Protein AF-A0A820VPX7-F1 (afdb_monomer)

Foldseek 3Di:
DDDDDPDPPPDDDDDDDDDDPPPPPVVVPVVPVVVVVVVVVVPDDDDDDDDPPPDDDDQLVVVPADLPLAQEQLSVQDDSVLSNVQQPFADPNGDGVCLFQLLRSQDSDDNPDHHHNGWFFALCSCVSSVSRLVVSLCVQFVADPPAFFDADLPLVPADQPQPVDPVDDCLVWFQKKKKKFFFAWHPATWLLNGDLVSLQVLLVLLVVLLVVLCVPDLQSPWDKFQPVPDDPVNQVVCVVLVQDDDQDDDSSCVSSNLNPPPPRSWIKIAHPVRQWMWTASRRGRIMTMGMDGNPDRHDVSCSSVVRSVSVVSSQVSCVVVVMHTSQDRRFGGDTGGSQQTRRSMKMKTKTQQQPLLPDPCNCVLCVLLQKDWDDDPCCPPPPSPNIIIIMHSDNGPDYPSVSVNSSSVSVVVSVVLSVCVVVVHDSVVVVVVPDCVSDPPPPVPPPPPPPPPPDDPVVVVVVVVPPPPPVVPPPPDDDDPPVPDDDDPVVVVLVVVLVVQLVVLLVVLVVVQVDWDKDKDKDFDDDDVPDPQWKKKKWKKKQDQAFPQQKAKWWWFPVGDTDARDDPQWDWDADPVRRMIIITHIDIHGQAWTKMKMGRVSHPDHDPFDFRFMWTQFIWIFDDCVPVPDDPPPCQRTVRHRPGRNVDDGQKAKEKEKEKAWEWEQEPVRDITITIGMDIDIDIDHPVPDPDPDDHHMYMHTYGYDSMYMYIYIDRDDPVVSVVSSVCSVVVSVVVSVVVVVVVVVVVVVVVCVVVVNPD

Structure (mmCIF, N/CA/C/O backbone):
data_AF-A0A820VPX7-F1
#
_entry.id   AF-A0A820VPX7-F1
#
loop_
_atom_site.group_PDB
_atom_site.id
_atom_site.type_symbol
_atom_site.label_atom_id
_atom_site.label_alt_id
_atom_site.label_comp_id
_atom_site.label_asym_id
_atom_site.label_entity_id
_atom_site.label_seq_id
_atom_site.pdbx_PDB_ins_code
_atom_site.Cartn_x
_atom_site.Cartn_y
_atom_site.Cartn_z
_atom_site.occupancy
_atom_site.B_iso_or_equiv
_atom_site.auth_seq_id
_atom_site.auth_comp_id
_atom_site.auth_asym_id
_atom_site.auth_atom_id
_atom_site.pdbx_PDB_model_num
ATOM 1 N N . MET A 1 1 ? -41.145 47.125 6.200 1.00 33.38 1 MET A N 1
ATOM 2 C CA . MET A 1 1 ? -41.802 47.188 7.523 1.00 33.38 1 MET A CA 1
ATOM 3 C C . MET A 1 1 ? -43.273 46.852 7.333 1.00 33.38 1 MET A C 1
ATOM 5 O O . MET A 1 1 ? -43.826 47.252 6.323 1.00 33.38 1 MET A O 1
ATOM 9 N N . SER A 1 2 ? -43.827 46.099 8.288 1.00 31.02 2 SER A N 1
ATOM 10 C CA . SER A 1 2 ? -45.215 45.628 8.436 1.00 31.02 2 SER A CA 1
ATOM 11 C C . SER A 1 2 ? -45.791 44.676 7.376 1.00 31.02 2 SER A C 1
ATOM 13 O O . SER A 1 2 ? -46.326 45.095 6.356 1.00 31.02 2 SER A O 1
ATOM 15 N N . ASN A 1 3 ? -45.802 43.384 7.708 1.00 29.95 3 ASN A N 1
ATOM 16 C CA . ASN A 1 3 ? -47.053 42.641 7.876 1.00 29.95 3 ASN A CA 1
ATOM 17 C C . ASN A 1 3 ? -46.800 41.423 8.781 1.00 29.95 3 ASN A C 1
ATOM 19 O O . ASN A 1 3 ? -45.714 40.857 8.739 1.00 29.95 3 ASN A O 1
ATOM 23 N N . TYR A 1 4 ? -47.816 41.051 9.569 1.00 29.55 4 TYR A N 1
ATOM 24 C CA . TYR A 1 4 ? -47.907 39.897 10.487 1.00 29.55 4 TYR A CA 1
ATOM 25 C C . TYR A 1 4 ? -47.430 40.090 11.938 1.00 29.55 4 TYR A C 1
ATOM 27 O O . TYR A 1 4 ? -46.372 39.635 12.352 1.00 29.55 4 TYR A O 1
ATOM 35 N N . SER A 1 5 ? -48.297 40.705 12.748 1.00 31.17 5 SER A N 1
ATOM 36 C CA . SER A 1 5 ? -48.276 40.636 14.217 1.00 31.17 5 SER A CA 1
ATOM 37 C C . SER A 1 5 ? -49.669 40.992 14.758 1.00 31.17 5 SER A C 1
ATOM 39 O O . SER A 1 5 ? -49.849 42.083 15.283 1.00 31.17 5 SER A O 1
ATOM 41 N N . ASN A 1 6 ? -50.676 40.126 14.582 1.00 31.84 6 ASN A N 1
ATOM 42 C CA . ASN A 1 6 ? -51.997 40.286 15.223 1.00 31.84 6 ASN A CA 1
ATOM 43 C C . ASN A 1 6 ? -52.796 38.967 15.260 1.00 31.84 6 ASN A C 1
ATOM 45 O O . ASN A 1 6 ? -53.872 38.862 14.684 1.00 31.84 6 ASN A O 1
ATOM 49 N N . PHE A 1 7 ? -52.275 37.942 15.944 1.00 29.92 7 PHE A N 1
ATOM 50 C CA . PHE A 1 7 ? -53.072 36.736 16.240 1.00 29.92 7 PHE A CA 1
ATOM 51 C C . PHE A 1 7 ? -52.904 36.179 17.667 1.00 29.92 7 PHE A C 1
ATOM 53 O O . PHE A 1 7 ? -53.533 35.193 18.018 1.00 29.92 7 PHE A O 1
ATOM 60 N N . PHE A 1 8 ? -52.118 36.821 18.541 1.00 27.98 8 PHE A N 1
ATOM 61 C CA . PHE A 1 8 ? -51.804 36.266 19.872 1.00 27.98 8 PHE A CA 1
ATOM 62 C C . PHE A 1 8 ? -52.158 37.163 21.069 1.00 27.98 8 PHE A C 1
ATOM 64 O O . PHE A 1 8 ? -51.565 37.041 22.136 1.00 27.98 8 PHE A O 1
ATOM 71 N N . ARG A 1 9 ? -53.138 38.067 20.937 1.00 29.62 9 ARG A N 1
ATOM 72 C CA . ARG A 1 9 ? -53.438 39.057 21.993 1.00 29.62 9 ARG A CA 1
ATOM 73 C C . ARG A 1 9 ? -54.911 39.200 22.387 1.00 29.62 9 ARG A C 1
ATOM 75 O O . ARG A 1 9 ? -55.363 40.308 22.635 1.00 29.62 9 ARG A O 1
ATOM 82 N N . SER A 1 10 ? -55.663 38.099 22.485 1.00 27.52 10 SER A N 1
ATOM 83 C CA . SER A 1 10 ? -57.088 38.199 22.850 1.00 27.52 10 SER A CA 1
ATOM 84 C C . SER A 1 10 ? -57.672 37.082 23.727 1.00 27.52 10 SER A C 1
ATOM 86 O O . SER A 1 10 ? -58.853 36.799 23.580 1.00 27.52 10 SER A O 1
ATOM 88 N N . LEU A 1 11 ? -56.943 36.453 24.658 1.00 28.50 11 LEU A N 1
ATOM 89 C CA . LEU A 1 11 ? -57.617 35.553 25.623 1.00 28.50 11 LEU A CA 1
ATOM 90 C C . LEU A 1 11 ? -56.894 35.390 26.971 1.00 28.50 11 LEU A C 1
ATOM 92 O O . LEU A 1 11 ? -56.698 34.288 27.470 1.00 28.50 11 LEU A O 1
ATOM 96 N N . LEU A 1 12 ? -56.529 36.511 27.596 1.00 29.67 12 LEU A N 1
ATOM 97 C CA . LEU A 1 12 ? -56.222 36.558 29.029 1.00 29.67 12 LEU A CA 1
ATOM 98 C C . LEU A 1 12 ? -56.980 37.723 29.667 1.00 29.67 12 LEU A C 1
ATOM 100 O O . LEU A 1 12 ? -56.473 38.839 29.729 1.00 29.67 12 LEU A O 1
ATOM 104 N N . HIS A 1 13 ? -58.196 37.455 30.145 1.00 28.25 13 HIS A N 1
ATOM 105 C CA . HIS A 1 13 ? -58.829 38.272 31.174 1.00 28.25 13 HIS A CA 1
ATOM 106 C C . HIS A 1 13 ? -59.832 37.450 32.000 1.00 28.25 13 HIS A C 1
ATOM 108 O O . HIS A 1 13 ? -60.649 36.721 31.450 1.00 28.25 13 HIS A O 1
ATOM 114 N N . PHE A 1 14 ? -59.741 37.652 33.320 1.00 26.30 14 PHE A N 1
ATOM 115 C CA . PHE A 1 14 ? -60.624 37.238 34.423 1.00 26.30 14 PHE A CA 1
ATOM 116 C C . PHE A 1 14 ? -60.470 35.818 35.005 1.00 26.30 14 PHE A C 1
ATOM 118 O O . PHE A 1 14 ? -61.046 34.848 34.541 1.00 26.30 14 PHE A O 1
ATOM 125 N N . GLY A 1 15 ? -59.699 35.722 36.098 1.00 26.61 15 GLY A N 1
ATOM 126 C CA . GLY A 1 15 ? -60.229 36.092 37.420 1.00 26.61 15 GLY A CA 1
ATOM 127 C C . GLY A 1 15 ? -60.857 34.971 38.264 1.00 26.61 15 GLY A C 1
ATOM 128 O O . GLY A 1 15 ? -62.039 34.697 38.142 1.00 26.61 15 GLY A O 1
ATOM 129 N N . THR A 1 16 ? -60.054 34.452 39.204 1.00 30.41 16 THR A N 1
ATOM 130 C CA . THR A 1 16 ? -60.390 34.163 40.622 1.00 30.41 16 THR A CA 1
ATOM 131 C C . THR A 1 16 ? -61.625 33.305 40.962 1.00 30.41 16 THR A C 1
ATOM 133 O O . THR A 1 16 ? -62.740 33.806 40.891 1.00 30.41 16 THR A O 1
ATOM 136 N N . ASN A 1 17 ? -61.422 32.094 41.521 1.00 29.08 17 ASN A N 1
ATOM 137 C CA . ASN A 1 17 ? -61.737 31.750 42.932 1.00 29.08 17 ASN A CA 1
ATOM 138 C C . ASN A 1 17 ? -61.820 30.225 43.241 1.00 29.08 17 ASN A C 1
ATOM 140 O O . ASN A 1 17 ? -62.573 29.493 42.614 1.00 29.08 17 ASN A O 1
ATOM 144 N N . GLN A 1 18 ? -61.134 29.830 44.329 1.00 32.69 18 GLN A N 1
ATOM 145 C CA . GLN A 1 18 ? -61.315 28.647 45.209 1.00 32.69 18 GLN A CA 1
ATOM 146 C C . GLN A 1 18 ? -60.695 27.261 44.842 1.00 32.69 18 GLN A C 1
ATOM 148 O O . GLN A 1 18 ? -60.544 26.921 43.671 1.00 32.69 18 GLN A O 1
ATOM 153 N N . PRO A 1 19 ? -60.269 26.451 45.852 1.00 39.47 19 PRO A N 1
ATOM 154 C CA . PRO A 1 19 ? -59.108 25.561 45.762 1.00 39.47 19 PRO A CA 1
ATOM 155 C C . PRO A 1 19 ? -59.411 24.104 46.172 1.00 39.47 19 PRO A C 1
ATOM 157 O O . PRO A 1 19 ? -59.591 23.837 47.354 1.00 39.47 19 PRO A O 1
ATOM 160 N N . LYS A 1 20 ? -59.388 23.125 45.251 1.00 32.38 20 LYS A N 1
ATOM 161 C CA . LYS A 1 20 ? -59.397 21.685 45.630 1.00 32.38 20 LYS A CA 1
ATOM 162 C C . LYS A 1 20 ? -58.586 20.723 44.739 1.00 32.38 20 LYS A C 1
ATOM 164 O O . LYS A 1 20 ? -58.775 19.520 44.835 1.00 32.38 20 LYS A O 1
ATOM 169 N N . TRP A 1 21 ? -57.622 21.201 43.945 1.00 31.39 21 TRP A N 1
ATOM 170 C CA . TRP A 1 21 ? -56.809 20.325 43.072 1.00 31.39 21 TRP A CA 1
ATOM 171 C C . TRP A 1 21 ? -55.310 20.673 43.042 1.00 31.39 21 TRP A C 1
ATOM 173 O O . TRP A 1 21 ? -54.716 20.824 41.980 1.00 31.39 21 TRP A O 1
ATOM 183 N N . LYS A 1 22 ? -54.666 20.813 44.210 1.00 30.02 22 LYS A N 1
ATOM 184 C CA . LYS A 1 22 ? -53.221 21.124 44.302 1.00 30.02 22 LYS A CA 1
ATOM 185 C C . LYS A 1 22 ? -52.334 20.030 44.916 1.00 30.02 22 LYS A C 1
ATOM 187 O O . LYS A 1 22 ? -51.241 20.347 45.368 1.00 30.02 22 LYS A O 1
ATOM 192 N N . LEU A 1 23 ? -52.733 18.754 44.868 1.00 32.31 23 LEU A N 1
ATOM 193 C CA . LEU A 1 23 ? -51.856 17.652 45.309 1.00 32.31 23 LEU A CA 1
ATOM 194 C C . LEU A 1 23 ? -51.398 16.671 44.215 1.00 32.31 23 LEU A C 1
ATOM 196 O O . LEU A 1 23 ? -50.612 15.783 44.516 1.00 32.31 23 LEU A O 1
ATOM 200 N N . THR A 1 24 ? -51.787 16.851 42.948 1.00 34.66 24 THR A N 1
ATOM 201 C CA . THR A 1 24 ? -51.429 15.889 41.877 1.00 34.66 24 THR A CA 1
ATOM 202 C C . THR A 1 24 ? -50.504 16.450 40.792 1.00 34.66 24 THR A C 1
ATOM 204 O O . THR A 1 24 ? -50.134 15.733 39.872 1.00 34.66 24 THR A O 1
ATOM 207 N N . VAL A 1 25 ? -50.061 17.709 40.900 1.00 35.31 25 VAL A N 1
ATOM 208 C CA . VAL A 1 25 ? -49.140 18.336 39.917 1.00 35.31 25 VAL A CA 1
ATOM 209 C C . VAL A 1 25 ? -47.801 18.764 40.550 1.00 35.31 25 VAL A C 1
ATOM 211 O O . VAL A 1 25 ? -46.947 19.361 39.906 1.00 35.31 25 VAL A O 1
ATOM 214 N N . LEU A 1 26 ? -47.562 18.401 41.814 1.00 31.95 26 LEU A N 1
ATOM 215 C CA . LEU A 1 26 ? -46.330 18.735 42.548 1.00 31.95 26 LEU A CA 1
ATOM 216 C C . LEU A 1 26 ? -45.357 17.557 42.731 1.00 31.95 26 LEU A C 1
ATOM 218 O O . LEU A 1 26 ? -44.335 17.715 43.388 1.00 31.95 26 LEU A O 1
ATOM 222 N N . VAL A 1 27 ? -45.625 16.402 42.108 1.00 34.28 27 VAL A N 1
ATOM 223 C CA . VAL A 1 27 ? -44.698 15.248 42.095 1.00 34.28 27 VAL A CA 1
ATOM 224 C C . VAL A 1 27 ? -43.959 15.104 40.753 1.00 34.28 27 VAL A C 1
ATOM 226 O O . VAL A 1 27 ? -42.924 14.453 40.685 1.00 34.28 27 VAL A O 1
ATOM 229 N N . SER A 1 28 ? -44.394 15.786 39.689 1.00 34.50 28 SER A N 1
ATOM 230 C CA . SER A 1 28 ? -43.733 15.737 38.373 1.00 34.50 28 SER A CA 1
ATOM 231 C C . SER A 1 28 ? -42.716 16.860 38.122 1.00 34.50 28 SER A C 1
ATOM 233 O O . SER A 1 28 ? -41.966 16.789 37.153 1.00 34.50 28 SER A O 1
ATOM 235 N N . SER A 1 29 ? -42.633 17.873 38.991 1.00 33.81 29 SER A N 1
ATOM 236 C CA . SER A 1 29 ? -41.772 19.055 38.795 1.00 33.81 29 SER A CA 1
ATOM 237 C C . SER A 1 29 ? -40.517 19.103 39.681 1.00 33.81 29 SER A C 1
ATOM 239 O O . SER A 1 29 ? -39.660 19.955 39.466 1.00 33.81 29 SER A O 1
ATOM 241 N N . VAL A 1 30 ? -40.341 18.159 40.614 1.00 36.19 30 VAL A N 1
ATOM 242 C CA . VAL A 1 30 ? -39.116 18.043 41.441 1.00 36.19 30 VAL A CA 1
ATOM 243 C C . VAL A 1 30 ? -38.127 17.002 40.879 1.00 36.19 30 VAL A C 1
ATOM 245 O O . VAL A 1 30 ? -36.944 17.037 41.202 1.00 36.19 30 VAL A O 1
ATOM 248 N N . GLY A 1 31 ? -38.565 16.136 39.956 1.00 34.53 31 GLY A N 1
ATOM 249 C CA . GLY A 1 31 ? -37.706 15.135 39.302 1.00 34.53 31 GLY A CA 1
ATOM 250 C C . GLY A 1 31 ? -36.851 15.654 38.138 1.00 34.53 31 GLY A C 1
ATOM 251 O O . GLY A 1 31 ? -35.899 14.989 37.744 1.00 34.53 31 GLY A O 1
ATOM 252 N N . PHE A 1 32 ? -37.148 16.837 37.592 1.00 35.00 32 PHE A N 1
ATOM 253 C CA . PHE A 1 32 ? -36.412 17.378 36.437 1.00 35.00 32 PHE A CA 1
ATOM 254 C C . PHE A 1 32 ? -35.281 18.347 36.815 1.00 35.00 32 PHE A C 1
ATOM 256 O O . PHE A 1 32 ? -34.309 18.481 36.074 1.00 35.00 32 PHE A O 1
ATOM 263 N N . SER A 1 33 ? -35.346 18.972 37.991 1.00 35.88 33 SER A N 1
ATOM 264 C CA . SER A 1 33 ? -34.365 19.988 38.404 1.00 35.88 33 SER A CA 1
ATOM 265 C C . SER A 1 33 ? -33.143 19.397 39.120 1.00 35.88 33 SER A C 1
ATOM 267 O O . SER A 1 33 ? -32.059 19.973 39.066 1.00 35.88 33 SER A O 1
ATOM 269 N N . THR A 1 34 ? -33.272 18.221 39.742 1.00 36.47 34 THR A N 1
ATOM 270 C CA . THR A 1 34 ? -32.149 17.511 40.385 1.00 36.47 34 THR A CA 1
ATOM 271 C C . THR A 1 34 ? -31.327 16.691 39.386 1.00 36.47 34 THR A C 1
ATOM 273 O O . THR A 1 34 ? -30.113 16.580 39.549 1.00 36.47 34 THR A O 1
ATOM 276 N N . ALA A 1 35 ? -31.939 16.221 38.293 1.00 35.09 35 ALA A N 1
ATOM 277 C CA . ALA A 1 35 ? -31.226 15.606 37.171 1.00 35.09 35 ALA A CA 1
ATOM 278 C C . ALA A 1 35 ? -30.418 16.639 36.361 1.00 35.09 35 ALA A C 1
ATOM 280 O O . ALA A 1 35 ? -29.289 16.360 35.966 1.00 35.09 35 ALA A O 1
ATOM 281 N N . GLY A 1 36 ? -30.938 17.862 36.189 1.00 35.31 36 GLY A N 1
ATOM 282 C CA . GLY A 1 36 ? -30.210 18.953 35.526 1.00 35.31 36 GLY A CA 1
ATOM 283 C C . GLY A 1 36 ? -28.989 19.448 36.312 1.00 35.31 36 GLY A C 1
ATOM 284 O O . GLY A 1 36 ? -27.962 19.773 35.718 1.00 35.31 36 GLY A O 1
ATOM 285 N N . PHE A 1 37 ? -29.052 19.447 37.648 1.00 33.78 37 PHE A N 1
ATOM 286 C CA . PHE A 1 37 ? -27.952 19.930 38.492 1.00 33.78 37 PHE A CA 1
ATOM 287 C C . PHE A 1 37 ? -26.844 18.880 38.715 1.00 33.78 37 PHE A C 1
ATOM 289 O O . PHE A 1 37 ? -25.679 19.241 38.882 1.00 33.78 37 PHE A O 1
ATOM 296 N N . LEU A 1 38 ? -27.168 17.582 38.643 1.00 35.19 38 LEU A N 1
ATOM 297 C CA . LEU A 1 38 ? -26.172 16.499 38.671 1.00 35.19 38 LEU A CA 1
ATOM 298 C C . LEU A 1 38 ? -25.519 16.246 37.303 1.00 35.19 38 LEU A C 1
ATOM 300 O O . LEU A 1 38 ? -24.391 15.759 37.254 1.00 35.19 38 LEU A O 1
ATOM 304 N N . TRP A 1 39 ? -26.163 16.645 36.202 1.00 31.66 39 TRP A N 1
ATOM 305 C CA . TRP A 1 39 ? -25.579 16.530 34.863 1.00 31.66 39 TRP A CA 1
ATOM 306 C C . TRP A 1 39 ? -24.576 17.652 34.541 1.00 31.66 39 TRP A C 1
ATOM 308 O O . TRP A 1 39 ? -23.646 17.446 33.765 1.00 31.66 39 TRP A O 1
ATOM 318 N N . HIS A 1 40 ? -24.679 18.810 35.203 1.00 33.19 40 HIS A N 1
ATOM 319 C CA . HIS A 1 40 ? -23.806 19.959 34.935 1.00 33.19 40 HIS A CA 1
ATOM 320 C C . HIS A 1 40 ? -22.460 19.938 35.692 1.00 33.19 40 HIS A C 1
ATOM 322 O O . HIS A 1 40 ? -21.560 20.715 35.369 1.00 33.19 40 HIS A O 1
ATOM 328 N N . ARG A 1 41 ? -22.282 19.052 36.687 1.00 28.31 41 ARG A N 1
ATOM 329 C CA . ARG A 1 41 ? -21.067 19.016 37.530 1.00 28.31 41 ARG A CA 1
ATOM 330 C C . ARG A 1 41 ? -19.993 18.023 37.062 1.00 28.31 41 ARG A C 1
ATOM 332 O O . ARG A 1 41 ? -18.890 18.045 37.593 1.00 28.31 41 ARG A O 1
ATOM 339 N N . HIS A 1 42 ? -20.266 17.213 36.037 1.00 30.20 42 HIS A N 1
ATOM 340 C CA . HIS A 1 42 ? -19.299 16.250 35.485 1.00 30.20 42 HIS A CA 1
ATOM 341 C C . HIS A 1 42 ? -18.659 16.709 34.158 1.00 30.20 42 HIS A C 1
ATOM 343 O O . HIS A 1 42 ? -18.192 15.887 33.372 1.00 30.20 42 HIS A O 1
ATOM 349 N N . GLN A 1 43 ? -18.644 18.026 33.906 1.00 32.22 43 GLN A N 1
ATOM 350 C CA . GLN A 1 43 ? -18.121 18.646 32.678 1.00 32.22 43 GLN A CA 1
ATOM 351 C C . GLN A 1 43 ? -16.771 19.367 32.834 1.00 32.22 43 GLN A C 1
ATOM 353 O O . GLN A 1 43 ? -16.383 20.160 31.982 1.00 32.22 43 GLN A O 1
ATOM 358 N N . TYR A 1 44 ? -16.006 19.053 33.876 1.00 30.94 44 TYR A N 1
ATOM 359 C CA . TYR A 1 44 ? -14.612 19.473 33.974 1.00 30.94 44 TYR A CA 1
ATOM 360 C C . TYR A 1 44 ? -13.761 18.253 34.280 1.00 30.94 44 TYR A C 1
ATOM 362 O O . TYR A 1 44 ? -13.625 17.892 35.437 1.00 30.94 44 TYR A O 1
ATOM 370 N N . HIS A 1 45 ? -13.290 17.569 33.236 1.00 29.97 45 HIS A N 1
ATOM 371 C CA . HIS A 1 45 ? -11.920 17.066 33.099 1.00 29.97 45 HIS A CA 1
ATOM 372 C C . HIS A 1 45 ? -11.793 16.242 31.802 1.00 29.97 45 HIS A C 1
ATOM 374 O O . HIS A 1 45 ? -12.605 15.367 31.523 1.00 29.97 45 HIS A O 1
ATOM 380 N N . HIS A 1 46 ? -10.721 16.539 31.061 1.00 30.78 46 HIS A N 1
ATOM 381 C CA . HIS A 1 46 ? -10.176 15.859 29.877 1.00 30.78 46 HIS A CA 1
ATOM 382 C C . HIS A 1 46 ? -10.692 16.280 28.488 1.00 30.78 46 HIS A C 1
ATOM 384 O O . HIS A 1 46 ? -11.628 15.738 27.912 1.00 30.78 46 HIS A O 1
ATOM 390 N N . TYR A 1 47 ? -9.958 17.251 27.936 1.00 32.62 47 TYR A N 1
ATOM 391 C CA . TYR A 1 47 ? -9.802 17.538 26.511 1.00 32.62 47 TYR A CA 1
ATOM 392 C C . TYR A 1 47 ? -9.198 16.331 25.762 1.00 32.62 47 TYR A C 1
ATOM 394 O O . TYR A 1 47 ? -8.100 15.917 26.125 1.00 32.62 47 TYR A O 1
ATOM 402 N N . ALA A 1 48 ? -9.855 15.842 24.697 1.00 31.59 48 ALA A N 1
ATOM 403 C CA . ALA A 1 48 ? -9.228 15.170 23.540 1.00 31.59 48 ALA A CA 1
ATOM 404 C C . ALA A 1 48 ? -10.207 15.022 22.335 1.00 31.59 48 ALA A C 1
ATOM 406 O O . ALA A 1 48 ? -11.184 14.284 22.388 1.00 31.59 48 ALA A O 1
ATOM 407 N N . SER A 1 49 ? -9.936 15.783 21.266 1.00 33.56 49 SER A N 1
ATOM 408 C CA . SER A 1 49 ? -10.190 15.585 19.814 1.00 33.56 49 SER A CA 1
ATOM 409 C C . SER A 1 49 ? -11.346 14.686 19.274 1.00 33.56 49 SER A C 1
ATOM 411 O O . SER A 1 49 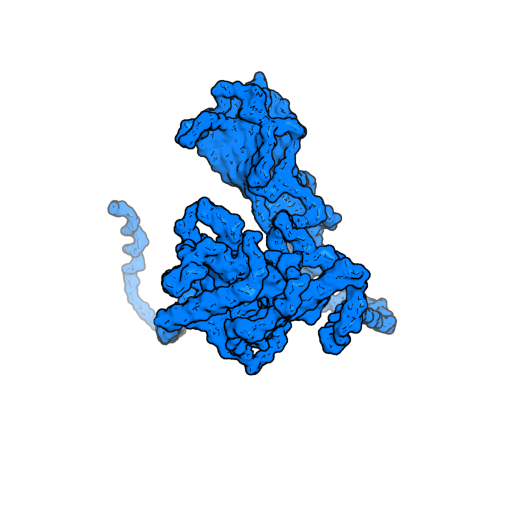? -11.139 13.590 18.768 1.00 33.56 49 SER A O 1
ATOM 413 N N . SER A 1 50 ? -12.573 15.216 19.278 1.00 36.38 50 SER A N 1
ATOM 414 C CA . SER A 1 50 ? -13.511 15.458 18.144 1.00 36.38 50 SER A CA 1
ATOM 415 C C . SER A 1 50 ? -13.594 14.607 16.837 1.00 36.38 50 SER A C 1
ATOM 417 O O . SER A 1 50 ? -13.701 15.206 15.767 1.00 36.38 50 SER A O 1
ATOM 419 N N . TYR A 1 51 ? -13.701 13.271 16.859 1.00 38.69 51 TYR A N 1
ATOM 420 C CA . TYR A 1 51 ? -14.383 12.532 15.752 1.00 38.69 51 TYR A CA 1
ATOM 421 C C . TYR A 1 51 ? -15.333 11.408 16.212 1.00 38.69 51 TYR A C 1
ATOM 423 O O . TYR A 1 51 ? -16.289 11.076 15.517 1.00 38.69 51 TYR A O 1
ATOM 431 N N . SER A 1 52 ? -15.155 10.879 17.420 1.00 40.75 52 SER A N 1
ATOM 432 C CA . SER A 1 52 ? -15.873 9.707 17.949 1.00 40.75 52 SER A CA 1
ATOM 433 C C . SER A 1 52 ? -17.126 10.028 18.792 1.00 40.75 52 SER A C 1
ATOM 435 O O . SER A 1 52 ? -17.723 9.139 19.393 1.00 40.75 52 SER A O 1
ATOM 437 N N . LEU A 1 53 ? -17.576 11.288 18.836 1.00 40.59 53 LEU A N 1
ATOM 438 C CA . LEU A 1 53 ? -18.593 11.767 19.793 1.00 40.59 53 LEU A CA 1
ATOM 439 C C . LEU A 1 53 ? -20.070 11.591 19.379 1.00 40.59 53 LEU A C 1
ATOM 441 O O . LEU A 1 53 ? -20.954 11.898 20.177 1.00 40.59 53 LEU A O 1
ATOM 445 N N . HIS A 1 54 ? -20.369 11.073 18.182 1.00 41.78 54 HIS A N 1
ATOM 446 C CA . HIS A 1 54 ? -21.758 10.881 17.719 1.00 41.78 54 HIS A CA 1
ATOM 447 C C . HIS A 1 54 ? -22.131 9.441 17.351 1.00 41.78 54 HIS A C 1
ATOM 449 O O . HIS A 1 54 ? -23.273 9.187 16.967 1.00 41.78 54 HIS A O 1
ATOM 455 N N . LEU A 1 55 ? -21.215 8.484 17.510 1.00 49.16 55 LEU A N 1
ATOM 456 C CA . LEU A 1 55 ? -21.555 7.074 17.351 1.00 49.16 55 LEU A CA 1
ATOM 457 C C . LEU A 1 55 ? -22.223 6.568 18.631 1.00 49.16 55 LEU A C 1
ATOM 459 O O . LEU A 1 55 ? -21.694 6.692 19.738 1.00 49.16 55 LEU A O 1
ATOM 463 N N . LYS A 1 56 ? -23.422 6.002 18.480 1.00 59.50 56 LYS A N 1
ATOM 464 C CA . LYS A 1 56 ? -24.101 5.287 19.561 1.00 59.50 56 LYS A CA 1
ATOM 465 C C . LYS A 1 56 ? -23.180 4.148 20.004 1.00 59.50 56 LYS A C 1
ATOM 467 O O . LYS A 1 56 ? -22.814 3.315 19.185 1.00 59.50 56 LYS A O 1
ATOM 472 N N . ARG A 1 57 ? -22.793 4.110 21.283 1.00 67.44 57 ARG A N 1
ATOM 473 C CA . ARG A 1 57 ? -21.932 3.038 21.802 1.00 67.44 57 ARG A CA 1
ATOM 474 C C . ARG A 1 57 ? -22.708 1.722 21.819 1.00 67.44 57 ARG A C 1
ATOM 476 O O . ARG A 1 57 ? -23.504 1.482 22.725 1.00 67.44 57 ARG A O 1
ATOM 483 N N . TYR A 1 58 ? -22.494 0.884 20.810 1.00 85.56 58 TYR A N 1
ATOM 484 C CA . TYR A 1 58 ? -22.987 -0.491 20.802 1.00 85.56 58 TYR A CA 1
ATOM 485 C C . TYR A 1 58 ? -22.122 -1.386 21.705 1.00 85.56 58 TYR A C 1
ATOM 487 O O . TYR A 1 58 ? -20.996 -1.004 22.035 1.00 85.56 58 TYR A O 1
ATOM 495 N N . PRO A 1 59 ? -22.608 -2.559 22.145 1.00 89.12 59 PRO A N 1
ATOM 496 C CA . PRO A 1 59 ? -21.779 -3.548 22.837 1.00 89.12 59 PRO A CA 1
ATOM 497 C C . PRO A 1 59 ? -20.575 -3.976 21.987 1.00 89.12 59 PRO A C 1
ATOM 499 O O . PRO A 1 59 ? -20.686 -4.037 20.767 1.00 89.12 59 PRO A O 1
ATOM 502 N N . ALA A 1 60 ? -19.447 -4.337 22.611 1.00 90.12 60 ALA A N 1
ATOM 503 C CA . ALA A 1 60 ? -18.226 -4.715 21.882 1.00 90.12 60 ALA A CA 1
ATOM 504 C C . ALA A 1 60 ? -18.439 -5.882 20.901 1.00 90.12 60 ALA A C 1
ATOM 506 O O . ALA A 1 60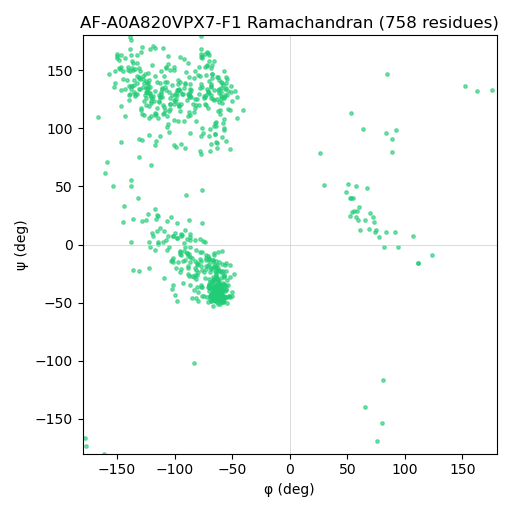 ? -17.862 -5.891 19.823 1.00 90.12 60 ALA A O 1
ATOM 507 N N . ALA A 1 61 ? -19.322 -6.827 21.235 1.00 91.75 61 ALA A N 1
ATOM 508 C CA . ALA A 1 61 ? -19.674 -7.939 20.352 1.00 91.75 61 ALA A CA 1
ATOM 509 C C . ALA A 1 61 ? -20.366 -7.499 19.048 1.00 91.75 61 ALA A C 1
ATOM 511 O O . ALA A 1 61 ? -20.295 -8.220 18.061 1.00 91.75 61 ALA A O 1
ATOM 512 N N . ALA A 1 62 ? -21.036 -6.342 19.041 1.00 91.75 62 ALA A N 1
ATOM 513 C CA . ALA A 1 62 ? -21.706 -5.815 17.854 1.00 91.75 62 ALA A CA 1
ATOM 514 C C . ALA A 1 62 ? -20.738 -5.110 16.889 1.00 91.75 62 ALA A C 1
ATOM 516 O O . ALA A 1 62 ? -21.019 -5.072 15.698 1.00 91.75 62 ALA A O 1
ATOM 517 N N . GLU A 1 63 ? -19.615 -4.585 17.394 1.00 91.12 63 GLU A N 1
ATOM 518 C CA . GLU A 1 63 ? -18.559 -3.966 16.570 1.00 91.12 63 GLU A CA 1
ATOM 519 C C . GLU A 1 63 ? -17.421 -4.937 16.223 1.00 91.12 63 GLU A C 1
ATOM 521 O O . GLU A 1 63 ? -16.535 -4.597 15.446 1.00 91.12 63 GLU A O 1
ATOM 526 N N . TYR A 1 64 ? -17.406 -6.142 16.805 1.00 95.62 64 TYR A N 1
ATOM 527 C CA . TYR A 1 64 ? -16.342 -7.107 16.537 1.00 95.62 64 TYR A CA 1
ATOM 528 C C . TYR A 1 64 ? -16.294 -7.446 15.033 1.00 95.62 64 TYR A C 1
ATOM 530 O O . TYR A 1 64 ? -17.324 -7.828 14.462 1.00 95.62 64 TYR A O 1
ATOM 538 N N . PRO A 1 65 ? -15.124 -7.336 14.375 1.00 95.31 65 PRO A N 1
ATOM 539 C CA . PRO A 1 65 ? -15.032 -7.481 12.928 1.00 95.31 65 PRO A CA 1
ATOM 540 C C . PRO A 1 65 ? -15.330 -8.913 12.466 1.00 95.31 65 PRO A C 1
ATOM 542 O O . PRO A 1 65 ? -14.983 -9.899 13.118 1.00 95.31 65 PRO A O 1
ATOM 545 N N . GLN A 1 66 ? -15.932 -9.044 11.281 1.00 94.25 66 GLN A N 1
ATOM 546 C CA . GLN A 1 66 ? -16.136 -10.346 10.644 1.00 94.25 66 GLN A CA 1
ATOM 547 C C . GLN A 1 66 ? -14.858 -10.797 9.929 1.00 94.25 66 GLN A C 1
ATOM 549 O O . GLN A 1 66 ? -14.522 -10.292 8.862 1.00 94.25 66 GLN A O 1
ATOM 554 N N . LEU A 1 67 ? -14.164 -11.775 10.516 1.00 93.19 67 LEU A N 1
ATOM 555 C CA . LEU A 1 67 ? -12.827 -12.210 10.087 1.00 93.19 67 LEU A CA 1
ATOM 556 C C . LEU A 1 67 ? -12.790 -13.635 9.499 1.00 93.19 67 LEU A C 1
ATOM 558 O O . LEU A 1 67 ? -11.725 -14.223 9.340 1.00 93.19 67 LEU A O 1
ATOM 562 N N . THR A 1 68 ? -13.945 -14.220 9.164 1.00 89.69 68 THR A N 1
ATOM 563 C CA . THR A 1 68 ? -14.063 -15.638 8.758 1.00 89.69 68 THR A CA 1
ATOM 564 C C . THR A 1 68 ? -13.332 -15.994 7.462 1.00 89.69 68 THR A C 1
ATOM 566 O O . THR A 1 68 ? -13.008 -17.159 7.252 1.00 89.69 68 THR A O 1
ATOM 569 N N . LYS A 1 69 ? -13.066 -15.013 6.593 1.00 89.62 69 LYS A N 1
ATOM 570 C CA . LYS A 1 69 ? -12.352 -15.192 5.316 1.00 89.62 69 LYS A CA 1
ATOM 571 C C . LYS A 1 69 ? -10.948 -14.576 5.332 1.00 89.62 69 LYS A C 1
ATOM 573 O O . LYS A 1 69 ? -10.328 -14.442 4.279 1.00 89.62 69 LYS A O 1
ATOM 578 N N . HIS A 1 70 ? -10.448 -14.179 6.502 1.00 91.12 70 HIS A N 1
ATOM 579 C CA . HIS A 1 70 ? -9.189 -13.451 6.629 1.00 91.12 70 HIS A CA 1
ATOM 580 C C . HIS A 1 70 ? -8.030 -14.398 6.941 1.00 91.12 70 HIS A C 1
ATOM 582 O O . HIS A 1 70 ? -8.095 -15.246 7.824 1.00 91.12 70 HIS A O 1
ATOM 588 N N . ALA A 1 71 ? -6.931 -14.215 6.218 1.00 89.06 71 ALA A N 1
ATOM 589 C CA . ALA A 1 71 ? -5.703 -14.994 6.297 1.00 89.06 71 ALA A CA 1
ATOM 590 C C . ALA A 1 71 ? -4.492 -14.161 6.767 1.00 89.06 71 ALA A C 1
ATOM 592 O O . ALA A 1 71 ? -3.350 -14.546 6.519 1.00 89.06 71 ALA A O 1
ATOM 593 N N . ASN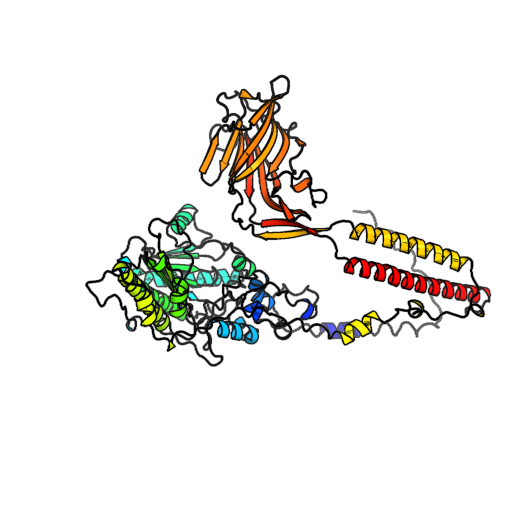 A 1 72 ? -4.715 -13.033 7.450 1.00 90.88 72 ASN A N 1
ATOM 594 C CA . ASN A 1 72 ? -3.658 -12.213 8.054 1.00 90.88 72 ASN A CA 1
ATOM 595 C C . ASN A 1 72 ? -3.426 -12.558 9.543 1.00 90.88 72 ASN A C 1
ATOM 597 O O . ASN A 1 72 ? -4.256 -13.208 10.177 1.00 90.88 72 ASN A O 1
ATOM 601 N N . LEU A 1 73 ? -2.269 -12.176 10.101 1.00 90.69 73 LEU A N 1
ATOM 602 C CA . LEU A 1 73 ? -1.881 -12.549 11.468 1.00 90.69 73 LEU A CA 1
ATOM 603 C C . LEU A 1 73 ? -2.824 -11.948 12.521 1.00 90.69 73 LEU A C 1
ATOM 605 O O . LEU A 1 73 ? -3.188 -12.653 13.458 1.00 90.69 73 LEU A O 1
ATOM 609 N N . MET A 1 74 ? -3.257 -10.695 12.344 1.00 94.69 74 MET A N 1
ATOM 610 C CA . MET A 1 74 ? -4.240 -10.033 13.210 1.00 94.69 74 MET A CA 1
ATOM 611 C C . MET A 1 74 ? -5.516 -10.860 13.323 1.00 94.69 74 MET A C 1
ATOM 613 O O . MET A 1 74 ? -5.927 -11.193 14.430 1.00 94.69 74 MET A O 1
ATOM 617 N N . ALA A 1 75 ? -6.080 -11.285 12.191 1.00 93.50 75 ALA A N 1
ATOM 618 C CA . ALA A 1 75 ? -7.306 -12.068 12.164 1.00 93.50 75 ALA A CA 1
ATOM 619 C C . ALA A 1 75 ? -7.175 -13.426 12.869 1.00 93.50 75 ALA A C 1
ATOM 621 O O . ALA A 1 75 ? -8.139 -13.920 13.444 1.00 93.50 75 ALA A O 1
ATOM 622 N N . ARG A 1 76 ? -5.972 -14.018 12.863 1.00 90.56 76 ARG A N 1
ATOM 623 C CA . ARG A 1 76 ? -5.684 -15.277 13.568 1.00 90.56 76 ARG A CA 1
ATOM 624 C C . ARG A 1 76 ? -5.535 -15.107 15.082 1.00 90.56 76 ARG A C 1
ATOM 626 O O . ARG A 1 76 ? -5.619 -16.105 15.789 1.00 90.56 76 ARG A O 1
ATOM 633 N N . GLN A 1 77 ? -5.228 -13.904 15.571 1.00 93.50 77 GLN A N 1
ATOM 634 C CA . GLN A 1 77 ? -4.938 -13.649 16.990 1.00 93.50 77 GLN A CA 1
ATOM 635 C C . GLN A 1 77 ? -6.036 -12.861 17.710 1.00 93.50 77 GLN A C 1
ATOM 637 O O . GLN A 1 77 ? -6.210 -13.026 18.917 1.00 93.50 77 GLN A O 1
ATOM 642 N N . LEU A 1 78 ? -6.784 -12.013 17.002 1.00 96.38 78 LEU A N 1
ATOM 643 C CA . LEU A 1 78 ? -7.805 -11.166 17.603 1.00 96.38 78 LEU A CA 1
ATOM 644 C C . LEU A 1 78 ? -9.005 -12.004 18.063 1.00 96.38 78 LEU A C 1
ATOM 646 O O . LEU A 1 78 ? -9.722 -12.580 17.249 1.00 96.38 78 LEU A O 1
ATOM 650 N N . THR A 1 79 ? -9.285 -12.013 19.365 1.00 96.50 79 THR A N 1
ATOM 651 C CA . THR A 1 79 ? -10.459 -12.694 19.938 1.00 96.50 79 THR A CA 1
ATOM 652 C C . THR A 1 79 ? -11.542 -11.696 20.356 1.00 96.50 79 THR A C 1
ATOM 654 O O . THR A 1 79 ? -11.219 -10.547 20.671 1.00 96.50 79 THR A O 1
ATOM 657 N N . PRO A 1 80 ? -12.826 -12.099 20.429 1.00 96.50 80 PRO A N 1
ATOM 658 C CA . PRO A 1 80 ? -13.890 -11.232 20.942 1.00 96.50 80 PRO A CA 1
ATOM 659 C C . PRO A 1 80 ? -13.615 -10.699 22.355 1.00 96.50 80 PRO A C 1
ATOM 661 O O . PRO A 1 80 ? -13.935 -9.551 22.658 1.00 96.50 80 PRO A O 1
ATOM 664 N N . GLN A 1 81 ? -12.984 -11.505 23.215 1.00 96.50 81 GLN A N 1
ATOM 665 C CA . GLN A 1 81 ? -12.609 -11.112 24.575 1.00 96.50 81 GLN A CA 1
ATOM 666 C C . GLN A 1 81 ? -11.486 -10.069 24.572 1.00 96.50 81 GLN A C 1
ATOM 668 O O . GLN A 1 81 ? -11.568 -9.081 25.301 1.00 96.50 81 GLN A O 1
ATOM 673 N N . MET A 1 82 ? -10.460 -10.265 23.736 1.00 96.81 82 MET A N 1
ATOM 674 C CA . MET A 1 82 ? -9.372 -9.300 23.562 1.00 96.81 82 MET A CA 1
ATOM 675 C C . MET A 1 82 ? -9.907 -7.978 23.006 1.00 96.81 82 MET A C 1
ATOM 677 O O . MET A 1 82 ? -9.624 -6.921 23.562 1.00 96.81 82 MET A O 1
ATOM 681 N N . TYR A 1 83 ? -10.745 -8.034 21.970 1.00 96.94 83 TYR A N 1
ATOM 682 C CA . TYR A 1 83 ? -11.373 -6.849 21.392 1.00 96.94 83 TYR A CA 1
ATOM 683 C C . TYR A 1 83 ? -12.209 -6.094 22.430 1.00 96.94 83 TYR A C 1
ATOM 685 O O . TYR A 1 83 ? -12.019 -4.898 22.613 1.00 96.94 83 TYR A O 1
ATOM 693 N N . ALA A 1 84 ? -13.057 -6.786 23.198 1.00 94.75 84 ALA A N 1
ATOM 694 C CA . ALA A 1 84 ? -13.840 -6.158 24.262 1.00 94.75 84 ALA A CA 1
ATOM 695 C C . ALA A 1 84 ? -12.970 -5.500 25.351 1.00 94.75 84 ALA A C 1
ATOM 697 O O . ALA A 1 84 ? -13.348 -4.455 25.874 1.00 94.75 84 ALA A O 1
ATOM 698 N N . LYS A 1 85 ? -11.802 -6.075 25.674 1.00 95.75 85 LYS A N 1
ATOM 699 C CA . LYS A 1 85 ? -10.840 -5.503 26.635 1.00 95.75 85 LYS A CA 1
ATOM 700 C C . LYS A 1 85 ? -10.147 -4.243 26.098 1.00 95.75 85 LYS A C 1
ATOM 702 O O . LYS A 1 85 ? -9.867 -3.327 26.876 1.00 95.75 85 LYS A O 1
ATOM 707 N N . LEU A 1 86 ? -9.837 -4.214 24.801 1.00 95.00 86 LEU A N 1
ATOM 708 C CA . LEU A 1 86 ? -9.047 -3.156 24.162 1.00 95.00 86 LEU A CA 1
ATOM 709 C C . LEU A 1 86 ? -9.895 -2.041 23.533 1.00 95.00 86 LEU A C 1
ATOM 711 O O . LEU A 1 86 ? -9.388 -0.939 23.360 1.00 95.00 86 LEU A O 1
ATOM 715 N N . ARG A 1 87 ? -11.172 -2.288 23.223 1.00 91.25 87 ARG A N 1
ATOM 716 C CA . ARG A 1 87 ? -12.049 -1.360 22.487 1.00 91.25 87 ARG A CA 1
ATOM 717 C C . ARG A 1 87 ? -12.185 0.020 23.113 1.00 91.25 87 ARG A C 1
ATOM 719 O O . ARG A 1 87 ? -12.195 1.014 22.400 1.00 91.25 87 ARG A O 1
ATOM 726 N N . ASP A 1 88 ? -12.273 0.085 24.436 1.00 89.25 88 ASP A N 1
ATOM 727 C CA . ASP A 1 88 ? -12.418 1.355 25.155 1.00 89.25 88 ASP A CA 1
ATOM 728 C C . ASP A 1 88 ? -11.059 1.993 25.516 1.00 89.25 88 ASP A C 1
ATOM 730 O O . ASP A 1 88 ? -11.013 3.006 26.219 1.00 89.25 88 ASP A O 1
ATOM 734 N N . ARG A 1 89 ? -9.935 1.406 25.070 1.00 92.06 89 ARG A N 1
ATOM 735 C CA . ARG A 1 89 ? -8.585 1.957 25.255 1.00 92.06 89 ARG A CA 1
ATOM 736 C C . ARG A 1 89 ? -8.252 2.920 24.122 1.00 92.06 89 ARG A C 1
ATOM 738 O O . ARG A 1 89 ? -8.532 2.654 22.957 1.00 92.06 89 ARG A O 1
ATOM 745 N N . ILE A 1 90 ? -7.623 4.031 24.487 1.00 93.25 90 ILE A N 1
ATOM 746 C CA . ILE A 1 90 ? -7.248 5.106 23.572 1.00 93.25 90 ILE A CA 1
ATOM 747 C C . ILE A 1 90 ? -5.856 5.592 23.976 1.00 93.25 90 ILE A C 1
ATOM 749 O O . ILE A 1 90 ? -5.573 5.737 25.169 1.00 93.25 90 ILE A O 1
ATOM 753 N N . THR A 1 91 ? -4.981 5.822 23.001 1.00 94.88 91 THR A N 1
ATOM 754 C CA . THR A 1 91 ? -3.661 6.422 23.242 1.00 94.88 91 THR A CA 1
ATOM 755 C C . THR A 1 91 ? -3.791 7.917 23.580 1.00 94.88 91 THR A C 1
ATOM 757 O O . THR A 1 91 ? -4.843 8.516 23.339 1.00 94.88 91 THR A O 1
ATOM 760 N N . PRO A 1 92 ? -2.744 8.581 24.109 1.00 94.31 92 PRO A N 1
ATOM 761 C CA . PRO A 1 92 ? -2.796 10.020 24.390 1.00 94.31 92 PRO A CA 1
ATOM 762 C C . PRO A 1 92 ? -3.136 10.887 23.169 1.00 94.31 92 PRO A C 1
ATOM 764 O O . PRO A 1 92 ? -3.716 11.961 23.326 1.00 94.31 92 PRO A O 1
ATOM 767 N N . SER A 1 93 ? -2.798 10.425 21.960 1.00 92.12 93 SER A N 1
ATOM 768 C CA . SER A 1 93 ? -3.104 11.130 20.712 1.00 92.12 93 SER A CA 1
ATOM 769 C C . SER A 1 93 ? -4.546 10.921 20.231 1.00 92.12 93 SER A C 1
ATOM 771 O O . SER A 1 93 ? -5.041 11.714 19.430 1.00 92.12 93 SER A O 1
ATOM 773 N N . GLY A 1 94 ? -5.236 9.889 20.730 1.00 92.56 94 GLY A N 1
ATOM 774 C CA . GLY A 1 94 ? -6.582 9.517 20.295 1.00 92.56 94 GLY A CA 1
ATOM 775 C C . GLY A 1 94 ? -6.665 8.250 19.437 1.00 92.56 94 GLY A C 1
ATOM 776 O O . GLY A 1 94 ? -7.744 7.981 18.917 1.00 92.56 94 GLY A O 1
ATOM 777 N N . TYR A 1 95 ? -5.577 7.490 19.270 1.00 94.69 95 TYR A N 1
ATOM 778 C CA . TYR A 1 95 ? -5.553 6.275 18.447 1.00 94.69 95 TYR A CA 1
ATOM 779 C C . TYR A 1 95 ? -6.224 5.099 19.169 1.00 94.69 95 TYR A C 1
ATOM 781 O O . TYR A 1 95 ? -6.000 4.885 20.365 1.00 94.69 95 TYR A O 1
ATOM 789 N N . THR A 1 96 ? -7.055 4.339 18.458 1.00 95.31 96 THR A N 1
ATOM 790 C CA . THR A 1 96 ? -7.898 3.268 19.020 1.00 95.31 96 THR A CA 1
ATOM 791 C C . THR A 1 96 ? -7.541 1.890 18.463 1.00 95.31 96 THR A C 1
ATOM 793 O O . THR A 1 96 ? -6.807 1.770 17.482 1.00 95.31 96 THR A O 1
ATOM 796 N N . ILE A 1 97 ? -8.090 0.823 19.059 1.00 95.94 97 ILE A N 1
ATOM 797 C CA . ILE A 1 97 ? -7.901 -0.536 18.530 1.00 95.94 97 ILE A CA 1
ATOM 798 C C . ILE A 1 97 ? -8.491 -0.699 17.124 1.00 95.94 97 ILE A C 1
ATOM 800 O O . ILE A 1 97 ? -7.930 -1.440 16.322 1.00 95.94 97 ILE A O 1
ATOM 804 N N . ASP A 1 98 ? -9.582 0.004 16.807 1.00 95.25 98 ASP A N 1
ATOM 805 C CA . ASP A 1 98 ? -10.195 -0.057 15.479 1.00 95.25 98 ASP A CA 1
ATOM 806 C C . ASP A 1 98 ? -9.255 0.568 14.443 1.00 95.25 98 ASP A C 1
ATOM 808 O O . ASP A 1 98 ? -9.008 -0.037 13.401 1.00 95.25 98 ASP A O 1
ATOM 812 N N . ASP A 1 99 ? -8.604 1.689 14.775 1.00 95.31 99 ASP A N 1
ATOM 813 C CA . ASP A 1 99 ? -7.577 2.283 13.912 1.00 95.31 99 ASP A CA 1
ATOM 814 C C . ASP A 1 99 ? -6.370 1.348 13.712 1.00 95.31 99 ASP A C 1
ATOM 816 O O . ASP A 1 99 ? -5.794 1.297 12.620 1.00 95.31 99 ASP A O 1
ATOM 820 N N . VAL A 1 100 ? -5.991 0.588 14.750 1.00 96.69 100 VAL A N 1
ATOM 821 C CA . VAL A 1 100 ? -4.899 -0.397 14.687 1.00 96.69 100 VAL A CA 1
ATOM 822 C C . VAL A 1 100 ? -5.224 -1.515 13.701 1.00 96.69 100 VAL A C 1
ATOM 824 O O . VAL A 1 100 ? -4.365 -1.881 12.894 1.00 96.69 100 VAL A O 1
ATOM 827 N N . ILE A 1 101 ? -6.435 -2.077 13.764 1.00 96.56 101 ILE A N 1
ATOM 828 C CA . ILE A 1 101 ? -6.811 -3.283 13.009 1.00 96.56 101 ILE A CA 1
ATOM 829 C C . ILE A 1 101 ? -7.451 -2.989 11.652 1.00 96.56 101 ILE A C 1
ATOM 831 O O . ILE A 1 101 ? -7.531 -3.907 10.834 1.00 96.56 101 ILE A O 1
ATOM 835 N N . GLN A 1 102 ? -7.872 -1.747 11.377 1.00 95.44 102 GLN A N 1
ATOM 836 C CA . GLN A 1 102 ? -8.588 -1.370 10.149 1.00 95.44 102 GLN A CA 1
ATOM 837 C C . GLN A 1 102 ? -7.872 -1.870 8.892 1.00 95.44 102 GLN A C 1
ATOM 839 O O . GLN A 1 102 ? -8.481 -2.429 7.979 1.00 95.44 102 GLN A O 1
ATOM 844 N N . VAL A 1 103 ? -6.541 -1.764 8.879 1.00 93.25 103 VAL A N 1
ATOM 845 C CA . VAL A 1 103 ? -5.735 -2.234 7.755 1.00 93.25 103 VAL A CA 1
ATOM 846 C C . VAL A 1 103 ? -5.876 -3.744 7.519 1.00 93.25 103 VAL A C 1
ATOM 848 O O . VAL A 1 103 ? -5.914 -4.175 6.372 1.00 93.25 103 VAL A O 1
ATOM 851 N N . GLY A 1 104 ? -5.986 -4.561 8.566 1.00 94.12 104 GLY A N 1
ATOM 852 C CA . GLY A 1 104 ? -6.206 -6.002 8.454 1.00 94.12 104 GLY A CA 1
ATOM 853 C C . GLY A 1 104 ? -7.662 -6.377 8.209 1.00 94.12 104 GLY A C 1
ATOM 854 O O . GLY A 1 104 ? -7.906 -7.382 7.552 1.00 94.12 104 GLY A O 1
ATOM 855 N N . VAL A 1 105 ? -8.619 -5.585 8.691 1.00 95.19 105 VAL A N 1
ATOM 856 C CA . VAL A 1 105 ? -10.049 -5.792 8.412 1.00 95.19 105 VAL A CA 1
ATOM 857 C C . VAL A 1 105 ? -10.337 -5.572 6.926 1.00 95.19 105 VAL A C 1
ATOM 859 O O . VAL A 1 105 ? -10.957 -6.427 6.295 1.00 95.19 105 VAL A O 1
ATOM 862 N N . ASP A 1 106 ? -9.797 -4.504 6.337 1.00 92.88 106 ASP A N 1
ATOM 863 C CA . ASP A 1 106 ? -10.009 -4.177 4.920 1.00 92.88 106 ASP A CA 1
ATOM 864 C C . ASP A 1 106 ? -9.174 -5.043 3.966 1.00 92.88 106 ASP A C 1
ATOM 866 O O . ASP A 1 106 ? -9.466 -5.132 2.774 1.00 92.88 106 ASP A O 1
ATOM 870 N N . ASN A 1 107 ? -8.116 -5.688 4.471 1.00 90.94 107 ASN A N 1
ATOM 871 C CA . ASN A 1 107 ? -7.209 -6.505 3.670 1.00 90.94 107 ASN A CA 1
ATOM 872 C C . ASN A 1 107 ? -7.156 -7.943 4.221 1.00 90.94 107 ASN A C 1
ATOM 874 O O . ASN A 1 107 ? -6.326 -8.237 5.093 1.00 90.94 107 ASN A O 1
ATOM 878 N N . PRO A 1 108 ? -7.970 -8.878 3.684 1.00 87.12 108 PRO A N 1
ATOM 879 C CA . PRO A 1 108 ? -8.037 -10.251 4.187 1.00 87.12 108 PRO A CA 1
ATOM 880 C C . PRO A 1 108 ? -6.711 -11.008 4.050 1.00 87.12 108 PRO A C 1
ATOM 882 O O . PRO A 1 108 ? -6.469 -11.948 4.798 1.00 87.12 108 PRO A O 1
ATOM 885 N N . GLY A 1 109 ? -5.803 -10.570 3.175 1.00 81.56 109 GLY A N 1
ATOM 886 C CA . GLY A 1 109 ? -4.508 -11.218 2.967 1.00 81.56 109 GLY A CA 1
ATOM 887 C C . GLY A 1 109 ? -4.621 -12.505 2.147 1.00 81.56 109 GLY A C 1
ATOM 888 O O . GLY A 1 109 ? -5.653 -12.781 1.543 1.00 81.56 109 GLY A O 1
ATOM 889 N N . ALA A 1 110 ? -3.537 -13.281 2.104 1.00 72.56 110 ALA A N 1
ATOM 890 C CA . ALA A 1 110 ? -3.468 -14.548 1.377 1.00 72.56 110 ALA A CA 1
ATOM 891 C C . ALA A 1 110 ? -2.845 -15.635 2.271 1.00 72.56 110 ALA A C 1
ATOM 893 O O . ALA A 1 110 ? -1.914 -15.315 3.014 1.00 72.56 110 ALA A O 1
ATOM 894 N N . PRO A 1 111 ? -3.275 -16.911 2.181 1.00 63.03 111 PRO A N 1
ATOM 895 C CA . PRO A 1 111 ? -2.810 -17.988 3.068 1.00 63.03 111 PRO A CA 1
ATOM 896 C C . PRO A 1 111 ? -1.285 -18.145 3.131 1.00 63.03 111 PRO A C 1
ATOM 898 O O . PRO A 1 111 ? -0.734 -18.415 4.198 1.00 63.03 111 PRO A O 1
ATOM 901 N N . ASN A 1 112 ? -0.609 -17.898 2.005 1.00 61.56 112 ASN A N 1
ATOM 902 C CA . ASN A 1 112 ? 0.829 -18.112 1.837 1.00 61.56 112 ASN A CA 1
ATOM 903 C C . ASN A 1 112 ? 1.686 -16.873 2.162 1.00 61.56 112 ASN A C 1
ATOM 905 O O . ASN A 1 112 ? 2.906 -16.924 2.024 1.00 61.56 112 ASN A O 1
ATOM 909 N N . ARG A 1 113 ? 1.085 -15.749 2.586 1.00 64.44 113 ARG A N 1
ATOM 910 C CA . ARG A 1 113 ? 1.809 -14.512 2.931 1.00 64.44 113 ARG A CA 1
ATOM 911 C C . ARG A 1 113 ? 1.550 -14.128 4.387 1.00 64.44 113 ARG A C 1
ATOM 913 O O . ARG A 1 113 ? 0.416 -13.889 4.787 1.00 64.44 113 ARG A O 1
ATOM 920 N N . GLN A 1 114 ? 2.617 -13.994 5.177 1.00 68.69 114 GLN A N 1
ATOM 921 C CA . GLN A 1 114 ? 2.530 -13.521 6.565 1.00 68.69 114 GLN A CA 1
ATOM 922 C C . GLN A 1 114 ? 2.350 -11.998 6.614 1.00 68.69 114 GLN A C 1
ATOM 924 O O . GLN A 1 114 ? 3.289 -11.240 6.861 1.00 68.69 114 GLN A O 1
ATOM 929 N N . TYR A 1 115 ? 1.129 -11.545 6.349 1.00 82.25 115 TYR A N 1
ATOM 930 C CA . TYR A 1 115 ? 0.729 -10.151 6.498 1.00 82.25 115 TYR A CA 1
ATOM 931 C C . TYR A 1 115 ? 0.249 -9.884 7.931 1.00 82.25 115 TYR A C 1
ATOM 933 O O . TYR A 1 115 ? -0.593 -10.620 8.438 1.00 82.25 115 TYR A O 1
ATOM 941 N N . PHE A 1 116 ? 0.765 -8.839 8.590 1.00 89.00 116 PHE A N 1
ATOM 942 C CA . PHE A 1 116 ? 0.412 -8.533 9.984 1.00 89.00 116 PHE A CA 1
ATOM 943 C C . PHE A 1 116 ? -1.057 -8.144 10.161 1.00 89.00 116 PHE A C 1
ATOM 945 O O . PHE A 1 116 ? -1.692 -8.636 11.082 1.00 89.00 116 PHE A O 1
ATOM 952 N N . GLY A 1 117 ? -1.598 -7.283 9.292 1.00 92.25 117 GLY A N 1
ATOM 953 C CA . GLY A 1 117 ? -2.966 -6.768 9.435 1.00 92.25 117 GLY A CA 1
ATOM 954 C C . GLY A 1 117 ? -3.154 -5.742 10.561 1.00 92.25 117 GLY A C 1
ATOM 955 O O . GLY A 1 117 ? -4.280 -5.531 10.991 1.00 92.25 117 GLY A O 1
ATOM 956 N N . VAL A 1 118 ? -2.074 -5.111 11.034 1.00 95.38 118 VAL A N 1
ATOM 957 C CA . VAL A 1 118 ? -2.121 -4.027 12.029 1.00 95.38 118 VAL A CA 1
ATOM 958 C C . VAL A 1 118 ? -1.192 -2.868 11.667 1.00 95.38 118 VAL A C 1
ATOM 960 O O . VAL A 1 118 ? -0.184 -3.061 10.972 1.00 95.38 118 VAL A O 1
ATOM 963 N N . SER A 1 119 ? -1.497 -1.682 12.191 1.00 95.81 119 SER A N 1
ATOM 964 C CA . SER A 1 119 ? -0.612 -0.515 12.186 1.00 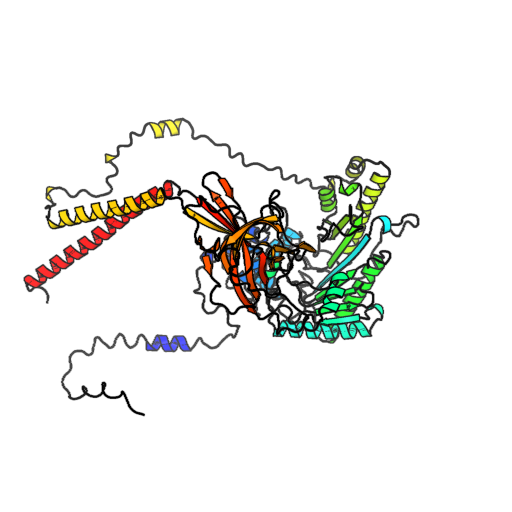95.81 119 SER A CA 1
ATOM 965 C C . SER A 1 119 ? -0.585 0.210 13.531 1.00 95.81 119 SER A C 1
ATOM 967 O O . SER A 1 119 ? -1.572 0.215 14.254 1.00 95.81 119 SER A O 1
ATOM 969 N N . ALA A 1 120 ? 0.543 0.842 13.849 1.00 97.38 120 ALA A N 1
ATOM 970 C CA . ALA A 1 120 ? 0.683 1.744 14.989 1.00 97.38 120 ALA A CA 1
ATOM 971 C C . ALA A 1 120 ? 0.469 3.201 14.546 1.00 97.38 120 ALA A C 1
ATOM 973 O O . ALA A 1 120 ? 0.926 3.596 13.466 1.00 97.38 120 ALA A O 1
ATOM 974 N N . GLY A 1 121 ? -0.223 3.984 15.374 1.00 96.12 121 GLY A N 1
ATOM 975 C CA . GLY A 1 121 ? -0.509 5.406 15.149 1.00 96.12 121 GLY A CA 1
ATOM 976 C C . GLY A 1 121 ? 0.436 6.343 15.891 1.00 96.12 121 GLY A C 1
ATOM 977 O O . GLY A 1 121 ? 0.592 7.494 15.498 1.00 96.12 121 GLY A O 1
ATOM 978 N N . ASP A 1 122 ? 1.089 5.841 16.932 1.00 97.19 122 ASP A N 1
ATOM 979 C CA . ASP A 1 122 ? 2.028 6.539 17.808 1.00 97.19 122 ASP A CA 1
ATOM 980 C C . ASP A 1 122 ? 2.889 5.515 18.574 1.00 97.19 122 ASP A C 1
ATOM 982 O O . ASP A 1 122 ? 2.758 4.302 18.374 1.00 97.19 122 ASP A O 1
ATOM 986 N N . GLU A 1 123 ? 3.801 5.992 19.421 1.00 96.50 123 GLU A N 1
ATOM 987 C CA . GLU A 1 123 ? 4.678 5.133 20.227 1.00 96.50 123 GLU A CA 1
ATOM 988 C C . GLU A 1 123 ? 3.881 4.326 21.253 1.00 96.50 123 GLU A C 1
ATOM 990 O O . GLU A 1 123 ? 4.096 3.126 21.438 1.00 96.50 123 GLU A O 1
ATOM 995 N N . GLU A 1 124 ? 2.911 4.984 21.885 1.00 97.06 124 GLU A N 1
ATOM 996 C CA . GLU A 1 124 ? 2.084 4.426 22.941 1.00 97.06 124 GLU A CA 1
ATOM 997 C C . GLU A 1 124 ? 1.205 3.278 22.448 1.00 97.06 124 GLU A C 1
ATOM 999 O O . GLU A 1 124 ? 0.837 2.423 23.253 1.00 97.06 124 GLU A O 1
ATOM 1004 N N . SER A 1 125 ? 0.915 3.207 21.145 1.00 97.44 125 SER A N 1
ATOM 1005 C CA . SER A 1 125 ? 0.172 2.116 20.508 1.00 97.44 125 SER A CA 1
ATOM 1006 C C . SER A 1 125 ? 0.728 0.735 20.880 1.00 97.44 125 SER A C 1
ATOM 1008 O O . SER A 1 125 ? -0.047 -0.158 21.226 1.00 97.44 125 SER A O 1
ATOM 1010 N N . TYR A 1 126 ? 2.056 0.558 20.868 1.00 96.75 126 TYR A N 1
ATOM 1011 C CA . TYR A 1 126 ? 2.690 -0.734 21.169 1.00 96.75 126 TYR A CA 1
ATOM 1012 C C . TYR A 1 126 ? 2.455 -1.176 22.615 1.00 96.75 126 TYR A C 1
ATOM 1014 O O . TYR A 1 126 ? 2.246 -2.357 22.875 1.00 96.75 126 TYR A O 1
ATOM 1022 N N . LYS A 1 127 ? 2.415 -0.225 23.552 1.00 95.31 127 LYS A N 1
ATOM 1023 C CA . LYS A 1 127 ? 2.150 -0.493 24.970 1.00 95.31 127 LYS A CA 1
ATOM 1024 C C . LYS A 1 127 ? 0.657 -0.605 25.278 1.00 95.31 127 LYS A C 1
ATOM 1026 O O . LYS A 1 127 ? 0.255 -1.424 26.096 1.00 95.31 127 LYS A O 1
ATOM 1031 N N . MET A 1 128 ? -0.172 0.230 24.653 1.00 95.56 128 MET A N 1
ATOM 1032 C CA . MET A 1 128 ? -1.617 0.293 24.900 1.00 95.56 128 MET A CA 1
ATOM 1033 C C . MET A 1 128 ? -2.348 -0.944 24.377 1.00 95.56 128 MET A C 1
ATOM 1035 O O . MET A 1 128 ? -3.311 -1.401 24.992 1.00 95.56 128 MET A O 1
ATOM 1039 N N . PHE A 1 129 ? -1.870 -1.492 23.259 1.00 97.06 129 PHE A N 1
ATOM 1040 C CA . PHE A 1 129 ? -2.456 -2.645 22.580 1.00 97.06 129 PHE A CA 1
ATOM 1041 C C . PHE A 1 129 ? -1.494 -3.847 22.553 1.00 97.06 129 PHE A C 1
ATOM 1043 O O . PHE A 1 129 ? -1.537 -4.653 21.623 1.00 97.06 129 PHE A O 1
ATOM 1050 N N . SER A 1 130 ? -0.629 -3.980 23.568 1.00 95.19 130 SER A N 1
ATOM 1051 C CA . SER A 1 130 ? 0.386 -5.045 23.665 1.00 95.19 130 SER A CA 1
ATOM 1052 C C . SER A 1 130 ? -0.220 -6.454 23.634 1.00 95.19 130 SER A C 1
ATOM 1054 O O . SER A 1 130 ? 0.315 -7.343 22.980 1.00 95.19 130 SER A O 1
ATOM 1056 N N . ASP A 1 131 ? -1.413 -6.632 24.219 1.00 95.06 131 ASP A N 1
ATOM 1057 C CA . ASP A 1 131 ? -2.189 -7.881 24.147 1.00 95.06 131 ASP A CA 1
ATOM 1058 C C . ASP A 1 131 ? -2.390 -8.384 22.702 1.00 95.06 131 ASP A C 1
ATOM 1060 O O . ASP A 1 131 ? -2.548 -9.586 22.494 1.00 95.06 131 ASP A O 1
ATOM 1064 N N . LEU A 1 132 ? -2.399 -7.475 21.716 1.00 96.25 132 LEU A N 1
ATOM 1065 C CA . LEU A 1 132 ? -2.466 -7.800 20.294 1.00 96.25 132 LEU A CA 1
ATOM 1066 C C . LEU A 1 132 ? -1.089 -7.734 19.616 1.00 96.25 132 LEU A C 1
ATOM 1068 O O . LEU A 1 132 ? -0.776 -8.618 18.823 1.00 96.25 132 LEU A O 1
ATOM 1072 N N . PHE A 1 133 ? -0.262 -6.720 19.887 1.00 95.81 133 PHE A N 1
ATOM 1073 C CA . PHE A 1 133 ? 1.040 -6.580 19.220 1.00 95.81 133 PHE A CA 1
ATOM 1074 C C . PHE A 1 133 ? 2.029 -7.693 19.598 1.00 95.81 133 PHE A C 1
ATOM 1076 O O . PHE A 1 133 ? 2.650 -8.268 18.698 1.00 95.81 133 PHE A O 1
ATOM 1083 N N . ASP A 1 134 ? 2.141 -8.055 20.878 1.00 93.19 134 ASP A N 1
ATOM 1084 C CA . ASP A 1 134 ? 3.151 -9.009 21.351 1.00 93.19 134 ASP A CA 1
ATOM 1085 C C . ASP A 1 134 ? 2.952 -10.405 20.737 1.00 93.19 134 ASP A C 1
ATOM 1087 O O . ASP A 1 134 ? 3.920 -10.959 20.201 1.00 93.19 134 ASP A O 1
ATOM 1091 N N . PRO A 1 135 ? 1.729 -10.989 20.706 1.00 92.50 135 PRO A N 1
ATOM 1092 C CA . PRO A 1 135 ? 1.514 -12.276 20.049 1.00 92.50 135 PRO A CA 1
ATOM 1093 C C . PRO A 1 135 ? 1.878 -12.256 18.562 1.00 92.50 135 PRO A C 1
ATOM 1095 O O . PRO A 1 135 ? 2.458 -13.222 18.063 1.00 92.50 135 PRO A O 1
ATOM 1098 N N . LEU A 1 136 ? 1.584 -11.161 17.852 1.00 92.81 136 LEU A N 1
ATOM 1099 C CA . LEU A 1 136 ? 1.886 -11.028 16.424 1.00 92.81 136 LEU A CA 1
ATOM 1100 C C . LEU A 1 136 ? 3.395 -10.982 16.170 1.00 92.81 136 LEU A C 1
ATOM 1102 O O . LEU A 1 136 ? 3.897 -11.666 15.274 1.00 92.81 136 LEU A O 1
ATOM 1106 N N . ILE A 1 137 ? 4.117 -10.197 16.969 1.00 91.81 137 ILE A N 1
ATOM 1107 C CA . ILE A 1 137 ? 5.575 -10.054 16.885 1.00 91.81 137 ILE A CA 1
ATOM 1108 C C . ILE A 1 137 ? 6.246 -11.384 17.239 1.00 91.81 137 ILE A C 1
ATOM 1110 O O . ILE A 1 137 ? 7.113 -11.853 16.496 1.00 91.81 137 ILE A O 1
ATOM 1114 N N . ARG A 1 138 ? 5.778 -12.054 18.297 1.00 89.69 138 ARG A N 1
ATOM 1115 C CA . ARG A 1 138 ? 6.263 -13.375 18.707 1.00 89.69 138 ARG A CA 1
ATOM 1116 C C . ARG A 1 138 ? 6.068 -14.422 17.614 1.00 89.69 138 ARG A C 1
ATOM 1118 O O . ARG A 1 138 ? 7.010 -15.135 17.292 1.00 89.69 138 ARG A O 1
ATOM 1125 N N . ILE A 1 139 ? 4.885 -14.498 17.002 1.00 87.25 139 ILE A N 1
ATOM 1126 C CA . ILE A 1 139 ? 4.610 -15.460 15.920 1.00 87.25 139 ILE A CA 1
ATOM 1127 C C . ILE A 1 139 ? 5.491 -15.184 14.698 1.00 87.25 139 ILE A C 1
ATOM 1129 O O . ILE A 1 139 ? 5.965 -16.117 14.049 1.00 87.25 139 ILE A O 1
ATOM 1133 N N . ARG A 1 140 ? 5.723 -13.910 14.365 1.00 87.38 140 ARG A N 1
ATOM 1134 C CA . ARG A 1 140 ? 6.490 -13.553 13.169 1.00 87.38 140 ARG A CA 1
ATOM 1135 C C . ARG A 1 140 ? 8.001 -13.738 13.332 1.00 87.38 140 ARG A C 1
ATOM 1137 O O . ARG A 1 140 ? 8.656 -14.081 12.340 1.00 87.38 140 ARG A O 1
ATOM 1144 N N . TYR A 1 141 ? 8.542 -13.458 14.516 1.00 87.81 141 TYR A N 1
ATOM 1145 C CA . TYR A 1 141 ? 9.988 -13.350 14.755 1.00 87.81 141 TYR A CA 1
ATOM 1146 C C . TYR A 1 141 ? 10.535 -14.314 15.812 1.00 87.81 141 TYR A C 1
ATOM 1148 O O . TYR A 1 141 ? 11.736 -14.306 16.052 1.00 87.81 141 TYR A O 1
ATOM 1156 N N . ASN A 1 142 ? 9.688 -15.130 16.446 1.00 87.81 142 ASN A N 1
ATOM 1157 C CA . ASN A 1 142 ? 10.059 -15.952 17.602 1.00 87.81 142 ASN A CA 1
ATOM 1158 C C . ASN A 1 142 ? 10.738 -15.129 18.719 1.00 87.81 142 ASN A C 1
ATOM 1160 O O . ASN A 1 142 ? 11.727 -15.544 19.317 1.00 87.81 142 ASN A O 1
ATOM 1164 N N . TYR A 1 143 ? 10.220 -13.922 18.958 1.00 88.62 143 TYR A N 1
ATOM 1165 C CA . TYR A 1 143 ? 10.765 -12.960 19.911 1.00 88.62 143 TYR A CA 1
ATOM 1166 C C . TYR A 1 143 ? 10.064 -13.104 21.271 1.00 88.62 143 TYR A C 1
ATOM 1168 O O . TYR A 1 143 ? 8.836 -13.022 21.347 1.00 88.62 143 TYR A O 1
ATOM 1176 N N . GLY A 1 144 ? 10.829 -13.401 22.325 1.00 85.94 144 GLY A N 1
ATOM 1177 C CA . GLY A 1 144 ? 10.300 -13.638 23.675 1.00 85.94 144 GLY A CA 1
ATOM 1178 C C . GLY A 1 144 ? 9.844 -12.349 24.359 1.00 85.94 144 GLY A C 1
ATOM 1179 O O . GLY A 1 144 ? 10.400 -11.301 24.077 1.00 85.94 144 GLY A O 1
ATOM 1180 N N . LEU A 1 145 ? 8.876 -12.429 25.279 1.00 86.06 145 LEU A N 1
ATOM 1181 C CA . LEU A 1 145 ? 8.274 -11.259 25.950 1.00 86.06 145 LEU A CA 1
ATOM 1182 C C . LEU A 1 145 ? 9.265 -10.449 26.801 1.00 86.06 145 LEU A C 1
ATOM 1184 O O . LEU A 1 145 ? 9.124 -9.239 26.914 1.00 86.06 145 LEU A O 1
ATOM 1188 N N . ASP A 1 146 ? 10.286 -11.102 27.355 1.00 88.19 146 ASP A N 1
ATOM 1189 C CA . ASP A 1 146 ? 11.327 -10.450 28.164 1.00 88.19 146 ASP A CA 1
ATOM 1190 C C . ASP A 1 146 ? 12.601 -10.141 27.357 1.00 88.19 146 ASP A C 1
ATOM 1192 O O . ASP A 1 146 ? 13.620 -9.729 27.917 1.00 88.19 146 ASP A O 1
ATOM 1196 N N . ALA A 1 147 ? 12.580 -10.379 26.040 1.00 90.50 147 ALA A N 1
ATOM 1197 C CA . ALA A 1 147 ? 13.725 -10.108 25.183 1.00 90.50 147 ALA A CA 1
ATOM 1198 C C . ALA A 1 147 ? 14.011 -8.600 25.111 1.00 90.50 147 ALA A C 1
ATOM 1200 O O . ALA A 1 147 ? 13.152 -7.767 25.385 1.00 90.50 147 ALA A O 1
ATOM 1201 N N . ARG A 1 148 ? 15.238 -8.230 24.755 1.00 94.00 148 ARG A N 1
ATOM 1202 C CA . ARG A 1 148 ? 15.616 -6.831 24.535 1.00 94.00 148 ARG A CA 1
ATOM 1203 C C . ARG A 1 148 ? 16.264 -6.688 23.179 1.00 94.00 148 ARG A C 1
ATOM 1205 O O . ARG A 1 148 ? 17.019 -7.568 22.757 1.00 94.00 148 ARG A O 1
ATOM 1212 N N . GLN A 1 149 ? 15.972 -5.576 22.516 1.00 95.00 149 GLN A N 1
ATOM 1213 C CA . GLN A 1 149 ? 16.579 -5.282 21.234 1.00 95.00 149 GLN A CA 1
ATOM 1214 C C . GLN A 1 149 ? 17.907 -4.567 21.469 1.00 95.00 149 GLN A C 1
ATOM 1216 O O . GLN A 1 149 ? 17.972 -3.552 22.158 1.00 95.00 149 GLN A O 1
ATOM 1221 N N . TYR A 1 150 ? 18.963 -5.085 20.848 1.00 94.19 150 TYR A N 1
ATOM 1222 C CA . TYR A 1 150 ? 20.283 -4.464 20.847 1.00 94.19 150 TYR A CA 1
ATOM 1223 C C . TYR A 1 150 ? 20.597 -3.877 19.472 1.00 94.19 150 TYR A C 1
ATOM 1225 O O . TYR A 1 150 ? 20.123 -4.373 18.447 1.00 94.19 150 TYR A O 1
ATOM 1233 N N . HIS A 1 151 ? 21.418 -2.831 19.456 1.00 93.75 151 HIS A N 1
ATOM 1234 C CA . HIS A 1 151 ? 21.829 -2.133 18.243 1.00 93.75 151 HIS A CA 1
ATOM 1235 C C . HIS A 1 151 ? 23.350 -2.123 18.137 1.00 93.75 151 HIS A C 1
ATOM 1237 O O . HIS A 1 151 ? 24.046 -1.824 19.107 1.00 93.75 151 HIS A O 1
ATOM 1243 N N . ASP A 1 152 ? 23.856 -2.449 16.954 1.00 93.75 152 ASP A N 1
ATOM 1244 C CA . ASP A 1 152 ? 25.280 -2.407 16.632 1.00 93.75 152 ASP A CA 1
ATOM 1245 C C . ASP A 1 152 ? 25.409 -2.010 15.170 1.00 93.75 152 ASP A C 1
ATOM 1247 O O . ASP A 1 152 ? 24.901 -2.702 14.292 1.00 93.75 152 ASP A O 1
ATOM 1251 N N . THR A 1 153 ? 26.064 -0.883 14.914 1.00 92.06 153 THR A N 1
ATOM 1252 C CA . THR A 1 153 ? 26.248 -0.321 13.570 1.00 92.06 153 THR A CA 1
ATOM 1253 C C . THR A 1 153 ? 27.719 -0.292 13.157 1.00 92.06 153 THR A C 1
ATOM 1255 O O . THR A 1 153 ? 28.074 0.356 12.171 1.00 92.06 153 THR A O 1
ATOM 1258 N N . ASP A 1 154 ? 28.597 -0.966 13.906 1.00 93.69 154 ASP A N 1
ATOM 1259 C CA . ASP A 1 154 ? 30.026 -1.010 13.616 1.00 93.69 154 ASP A CA 1
ATOM 1260 C C . ASP A 1 154 ? 30.331 -1.936 12.430 1.00 93.69 154 ASP A C 1
ATOM 1262 O O . ASP A 1 154 ? 30.501 -3.151 12.556 1.00 93.69 154 ASP A O 1
ATOM 1266 N N . THR A 1 155 ? 30.434 -1.333 11.246 1.00 92.75 155 THR A N 1
ATOM 1267 C CA . THR A 1 155 ? 30.688 -2.062 9.996 1.00 92.75 155 THR A CA 1
ATOM 1268 C C . THR A 1 155 ? 32.040 -2.775 9.942 1.00 92.75 155 THR A C 1
ATOM 1270 O O . THR A 1 155 ? 32.214 -3.640 9.086 1.00 92.75 155 THR A O 1
ATOM 1273 N N . THR A 1 156 ? 32.983 -2.478 10.845 1.00 92.94 156 THR A N 1
ATOM 1274 C CA . THR A 1 156 ? 34.289 -3.164 10.883 1.00 92.94 156 THR A CA 1
ATOM 1275 C C . THR A 1 156 ? 34.171 -4.631 11.302 1.00 92.94 156 THR A C 1
ATOM 1277 O O . THR A 1 156 ? 35.030 -5.443 10.964 1.00 92.94 156 THR A O 1
ATOM 1280 N N . LYS A 1 157 ? 33.068 -4.994 11.969 1.00 93.69 157 LYS A N 1
ATOM 1281 C CA . LYS A 1 157 ? 32.747 -6.366 12.382 1.00 93.69 157 LYS A CA 1
ATOM 1282 C C . LYS A 1 157 ? 32.210 -7.233 11.238 1.00 93.69 157 LYS A C 1
ATOM 1284 O O . LYS A 1 157 ? 32.113 -8.450 11.393 1.00 93.69 157 LYS A O 1
ATOM 1289 N N . LEU A 1 158 ? 31.852 -6.632 10.099 1.00 93.00 158 LEU A N 1
ATOM 1290 C CA . LEU A 1 158 ? 31.328 -7.362 8.947 1.00 93.00 158 LEU A CA 1
ATOM 1291 C C . LEU A 1 158 ? 32.438 -8.112 8.219 1.00 93.00 158 LEU A C 1
ATOM 1293 O O . LEU A 1 158 ? 33.436 -7.542 7.774 1.00 93.00 158 LEU A O 1
ATOM 1297 N N . ARG A 1 159 ? 32.203 -9.402 8.007 1.00 91.19 159 ARG A N 1
ATOM 1298 C CA . ARG A 1 159 ? 33.016 -10.256 7.149 1.00 91.19 159 ARG A CA 1
ATOM 1299 C C . ARG A 1 159 ? 32.326 -10.361 5.802 1.00 91.19 159 ARG A C 1
ATOM 1301 O O . ARG A 1 159 ? 31.142 -10.672 5.735 1.00 91.19 159 ARG A O 1
ATOM 1308 N N . PHE A 1 160 ? 33.080 -10.136 4.735 1.00 87.44 160 PHE A N 1
ATOM 1309 C CA . PHE A 1 160 ? 32.594 -10.237 3.364 1.00 87.44 160 PHE A CA 1
ATOM 1310 C C . PHE A 1 160 ? 33.146 -11.539 2.776 1.00 87.44 160 PHE A C 1
ATOM 1312 O O . PHE A 1 160 ? 34.300 -11.548 2.343 1.00 87.44 160 PHE A O 1
ATOM 1319 N N . PRO A 1 161 ? 32.373 -12.648 2.775 1.00 81.69 161 PRO A N 1
ATOM 1320 C CA . PRO A 1 161 ? 32.896 -13.978 2.436 1.00 81.69 161 PRO A CA 1
ATOM 1321 C C . PRO A 1 161 ? 33.538 -14.044 1.042 1.00 81.69 161 PRO A C 1
ATOM 1323 O O . PRO A 1 161 ? 34.437 -14.839 0.794 1.00 81.69 161 PRO A O 1
ATOM 1326 N N . PHE A 1 162 ? 33.101 -13.161 0.149 1.00 74.75 162 PHE A N 1
ATOM 1327 C CA . PHE A 1 162 ? 33.463 -13.127 -1.263 1.00 74.75 162 PHE A CA 1
ATOM 1328 C C . PHE A 1 162 ? 34.740 -12.351 -1.589 1.00 74.75 162 PHE A C 1
ATOM 1330 O O . PHE A 1 162 ? 35.245 -12.480 -2.695 1.00 74.75 162 PHE A O 1
ATOM 1337 N N . GLU A 1 163 ? 35.250 -11.523 -0.677 1.00 69.75 163 GLU A N 1
ATOM 1338 C CA . GLU A 1 163 ? 36.416 -10.668 -0.957 1.00 69.75 163 GLU A CA 1
ATOM 1339 C C . GLU A 1 163 ? 37.757 -11.351 -0.662 1.00 69.75 163 GLU A C 1
ATOM 1341 O O . GLU A 1 163 ? 38.812 -10.821 -0.993 1.00 69.75 163 GLU A O 1
ATOM 1346 N N . SER A 1 164 ? 37.731 -12.522 -0.022 1.00 59.69 164 SER A N 1
ATOM 1347 C CA . SER A 1 164 ? 38.944 -13.267 0.335 1.00 59.69 164 SER A CA 1
ATOM 1348 C C . SER A 1 164 ? 39.582 -14.013 -0.847 1.00 59.69 164 SER A C 1
ATOM 1350 O O . SER A 1 164 ? 40.742 -14.413 -0.762 1.00 59.69 164 SER A O 1
ATOM 1352 N N . ASP A 1 165 ? 38.855 -14.166 -1.957 1.00 60.44 165 ASP A N 1
ATOM 1353 C CA . ASP A 1 165 ? 39.282 -14.904 -3.144 1.00 60.44 165 ASP A CA 1
ATOM 1354 C C . ASP A 1 165 ? 39.489 -13.947 -4.332 1.00 60.44 165 ASP A C 1
ATOM 1356 O O . ASP A 1 165 ? 38.566 -13.648 -5.087 1.00 60.44 165 ASP A O 1
ATOM 1360 N N . ASN A 1 166 ? 40.728 -13.476 -4.522 1.00 60.56 166 ASN A N 1
ATOM 1361 C CA . ASN A 1 166 ? 41.106 -12.586 -5.633 1.00 60.56 166 ASN A CA 1
ATOM 1362 C C . ASN A 1 166 ? 40.917 -13.213 -7.032 1.00 60.56 166 ASN A C 1
ATOM 1364 O O . ASN A 1 166 ? 41.107 -12.524 -8.035 1.00 60.56 166 ASN A O 1
ATOM 1368 N N . THR A 1 167 ? 40.571 -14.502 -7.127 1.00 61.34 167 THR A N 1
ATOM 1369 C CA . THR A 1 167 ? 40.284 -15.180 -8.402 1.00 61.34 167 THR A CA 1
ATOM 1370 C C . THR A 1 167 ? 38.801 -15.149 -8.778 1.00 61.34 167 THR A C 1
ATOM 1372 O O . THR A 1 167 ? 38.432 -15.562 -9.880 1.00 61.34 167 THR A O 1
ATOM 1375 N N . PHE A 1 168 ? 37.943 -14.641 -7.889 1.00 71.38 168 PHE A N 1
ATOM 1376 C CA . PHE A 1 168 ? 36.497 -14.745 -7.993 1.00 71.38 168 PHE A CA 1
ATOM 1377 C C . PHE A 1 168 ? 35.815 -13.369 -8.049 1.00 71.38 168 PHE A C 1
ATOM 1379 O O . PHE A 1 168 ? 35.743 -12.647 -7.058 1.00 71.38 168 PHE A O 1
ATOM 1386 N N . ASP A 1 169 ? 35.247 -13.017 -9.209 1.00 76.06 169 ASP A N 1
ATOM 1387 C CA . ASP A 1 169 ? 34.443 -11.797 -9.341 1.00 76.06 169 ASP A CA 1
ATOM 1388 C C . ASP A 1 169 ? 32.978 -12.050 -8.954 1.00 76.06 169 ASP A C 1
ATOM 1390 O O . ASP A 1 169 ? 32.151 -12.490 -9.759 1.00 76.06 169 ASP A O 1
ATOM 1394 N N . ILE A 1 170 ? 32.646 -11.740 -7.701 1.00 80.38 170 ILE A N 1
ATOM 1395 C CA . ILE A 1 170 ? 31.280 -11.827 -7.172 1.00 80.38 170 ILE A CA 1
ATOM 1396 C C . ILE A 1 170 ? 30.287 -10.911 -7.911 1.00 80.38 170 ILE A C 1
ATOM 1398 O O . ILE A 1 170 ? 29.090 -11.209 -7.940 1.00 80.38 170 ILE A O 1
ATOM 1402 N N . ASN A 1 171 ? 30.757 -9.844 -8.573 1.00 81.31 171 ASN A N 1
ATOM 1403 C CA . ASN A 1 171 ? 29.896 -8.939 -9.346 1.00 81.31 171 ASN A CA 1
ATOM 1404 C C . ASN A 1 171 ? 29.285 -9.618 -10.579 1.00 81.31 171 ASN A C 1
ATOM 1406 O O . ASN A 1 171 ? 28.322 -9.103 -11.139 1.00 81.31 171 ASN A O 1
ATOM 1410 N N . LYS A 1 172 ? 29.783 -10.802 -10.977 1.00 85.94 172 LYS A N 1
ATOM 1411 C CA . LYS A 1 172 ? 29.108 -11.662 -11.962 1.00 85.94 172 LYS A CA 1
ATOM 1412 C C . LYS A 1 172 ? 27.697 -12.053 -11.498 1.00 85.94 172 LYS A C 1
ATOM 1414 O O . LYS A 1 172 ? 26.797 -12.177 -12.326 1.00 85.94 172 LYS A O 1
ATOM 1419 N N . TYR A 1 173 ? 27.519 -12.264 -10.193 1.00 88.44 173 TYR A N 1
ATOM 1420 C CA . TYR A 1 173 ? 26.261 -12.723 -9.604 1.00 88.44 173 TYR A CA 1
ATOM 1421 C C . TYR A 1 173 ? 25.493 -11.588 -8.938 1.00 88.44 173 TYR A C 1
ATOM 1423 O O . TYR A 1 173 ? 24.272 -11.562 -9.027 1.00 88.44 173 TYR A O 1
ATOM 1431 N N . ILE A 1 174 ? 26.175 -10.655 -8.271 1.00 88.31 174 ILE A N 1
ATOM 1432 C CA . ILE A 1 174 ? 25.511 -9.556 -7.567 1.00 88.31 174 ILE A CA 1
ATOM 1433 C C . ILE A 1 174 ? 25.377 -8.343 -8.490 1.00 88.31 174 ILE A C 1
ATOM 1435 O O . ILE A 1 174 ? 26.342 -7.617 -8.714 1.00 88.31 174 ILE A O 1
ATOM 1439 N N . LEU A 1 175 ? 24.157 -8.079 -8.959 1.00 85.31 175 LEU A N 1
ATOM 1440 C CA . LEU A 1 175 ? 23.879 -6.974 -9.879 1.00 85.31 175 LEU A CA 1
ATOM 1441 C C . LEU A 1 175 ? 23.745 -5.636 -9.157 1.00 85.31 175 LEU A C 1
ATOM 1443 O O . LEU A 1 175 ? 24.322 -4.636 -9.570 1.00 85.31 175 LEU A O 1
ATOM 1447 N N . SER A 1 176 ? 22.989 -5.616 -8.062 1.00 86.88 176 SER A N 1
ATOM 1448 C CA . SER A 1 176 ? 22.757 -4.405 -7.281 1.00 86.88 176 SER A CA 1
ATOM 1449 C C . SER A 1 176 ? 22.499 -4.745 -5.818 1.00 86.88 176 SER A C 1
ATOM 1451 O O . SER A 1 176 ? 21.974 -5.809 -5.486 1.00 86.88 176 SER A O 1
ATOM 1453 N N . SER A 1 177 ? 22.895 -3.838 -4.938 1.00 89.56 177 SER A N 1
ATOM 1454 C CA . SER A 1 177 ? 22.708 -3.921 -3.498 1.00 89.56 177 SER A CA 1
ATOM 1455 C C . SER A 1 177 ? 21.983 -2.674 -3.030 1.00 89.56 177 SER A C 1
ATOM 1457 O O . SER A 1 177 ? 22.359 -1.559 -3.386 1.00 89.56 177 SER A O 1
ATOM 1459 N N . ARG A 1 178 ? 20.973 -2.847 -2.186 1.00 91.69 178 ARG A N 1
ATOM 1460 C CA . ARG A 1 178 ? 20.213 -1.754 -1.588 1.00 91.69 178 ARG A CA 1
ATOM 1461 C C . ARG A 1 178 ? 20.025 -2.022 -0.110 1.00 91.69 178 ARG A C 1
ATOM 1463 O O . ARG A 1 178 ? 19.569 -3.086 0.280 1.00 91.69 178 ARG A O 1
ATOM 1470 N N . ILE A 1 179 ? 20.302 -1.032 0.717 1.00 95.38 179 ILE A N 1
ATOM 1471 C CA . ILE A 1 179 ? 20.056 -1.080 2.151 1.00 95.38 179 ILE A CA 1
ATOM 1472 C C . ILE A 1 179 ? 19.174 0.096 2.548 1.00 95.38 179 ILE A C 1
ATOM 1474 O O . ILE A 1 179 ? 19.301 1.203 2.027 1.00 95.38 179 ILE A O 1
ATOM 1478 N N . ARG A 1 180 ? 18.220 -0.158 3.438 1.00 95.62 180 ARG A N 1
ATOM 1479 C CA . ARG A 1 180 ? 17.288 0.844 3.941 1.00 95.62 180 ARG A CA 1
ATOM 1480 C C . ARG A 1 180 ? 17.029 0.660 5.421 1.00 95.62 180 ARG A C 1
ATOM 1482 O O . ARG A 1 180 ? 17.049 -0.461 5.922 1.00 95.62 180 ARG A O 1
ATOM 1489 N N . ILE A 1 181 ? 16.694 1.751 6.091 1.00 96.69 181 ILE A N 1
ATOM 1490 C CA . ILE A 1 181 ? 16.240 1.738 7.479 1.00 96.69 181 ILE A CA 1
ATOM 1491 C C . ILE A 1 181 ? 15.025 2.629 7.634 1.00 96.69 181 ILE A C 1
ATOM 1493 O O . ILE A 1 181 ? 14.836 3.582 6.877 1.00 96.69 181 ILE A O 1
ATOM 1497 N N . THR A 1 182 ? 14.178 2.277 8.589 1.00 97.44 182 THR A N 1
ATOM 1498 C CA . THR A 1 182 ? 12.922 2.974 8.858 1.00 97.44 182 THR A CA 1
ATOM 1499 C C . THR A 1 182 ? 12.973 3.577 10.253 1.00 97.44 182 THR A C 1
ATOM 1501 O O . THR A 1 182 ? 13.365 2.899 11.206 1.00 97.44 182 THR A O 1
ATOM 1504 N N . ARG A 1 183 ? 12.604 4.855 10.368 1.00 97.25 183 ARG A N 1
ATOM 1505 C CA . ARG A 1 183 ? 12.616 5.602 11.628 1.00 97.25 183 ARG A CA 1
ATOM 1506 C C . ARG A 1 183 ? 11.407 6.524 11.727 1.00 97.25 183 ARG A C 1
ATOM 1508 O O . ARG A 1 183 ? 11.033 7.176 10.750 1.00 97.25 183 ARG A O 1
ATOM 1515 N N . ASN A 1 184 ? 10.854 6.620 12.930 1.00 98.00 184 ASN A N 1
ATOM 1516 C CA . ASN A 1 184 ? 9.862 7.622 13.297 1.00 98.00 184 ASN A CA 1
ATOM 1517 C C . ASN A 1 184 ? 10.438 8.558 14.363 1.00 98.00 184 ASN A C 1
ATOM 1519 O O . ASN A 1 184 ? 11.163 8.114 15.244 1.00 98.00 184 ASN A O 1
ATOM 1523 N N . LEU A 1 185 ? 10.162 9.860 14.258 1.00 97.06 185 LEU A N 1
ATOM 1524 C CA . LEU A 1 185 ? 10.523 10.847 15.282 1.00 97.06 185 LEU A CA 1
ATOM 1525 C C . LEU A 1 185 ? 9.681 10.674 16.545 1.00 97.06 185 LEU A C 1
ATOM 1527 O O . LEU A 1 185 ? 8.473 10.460 16.441 1.00 97.06 185 LEU A O 1
ATOM 1531 N N . SER A 1 186 ? 10.321 10.847 17.699 1.00 96.44 186 SER A N 1
ATOM 1532 C CA . SER A 1 186 ? 9.662 10.720 18.989 1.00 96.44 186 SER A CA 1
ATOM 1533 C C . SER A 1 186 ? 8.818 11.929 19.365 1.00 96.44 186 SER A C 1
ATOM 1535 O O . SER A 1 186 ? 9.146 13.067 19.014 1.00 96.44 186 SER A O 1
ATOM 1537 N N . GLY A 1 187 ? 7.700 11.674 20.047 1.00 94.19 187 GLY A N 1
ATOM 1538 C CA . GLY A 1 187 ? 6.714 12.692 20.421 1.00 94.19 187 GLY A CA 1
ATOM 1539 C C . GLY A 1 187 ? 5.835 13.188 19.265 1.00 94.19 187 GLY A C 1
ATOM 1540 O O . GLY A 1 187 ? 5.154 14.203 19.411 1.00 94.19 187 GLY A O 1
ATOM 1541 N N . TYR A 1 188 ? 5.848 12.497 18.120 1.00 96.50 188 TYR A N 1
ATOM 1542 C CA . TYR A 1 188 ? 4.966 12.759 16.981 1.00 96.50 188 TYR A CA 1
ATOM 1543 C C . TYR A 1 188 ? 4.178 11.503 16.627 1.00 96.50 188 TYR A C 1
ATOM 1545 O O . TYR A 1 188 ? 4.734 10.406 16.562 1.00 96.50 188 TYR A O 1
ATOM 1553 N N . THR A 1 189 ? 2.896 11.678 16.316 1.00 97.62 189 THR A N 1
ATOM 1554 C CA . THR A 1 189 ? 2.074 10.604 15.748 1.00 97.62 189 THR A CA 1
ATOM 1555 C C . THR A 1 189 ? 2.632 10.137 14.405 1.00 97.62 189 THR A C 1
ATOM 1557 O O . THR A 1 189 ? 3.096 10.936 13.591 1.00 97.62 189 THR A O 1
ATOM 1560 N N . PHE A 1 190 ? 2.575 8.832 14.157 1.00 97.62 190 PHE A N 1
ATOM 1561 C CA . PHE A 1 190 ? 3.043 8.192 12.934 1.00 97.62 190 PHE A CA 1
ATOM 1562 C C . PHE A 1 190 ? 2.143 8.528 11.728 1.00 97.62 190 PHE A C 1
ATOM 1564 O O . PHE A 1 190 ? 0.992 8.942 11.901 1.00 97.62 190 PHE A O 1
ATOM 1571 N N . PRO A 1 191 ? 2.599 8.320 10.473 1.00 95.62 191 PRO A N 1
ATOM 1572 C CA . PRO A 1 191 ? 1.868 8.771 9.281 1.00 95.62 191 PRO A CA 1
ATOM 1573 C C . PRO A 1 191 ? 0.434 8.249 9.117 1.00 95.62 191 PRO A C 1
ATOM 1575 O O . PRO A 1 191 ? -0.370 8.895 8.443 1.00 95.62 191 PRO A O 1
ATOM 1578 N N . THR A 1 192 ? 0.095 7.117 9.735 1.00 94.50 192 THR A N 1
ATOM 1579 C CA . THR A 1 192 ? -1.266 6.549 9.782 1.00 94.50 192 THR A CA 1
ATOM 1580 C C . THR A 1 192 ? -2.244 7.486 10.480 1.00 94.50 192 THR A C 1
ATOM 1582 O O . THR A 1 192 ? -3.341 7.710 9.969 1.00 94.50 192 THR A O 1
ATOM 1585 N N . PHE A 1 193 ? -1.817 8.149 11.558 1.00 95.75 193 PHE A N 1
ATOM 1586 C CA . PHE A 1 193 ? -2.668 8.997 12.397 1.00 95.75 193 PHE A CA 1
ATOM 1587 C C . PHE A 1 193 ? -2.269 10.479 12.431 1.00 95.75 193 PHE A C 1
ATOM 1589 O O . PHE A 1 193 ? -3.014 11.318 12.924 1.00 95.75 193 PHE A O 1
ATOM 1596 N N . THR A 1 194 ? -1.152 10.841 11.797 1.00 95.00 194 THR A N 1
ATOM 1597 C CA . THR A 1 194 ? -0.627 12.210 11.846 1.00 95.00 194 THR A CA 1
ATOM 1598 C C . THR A 1 194 ? -1.573 13.273 11.295 1.00 95.00 194 THR A C 1
ATOM 1600 O O . THR A 1 194 ? -2.221 13.090 10.251 1.00 95.00 194 THR A O 1
ATOM 1603 N N . THR A 1 195 ? -1.628 14.421 11.967 1.00 96.62 195 THR A N 1
ATOM 1604 C CA . THR A 1 195 ? -2.312 15.618 11.468 1.00 96.62 195 THR A CA 1
ATOM 1605 C C . THR A 1 195 ? -1.475 16.332 10.399 1.00 96.62 195 THR A C 1
ATOM 1607 O O . THR A 1 195 ? -0.258 16.170 10.319 1.00 96.62 195 THR A O 1
ATOM 1610 N N . ARG A 1 196 ? -2.095 17.199 9.581 1.00 96.88 196 ARG A N 1
ATOM 1611 C CA . ARG A 1 196 ? -1.346 18.052 8.629 1.00 96.88 196 ARG A CA 1
ATOM 1612 C C . ARG A 1 196 ? -0.270 18.893 9.328 1.00 96.88 196 ARG A C 1
ATOM 1614 O O . ARG A 1 196 ? 0.815 19.082 8.790 1.00 96.88 196 ARG A O 1
ATOM 1621 N N . ALA A 1 197 ? -0.566 19.398 10.528 1.00 97.19 197 ALA A N 1
ATOM 1622 C CA . ALA A 1 197 ? 0.357 20.239 11.285 1.00 97.19 197 ALA A CA 1
ATOM 1623 C C . ALA A 1 197 ? 1.572 19.450 11.792 1.00 97.19 197 ALA A C 1
ATOM 1625 O O . ALA A 1 197 ? 2.703 19.898 11.606 1.00 97.19 197 ALA A O 1
ATOM 1626 N N . GLU A 1 198 ? 1.360 18.275 12.389 1.00 97.06 198 GLU A N 1
ATOM 1627 C CA . GLU A 1 198 ? 2.455 17.398 12.817 1.00 97.06 198 GLU A CA 1
ATOM 1628 C C . GLU A 1 198 ? 3.296 16.932 11.635 1.00 97.06 19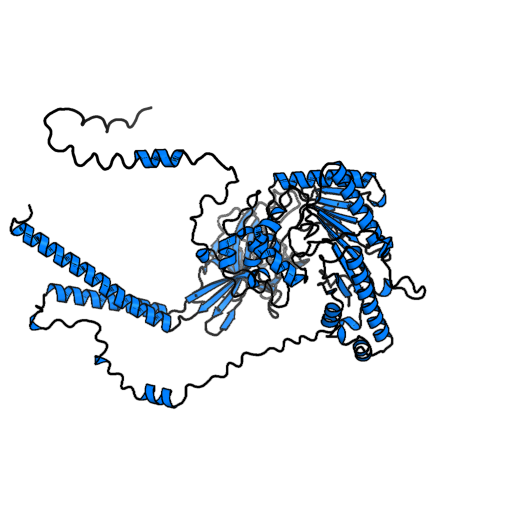8 GLU A C 1
ATOM 1630 O O . GLU A 1 198 ? 4.516 17.068 11.678 1.00 97.06 198 GLU A O 1
ATOM 1635 N N . ARG A 1 199 ? 2.661 16.502 10.537 1.00 98.00 199 ARG A N 1
ATOM 1636 C CA . ARG A 1 199 ? 3.366 16.077 9.321 1.00 98.00 199 ARG A CA 1
ATOM 1637 C C . ARG A 1 199 ? 4.322 17.151 8.798 1.00 98.00 199 ARG A C 1
ATOM 1639 O O . ARG A 1 199 ? 5.477 16.858 8.499 1.00 98.00 199 ARG A O 1
ATOM 1646 N N . ARG A 1 200 ? 3.872 18.410 8.738 1.00 98.12 200 ARG A N 1
ATOM 1647 C CA . ARG A 1 200 ? 4.705 19.560 8.337 1.00 98.12 200 ARG A CA 1
ATOM 1648 C C . ARG A 1 200 ? 5.821 19.856 9.342 1.00 98.12 200 ARG A C 1
ATOM 1650 O O . ARG A 1 200 ? 6.919 20.219 8.936 1.00 98.12 200 ARG A O 1
ATOM 1657 N N . ARG A 1 201 ? 5.577 19.689 10.648 1.00 96.94 201 ARG A N 1
ATOM 1658 C CA . ARG A 1 201 ? 6.620 19.847 11.682 1.00 96.94 201 ARG A CA 1
ATOM 1659 C C . ARG A 1 201 ? 7.704 18.777 11.563 1.00 96.94 201 ARG A C 1
ATOM 1661 O O . ARG A 1 201 ? 8.882 19.117 11.650 1.00 96.94 201 ARG A O 1
ATOM 1668 N N . VAL A 1 202 ? 7.315 17.524 11.329 1.00 97.38 202 VAL A N 1
ATOM 1669 C CA . VAL A 1 202 ? 8.238 16.408 11.074 1.00 97.38 202 VAL A CA 1
ATOM 1670 C C . VAL A 1 202 ? 9.058 16.666 9.809 1.00 97.38 202 VAL A C 1
ATOM 1672 O O . VAL A 1 202 ? 10.281 16.561 9.856 1.00 97.38 202 VAL A O 1
ATOM 1675 N N . GLU A 1 203 ? 8.415 17.075 8.708 1.00 97.69 203 GLU A N 1
ATOM 1676 C CA . GLU A 1 203 ? 9.109 17.442 7.462 1.00 97.69 203 GLU A CA 1
ATOM 1677 C C . GLU A 1 203 ? 10.132 18.555 7.698 1.00 97.69 203 GLU A C 1
ATOM 1679 O O . GLU A 1 203 ? 11.290 18.409 7.320 1.00 97.69 203 GLU A O 1
ATOM 1684 N N . GLY A 1 204 ? 9.741 19.632 8.386 1.00 96.31 204 GLY A N 1
ATOM 1685 C CA . GLY A 1 204 ? 10.632 20.754 8.666 1.00 96.31 204 GLY A CA 1
ATOM 1686 C C . GLY A 1 204 ? 11.83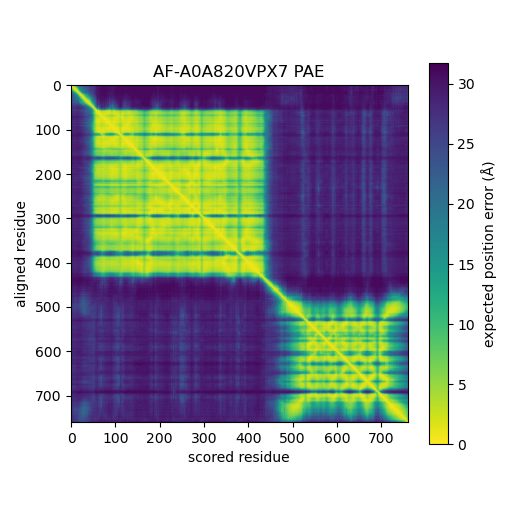2 20.375 9.538 1.00 96.31 204 GLY A C 1
ATOM 1687 O O . GLY A 1 204 ? 12.937 20.854 9.290 1.00 96.31 204 GLY A O 1
ATOM 1688 N N . LYS A 1 205 ? 11.638 19.500 10.534 1.00 95.44 205 LYS A N 1
ATOM 1689 C CA . LYS A 1 205 ? 12.721 18.967 11.379 1.00 95.44 205 LYS A CA 1
ATOM 1690 C C . LYS A 1 205 ? 13.687 18.093 10.581 1.00 95.44 205 LYS A C 1
ATOM 1692 O O . LYS A 1 205 ? 14.893 18.301 10.647 1.00 95.44 205 LYS A O 1
ATOM 1697 N N . LEU A 1 206 ? 13.161 17.170 9.777 1.00 96.50 206 LEU A N 1
ATOM 1698 C CA . LEU A 1 206 ? 13.988 16.324 8.917 1.00 96.50 206 LEU A CA 1
ATOM 1699 C C . LEU A 1 206 ? 14.738 17.149 7.871 1.00 96.50 206 LEU A C 1
ATOM 1701 O O . LEU A 1 206 ? 15.918 16.906 7.655 1.00 96.50 206 LEU A O 1
ATOM 1705 N N . ASN A 1 207 ? 14.101 18.154 7.266 1.00 95.88 207 ASN A N 1
ATOM 1706 C CA . ASN A 1 207 ? 14.771 19.044 6.323 1.00 95.88 207 ASN A CA 1
ATOM 1707 C C . ASN A 1 207 ? 15.978 19.728 6.980 1.00 95.88 207 ASN A C 1
ATOM 1709 O O . ASN A 1 207 ? 17.075 19.632 6.445 1.00 95.88 207 ASN A O 1
ATOM 1713 N N . LYS A 1 208 ? 15.824 20.322 8.172 1.00 93.75 208 LYS A N 1
ATOM 1714 C CA . LYS A 1 208 ? 16.955 20.916 8.911 1.00 93.75 208 LYS A CA 1
ATOM 1715 C C . LYS A 1 208 ? 18.091 19.920 9.151 1.00 93.75 208 LYS A C 1
ATOM 1717 O O . LYS A 1 208 ? 19.242 20.254 8.881 1.00 93.75 208 LYS A O 1
ATOM 1722 N N . ALA A 1 209 ? 17.763 18.698 9.571 1.00 94.00 209 ALA A N 1
ATOM 1723 C CA . ALA A 1 209 ? 18.756 17.651 9.781 1.00 94.00 209 ALA A CA 1
ATOM 1724 C C . ALA A 1 209 ? 19.504 17.293 8.480 1.00 94.00 209 ALA A C 1
ATOM 1726 O O . ALA A 1 209 ? 20.728 17.199 8.480 1.00 94.00 209 ALA A O 1
ATOM 1727 N N . PHE A 1 210 ? 18.800 17.193 7.347 1.00 95.00 210 PHE A N 1
ATOM 1728 C CA . PHE A 1 210 ? 19.431 16.976 6.041 1.00 95.00 210 PHE A CA 1
ATOM 1729 C C . PHE A 1 210 ? 20.261 18.176 5.566 1.00 95.00 210 PHE A C 1
ATOM 1731 O O . PHE A 1 210 ? 21.320 17.973 4.985 1.00 95.00 210 PHE A O 1
ATOM 1738 N N . GLN A 1 211 ? 19.844 19.418 5.834 1.00 93.25 211 GLN A N 1
ATOM 1739 C CA . GLN A 1 211 ? 20.652 20.604 5.507 1.00 93.25 211 GLN A CA 1
ATOM 1740 C C . GLN A 1 211 ? 21.986 20.628 6.259 1.00 93.25 211 GLN A C 1
ATOM 1742 O O . GLN A 1 211 ? 22.966 21.158 5.739 1.00 93.25 211 GLN A O 1
ATOM 1747 N N . GLN A 1 212 ? 22.027 20.084 7.475 1.00 89.62 212 GLN A N 1
ATOM 1748 C CA . GLN A 1 212 ? 23.270 19.928 8.222 1.00 89.62 212 GLN A CA 1
ATOM 1749 C C . GLN A 1 212 ? 24.100 18.760 7.676 1.00 89.62 212 GLN A C 1
ATOM 1751 O O . GLN A 1 212 ? 25.285 18.946 7.422 1.00 89.62 212 GLN A O 1
ATOM 1756 N N . LEU A 1 213 ? 23.468 17.615 7.392 1.00 89.94 213 LEU A N 1
ATOM 1757 C CA . LEU A 1 213 ? 24.118 16.455 6.770 1.00 89.94 213 LEU A CA 1
ATOM 1758 C C . LEU A 1 213 ? 24.846 16.833 5.467 1.00 89.94 213 LEU A C 1
ATOM 1760 O O . LEU A 1 213 ? 25.993 16.450 5.261 1.00 89.94 213 LEU A O 1
ATOM 1764 N N . ILE A 1 214 ? 24.191 17.635 4.619 1.00 91.94 214 ILE A N 1
ATOM 1765 C CA . ILE A 1 214 ? 24.741 18.144 3.352 1.00 91.94 214 ILE A CA 1
ATOM 1766 C C . ILE A 1 214 ? 26.016 18.974 3.574 1.00 91.94 214 ILE A C 1
ATOM 1768 O O . ILE A 1 214 ? 26.862 19.031 2.696 1.00 91.94 214 ILE A O 1
ATOM 1772 N N . LYS A 1 215 ? 26.179 19.639 4.723 1.00 89.00 215 LYS A N 1
ATOM 1773 C CA . LYS A 1 215 ? 27.348 20.497 4.992 1.00 89.00 215 LYS A CA 1
ATOM 1774 C C . LYS A 1 215 ? 28.528 19.750 5.602 1.00 89.00 215 LYS A C 1
ATOM 1776 O O . LYS A 1 215 ? 29.634 20.281 5.591 1.00 89.00 215 LYS A O 1
ATOM 1781 N N . GLU A 1 216 ? 28.289 18.586 6.194 1.00 85.94 216 GLU A N 1
ATOM 1782 C CA . GLU A 1 216 ? 29.285 17.893 7.010 1.00 85.94 216 GLU A CA 1
ATOM 1783 C C . GLU A 1 216 ? 30.218 17.000 6.190 1.00 85.94 216 GLU A C 1
ATOM 1785 O O . GLU A 1 216 ? 31.404 16.919 6.505 1.00 85.94 216 GLU A O 1
ATOM 1790 N N . ASP A 1 217 ? 29.721 16.365 5.126 1.00 85.56 217 ASP A N 1
ATOM 1791 C CA . ASP A 1 217 ? 30.529 15.499 4.267 1.00 85.56 217 ASP A CA 1
ATOM 1792 C C . ASP A 1 217 ? 30.059 15.571 2.808 1.00 85.56 217 ASP A C 1
ATOM 1794 O O . ASP A 1 217 ? 28.873 15.441 2.493 1.00 85.56 217 ASP A O 1
ATOM 1798 N N . ASN A 1 218 ? 31.026 15.732 1.901 1.00 87.69 218 ASN A N 1
ATOM 1799 C CA . ASN A 1 218 ? 30.800 15.861 0.468 1.00 87.69 218 ASN A CA 1
ATOM 1800 C C . ASN A 1 218 ? 30.042 14.674 -0.141 1.00 87.69 218 ASN A C 1
ATOM 1802 O O . ASN A 1 218 ? 29.347 14.860 -1.139 1.00 87.69 218 ASN A O 1
ATOM 1806 N N . GLN A 1 219 ? 30.135 13.470 0.436 1.00 87.75 219 GLN A N 1
ATOM 1807 C CA . GLN A 1 219 ? 29.399 12.303 -0.072 1.00 87.75 219 GLN A CA 1
ATOM 1808 C C . GLN A 1 219 ? 27.873 12.410 0.115 1.00 87.75 219 GLN A C 1
ATOM 1810 O O . GLN A 1 219 ? 27.108 11.735 -0.582 1.00 87.75 219 GLN A O 1
ATOM 1815 N N . PHE A 1 220 ? 27.425 13.274 1.033 1.00 93.12 220 PHE A N 1
ATOM 1816 C CA . PHE A 1 220 ? 26.015 13.593 1.264 1.00 93.12 220 PHE A CA 1
ATOM 1817 C C . PHE A 1 220 ? 25.606 14.928 0.623 1.00 93.12 220 PHE A C 1
ATOM 1819 O O . PHE A 1 220 ? 24.468 15.371 0.809 1.00 93.12 220 PHE A O 1
ATOM 1826 N N . ASN A 1 221 ? 26.478 15.568 -0.166 1.00 93.94 221 ASN A N 1
ATOM 1827 C CA . ASN A 1 221 ? 26.084 16.736 -0.950 1.00 93.94 221 ASN A CA 1
ATOM 1828 C C . ASN A 1 221 ? 24.913 16.358 -1.854 1.00 93.94 221 ASN A C 1
ATOM 1830 O O . ASN A 1 221 ? 24.975 15.370 -2.586 1.00 93.94 221 ASN A O 1
ATOM 1834 N N . GLY A 1 222 ? 23.833 17.125 -1.778 1.00 93.56 222 GLY A N 1
ATOM 1835 C CA . GLY A 1 222 ? 22.570 16.761 -2.393 1.00 93.56 222 GLY A CA 1
ATOM 1836 C C . GLY A 1 222 ? 21.514 17.832 -2.238 1.00 93.56 222 GLY A C 1
ATOM 1837 O O . GLY A 1 222 ? 21.768 18.917 -1.719 1.00 93.56 222 GLY A O 1
ATOM 1838 N N . ASN A 1 223 ? 20.304 17.491 -2.661 1.00 95.12 223 ASN A N 1
ATOM 1839 C CA . ASN A 1 223 ? 19.162 18.388 -2.640 1.00 95.12 223 ASN A CA 1
ATOM 1840 C C . ASN A 1 223 ? 17.984 17.763 -1.894 1.00 95.12 223 ASN A C 1
ATOM 1842 O O . ASN A 1 223 ? 17.759 16.552 -1.931 1.00 95.12 223 ASN A O 1
ATOM 1846 N N . TYR A 1 224 ? 17.213 18.622 -1.230 1.00 96.56 224 TYR A N 1
ATOM 1847 C CA . TYR A 1 224 ? 15.984 18.260 -0.534 1.00 96.56 224 TYR A CA 1
ATOM 1848 C C . TYR A 1 224 ? 14.784 18.831 -1.289 1.00 96.56 224 TYR A C 1
ATOM 1850 O O . TYR A 1 224 ? 14.586 20.047 -1.333 1.00 96.56 224 TYR A O 1
ATOM 1858 N N . TYR A 1 225 ? 13.961 17.958 -1.858 1.00 96.06 225 TYR A N 1
ATOM 1859 C CA . TYR A 1 225 ? 12.837 18.331 -2.704 1.00 96.06 225 TYR A CA 1
ATOM 1860 C C . TYR A 1 225 ? 11.508 18.048 -2.012 1.00 96.06 225 TYR A C 1
ATOM 1862 O O . TYR A 1 225 ? 11.173 16.904 -1.697 1.00 96.06 225 TYR A O 1
ATOM 1870 N N . ARG A 1 226 ? 10.703 19.094 -1.817 1.00 96.75 226 ARG A N 1
ATOM 1871 C CA . ARG A 1 226 ? 9.306 18.946 -1.391 1.00 96.75 226 ARG A CA 1
ATOM 1872 C C . ARG A 1 226 ? 8.458 18.553 -2.587 1.00 96.75 226 ARG A C 1
ATOM 1874 O O . ARG A 1 226 ? 8.477 19.253 -3.594 1.00 96.75 226 ARG A O 1
ATOM 1881 N N . LEU A 1 227 ? 7.655 17.500 -2.450 1.00 94.44 227 LEU A N 1
ATOM 1882 C CA . LEU A 1 227 ? 6.818 17.017 -3.554 1.00 94.44 227 LEU A CA 1
ATOM 1883 C C . LEU A 1 227 ? 5.813 18.079 -4.022 1.00 94.44 227 LEU A C 1
ATOM 1885 O O . LEU A 1 227 ? 5.528 18.174 -5.205 1.00 94.44 227 LEU A O 1
ATOM 1889 N N . SER A 1 228 ? 5.296 18.908 -3.111 1.00 91.88 228 SER A N 1
ATOM 1890 C CA . SER A 1 228 ? 4.341 19.974 -3.445 1.00 91.88 228 SER A CA 1
ATOM 1891 C C . SER A 1 228 ? 4.940 21.142 -4.238 1.00 91.88 228 SER A C 1
ATOM 1893 O O . SER A 1 228 ? 4.192 22.007 -4.676 1.00 91.88 228 SER A O 1
ATOM 1895 N N . MET A 1 229 ? 6.269 21.221 -4.341 1.00 92.19 229 MET A N 1
ATOM 1896 C CA . MET A 1 229 ? 7.007 22.295 -5.022 1.00 92.19 229 MET A CA 1
ATOM 1897 C C . MET A 1 229 ? 7.854 21.755 -6.182 1.00 92.19 229 MET A C 1
ATOM 1899 O O . MET A 1 229 ? 8.716 22.464 -6.690 1.00 92.19 229 MET A O 1
ATOM 1903 N N . MET A 1 230 ? 7.658 20.488 -6.547 1.00 90.25 230 MET A N 1
ATOM 1904 C CA . MET A 1 230 ? 8.403 19.822 -7.607 1.00 90.25 230 MET A CA 1
ATOM 1905 C C . MET A 1 230 ? 7.716 20.087 -8.946 1.00 90.25 230 MET A C 1
ATOM 1907 O O . MET A 1 230 ? 6.494 19.973 -9.039 1.00 90.25 230 MET A O 1
ATOM 1911 N N . ASP A 1 231 ? 8.490 20.453 -9.964 1.00 90.81 231 ASP A N 1
ATOM 1912 C CA . ASP A 1 231 ? 7.989 20.527 -11.334 1.00 90.81 231 ASP A CA 1
ATOM 1913 C C . ASP A 1 231 ? 7.845 19.117 -11.947 1.00 90.81 231 ASP A C 1
ATOM 1915 O O . ASP A 1 231 ? 8.386 18.127 -11.443 1.00 90.81 231 ASP A O 1
ATOM 1919 N N . GLU A 1 232 ? 7.066 19.009 -13.023 1.00 88.50 232 GLU A N 1
ATOM 1920 C CA . GLU A 1 232 ? 6.770 17.717 -13.657 1.00 88.50 232 GLU A CA 1
ATOM 1921 C C . GLU A 1 232 ? 8.013 17.077 -14.298 1.00 88.50 232 GLU A C 1
ATOM 1923 O O . GLU A 1 232 ? 8.133 15.850 -14.329 1.00 88.50 232 GLU A O 1
ATOM 1928 N N . GLU A 1 233 ? 8.959 17.889 -14.777 1.00 89.81 233 GLU A N 1
ATOM 1929 C CA . GLU A 1 233 ? 10.186 17.416 -15.422 1.00 89.81 233 GLU A CA 1
ATOM 1930 C C . GLU A 1 233 ? 11.142 16.783 -14.407 1.00 89.81 233 GLU A C 1
ATOM 1932 O O . GLU A 1 233 ? 11.580 15.647 -14.583 1.00 89.81 233 GLU A O 1
ATOM 1937 N N . LEU A 1 234 ? 11.415 17.470 -13.300 1.00 89.19 234 LEU A N 1
ATOM 1938 C CA . LEU A 1 234 ? 12.182 16.967 -12.169 1.00 89.19 234 LEU A CA 1
ATOM 1939 C C . LEU A 1 234 ? 11.503 15.745 -11.565 1.00 89.19 234 LEU A C 1
ATOM 1941 O O . LEU A 1 234 ? 12.186 14.774 -11.245 1.00 89.19 234 LEU A O 1
ATOM 1945 N N . GLN A 1 235 ? 10.173 15.751 -11.449 1.00 87.62 235 GLN A N 1
ATOM 1946 C CA . GLN A 1 235 ? 9.437 14.579 -10.990 1.00 87.62 235 GLN A CA 1
ATOM 1947 C C . GLN A 1 235 ? 9.681 13.383 -11.919 1.00 87.62 235 GLN A C 1
ATOM 1949 O O . GLN A 1 235 ? 10.008 12.298 -11.438 1.00 87.62 235 GLN A O 1
ATOM 1954 N N . LYS A 1 236 ? 9.592 13.570 -13.241 1.00 85.81 236 LYS A N 1
ATOM 1955 C CA . LYS A 1 236 ? 9.886 12.521 -14.225 1.00 85.81 236 LYS A CA 1
ATOM 1956 C C . LYS A 1 236 ? 11.344 12.059 -14.151 1.00 85.81 236 LYS A C 1
ATOM 1958 O O . LYS A 1 236 ? 11.596 10.859 -14.181 1.00 85.81 236 LYS A O 1
ATOM 1963 N N . ASN A 1 237 ? 12.292 12.980 -13.988 1.00 87.75 237 ASN A N 1
ATOM 1964 C CA . ASN A 1 237 ? 13.715 12.662 -13.868 1.00 87.75 237 ASN A CA 1
ATOM 1965 C C . ASN A 1 237 ? 13.999 11.817 -12.619 1.00 87.75 237 ASN A C 1
ATOM 1967 O O . ASN A 1 237 ? 14.586 10.744 -12.724 1.00 87.75 237 ASN A O 1
ATOM 1971 N N . LEU A 1 238 ? 13.494 12.231 -11.454 1.00 88.69 238 LEU A N 1
ATOM 1972 C CA . LEU A 1 238 ? 13.639 11.475 -10.207 1.00 88.69 238 LEU A CA 1
ATOM 1973 C C . LEU A 1 238 ? 12.890 10.131 -10.241 1.00 88.69 238 LEU A C 1
ATOM 1975 O O . LEU A 1 238 ? 13.304 9.182 -9.568 1.00 88.69 238 LEU A O 1
ATOM 1979 N N . ALA A 1 239 ? 11.785 10.039 -10.990 1.00 86.06 239 ALA A N 1
ATOM 1980 C CA . ALA A 1 239 ? 11.075 8.781 -11.218 1.00 86.06 239 ALA A CA 1
ATOM 1981 C C . ALA A 1 239 ? 11.912 7.817 -12.069 1.00 86.06 239 ALA A C 1
ATOM 1983 O O . ALA A 1 239 ? 12.083 6.666 -11.674 1.00 86.06 239 ALA A O 1
ATOM 1984 N N . ASN A 1 240 ? 12.491 8.304 -13.172 1.00 82.44 240 ASN A N 1
ATOM 1985 C CA . ASN A 1 240 ? 13.390 7.535 -14.037 1.00 82.44 240 ASN A CA 1
ATOM 1986 C C . ASN A 1 240 ? 14.650 7.070 -13.290 1.00 82.44 240 ASN A C 1
ATOM 1988 O O . ASN A 1 240 ? 15.136 5.968 -13.524 1.00 82.44 240 ASN A O 1
ATOM 1992 N N . ASP A 1 241 ? 15.150 7.882 -12.356 1.00 82.31 241 ASP A N 1
ATOM 1993 C CA . ASP A 1 241 ? 16.267 7.523 -11.477 1.00 82.31 241 ASP A CA 1
ATOM 1994 C C . ASP A 1 241 ? 15.881 6.497 -10.386 1.00 82.31 241 ASP A C 1
ATOM 1996 O O . ASP A 1 241 ? 16.746 6.017 -9.655 1.00 82.31 241 ASP A O 1
ATOM 2000 N N . GLY A 1 242 ? 14.592 6.176 -10.218 1.00 82.88 242 GLY A N 1
ATOM 2001 C CA . GLY A 1 242 ? 14.101 5.228 -9.211 1.00 82.88 242 GLY A CA 1
ATOM 2002 C C . GLY A 1 242 ? 14.100 5.749 -7.766 1.00 82.88 242 GLY A C 1
ATOM 2003 O O . GLY A 1 242 ? 13.879 4.973 -6.832 1.00 82.88 242 GLY A O 1
ATOM 2004 N N . VAL A 1 243 ? 14.326 7.050 -7.556 1.00 88.00 243 VAL A N 1
ATOM 2005 C CA . VAL A 1 243 ? 14.452 7.664 -6.218 1.00 88.00 243 VAL A CA 1
ATOM 2006 C C . VAL A 1 243 ? 13.187 8.397 -5.756 1.00 88.00 243 VAL A C 1
ATOM 2008 O O . VAL A 1 243 ? 13.046 8.690 -4.565 1.00 88.00 243 VAL A O 1
ATOM 2011 N N . LEU A 1 244 ? 12.244 8.677 -6.663 1.00 88.19 244 LEU A N 1
ATOM 2012 C CA . LEU A 1 244 ? 11.011 9.406 -6.354 1.00 88.19 244 LEU A CA 1
ATOM 2013 C C . LEU A 1 244 ? 10.053 8.619 -5.434 1.00 88.19 244 LEU A C 1
ATOM 2015 O O . LEU A 1 244 ? 9.867 7.409 -5.566 1.00 88.19 244 LEU A O 1
ATOM 2019 N N . LEU A 1 245 ? 9.368 9.335 -4.531 1.00 87.50 245 LEU A N 1
ATOM 2020 C CA . LEU A 1 245 ? 8.190 8.808 -3.834 1.00 87.50 245 LEU A CA 1
ATOM 2021 C C . LEU A 1 245 ? 6.980 8.722 -4.767 1.00 87.50 245 LEU A C 1
ATOM 2023 O O . LEU A 1 245 ? 6.507 9.734 -5.283 1.00 87.50 245 LEU A O 1
ATOM 2027 N N . TYR A 1 246 ? 6.355 7.552 -4.806 1.00 81.62 246 TYR A N 1
ATOM 2028 C CA . TYR A 1 246 ? 5.046 7.378 -5.428 1.00 81.62 246 TYR A CA 1
ATOM 2029 C C . TYR A 1 246 ? 3.904 7.597 -4.438 1.00 81.62 246 TYR A C 1
ATOM 2031 O O . TYR A 1 246 ? 4.009 7.276 -3.245 1.00 81.62 246 TYR A O 1
ATOM 2039 N N . LYS A 1 247 ? 2.784 8.107 -4.962 1.00 83.12 247 LYS A N 1
ATOM 2040 C CA . LYS A 1 247 ? 1.525 8.194 -4.222 1.00 83.12 247 LYS A CA 1
ATOM 2041 C C . LYS A 1 247 ? 1.094 6.784 -3.799 1.00 83.12 247 LYS A C 1
ATOM 2043 O O . LYS A 1 247 ? 1.056 5.898 -4.650 1.00 83.12 247 LYS A O 1
ATOM 2048 N N . PRO A 1 248 ? 0.732 6.554 -2.527 1.00 83.88 248 PRO A N 1
ATOM 2049 C CA . PRO A 1 248 ? 0.206 5.264 -2.107 1.00 83.88 248 PRO A CA 1
ATOM 2050 C C . PRO A 1 248 ? -1.117 4.949 -2.813 1.00 83.88 248 PRO A C 1
ATOM 2052 O O . PRO A 1 248 ? -2.053 5.744 -2.744 1.00 83.88 248 PRO A O 1
ATOM 2055 N N . GLN A 1 249 ? -1.187 3.797 -3.485 1.00 80.31 249 GLN A N 1
ATOM 2056 C CA . GLN A 1 249 ? -2.372 3.359 -4.243 1.00 80.31 249 GLN A CA 1
ATOM 2057 C C . GLN A 1 249 ? -2.931 2.006 -3.785 1.00 80.31 249 GLN A C 1
ATOM 2059 O O . GLN A 1 249 ? -4.092 1.704 -4.039 1.00 80.31 249 GLN A O 1
ATOM 2064 N N . THR A 1 250 ? -2.131 1.181 -3.105 1.00 81.62 250 THR A N 1
ATOM 2065 C CA . THR A 1 250 ? -2.581 -0.149 -2.670 1.00 81.62 250 THR A CA 1
ATOM 2066 C C . THR A 1 250 ? -3.567 -0.042 -1.507 1.00 81.62 250 THR A C 1
ATOM 2068 O O . THR A 1 250 ? -3.416 0.819 -0.636 1.00 81.62 250 THR A O 1
ATOM 2071 N N . MET A 1 251 ? -4.542 -0.956 -1.451 1.00 83.62 251 MET A N 1
ATOM 2072 C CA . MET A 1 251 ? -5.578 -0.964 -0.410 1.00 83.62 251 MET A CA 1
ATOM 2073 C C . MET A 1 251 ? -4.975 -0.935 1.001 1.00 83.62 251 MET A C 1
ATOM 2075 O O . MET A 1 251 ? -5.366 -0.105 1.811 1.00 83.62 251 MET A O 1
ATOM 2079 N N . SER A 1 252 ? -3.934 -1.734 1.256 1.00 82.25 252 SER A N 1
ATOM 2080 C CA . SER A 1 252 ? -3.231 -1.758 2.550 1.00 82.25 252 SER A CA 1
ATOM 2081 C C . SER A 1 252 ? -2.600 -0.428 2.978 1.00 82.25 252 SER A C 1
ATOM 2083 O O . SER A 1 252 ? -2.354 -0.228 4.163 1.00 82.25 252 SER A O 1
ATOM 2085 N N . TRP A 1 253 ? -2.306 0.483 2.049 1.00 85.38 253 TRP A N 1
ATOM 2086 C CA . TRP A 1 253 ? -1.813 1.822 2.383 1.00 85.38 253 TRP A CA 1
ATOM 2087 C C . TRP A 1 253 ? -2.954 2.835 2.494 1.00 85.38 253 TRP A C 1
ATOM 2089 O O . TRP A 1 253 ? -2.876 3.778 3.281 1.00 85.38 253 TRP A O 1
ATOM 2099 N N . LEU A 1 254 ? -4.010 2.666 1.698 1.00 88.69 254 LEU A N 1
ATOM 2100 C CA . LEU A 1 254 ? -5.183 3.532 1.753 1.00 88.69 254 LEU A CA 1
ATOM 2101 C C . LEU A 1 254 ? -5.947 3.328 3.066 1.00 88.69 254 LEU A C 1
ATOM 2103 O O . LEU A 1 254 ? -6.203 4.310 3.763 1.00 88.69 254 LEU A O 1
ATOM 2107 N N . SER A 1 255 ? -6.222 2.078 3.449 1.00 89.50 255 SER A N 1
ATOM 2108 C CA . SER A 1 255 ? -6.944 1.752 4.685 1.00 89.50 255 SER A CA 1
ATOM 2109 C C . SER A 1 255 ? -6.150 2.048 5.955 1.00 89.50 255 SER A C 1
ATOM 2111 O O . SER A 1 255 ? -6.741 2.320 6.993 1.00 89.50 255 SER A O 1
ATOM 2113 N N . SER A 1 256 ? -4.815 2.088 5.889 1.00 88.81 256 SER A N 1
ATOM 2114 C CA . SER A 1 256 ? -3.996 2.527 7.025 1.00 88.81 256 SER A CA 1
ATOM 2115 C C . SER A 1 256 ? -3.965 4.056 7.186 1.00 88.81 256 SER A C 1
ATOM 2117 O O . SER A 1 256 ? -3.342 4.569 8.108 1.00 88.81 256 SER A O 1
ATOM 2119 N N . GLY A 1 257 ? -4.544 4.824 6.258 1.00 90.38 257 GLY A N 1
ATOM 2120 C CA . GLY A 1 257 ? -4.625 6.283 6.359 1.00 90.38 257 GLY A CA 1
ATOM 2121 C C . GLY A 1 257 ? -3.338 7.052 6.025 1.00 90.38 257 GLY A C 1
ATOM 2122 O O . GLY A 1 257 ? -3.323 8.278 6.148 1.00 90.38 257 GLY A O 1
ATOM 2123 N N . VAL A 1 258 ? -2.269 6.402 5.543 1.00 92.25 258 VAL A N 1
ATOM 2124 C CA . VAL A 1 258 ? -0.988 7.090 5.235 1.00 92.25 258 VAL A CA 1
ATOM 2125 C C . VAL A 1 258 ? -1.066 7.997 3.998 1.00 92.25 258 VAL A C 1
ATOM 2127 O O . VAL A 1 258 ? -0.249 8.904 3.822 1.00 92.25 258 VAL A O 1
ATOM 2130 N N . ALA A 1 259 ? -2.073 7.793 3.143 1.00 92.19 259 ALA A N 1
ATOM 2131 C CA . ALA A 1 259 ? -2.294 8.569 1.921 1.00 92.19 259 ALA A CA 1
ATOM 2132 C C . ALA A 1 259 ? -3.007 9.920 2.145 1.00 92.19 259 ALA A C 1
ATOM 2134 O O . ALA A 1 259 ? -3.165 10.694 1.197 1.00 92.19 259 ALA A O 1
ATOM 2135 N N . ARG A 1 260 ? -3.443 10.226 3.378 1.00 92.38 260 ARG A N 1
ATOM 2136 C CA . ARG A 1 260 ? -4.186 11.459 3.694 1.00 92.38 260 ARG A CA 1
ATOM 2137 C C . ARG A 1 260 ? -3.397 12.716 3.320 1.00 92.38 260 ARG A C 1
ATOM 2139 O O . ARG A 1 260 ? -2.199 12.819 3.588 1.00 92.38 260 ARG A O 1
ATOM 2146 N N . ASP A 1 261 ? -4.089 13.683 2.723 1.00 94.69 261 ASP A N 1
ATOM 2147 C CA . ASP A 1 261 ? -3.559 14.991 2.307 1.00 94.69 261 ASP A CA 1
ATOM 2148 C C . ASP A 1 261 ? -2.365 14.937 1.328 1.00 94.69 261 ASP A C 1
ATOM 2150 O O . ASP A 1 261 ? -1.565 15.865 1.291 1.00 94.69 261 ASP A O 1
ATOM 2154 N N . TRP A 1 262 ? -2.175 13.859 0.562 1.00 93.94 262 TRP A N 1
ATOM 2155 C CA . TRP A 1 262 ? -1.081 13.789 -0.417 1.00 93.94 262 TRP A CA 1
ATOM 2156 C C . TRP A 1 262 ? -1.136 14.954 -1.434 1.00 93.94 262 TRP A C 1
ATOM 2158 O O . TRP A 1 262 ? -2.216 15.171 -1.989 1.00 93.94 262 TRP A O 1
ATOM 2168 N N . PRO A 1 263 ? -0.023 15.661 -1.750 1.00 94.56 263 PRO A N 1
ATOM 2169 C CA . PRO A 1 263 ? 1.374 15.426 -1.343 1.00 94.56 263 PRO A CA 1
ATOM 2170 C C . PRO A 1 263 ? 1.870 16.277 -0.146 1.00 94.56 263 PRO A C 1
ATOM 2172 O O . PRO A 1 263 ? 3.076 16.418 0.051 1.00 94.56 263 PRO A O 1
ATOM 2175 N N . ASP A 1 264 ? 0.984 16.860 0.667 1.00 96.50 264 ASP A N 1
ATOM 2176 C CA . ASP A 1 264 ? 1.339 17.798 1.748 1.00 96.50 264 ASP A CA 1
ATOM 2177 C C . ASP A 1 264 ? 2.336 17.202 2.754 1.00 96.50 264 ASP A C 1
ATOM 2179 O O . ASP A 1 264 ? 2.114 16.110 3.284 1.00 96.50 264 ASP A O 1
ATOM 2183 N N . GLY A 1 265 ? 3.430 17.919 3.028 1.00 95.94 265 GLY A N 1
ATOM 2184 C CA . GLY A 1 265 ? 4.467 17.501 3.977 1.00 95.94 265 GLY A CA 1
ATOM 2185 C C . GLY A 1 265 ? 5.298 16.291 3.534 1.00 95.94 265 GLY A C 1
ATOM 2186 O O . GLY A 1 265 ? 5.981 15.714 4.375 1.00 95.94 265 GLY A O 1
ATOM 2187 N N . ARG A 1 266 ? 5.231 15.871 2.261 1.00 97.38 266 ARG A N 1
ATOM 2188 C CA . ARG A 1 266 ? 6.073 14.795 1.707 1.00 97.38 266 ARG A CA 1
ATOM 2189 C C . ARG A 1 266 ? 7.268 15.388 0.981 1.00 97.38 266 ARG A C 1
ATOM 2191 O O . ARG A 1 266 ? 7.147 16.391 0.274 1.00 97.38 266 ARG A O 1
ATOM 2198 N N . ALA A 1 267 ? 8.409 14.731 1.125 1.00 97.25 267 ALA A N 1
ATOM 2199 C CA . ALA A 1 267 ? 9.643 15.160 0.492 1.00 97.25 267 ALA A CA 1
ATOM 2200 C C . ALA A 1 267 ? 10.561 13.977 0.178 1.00 97.25 267 ALA A C 1
ATOM 2202 O O . ALA A 1 267 ? 10.395 12.873 0.708 1.00 97.25 267 ALA A O 1
ATOM 2203 N N . VAL A 1 268 ? 11.539 14.242 -0.679 1.00 97.31 268 VAL A N 1
ATOM 2204 C CA . VAL A 1 268 ? 12.641 13.343 -0.997 1.00 97.31 268 VAL A CA 1
ATOM 2205 C C . VAL A 1 268 ? 13.957 14.105 -0.876 1.00 97.31 268 VAL A C 1
ATOM 2207 O O . VAL A 1 268 ? 14.078 15.226 -1.362 1.00 97.31 268 VAL A O 1
ATOM 2210 N N . TYR A 1 269 ? 14.940 13.504 -0.219 1.00 97.12 269 TYR A N 1
ATOM 2211 C CA . TYR A 1 269 ? 16.330 13.955 -0.266 1.00 97.12 269 TYR A CA 1
ATOM 2212 C C . TYR A 1 269 ? 17.109 13.036 -1.203 1.00 97.12 269 TYR A C 1
ATOM 2214 O O . TYR A 1 269 ? 16.919 11.824 -1.124 1.00 97.12 269 TYR A O 1
ATOM 2222 N N . VAL A 1 270 ? 17.967 13.589 -2.061 1.00 95.31 270 VAL A N 1
ATOM 2223 C CA . VAL A 1 270 ? 18.809 12.825 -2.996 1.00 95.31 270 VAL A CA 1
ATOM 2224 C C . VAL A 1 270 ? 20.201 13.446 -3.035 1.00 95.31 270 VAL A C 1
ATOM 2226 O O . VAL A 1 270 ? 20.323 14.659 -3.218 1.00 95.31 270 VAL A O 1
ATOM 2229 N N . ASN A 1 271 ? 21.245 12.631 -2.868 1.00 94.50 271 ASN A N 1
ATOM 2230 C CA . ASN A 1 271 ? 22.623 13.088 -3.037 1.00 94.50 271 ASN A CA 1
ATOM 2231 C C . ASN A 1 271 ? 23.018 13.217 -4.520 1.00 94.50 271 ASN A C 1
ATOM 2233 O O . ASN A 1 271 ? 22.359 12.678 -5.406 1.00 94.50 271 ASN A O 1
ATOM 2237 N N . ASN A 1 272 ? 24.108 13.930 -4.802 1.00 91.94 272 ASN A N 1
ATOM 2238 C CA . ASN A 1 272 ? 24.558 14.230 -6.165 1.00 91.94 272 ASN A CA 1
ATOM 2239 C C . ASN A 1 272 ? 24.874 12.965 -6.978 1.00 91.94 272 ASN A C 1
ATOM 2241 O O . ASN A 1 272 ? 24.573 12.907 -8.168 1.00 91.94 272 ASN A O 1
ATOM 2245 N N . ASP A 1 273 ? 25.416 11.936 -6.322 1.00 88.62 273 ASP A N 1
ATOM 2246 C CA . ASP A 1 273 ? 25.719 10.642 -6.943 1.00 88.62 273 ASP A CA 1
ATOM 2247 C C . ASP A 1 273 ? 24.470 9.769 -7.163 1.00 88.62 273 ASP A C 1
ATOM 2249 O O . ASP A 1 273 ? 24.572 8.673 -7.720 1.00 88.62 273 ASP A O 1
ATOM 2253 N N . LYS A 1 274 ? 23.302 10.206 -6.669 1.00 89.81 274 LYS A N 1
ATOM 2254 C CA . LYS A 1 274 ? 22.030 9.467 -6.660 1.00 89.81 274 LYS A CA 1
ATOM 2255 C C . LYS A 1 274 ? 22.139 8.062 -6.053 1.00 89.81 274 LYS A C 1
ATOM 2257 O O . LYS A 1 274 ? 21.338 7.184 -6.366 1.00 89.81 274 LYS A O 1
ATOM 2262 N N . ASN A 1 275 ? 23.122 7.828 -5.185 1.00 89.62 275 ASN A N 1
ATOM 2263 C CA . ASN A 1 275 ? 23.363 6.547 -4.515 1.00 89.62 275 ASN A CA 1
ATOM 2264 C C . ASN A 1 275 ? 22.855 6.531 -3.061 1.00 89.62 275 ASN A C 1
ATOM 2266 O O . ASN A 1 275 ? 22.756 5.467 -2.451 1.00 89.62 275 ASN A O 1
ATOM 2270 N N . ILE A 1 276 ? 22.487 7.693 -2.519 1.00 94.12 276 ILE A N 1
ATOM 2271 C CA . ILE A 1 276 ? 21.894 7.857 -1.194 1.00 94.12 276 ILE A CA 1
ATOM 2272 C C . ILE A 1 276 ? 20.687 8.775 -1.328 1.00 94.12 276 ILE A C 1
ATOM 2274 O O . ILE A 1 276 ? 20.765 9.869 -1.888 1.00 94.12 276 ILE A O 1
ATOM 2278 N N . PHE A 1 277 ? 19.558 8.332 -0.792 1.00 95.50 277 PHE A N 1
ATOM 2279 C CA . PHE A 1 277 ? 18.334 9.114 -0.788 1.00 95.50 277 PHE A CA 1
ATOM 2280 C C . PHE A 1 277 ? 17.481 8.789 0.430 1.00 95.50 277 PHE A C 1
ATOM 2282 O O . PHE A 1 277 ? 17.636 7.753 1.078 1.00 95.50 277 PHE A O 1
ATOM 2289 N N . ALA A 1 278 ? 16.560 9.687 0.757 1.00 97.50 278 ALA A N 1
ATOM 2290 C CA . ALA A 1 278 ? 15.634 9.483 1.853 1.00 97.50 278 ALA A CA 1
ATOM 2291 C C . ALA A 1 278 ? 14.215 9.862 1.466 1.00 97.50 278 ALA A C 1
ATOM 2293 O O . ALA A 1 278 ? 13.985 10.865 0.792 1.00 97.50 278 ALA A O 1
ATOM 2294 N N . TRP A 1 279 ? 13.259 9.069 1.939 1.00 97.69 279 TRP A N 1
ATOM 2295 C CA . TRP A 1 279 ? 11.838 9.333 1.791 1.00 97.69 279 TRP A CA 1
ATOM 2296 C C . TRP A 1 279 ? 11.255 9.874 3.087 1.00 97.69 279 TRP A C 1
ATOM 2298 O O . TRP A 1 279 ? 11.428 9.268 4.147 1.00 97.69 279 TRP A O 1
ATOM 2308 N N . ILE A 1 280 ? 10.542 10.996 2.983 1.00 98.06 280 ILE A N 1
ATOM 2309 C CA . ILE A 1 280 ? 9.996 11.726 4.122 1.00 98.06 280 ILE A CA 1
ATOM 2310 C C . ILE A 1 280 ? 8.469 11.659 4.101 1.00 98.06 280 ILE A C 1
ATOM 2312 O O . ILE A 1 280 ? 7.836 11.985 3.092 1.00 98.06 280 ILE A O 1
ATOM 2316 N N . ASN A 1 281 ? 7.880 11.266 5.236 1.00 97.38 281 ASN A N 1
ATOM 2317 C CA . ASN A 1 281 ? 6.430 11.185 5.461 1.00 97.38 281 ASN A CA 1
ATOM 2318 C C . ASN A 1 281 ? 5.669 10.319 4.437 1.00 97.38 281 ASN A C 1
ATOM 2320 O O . ASN A 1 281 ? 4.556 10.658 4.015 1.00 97.38 281 ASN A O 1
ATOM 2324 N N . GLN A 1 282 ? 6.264 9.188 4.043 1.00 93.12 282 GLN A N 1
ATOM 2325 C CA . GLN A 1 282 ? 5.601 8.195 3.198 1.00 93.12 282 GLN A CA 1
ATOM 2326 C C . GLN A 1 282 ? 4.729 7.266 4.066 1.00 93.12 282 GLN A C 1
ATOM 2328 O O . GLN A 1 282 ? 3.642 7.649 4.485 1.00 93.12 282 GLN A O 1
ATOM 2333 N N . LYS A 1 283 ? 5.204 6.051 4.365 1.00 92.12 283 LYS A N 1
ATOM 2334 C CA . LYS A 1 283 ? 4.577 5.147 5.345 1.00 92.12 283 LYS A CA 1
ATOM 2335 C C . LYS A 1 283 ? 5.073 5.393 6.772 1.00 92.12 283 LYS A C 1
ATOM 2337 O O . LYS A 1 283 ? 4.342 5.135 7.713 1.00 92.12 283 LYS A O 1
ATOM 2342 N N . ASP A 1 284 ? 6.295 5.896 6.890 1.00 97.25 284 ASP A N 1
ATOM 2343 C CA . ASP A 1 284 ? 7.002 6.223 8.127 1.00 97.25 284 ASP A CA 1
ATOM 2344 C C . ASP A 1 284 ? 7.610 7.634 7.951 1.00 97.25 284 ASP A C 1
ATOM 2346 O O . ASP A 1 284 ? 7.691 8.130 6.817 1.00 97.25 284 ASP A O 1
ATOM 2350 N N . HIS A 1 285 ? 8.008 8.303 9.037 1.00 98.12 285 HIS A N 1
ATOM 2351 C CA . HIS A 1 285 ? 8.552 9.667 8.985 1.00 98.12 285 HIS A CA 1
ATOM 2352 C C . HIS A 1 285 ? 9.826 9.741 8.146 1.00 98.12 285 HIS A C 1
ATOM 2354 O O . HIS A 1 285 ? 9.962 10.651 7.329 1.00 98.12 285 HIS A O 1
ATOM 2360 N N . LEU A 1 286 ? 10.720 8.764 8.311 1.00 97.81 286 LEU A N 1
ATOM 2361 C CA . LEU A 1 286 ? 11.978 8.669 7.587 1.00 97.81 286 LEU A CA 1
ATOM 2362 C C . LEU A 1 286 ? 12.211 7.241 7.086 1.00 97.81 286 LEU A C 1
ATOM 2364 O O . LEU A 1 286 ? 12.194 6.274 7.851 1.00 97.81 286 LEU A O 1
ATOM 2368 N N . ARG A 1 287 ? 12.530 7.125 5.796 1.00 97.44 287 ARG A N 1
ATOM 2369 C CA . ARG A 1 287 ? 13.232 5.964 5.244 1.00 97.44 287 ARG A CA 1
ATOM 2370 C C . ARG A 1 287 ? 14.511 6.418 4.580 1.00 97.44 287 ARG A C 1
ATOM 2372 O O . ARG A 1 287 ? 14.449 7.032 3.523 1.00 97.44 287 ARG A O 1
ATOM 2379 N N . PHE A 1 288 ? 15.641 6.108 5.195 1.00 97.31 288 PHE A N 1
ATOM 2380 C CA . PHE A 1 288 ? 16.962 6.396 4.645 1.00 97.31 288 PHE A CA 1
ATOM 2381 C C . PHE A 1 288 ? 17.440 5.189 3.840 1.00 97.31 288 PHE A C 1
ATOM 2383 O O . PHE A 1 288 ? 17.243 4.052 4.279 1.00 97.31 288 PHE A O 1
ATOM 2390 N N . ILE A 1 289 ? 17.977 5.416 2.642 1.00 96.00 289 ILE A N 1
ATOM 2391 C CA . ILE A 1 289 ? 18.288 4.378 1.657 1.00 96.00 289 ILE A CA 1
ATOM 2392 C C . ILE A 1 289 ? 19.662 4.660 1.042 1.00 96.00 289 ILE A C 1
ATOM 2394 O O . ILE A 1 289 ? 19.964 5.790 0.669 1.00 96.00 289 ILE A O 1
ATOM 2398 N N . SER A 1 290 ? 20.468 3.611 0.907 1.00 94.56 290 SER A N 1
ATOM 2399 C CA . SER A 1 290 ? 21.724 3.594 0.153 1.00 94.56 290 SER A CA 1
ATOM 2400 C C . SER A 1 290 ? 21.678 2.432 -0.834 1.00 94.56 290 SER A C 1
ATOM 2402 O O . SER A 1 290 ? 21.178 1.354 -0.499 1.00 94.56 290 SER A O 1
ATOM 2404 N N . TRP A 1 291 ? 22.156 2.633 -2.056 1.00 90.62 291 TRP A N 1
ATOM 2405 C CA . TRP A 1 291 ? 22.177 1.590 -3.083 1.00 90.62 291 TRP A CA 1
ATOM 2406 C C . TRP A 1 291 ? 23.333 1.751 -4.073 1.00 90.62 291 TRP A C 1
ATOM 2408 O O . TRP A 1 291 ? 23.928 2.822 -4.192 1.00 90.62 291 TRP A O 1
ATOM 2418 N N . SER A 1 292 ? 23.650 0.678 -4.795 1.00 83.56 292 SER A N 1
ATOM 2419 C CA . SER A 1 292 ? 24.567 0.713 -5.937 1.00 83.56 292 SER A CA 1
ATOM 2420 C C . SER A 1 292 ? 23.817 1.141 -7.203 1.00 83.56 292 SER A C 1
ATOM 2422 O O . SER A 1 292 ? 22.860 0.476 -7.602 1.00 83.56 292 SER A O 1
ATOM 2424 N N . THR A 1 293 ? 24.241 2.239 -7.831 1.00 67.44 293 THR A N 1
ATOM 2425 C CA . THR A 1 293 ? 23.656 2.737 -9.086 1.00 67.44 293 THR A CA 1
ATOM 2426 C C . THR A 1 293 ? 24.022 1.838 -10.271 1.00 67.44 293 THR A C 1
ATOM 2428 O O . THR A 1 293 ? 25.067 1.190 -10.264 1.00 67.44 293 THR A O 1
ATOM 2431 N N . ASN A 1 294 ? 23.192 1.837 -11.321 1.00 55.81 294 ASN A N 1
ATOM 2432 C CA . ASN A 1 294 ? 23.322 0.938 -12.484 1.00 55.81 294 ASN A CA 1
ATOM 2433 C C . ASN A 1 294 ? 24.659 1.046 -13.250 1.00 55.81 294 ASN A C 1
ATOM 2435 O O . ASN A 1 294 ? 25.004 0.141 -14.002 1.00 55.81 294 ASN A O 1
ATOM 2439 N N . ASN A 1 295 ? 25.424 2.125 -13.053 1.00 51.06 295 ASN A N 1
ATOM 2440 C CA . ASN A 1 295 ? 26.671 2.396 -13.779 1.00 51.06 295 ASN A CA 1
ATOM 2441 C C . ASN A 1 295 ? 27.943 2.148 -12.947 1.00 51.06 295 ASN A C 1
ATOM 2443 O O . ASN A 1 295 ? 29.049 2.327 -13.456 1.00 51.06 295 ASN A O 1
ATOM 2447 N N . ALA A 1 296 ? 27.816 1.766 -11.673 1.00 56.50 296 ALA A N 1
ATOM 2448 C CA . ALA A 1 296 ? 28.951 1.528 -10.787 1.00 56.50 296 ALA A CA 1
ATOM 2449 C C . ALA A 1 296 ? 29.116 0.030 -10.506 1.00 56.50 296 ALA A C 1
ATOM 2451 O O . ALA A 1 296 ? 28.139 -0.676 -10.268 1.00 56.50 296 ALA A O 1
ATOM 2452 N N . LYS A 1 297 ? 30.366 -0.459 -10.468 1.00 62.81 297 LYS A N 1
ATOM 2453 C CA . LYS A 1 297 ? 30.648 -1.796 -9.923 1.00 62.81 297 LYS A CA 1
ATOM 2454 C C . LYS A 1 297 ? 30.069 -1.875 -8.509 1.00 62.81 297 LYS A C 1
ATOM 2456 O O . LYS A 1 297 ? 30.333 -0.992 -7.689 1.00 62.81 297 LYS A O 1
ATOM 2461 N N . ASN A 1 298 ? 29.280 -2.910 -8.236 1.00 68.06 298 ASN A N 1
ATOM 2462 C CA . ASN A 1 298 ? 28.586 -3.058 -6.967 1.00 68.06 298 ASN A CA 1
ATOM 2463 C C . ASN A 1 298 ? 29.590 -3.269 -5.825 1.00 68.06 298 ASN A C 1
ATOM 2465 O O . ASN A 1 298 ? 30.131 -4.351 -5.624 1.00 68.06 298 ASN A O 1
ATOM 2469 N N . ASN A 1 299 ? 29.842 -2.213 -5.056 1.00 80.00 299 ASN A N 1
ATOM 2470 C CA . ASN A 1 299 ? 30.666 -2.293 -3.860 1.00 80.00 299 ASN A CA 1
ATOM 2471 C C . ASN A 1 299 ? 29.761 -2.354 -2.629 1.00 80.00 299 ASN A C 1
ATOM 2473 O O . ASN A 1 299 ? 29.454 -1.333 -2.009 1.00 80.00 299 ASN A O 1
ATOM 2477 N N . LEU A 1 300 ? 29.336 -3.570 -2.286 1.00 86.12 300 LEU A N 1
ATOM 2478 C CA . LEU A 1 300 ? 28.448 -3.840 -1.157 1.00 86.12 300 LEU A CA 1
ATOM 2479 C C . LEU A 1 300 ? 28.996 -3.279 0.165 1.00 86.12 300 LEU A C 1
ATOM 2481 O O . LEU A 1 300 ? 28.237 -2.692 0.937 1.00 86.12 300 LEU A O 1
ATOM 2485 N N . ARG A 1 301 ? 30.314 -3.378 0.398 1.00 89.00 301 ARG A N 1
ATOM 2486 C CA . ARG A 1 301 ? 30.955 -2.770 1.572 1.00 89.00 301 ARG A CA 1
ATOM 2487 C C . ARG A 1 301 ? 30.752 -1.260 1.584 1.00 89.00 301 ARG A C 1
ATOM 2489 O O . ARG A 1 301 ? 30.299 -0.722 2.586 1.00 89.00 301 ARG A O 1
ATOM 2496 N N . SER A 1 302 ? 31.028 -0.581 0.472 1.00 88.62 302 SER A N 1
ATOM 2497 C CA . SER A 1 302 ? 30.839 0.868 0.367 1.00 88.62 302 SER A CA 1
ATOM 2498 C C . SER A 1 302 ? 29.379 1.273 0.590 1.00 88.62 302 SER A C 1
ATOM 2500 O O . SER A 1 302 ? 29.127 2.206 1.349 1.00 88.62 302 SER A O 1
ATOM 2502 N N . VAL A 1 303 ? 28.421 0.542 0.005 1.00 91.50 303 VAL A N 1
ATOM 2503 C CA . VAL A 1 303 ? 26.977 0.789 0.184 1.00 91.50 303 VAL A CA 1
ATOM 2504 C C . VAL A 1 303 ? 26.590 0.738 1.665 1.00 91.50 303 VAL A C 1
ATOM 2506 O O . VAL A 1 303 ? 25.896 1.639 2.138 1.00 91.50 303 VAL A O 1
ATOM 2509 N N . ILE A 1 304 ? 27.069 -0.271 2.402 1.00 93.94 304 ILE A N 1
ATOM 2510 C CA . ILE A 1 304 ? 26.780 -0.464 3.831 1.00 93.94 304 ILE A CA 1
ATOM 2511 C C . ILE A 1 304 ? 27.508 0.569 4.705 1.00 93.94 304 ILE A C 1
ATOM 2513 O O . ILE A 1 304 ? 26.901 1.154 5.601 1.00 93.94 304 ILE A O 1
ATOM 2517 N N . THR A 1 305 ? 28.792 0.834 4.455 1.00 92.69 305 THR A N 1
ATOM 2518 C CA . THR A 1 305 ? 29.575 1.793 5.251 1.00 92.69 305 THR A CA 1
ATOM 2519 C C . THR A 1 305 ? 29.030 3.213 5.110 1.00 92.69 305 THR A C 1
ATOM 2521 O O . THR A 1 305 ? 28.771 3.862 6.122 1.00 92.69 305 THR A O 1
ATOM 2524 N N . LYS A 1 306 ? 28.763 3.673 3.879 1.00 91.81 306 LYS A N 1
ATOM 2525 C CA . LYS A 1 306 ? 28.164 4.996 3.629 1.00 91.81 306 LYS A CA 1
ATOM 2526 C C . LYS A 1 306 ? 26.788 5.134 4.276 1.00 91.81 306 LYS A C 1
ATOM 2528 O O . LYS A 1 306 ? 26.434 6.191 4.792 1.00 91.81 306 LYS A O 1
ATOM 2533 N N . PHE A 1 307 ? 26.018 4.049 4.269 1.00 95.56 307 PHE A N 1
ATOM 2534 C CA . PHE A 1 307 ? 24.700 4.009 4.879 1.00 95.56 307 PHE A CA 1
ATOM 2535 C C . PHE A 1 307 ? 24.739 4.251 6.390 1.00 95.56 307 PHE A C 1
ATOM 2537 O O . PHE A 1 307 ? 24.016 5.117 6.885 1.00 95.56 307 PHE A O 1
ATOM 2544 N N . PHE A 1 308 ? 25.593 3.521 7.118 1.00 95.81 308 PHE A N 1
ATOM 2545 C CA . PHE A 1 308 ? 25.703 3.697 8.566 1.00 95.81 308 PHE A CA 1
ATOM 2546 C C . PHE A 1 308 ? 26.346 5.027 8.950 1.00 95.81 308 PHE A C 1
ATOM 2548 O O . PHE A 1 308 ? 25.902 5.656 9.902 1.00 95.81 308 PHE A O 1
ATOM 2555 N N . GLN A 1 309 ? 27.317 5.510 8.171 1.00 93.31 309 GLN A N 1
ATOM 2556 C CA . GLN A 1 309 ? 27.860 6.857 8.359 1.00 93.31 309 GLN A CA 1
ATOM 2557 C C . GLN A 1 309 ? 26.757 7.919 8.258 1.00 93.31 309 GLN A C 1
ATOM 2559 O O . GLN A 1 309 ? 26.618 8.739 9.161 1.00 93.31 309 GLN A O 1
ATOM 2564 N N . GLY A 1 310 ? 25.928 7.861 7.210 1.00 93.56 310 GLY A N 1
ATOM 2565 C CA . GLY A 1 310 ? 24.851 8.827 6.996 1.00 93.56 310 GLY A CA 1
ATOM 2566 C C . GLY A 1 310 ? 23.779 8.796 8.085 1.00 93.56 310 GLY A C 1
ATOM 2567 O O . GLY A 1 310 ? 23.384 9.851 8.581 1.00 93.56 310 GLY A O 1
ATOM 2568 N N . ILE A 1 311 ? 23.325 7.606 8.502 1.00 94.50 311 ILE A N 1
ATOM 2569 C CA . ILE A 1 311 ? 22.300 7.506 9.554 1.00 94.50 311 ILE A CA 1
ATOM 2570 C C . ILE A 1 311 ? 22.843 7.918 10.926 1.00 94.50 311 ILE A C 1
ATOM 2572 O O . ILE A 1 311 ? 22.148 8.631 11.642 1.00 94.50 311 ILE A O 1
ATOM 2576 N N . SER A 1 312 ? 24.078 7.543 11.282 1.00 93.25 312 SER A N 1
ATOM 2577 C CA . SER A 1 312 ? 24.696 7.962 12.546 1.00 93.25 312 SER A CA 1
ATOM 2578 C C . SER A 1 312 ? 24.878 9.476 12.602 1.00 93.25 312 SER A C 1
ATOM 2580 O O . SER A 1 312 ? 24.634 10.087 13.642 1.00 93.25 312 SER A O 1
ATOM 2582 N N . LEU A 1 313 ? 25.258 10.090 11.481 1.00 91.75 313 LEU A N 1
ATOM 2583 C CA . LEU A 1 313 ? 25.403 11.535 11.380 1.00 91.75 313 LEU A CA 1
ATOM 2584 C C . LEU A 1 313 ? 24.053 12.238 11.546 1.00 91.75 313 LEU A C 1
ATOM 2586 O O . LEU A 1 313 ? 23.912 13.097 12.414 1.00 91.75 313 LEU A O 1
ATOM 2590 N N . LEU A 1 314 ? 23.030 11.777 10.820 1.00 92.88 314 LEU A N 1
ATOM 2591 C CA . LEU A 1 314 ? 21.668 12.292 10.937 1.00 92.88 314 LEU A CA 1
ATOM 2592 C C . LEU A 1 314 ? 21.129 12.155 12.371 1.00 92.88 314 LEU A C 1
ATOM 2594 O O . LEU A 1 314 ? 20.557 13.105 12.905 1.00 92.88 314 LEU A O 1
ATOM 2598 N N . GLU A 1 315 ? 21.329 10.999 13.012 1.00 92.19 315 GLU A N 1
ATOM 2599 C CA . GLU A 1 315 ? 20.945 10.757 14.408 1.00 92.19 315 GLU A CA 1
ATOM 2600 C C . GLU A 1 315 ? 21.632 11.720 15.377 1.00 92.19 315 GLU A C 1
ATOM 2602 O O . GLU A 1 315 ? 20.971 12.268 16.261 1.00 92.19 315 GLU A O 1
ATOM 2607 N N . ASN A 1 316 ? 22.930 11.969 15.205 1.00 91.31 316 ASN A N 1
ATOM 2608 C CA . ASN A 1 316 ? 23.675 12.918 16.030 1.00 91.31 316 ASN A CA 1
ATOM 2609 C C . ASN A 1 316 ? 23.177 14.354 15.826 1.00 91.31 316 ASN A C 1
ATOM 2611 O O . ASN A 1 316 ? 22.948 15.068 16.803 1.00 91.31 316 ASN A O 1
ATOM 2615 N N . THR A 1 317 ? 22.931 14.764 14.578 1.00 89.50 317 THR A N 1
ATOM 2616 C CA . THR A 1 317 ? 22.345 16.072 14.265 1.00 89.50 317 THR A CA 1
ATOM 2617 C C . THR A 1 317 ? 20.985 16.250 14.936 1.00 89.50 317 THR A C 1
ATOM 2619 O O . THR A 1 317 ? 20.735 17.271 15.574 1.00 89.50 317 THR A O 1
ATOM 2622 N N . MET A 1 318 ? 20.101 15.255 14.833 1.00 90.69 318 MET A N 1
ATOM 2623 C CA . MET A 1 318 ? 18.773 15.334 15.445 1.00 90.69 318 MET A CA 1
ATOM 2624 C C . MET A 1 318 ? 18.847 15.368 16.972 1.00 90.69 318 MET A C 1
ATOM 2626 O O . MET A 1 318 ? 18.140 16.169 17.587 1.00 90.69 318 MET A O 1
ATOM 2630 N N . LYS A 1 319 ? 19.743 14.582 17.586 1.00 90.06 319 LYS A N 1
ATOM 2631 C CA . LYS A 1 319 ? 19.985 14.621 19.037 1.00 90.06 319 LYS A CA 1
ATOM 2632 C C . LYS A 1 319 ? 20.425 16.011 19.499 1.00 90.06 319 LYS A C 1
ATOM 2634 O O . LYS A 1 319 ? 19.911 16.493 20.507 1.00 90.06 319 LYS A O 1
ATOM 2639 N N . ASN A 1 320 ? 21.294 16.684 18.743 1.00 86.94 320 ASN A N 1
ATOM 2640 C CA . ASN A 1 320 ? 21.727 18.054 19.042 1.00 86.94 320 ASN A CA 1
ATOM 2641 C C . ASN A 1 320 ? 20.572 19.073 18.969 1.00 86.94 320 ASN A C 1
ATOM 2643 O O . ASN A 1 320 ? 20.587 20.069 19.688 1.00 86.94 320 ASN A O 1
ATOM 2647 N N . GLU A 1 321 ? 19.544 18.813 18.156 1.00 84.19 321 GLU A N 1
ATOM 2648 C CA . GLU A 1 321 ? 18.310 19.612 18.102 1.00 84.19 321 GLU A CA 1
ATOM 2649 C C . GLU A 1 321 ? 17.242 19.185 19.134 1.00 84.19 321 GLU A C 1
ATOM 2651 O O . GLU A 1 321 ? 16.108 19.678 19.101 1.00 84.19 321 GLU A O 1
ATOM 2656 N N . GLY A 1 322 ? 17.568 18.262 20.046 1.00 87.75 322 GLY A N 1
ATOM 2657 C CA . GLY A 1 322 ? 16.632 17.736 21.044 1.00 87.75 322 GLY A CA 1
ATOM 2658 C C . GLY A 1 322 ? 15.540 16.844 20.446 1.00 87.75 322 GLY A C 1
ATOM 2659 O O . GLY A 1 322 ? 14.433 16.780 20.980 1.00 87.75 322 GLY A O 1
ATOM 2660 N N . ILE A 1 323 ? 15.816 16.195 19.313 1.00 89.62 323 ILE A N 1
ATOM 2661 C CA . ILE A 1 323 ? 14.906 15.270 18.634 1.00 89.62 323 ILE A CA 1
ATOM 2662 C C . ILE A 1 323 ? 15.508 13.868 18.700 1.00 89.62 323 ILE A C 1
ATOM 2664 O O . ILE A 1 323 ? 16.613 13.627 18.220 1.00 89.62 323 ILE A O 1
ATOM 2668 N N . SER A 1 324 ? 14.760 12.923 19.252 1.00 94.50 324 SER A N 1
ATOM 2669 C CA . SER A 1 324 ? 15.094 11.501 19.227 1.00 94.50 324 SER A CA 1
ATOM 2670 C C . SER A 1 324 ? 14.203 10.749 18.242 1.00 94.50 324 SER A C 1
ATOM 2672 O O . SER A 1 324 ? 13.142 11.224 17.823 1.00 94.50 324 SER A O 1
ATOM 2674 N N . PHE A 1 325 ? 14.637 9.551 17.866 1.00 96.50 325 PHE A N 1
ATOM 2675 C CA . PHE A 1 325 ? 13.756 8.583 17.233 1.00 96.50 325 PHE A CA 1
ATOM 2676 C C . PHE A 1 325 ? 12.937 7.829 18.280 1.00 96.50 325 PHE A C 1
ATOM 2678 O O . PHE A 1 325 ? 13.401 7.615 19.398 1.00 96.50 325 PHE A O 1
ATOM 2685 N N . ALA A 1 326 ? 11.736 7.424 17.883 1.00 96.88 326 ALA A N 1
ATOM 2686 C CA . ALA A 1 326 ? 10.843 6.573 18.647 1.00 96.88 326 ALA A CA 1
ATOM 2687 C C . ALA A 1 326 ? 11.519 5.225 18.921 1.00 96.88 326 ALA A C 1
ATOM 2689 O O . ALA A 1 326 ? 11.831 4.485 17.981 1.00 96.88 326 ALA A O 1
ATOM 2690 N N . HIS A 1 327 ? 11.763 4.926 20.195 1.00 96.06 327 HIS A N 1
ATOM 2691 C CA . HIS A 1 327 ? 12.519 3.756 20.628 1.00 96.06 327 HIS A CA 1
ATOM 2692 C C . HIS A 1 327 ? 11.951 3.188 21.930 1.00 96.06 327 HIS A C 1
ATOM 2694 O O . HIS A 1 327 ? 11.588 3.936 22.834 1.00 96.06 327 HIS A O 1
ATOM 2700 N N . ASP A 1 328 ? 11.944 1.865 22.029 1.00 95.50 328 ASP A N 1
ATOM 2701 C CA . ASP A 1 328 ? 11.586 1.094 23.214 1.00 95.50 328 ASP A CA 1
ATOM 2702 C C . ASP A 1 328 ? 12.662 0.028 23.487 1.00 95.50 328 ASP A C 1
ATOM 2704 O O . ASP A 1 328 ? 13.217 -0.545 22.555 1.00 95.50 328 ASP A O 1
ATOM 2708 N N . ASP A 1 329 ? 12.980 -0.257 24.751 1.00 94.38 329 ASP A N 1
ATOM 2709 C CA . ASP A 1 329 ? 14.056 -1.205 25.100 1.00 94.38 329 ASP A CA 1
ATOM 2710 C C . ASP A 1 329 ? 13.749 -2.650 24.667 1.00 94.38 329 ASP A C 1
ATOM 2712 O O . ASP A 1 329 ? 14.655 -3.443 24.389 1.00 94.38 329 ASP A O 1
ATOM 2716 N N . HIS A 1 330 ? 12.465 -3.011 24.623 1.00 94.00 330 HIS A N 1
ATOM 2717 C CA . HIS A 1 330 ? 12.010 -4.328 24.209 1.00 94.00 330 HIS A CA 1
ATOM 2718 C C . HIS A 1 330 ? 11.876 -4.405 22.682 1.00 94.00 330 HIS A C 1
ATOM 2720 O O . HIS A 1 330 ? 12.380 -5.351 22.079 1.00 94.00 330 HIS A O 1
ATOM 2726 N N . PHE A 1 331 ? 11.263 -3.409 22.035 1.00 94.94 331 PHE A N 1
ATOM 2727 C CA . PHE A 1 331 ? 11.002 -3.428 20.588 1.00 94.94 331 PHE A CA 1
ATOM 2728 C C . PHE A 1 331 ? 12.043 -2.731 19.706 1.00 94.94 331 PHE A C 1
ATOM 2730 O O . PHE A 1 331 ? 11.936 -2.820 18.483 1.00 94.94 331 PHE A O 1
ATOM 2737 N N . GLY A 1 332 ? 13.038 -2.052 20.272 1.00 96.31 332 GLY A N 1
ATOM 2738 C CA . GLY A 1 332 ? 13.978 -1.206 19.536 1.00 96.31 332 GLY A CA 1
ATOM 2739 C C . GLY A 1 332 ? 13.287 -0.001 18.902 1.00 96.31 332 GLY A C 1
ATOM 2740 O O . GLY A 1 332 ? 12.382 0.600 19.481 1.00 96.31 332 GLY A O 1
ATOM 2741 N N . TYR A 1 333 ? 13.678 0.354 17.677 1.00 97.62 333 TYR A N 1
ATOM 2742 C CA . TYR A 1 333 ? 13.048 1.456 16.956 1.00 97.62 333 TYR A CA 1
ATOM 2743 C C . TYR A 1 333 ? 11.610 1.120 16.550 1.00 97.62 333 TYR A C 1
ATOM 2745 O O . TYR A 1 333 ? 11.336 0.134 15.857 1.00 97.62 333 TYR A O 1
ATOM 2753 N N . LEU A 1 334 ? 10.687 1.998 16.937 1.00 97.75 334 LEU A N 1
ATOM 2754 C CA . LEU A 1 334 ? 9.263 1.841 16.679 1.00 97.75 334 LEU A CA 1
ATOM 2755 C C . LEU A 1 334 ? 8.907 2.388 15.296 1.00 97.75 334 LEU A C 1
ATOM 2757 O O . LEU A 1 334 ? 9.293 3.492 14.905 1.00 97.75 334 LEU A O 1
ATOM 2761 N N . THR A 1 335 ? 8.134 1.608 14.544 1.00 96.94 335 THR A N 1
ATOM 2762 C CA . THR A 1 335 ? 7.686 1.969 13.193 1.00 96.94 335 THR A CA 1
ATOM 2763 C C . THR A 1 335 ? 6.178 1.819 13.059 1.00 96.94 335 THR A C 1
ATOM 2765 O O . THR A 1 335 ? 5.509 1.248 13.920 1.00 96.94 335 THR A O 1
ATOM 2768 N N . THR A 1 336 ? 5.616 2.315 11.959 1.00 96.00 336 THR A N 1
ATOM 2769 C CA . THR A 1 336 ? 4.171 2.259 11.710 1.00 96.00 336 THR A CA 1
ATOM 2770 C C . THR A 1 336 ? 3.659 0.835 11.501 1.00 96.00 336 THR A C 1
ATOM 2772 O O . THR A 1 336 ? 2.499 0.540 11.773 1.00 96.00 336 THR A O 1
ATOM 2775 N N . CYS A 1 337 ? 4.502 -0.067 11.000 1.00 93.25 337 CYS A N 1
ATOM 2776 C CA . CYS A 1 337 ? 4.145 -1.460 10.768 1.00 93.25 337 CYS A CA 1
ATOM 2777 C C . CYS A 1 337 ? 5.062 -2.366 11.594 1.00 93.25 337 CYS A C 1
ATOM 2779 O O . CYS A 1 337 ? 6.272 -2.304 11.370 1.00 93.25 337 CYS A O 1
ATOM 2781 N N . PRO A 1 338 ? 4.524 -3.283 12.423 1.00 93.19 338 PRO A N 1
ATOM 2782 C CA . PRO A 1 338 ? 5.338 -4.196 13.234 1.00 93.19 338 PRO A CA 1
ATOM 2783 C C . PRO A 1 338 ? 6.329 -5.046 12.432 1.00 93.19 338 PRO A C 1
ATOM 2785 O O . PRO A 1 338 ? 7.300 -5.553 12.972 1.00 93.19 338 PRO A O 1
ATOM 2788 N N . ALA A 1 339 ? 6.135 -5.168 11.116 1.00 89.88 339 ALA A N 1
ATOM 2789 C CA . ALA A 1 339 ? 7.079 -5.831 10.226 1.00 89.88 339 ALA A CA 1
ATOM 2790 C C . ALA A 1 339 ? 8.444 -5.118 10.080 1.00 89.88 339 ALA A C 1
ATOM 2792 O O . ALA A 1 339 ? 9.329 -5.664 9.422 1.00 89.88 339 ALA A O 1
ATOM 2793 N N . ASN A 1 340 ? 8.606 -3.894 10.601 1.00 93.38 340 ASN A N 1
ATOM 2794 C CA . ASN A 1 340 ? 9.846 -3.111 10.520 1.00 93.38 340 ASN A CA 1
ATOM 2795 C C . ASN A 1 340 ? 10.318 -2.581 11.890 1.00 93.38 340 ASN A C 1
ATOM 2797 O O . ASN A 1 340 ? 11.056 -1.603 11.921 1.00 93.38 340 ASN A O 1
ATOM 2801 N N . ILE A 1 341 ? 9.884 -3.163 13.010 1.00 94.12 341 ILE A N 1
ATOM 2802 C CA . ILE A 1 341 ? 10.408 -2.801 14.343 1.00 94.12 341 ILE A CA 1
ATOM 2803 C C . ILE A 1 341 ? 11.792 -3.421 14.586 1.00 94.12 341 ILE A C 1
ATOM 2805 O O . ILE A 1 341 ? 12.317 -4.145 13.735 1.00 94.12 341 ILE A O 1
ATOM 2809 N N . GLY A 1 342 ? 12.385 -3.155 15.745 1.00 95.69 342 GLY A N 1
ATOM 2810 C CA . GLY A 1 342 ? 13.723 -3.603 16.101 1.00 95.69 342 GLY A CA 1
ATOM 2811 C C . GLY A 1 342 ? 14.755 -2.685 15.470 1.00 95.69 342 GLY A C 1
ATOM 2812 O O . GLY A 1 342 ? 14.794 -1.486 15.728 1.00 95.69 342 GLY A O 1
ATOM 2813 N N . THR A 1 343 ? 15.568 -3.239 14.582 1.00 96.12 343 THR A N 1
ATOM 2814 C CA . THR A 1 343 ? 16.525 -2.476 13.770 1.00 96.12 343 THR A CA 1
ATOM 2815 C C . THR A 1 343 ? 15.839 -1.605 12.718 1.00 96.12 343 THR A C 1
ATOM 2817 O O . THR A 1 343 ? 16.376 -0.579 12.307 1.00 96.12 343 THR A O 1
ATOM 2820 N N . GLY A 1 344 ? 14.664 -2.017 12.226 1.00 95.06 344 GLY A N 1
ATOM 2821 C CA . GLY A 1 344 ? 14.011 -1.419 11.056 1.00 95.06 344 GLY A CA 1
ATOM 2822 C C . GLY A 1 344 ? 14.816 -1.507 9.756 1.00 95.06 344 GLY A C 1
ATOM 2823 O O . GLY A 1 344 ? 14.463 -0.848 8.771 1.00 95.06 344 GLY A O 1
ATOM 2824 N N . LEU A 1 345 ? 15.882 -2.313 9.747 1.00 96.94 345 LEU A N 1
ATOM 2825 C CA . LEU A 1 345 ? 16.828 -2.455 8.651 1.00 96.94 345 LEU A CA 1
ATOM 2826 C C . LEU A 1 345 ? 16.345 -3.490 7.644 1.00 96.94 345 LEU A C 1
ATOM 2828 O O . LEU A 1 345 ? 16.018 -4.618 8.019 1.00 96.94 345 LEU A O 1
ATOM 2832 N N . LYS A 1 346 ? 16.366 -3.136 6.356 1.00 95.69 346 LYS A N 1
ATOM 2833 C CA . LYS A 1 346 ? 16.219 -4.060 5.229 1.00 95.69 346 LYS A CA 1
ATOM 2834 C C . LYS A 1 346 ? 17.356 -3.912 4.244 1.00 95.69 346 LYS A C 1
ATOM 2836 O O . LYS A 1 346 ? 17.554 -2.833 3.702 1.00 95.69 346 LYS A O 1
ATOM 2841 N N . ILE A 1 347 ? 18.044 -5.015 3.994 1.00 94.62 347 ILE A N 1
ATOM 2842 C CA . ILE A 1 347 ? 19.013 -5.145 2.917 1.00 94.62 347 ILE A CA 1
ATOM 2843 C C . ILE A 1 347 ? 18.407 -6.035 1.831 1.00 94.62 347 ILE A C 1
ATOM 2845 O O . ILE A 1 347 ? 17.798 -7.056 2.138 1.00 94.62 347 ILE A O 1
ATOM 2849 N N . ASN A 1 348 ? 18.520 -5.590 0.590 1.00 92.94 348 ASN A N 1
ATOM 2850 C CA . ASN A 1 348 ? 18.061 -6.221 -0.636 1.00 92.94 348 ASN A CA 1
ATOM 2851 C C . ASN A 1 348 ? 19.286 -6.412 -1.533 1.00 92.94 348 ASN A C 1
ATOM 2853 O O . ASN A 1 348 ? 20.058 -5.470 -1.732 1.00 92.94 348 ASN A O 1
ATOM 2857 N N . ILE A 1 349 ? 19.474 -7.617 -2.054 1.00 91.88 349 ILE A N 1
ATOM 2858 C CA . ILE A 1 349 ? 20.582 -7.960 -2.940 1.00 91.88 349 ILE A CA 1
ATOM 2859 C C . ILE A 1 349 ? 19.997 -8.649 -4.168 1.00 91.88 349 ILE A C 1
ATOM 2861 O O . ILE A 1 349 ? 19.392 -9.716 -4.059 1.00 91.88 349 ILE A O 1
ATOM 2865 N N . TYR A 1 350 ? 20.192 -8.030 -5.330 1.00 89.81 350 TYR A N 1
ATOM 2866 C CA . TYR A 1 350 ? 19.775 -8.572 -6.616 1.00 89.81 350 TYR A CA 1
ATOM 2867 C C . TYR A 1 350 ? 20.830 -9.556 -7.110 1.00 89.81 350 TYR A C 1
ATOM 2869 O O . TYR A 1 350 ? 21.964 -9.166 -7.405 1.00 89.81 350 TYR A O 1
ATOM 2877 N N . LEU A 1 351 ? 20.450 -10.830 -7.185 1.00 90.25 351 LEU A N 1
ATOM 2878 C CA . LEU A 1 351 ? 21.318 -11.929 -7.593 1.00 90.25 351 LEU A CA 1
ATOM 2879 C C . LEU A 1 351 ? 20.894 -12.492 -8.940 1.00 90.25 351 LEU A C 1
ATOM 2881 O O . LEU A 1 351 ? 19.724 -12.802 -9.133 1.00 90.25 351 LEU A O 1
ATOM 2885 N N . LYS A 1 352 ? 21.859 -12.711 -9.827 1.00 90.12 352 LYS A N 1
ATOM 2886 C CA . LYS A 1 352 ? 21.691 -13.411 -11.098 1.00 90.12 352 LYS A CA 1
ATOM 2887 C C . LYS A 1 352 ? 22.114 -14.869 -10.944 1.00 90.12 352 LYS A C 1
ATOM 2889 O O . LYS A 1 352 ? 23.307 -15.146 -10.852 1.00 90.12 352 LYS A O 1
ATOM 2894 N N . LEU A 1 353 ? 21.144 -15.786 -10.911 1.00 91.00 353 LEU A N 1
ATOM 2895 C CA . LEU A 1 353 ? 21.363 -17.224 -10.679 1.00 91.00 353 LEU A CA 1
ATOM 2896 C C . LEU A 1 353 ? 20.626 -18.056 -11.756 1.00 91.00 353 LEU A C 1
ATOM 2898 O O . LEU A 1 353 ? 19.547 -18.593 -11.490 1.00 91.00 353 LEU A O 1
ATOM 2902 N N . PRO A 1 354 ? 21.139 -18.121 -13.000 1.00 90.44 354 PRO A N 1
ATOM 2903 C CA . PRO A 1 354 ? 20.427 -18.667 -14.165 1.00 90.44 354 PRO A CA 1
ATOM 2904 C C . PRO A 1 354 ? 20.081 -20.160 -14.120 1.00 90.44 354 PRO A C 1
ATOM 2906 O O . PRO A 1 354 ? 19.227 -20.610 -14.898 1.00 90.44 354 PRO A O 1
ATOM 2909 N N . LEU A 1 355 ? 20.746 -20.947 -13.273 1.00 91.50 355 LEU A N 1
ATOM 2910 C CA . LEU A 1 355 ? 20.470 -22.371 -13.099 1.00 91.50 355 LEU A CA 1
ATOM 2911 C C . LEU A 1 355 ? 19.584 -22.612 -11.880 1.00 91.50 355 LEU A C 1
ATOM 2913 O O . LEU A 1 355 ? 18.559 -23.285 -11.996 1.00 91.50 355 LEU A O 1
ATOM 2917 N N . LEU A 1 356 ? 19.927 -22.029 -10.730 1.00 89.31 356 LEU A N 1
ATOM 2918 C CA . LEU A 1 356 ? 19.198 -22.245 -9.484 1.00 89.31 356 LEU A CA 1
ATOM 2919 C C . LEU A 1 356 ? 17.768 -21.680 -9.523 1.00 89.31 356 LEU A C 1
ATOM 2921 O O . LEU A 1 356 ? 16.870 -22.265 -8.924 1.00 89.31 356 LEU A O 1
ATOM 2925 N N . THR A 1 357 ? 17.525 -20.595 -10.266 1.00 89.06 357 THR A N 1
ATOM 2926 C CA . THR A 1 357 ? 16.171 -20.032 -10.467 1.00 89.06 357 THR A CA 1
ATOM 2927 C C . THR A 1 357 ? 15.203 -20.969 -11.181 1.00 89.06 357 THR A C 1
ATOM 2929 O O . THR A 1 357 ? 13.992 -20.825 -11.026 1.00 89.06 357 THR A O 1
ATOM 2932 N N . LYS A 1 358 ? 15.713 -21.952 -11.929 1.00 89.06 358 LYS A N 1
ATOM 2933 C CA . LYS A 1 358 ? 14.897 -22.952 -12.631 1.00 89.06 358 LYS A CA 1
ATOM 2934 C C . LYS A 1 358 ? 14.542 -24.150 -11.749 1.00 89.06 358 LYS A C 1
ATOM 2936 O O . LYS A 1 358 ? 13.711 -24.964 -12.147 1.00 89.06 358 LYS A O 1
ATOM 2941 N N . ASP A 1 359 ? 15.157 -24.279 -10.574 1.00 87.19 359 ASP A N 1
ATOM 2942 C CA . ASP A 1 359 ? 14.897 -25.384 -9.655 1.00 87.19 359 ASP A CA 1
ATOM 2943 C C . ASP A 1 359 ? 13.714 -25.065 -8.724 1.00 87.19 359 ASP A C 1
ATOM 2945 O O . ASP A 1 359 ? 13.698 -24.057 -8.013 1.00 87.19 359 ASP A O 1
ATOM 2949 N N . LEU A 1 360 ? 12.730 -25.969 -8.676 1.00 87.56 360 LEU A N 1
ATOM 2950 C CA . LEU A 1 360 ? 11.513 -25.831 -7.863 1.00 87.56 360 LEU A CA 1
ATOM 2951 C C . LEU A 1 360 ? 11.786 -25.750 -6.348 1.00 87.56 360 LEU A C 1
ATOM 2953 O O . LEU A 1 360 ? 10.903 -25.364 -5.584 1.00 87.56 360 LEU A O 1
ATOM 2957 N N . ARG A 1 361 ? 12.991 -26.112 -5.891 1.00 87.19 361 ARG A N 1
ATOM 2958 C CA . ARG A 1 361 ? 13.374 -26.120 -4.470 1.00 87.19 361 ARG A CA 1
ATOM 2959 C C . ARG A 1 361 ? 13.958 -24.800 -3.982 1.00 87.19 361 ARG A C 1
ATOM 2961 O O . ARG A 1 361 ? 14.159 -24.656 -2.775 1.00 87.19 361 ARG A O 1
ATOM 2968 N N . LEU A 1 362 ? 14.213 -23.833 -4.865 1.00 88.81 362 LEU A N 1
ATOM 2969 C CA . LEU A 1 362 ? 14.781 -22.534 -4.495 1.00 88.81 362 LEU A CA 1
ATOM 2970 C C . LEU A 1 362 ? 14.016 -21.824 -3.352 1.00 88.81 362 LEU A C 1
ATOM 2972 O O . LEU A 1 362 ? 14.673 -21.390 -2.400 1.00 88.81 362 LEU A O 1
ATOM 2976 N N . PRO A 1 363 ? 12.666 -21.753 -3.345 1.00 88.06 363 PRO A N 1
ATOM 2977 C CA . PRO A 1 363 ? 11.933 -21.141 -2.232 1.00 88.06 363 PRO A CA 1
ATOM 2978 C C . PRO A 1 363 ? 12.221 -21.811 -0.881 1.00 88.06 363 PRO A C 1
ATOM 2980 O O . PRO A 1 363 ? 12.361 -21.131 0.137 1.00 88.06 363 PRO A O 1
ATOM 2983 N N . THR A 1 364 ? 12.367 -23.138 -0.869 1.00 87.06 364 THR A N 1
ATOM 2984 C CA . THR A 1 364 ? 12.699 -23.915 0.334 1.00 87.06 364 THR A CA 1
ATOM 2985 C C . THR A 1 364 ? 14.127 -23.636 0.799 1.00 87.06 364 THR A C 1
ATOM 2987 O O . THR A 1 364 ? 14.345 -23.427 1.989 1.00 87.06 364 THR A O 1
ATOM 2990 N N . ILE A 1 365 ? 15.092 -23.559 -0.124 1.00 88.44 365 ILE A N 1
ATOM 2991 C CA . ILE A 1 365 ? 16.491 -23.224 0.194 1.00 88.44 365 ILE A CA 1
ATOM 2992 C C . ILE A 1 365 ? 16.571 -21.839 0.849 1.00 88.44 365 ILE A C 1
ATOM 2994 O O . ILE A 1 365 ? 17.174 -21.690 1.907 1.00 88.44 365 ILE A O 1
ATOM 2998 N N . ILE A 1 366 ? 15.909 -20.836 0.268 1.00 89.94 366 ILE A N 1
ATOM 2999 C CA . ILE A 1 366 ? 15.883 -19.464 0.800 1.00 89.94 366 ILE A CA 1
ATOM 3000 C C . ILE A 1 366 ? 15.222 -19.414 2.178 1.00 89.94 366 ILE A C 1
ATOM 3002 O O . ILE A 1 366 ? 15.729 -18.745 3.080 1.00 89.94 366 ILE A O 1
ATOM 3006 N N . LYS A 1 367 ? 14.121 -20.151 2.368 1.00 87.56 367 LYS A N 1
ATOM 3007 C CA . LYS A 1 367 ? 13.452 -20.265 3.669 1.00 87.56 367 LYS A CA 1
ATOM 3008 C C . LYS A 1 367 ? 14.378 -20.875 4.727 1.00 87.56 367 LYS A C 1
ATOM 3010 O O . LYS A 1 367 ? 14.403 -20.364 5.845 1.00 87.56 367 LYS A O 1
ATOM 3015 N N . ASN A 1 368 ? 15.148 -21.907 4.376 1.00 86.31 368 ASN A N 1
ATOM 3016 C CA . ASN A 1 368 ? 16.096 -22.570 5.281 1.00 86.31 368 ASN A CA 1
ATOM 3017 C C . ASN A 1 368 ? 17.300 -21.683 5.620 1.00 86.31 368 ASN A C 1
ATOM 3019 O O . ASN A 1 368 ? 17.785 -21.713 6.744 1.00 86.31 368 ASN A O 1
ATOM 3023 N N . LEU A 1 369 ? 17.727 -20.828 4.689 1.00 89.19 369 LEU A N 1
ATOM 3024 C CA . LEU A 1 369 ? 18.708 -19.770 4.954 1.00 89.19 369 LEU A CA 1
ATOM 3025 C C . LEU A 1 369 ? 18.118 -18.603 5.767 1.00 89.19 369 LEU A C 1
ATOM 3027 O O . LEU A 1 369 ? 18.804 -17.614 5.995 1.00 89.19 369 LEU A O 1
ATOM 3031 N N . ASN A 1 370 ? 16.846 -18.679 6.178 1.00 89.44 370 ASN A N 1
ATOM 3032 C CA . ASN A 1 370 ? 16.127 -17.626 6.893 1.00 89.44 370 ASN A CA 1
ATOM 3033 C C . ASN A 1 370 ? 16.186 -16.260 6.163 1.00 89.44 370 ASN A C 1
ATOM 3035 O O . ASN A 1 370 ? 16.320 -15.182 6.752 1.00 89.44 370 ASN A O 1
ATOM 3039 N N . LEU A 1 371 ? 16.059 -16.326 4.836 1.00 92.44 371 LEU A N 1
ATOM 3040 C CA . LEU A 1 371 ? 15.980 -15.193 3.919 1.00 92.44 371 LEU A CA 1
ATOM 3041 C C . LEU A 1 371 ? 14.566 -15.074 3.336 1.00 92.44 371 LEU A C 1
ATOM 3043 O O . LEU A 1 371 ? 13.709 -15.938 3.519 1.00 92.44 371 LEU A O 1
ATOM 3047 N N . THR A 1 372 ? 14.295 -13.961 2.661 1.00 90.62 372 THR A N 1
ATOM 3048 C CA . THR A 1 372 ? 13.037 -13.709 1.947 1.00 90.62 372 THR A CA 1
ATOM 3049 C C . THR A 1 372 ? 13.339 -13.422 0.483 1.00 90.62 372 THR A C 1
ATOM 3051 O O . THR A 1 372 ? 14.193 -12.583 0.198 1.00 90.62 372 THR A O 1
ATOM 3054 N N . MET A 1 373 ? 12.632 -14.106 -0.418 1.00 87.81 373 MET A N 1
ATOM 3055 C CA . MET A 1 373 ? 12.597 -13.776 -1.843 1.00 87.81 373 MET A CA 1
ATOM 3056 C C . MET A 1 373 ? 11.487 -12.751 -2.080 1.00 87.81 373 MET A C 1
ATOM 3058 O O . MET A 1 373 ? 10.356 -12.966 -1.642 1.00 87.81 373 MET A O 1
ATOM 3062 N N . GLU A 1 374 ? 11.811 -11.652 -2.749 1.00 81.62 374 GLU A N 1
ATOM 3063 C CA . GLU A 1 374 ? 10.859 -10.601 -3.112 1.00 81.62 374 GLU A CA 1
ATOM 3064 C C . GLU A 1 374 ? 10.576 -10.630 -4.621 1.00 81.62 374 GLU A C 1
ATOM 3066 O O . GLU A 1 374 ? 11.405 -11.069 -5.420 1.00 81.62 374 GLU A O 1
ATOM 3071 N N . GLU A 1 375 ? 9.389 -10.164 -5.009 1.00 68.25 375 GLU A N 1
ATOM 3072 C CA . GLU A 1 375 ? 9.041 -9.976 -6.419 1.00 68.25 375 GLU A CA 1
ATOM 3073 C C . GLU A 1 375 ? 9.824 -8.785 -6.984 1.00 68.25 375 GLU A C 1
ATOM 3075 O O . GLU A 1 375 ? 9.843 -7.699 -6.397 1.00 68.25 375 GLU A O 1
ATOM 3080 N N . ILE A 1 376 ? 10.461 -8.980 -8.140 1.00 69.31 376 ILE A N 1
ATOM 3081 C CA . ILE A 1 376 ? 11.115 -7.892 -8.866 1.00 69.31 376 ILE A CA 1
ATOM 3082 C C . ILE A 1 376 ? 10.011 -7.031 -9.482 1.00 69.31 376 ILE A C 1
ATOM 3084 O O . ILE A 1 376 ? 9.193 -7.519 -10.255 1.00 69.31 376 ILE A O 1
ATOM 3088 N N . MET A 1 377 ? 9.976 -5.755 -9.094 1.00 49.34 377 MET A N 1
ATOM 3089 C CA . MET A 1 377 ? 8.885 -4.821 -9.406 1.00 49.34 377 MET A CA 1
ATOM 3090 C C . MET A 1 377 ? 8.737 -4.526 -10.910 1.00 49.34 377 MET A C 1
ATOM 3092 O O . MET A 1 377 ? 7.674 -4.076 -11.325 1.00 49.34 377 MET A O 1
ATOM 3096 N N . ASP A 1 378 ? 9.777 -4.793 -11.703 1.00 50.56 378 ASP A N 1
ATOM 3097 C CA . ASP A 1 378 ? 9.775 -4.688 -13.162 1.00 50.56 378 ASP A CA 1
ATOM 3098 C C . ASP A 1 378 ? 10.706 -5.771 -13.759 1.00 50.56 378 ASP A C 1
ATOM 3100 O O . ASP A 1 378 ? 11.919 -5.565 -13.876 1.00 50.56 378 ASP A O 1
ATOM 3104 N N . PRO A 1 379 ? 10.183 -6.983 -14.025 1.00 48.62 379 PRO A N 1
ATOM 3105 C CA . PRO A 1 379 ? 10.978 -8.102 -14.531 1.00 48.62 379 PRO A CA 1
ATOM 3106 C C . PRO A 1 379 ? 11.446 -7.901 -15.983 1.00 48.62 379 PRO A C 1
ATOM 3108 O O . PRO A 1 379 ? 12.333 -8.633 -16.428 1.00 48.62 379 PRO A O 1
ATOM 3111 N N . ASP A 1 380 ? 10.883 -6.919 -16.695 1.00 43.16 380 ASP A N 1
ATOM 3112 C CA . ASP A 1 380 ? 11.152 -6.647 -18.109 1.00 43.16 380 ASP A CA 1
ATOM 3113 C C . ASP A 1 380 ? 12.306 -5.645 -18.318 1.00 43.16 380 ASP A C 1
ATOM 3115 O O . ASP A 1 380 ? 12.709 -5.397 -19.458 1.00 43.16 380 ASP A O 1
ATOM 3119 N N . ILE A 1 381 ? 12.904 -5.112 -17.239 1.00 56.84 381 ILE A N 1
ATOM 3120 C CA . ILE A 1 381 ? 14.133 -4.310 -17.330 1.00 56.84 381 ILE A CA 1
ATOM 3121 C C . ILE A 1 381 ? 15.265 -5.174 -17.904 1.00 56.84 381 ILE A C 1
ATOM 3123 O O . ILE A 1 381 ? 15.660 -6.203 -17.341 1.00 56.84 381 ILE A O 1
ATOM 3127 N N . GLU A 1 382 ? 15.835 -4.713 -19.018 1.00 48.44 382 GLU A N 1
ATOM 3128 C CA . GLU A 1 382 ? 16.961 -5.345 -19.699 1.00 48.44 382 GLU A CA 1
ATOM 3129 C C . GLU A 1 382 ? 18.127 -5.575 -18.713 1.00 48.44 382 GLU A C 1
ATOM 3131 O O . GLU A 1 382 ? 18.676 -4.640 -18.133 1.00 48.44 382 GLU A O 1
ATOM 3136 N N . GLY A 1 383 ? 18.474 -6.846 -18.473 1.00 57.03 383 GLY A N 1
ATOM 3137 C CA . GLY A 1 383 ? 19.520 -7.253 -17.522 1.00 57.03 383 GLY A CA 1
ATOM 3138 C C . GLY A 1 383 ? 19.035 -7.991 -16.267 1.00 57.03 383 GLY A C 1
ATOM 3139 O O . GLY A 1 383 ? 19.851 -8.677 -15.651 1.00 57.03 383 GLY A O 1
ATOM 3140 N N . PHE A 1 384 ? 17.735 -7.951 -15.941 1.00 64.94 384 PHE A N 1
ATOM 3141 C CA . PHE A 1 384 ? 17.149 -8.634 -14.769 1.00 64.94 384 PHE A CA 1
ATOM 3142 C C . PHE A 1 384 ? 16.571 -10.033 -15.058 1.00 64.94 384 PHE A C 1
ATOM 3144 O O . PHE A 1 384 ? 15.997 -10.678 -14.178 1.00 64.94 384 PHE A O 1
ATOM 3151 N N . LYS A 1 385 ? 16.769 -10.564 -16.271 1.00 68.06 385 LYS A N 1
ATOM 3152 C CA . LYS A 1 385 ? 16.412 -11.950 -16.607 1.00 68.06 385 LYS A CA 1
ATOM 3153 C C . LYS A 1 385 ? 17.173 -12.940 -15.713 1.00 68.06 385 LYS A C 1
ATOM 3155 O O . LYS A 1 385 ? 18.382 -12.805 -15.526 1.00 68.06 385 LYS A O 1
ATOM 3160 N N . ASP A 1 386 ? 16.458 -13.936 -15.191 1.00 76.81 386 ASP A N 1
ATOM 3161 C CA . ASP A 1 386 ? 16.960 -14.944 -14.243 1.00 76.81 386 ASP A CA 1
ATOM 3162 C C . ASP A 1 386 ? 17.527 -14.356 -12.930 1.00 76.81 386 ASP A C 1
ATOM 3164 O O . ASP A 1 386 ? 18.435 -14.922 -12.308 1.00 76.81 386 ASP A O 1
ATOM 3168 N N . CYS A 1 387 ? 17.008 -13.195 -12.513 1.00 83.56 387 CYS A N 1
ATOM 3169 C CA . CYS A 1 387 ? 17.400 -12.543 -11.270 1.00 83.56 387 CYS A CA 1
ATOM 3170 C C . CYS A 1 387 ? 16.394 -12.777 -10.145 1.00 83.56 387 CYS A C 1
ATOM 3172 O O . CYS A 1 387 ? 15.200 -12.958 -10.375 1.00 83.56 387 CYS A O 1
ATOM 3174 N N . ILE A 1 388 ? 16.890 -12.734 -8.911 1.00 89.62 388 ILE A N 1
ATOM 3175 C CA . ILE A 1 388 ? 16.090 -12.797 -7.687 1.00 89.62 388 ILE A CA 1
ATOM 3176 C C . ILE A 1 388 ? 16.484 -11.657 -6.747 1.00 89.62 388 ILE A C 1
ATOM 3178 O O . ILE A 1 388 ? 17.664 -11.323 -6.638 1.00 89.62 388 ILE A O 1
ATOM 3182 N N . ASP A 1 389 ? 15.507 -11.071 -6.053 1.00 90.31 389 ASP A N 1
ATOM 3183 C CA . ASP A 1 389 ? 15.747 -10.120 -4.962 1.00 90.31 389 ASP A CA 1
ATOM 3184 C C . ASP A 1 389 ? 15.722 -10.867 -3.624 1.00 90.31 389 ASP A C 1
ATOM 3186 O O . ASP A 1 389 ? 14.696 -11.422 -3.215 1.00 90.31 389 ASP A O 1
ATOM 3190 N N . ILE A 1 390 ? 16.874 -10.901 -2.956 1.00 93.75 390 ILE A N 1
ATOM 3191 C CA . ILE A 1 390 ? 17.059 -11.543 -1.658 1.00 93.75 390 ILE A CA 1
ATOM 3192 C C . ILE A 1 390 ? 17.140 -10.492 -0.559 1.00 93.75 390 ILE A C 1
ATOM 3194 O O . ILE A 1 390 ? 17.938 -9.558 -0.629 1.00 93.75 390 ILE A O 1
ATOM 3198 N N . SER A 1 391 ? 16.374 -10.694 0.515 1.00 94.38 391 SER A N 1
ATOM 3199 C CA . SER A 1 391 ? 16.420 -9.828 1.692 1.00 94.38 391 SER A CA 1
ATOM 3200 C C . SER A 1 391 ? 16.383 -10.573 3.023 1.00 94.38 391 SER A C 1
ATOM 3202 O O . SER A 1 391 ? 16.007 -11.744 3.103 1.00 94.38 391 SER A O 1
ATOM 3204 N N . ASN A 1 392 ? 16.764 -9.884 4.103 1.00 94.38 392 ASN A N 1
ATOM 3205 C CA . ASN A 1 392 ? 16.643 -10.429 5.453 1.00 94.38 392 ASN A CA 1
ATOM 3206 C C . ASN A 1 392 ? 15.178 -10.575 5.885 1.00 94.38 392 ASN A C 1
ATOM 3208 O O . ASN A 1 392 ? 14.370 -9.647 5.733 1.00 94.38 392 ASN A O 1
ATOM 3212 N N . ARG A 1 393 ? 14.872 -11.722 6.505 1.00 90.19 393 ARG A N 1
ATOM 3213 C CA . ARG A 1 393 ? 13.572 -12.013 7.121 1.00 90.19 393 ARG A CA 1
ATOM 3214 C C . ARG A 1 393 ? 13.414 -11.377 8.503 1.00 90.19 393 ARG A C 1
ATOM 3216 O O . ARG A 1 393 ? 12.318 -10.895 8.816 1.00 90.19 393 ARG A O 1
ATOM 3223 N N . ASP A 1 394 ? 14.478 -11.408 9.304 1.00 90.31 394 ASP A N 1
ATOM 3224 C CA . ASP A 1 394 ? 14.512 -10.913 10.684 1.00 90.31 394 ASP A CA 1
ATOM 3225 C C . ASP A 1 394 ? 14.754 -9.406 10.727 1.00 90.31 394 ASP A C 1
ATOM 3227 O O . ASP A 1 394 ? 15.507 -8.865 9.917 1.00 90.31 394 ASP A O 1
ATOM 3231 N N . ARG A 1 395 ? 14.108 -8.729 11.679 1.00 92.31 395 ARG A N 1
ATOM 3232 C CA . ARG A 1 395 ? 14.242 -7.277 11.915 1.00 92.31 395 ARG A CA 1
ATOM 3233 C C . ARG A 1 395 ? 14.507 -6.936 13.380 1.00 92.31 395 ARG A C 1
ATOM 3235 O O . ARG A 1 395 ? 15.045 -5.869 13.657 1.00 92.31 395 ARG A O 1
ATOM 3242 N N . ILE A 1 396 ? 14.133 -7.843 14.277 1.00 94.62 396 ILE A N 1
ATOM 3243 C CA . ILE A 1 396 ? 14.185 -7.740 15.734 1.00 94.62 396 ILE A CA 1
ATOM 3244 C C . ILE A 1 396 ? 14.815 -9.027 16.292 1.00 94.62 396 ILE A C 1
ATOM 3246 O O . ILE A 1 396 ? 14.795 -10.059 15.618 1.00 94.62 396 ILE A O 1
ATOM 3250 N N . GLY A 1 397 ? 15.399 -8.963 17.487 1.00 93.00 397 GLY A N 1
ATOM 3251 C CA . GLY A 1 397 ? 16.121 -10.054 18.148 1.00 93.00 397 GLY A CA 1
ATOM 3252 C C . GLY A 1 397 ? 17.570 -10.234 17.699 1.00 93.00 397 GLY A C 1
ATOM 3253 O O . GLY A 1 397 ? 18.265 -11.088 18.236 1.00 93.00 397 GLY A O 1
ATOM 3254 N N . LYS A 1 398 ? 18.025 -9.433 16.733 1.00 94.25 398 LYS A N 1
ATOM 3255 C CA . LYS A 1 398 ? 19.398 -9.396 16.218 1.00 94.25 398 LYS A CA 1
ATOM 3256 C C . LYS A 1 398 ? 19.798 -7.949 15.963 1.00 94.25 398 LYS A C 1
ATOM 3258 O O . LYS A 1 398 ? 18.938 -7.128 15.632 1.00 94.25 398 LYS A O 1
ATOM 3263 N N . THR A 1 399 ? 21.080 -7.652 16.099 1.00 96.62 399 THR A N 1
ATOM 3264 C CA . THR A 1 399 ? 21.673 -6.355 15.752 1.00 96.62 399 THR A CA 1
ATOM 3265 C C . THR A 1 399 ? 21.718 -6.146 14.237 1.00 96.62 399 THR A C 1
ATOM 3267 O O . THR A 1 399 ? 21.578 -7.085 13.447 1.00 96.62 399 THR A O 1
ATOM 3270 N N . GLU A 1 400 ? 21.934 -4.906 13.799 1.00 96.56 400 GLU A N 1
ATOM 3271 C CA . GLU A 1 400 ? 22.069 -4.578 12.384 1.00 96.56 400 GLU A CA 1
ATOM 3272 C C . GLU A 1 400 ? 23.230 -5.336 11.723 1.00 96.56 400 GLU A C 1
ATOM 3274 O O . GLU A 1 400 ? 23.053 -5.881 10.630 1.00 96.56 400 GLU A O 1
ATOM 3279 N N . ILE A 1 401 ? 24.390 -5.418 12.390 1.00 96.31 401 ILE A N 1
ATOM 3280 C CA . ILE A 1 401 ? 25.551 -6.169 11.892 1.00 96.31 401 ILE A CA 1
ATOM 3281 C C . ILE A 1 401 ? 25.236 -7.660 11.751 1.00 96.31 401 ILE A C 1
ATOM 3283 O O . ILE A 1 401 ? 25.539 -8.238 10.709 1.00 96.31 401 ILE A O 1
ATOM 3287 N N . GLU A 1 402 ? 24.596 -8.288 12.740 1.00 96.44 402 GLU A N 1
ATOM 3288 C CA . GLU A 1 402 ? 24.233 -9.712 12.668 1.00 96.44 402 GLU A CA 1
ATOM 3289 C C . GLU A 1 402 ? 23.253 -9.998 11.527 1.00 96.44 402 GLU A C 1
ATOM 3291 O O . GLU A 1 402 ? 23.407 -10.982 10.801 1.00 96.44 402 GLU A O 1
ATOM 3296 N N . ILE A 1 403 ? 22.261 -9.124 11.335 1.00 96.19 403 ILE A N 1
ATOM 3297 C CA . ILE A 1 403 ? 21.299 -9.229 10.236 1.00 96.19 403 ILE A CA 1
ATOM 3298 C C . ILE A 1 403 ? 22.010 -9.145 8.884 1.00 96.19 403 ILE A C 1
ATOM 3300 O O . ILE A 1 403 ? 21.734 -9.951 7.993 1.00 96.19 403 ILE A O 1
ATOM 3304 N N . ILE A 1 404 ? 22.907 -8.172 8.715 1.00 96.25 404 ILE A N 1
ATOM 3305 C CA . ILE A 1 404 ? 23.651 -7.996 7.466 1.00 96.25 404 ILE A CA 1
ATOM 3306 C C . ILE A 1 404 ? 24.571 -9.191 7.235 1.00 96.25 404 ILE A C 1
ATOM 3308 O O . ILE A 1 404 ? 24.540 -9.755 6.145 1.00 96.25 404 ILE A O 1
ATOM 3312 N N . GLN A 1 405 ? 25.332 -9.620 8.245 1.00 95.44 405 GLN A N 1
ATOM 3313 C CA . GLN A 1 405 ? 26.226 -10.772 8.136 1.00 95.44 405 GLN A CA 1
ATOM 3314 C C . GLN A 1 405 ? 25.468 -12.030 7.710 1.00 95.44 405 GLN A C 1
ATOM 3316 O O . GLN A 1 405 ? 25.897 -12.728 6.798 1.00 95.44 405 GLN A O 1
ATOM 3321 N N . HIS A 1 406 ? 24.300 -12.274 8.303 1.00 95.19 406 HIS A N 1
ATOM 3322 C CA . HIS A 1 406 ? 23.454 -13.408 7.954 1.00 95.19 406 HIS A CA 1
ATOM 3323 C C . HIS A 1 406 ? 23.000 -13.375 6.483 1.00 95.19 406 HIS A C 1
ATOM 3325 O O . HIS A 1 406 ? 22.969 -14.409 5.816 1.00 95.19 406 HIS A O 1
ATOM 3331 N N . VAL A 1 407 ? 22.704 -12.188 5.938 1.00 95.06 407 VAL A N 1
ATOM 3332 C CA . VAL A 1 407 ? 22.423 -12.037 4.501 1.00 95.06 407 VAL A CA 1
ATOM 3333 C C . VAL A 1 407 ? 23.672 -12.288 3.662 1.00 95.06 407 VAL A C 1
ATOM 3335 O O . VAL A 1 407 ? 23.582 -13.015 2.677 1.00 95.06 407 VAL A O 1
ATOM 3338 N N . LEU A 1 408 ? 24.830 -11.741 4.043 1.00 93.06 408 LEU A N 1
ATOM 3339 C CA . LEU A 1 408 ? 26.092 -11.965 3.327 1.00 93.06 408 LEU A CA 1
ATOM 3340 C C . LEU A 1 408 ? 26.438 -13.458 3.243 1.00 93.06 408 LEU A C 1
ATOM 3342 O O . LEU A 1 408 ? 26.764 -13.950 2.163 1.00 93.06 408 LEU A O 1
ATOM 3346 N N . ASP A 1 409 ? 26.307 -14.181 4.354 1.00 92.25 409 ASP A N 1
ATOM 3347 C CA . ASP A 1 409 ? 26.589 -15.616 4.439 1.00 92.25 409 ASP A CA 1
ATOM 3348 C C . ASP A 1 409 ? 25.593 -16.434 3.599 1.00 92.25 409 ASP A C 1
ATOM 3350 O O . ASP A 1 409 ? 25.980 -17.347 2.864 1.00 92.25 409 ASP A O 1
ATOM 3354 N N . GLY A 1 410 ? 24.306 -16.077 3.639 1.00 92.50 410 GLY A N 1
ATOM 3355 C CA . GLY A 1 410 ? 23.280 -16.732 2.832 1.00 92.50 410 GLY A CA 1
ATOM 3356 C C . GLY A 1 410 ? 23.453 -16.492 1.329 1.00 92.50 410 GLY A C 1
ATOM 3357 O O . GLY A 1 410 ? 23.350 -17.433 0.540 1.00 92.50 410 GLY A O 1
ATOM 3358 N N . VAL A 1 411 ? 23.805 -15.268 0.917 1.00 91.94 411 VAL A N 1
ATOM 3359 C CA . VAL A 1 411 ? 24.163 -14.969 -0.480 1.00 91.94 411 VAL A CA 1
ATOM 3360 C C . VAL A 1 411 ? 25.408 -15.752 -0.901 1.00 91.94 411 VAL A C 1
ATOM 3362 O O . VAL A 1 411 ? 25.440 -16.283 -2.011 1.00 91.94 411 VAL A O 1
ATOM 3365 N N . ALA A 1 412 ? 26.397 -15.906 -0.014 1.00 90.38 412 ALA A N 1
ATOM 3366 C CA . ALA A 1 412 ? 27.588 -16.713 -0.282 1.00 90.38 412 ALA A CA 1
ATOM 3367 C C . ALA A 1 412 ? 27.233 -18.159 -0.577 1.00 90.38 412 ALA A C 1
ATOM 3369 O O . ALA A 1 412 ? 27.738 -18.733 -1.543 1.00 90.38 412 ALA A O 1
ATOM 3370 N N . LYS A 1 413 ? 26.287 -18.711 0.181 1.00 90.12 413 LYS A N 1
ATOM 3371 C CA . LYS A 1 413 ? 25.791 -20.063 -0.040 1.00 90.12 413 LYS A CA 1
ATOM 3372 C C . LYS A 1 413 ? 25.055 -20.210 -1.370 1.00 90.12 413 LYS A C 1
ATOM 3374 O O . LYS A 1 413 ? 25.323 -21.156 -2.104 1.00 90.12 413 LYS A O 1
ATOM 3379 N N . LEU A 1 414 ? 24.178 -19.268 -1.718 1.00 91.44 414 LEU A N 1
ATOM 3380 C CA . LEU A 1 414 ? 23.441 -19.299 -2.988 1.00 91.44 414 LEU A CA 1
ATOM 3381 C C . LEU A 1 414 ? 24.376 -19.221 -4.200 1.00 91.44 414 LEU A C 1
ATOM 3383 O O . LEU A 1 414 ? 24.214 -19.971 -5.161 1.00 91.44 414 LEU A O 1
ATOM 3387 N N . VAL A 1 415 ? 25.390 -18.359 -4.134 1.00 90.62 415 VAL A N 1
ATOM 3388 C CA . VAL A 1 415 ? 26.385 -18.224 -5.202 1.00 90.62 415 VAL A CA 1
ATOM 3389 C C . VAL A 1 415 ? 27.300 -19.451 -5.279 1.00 90.62 415 VAL A C 1
ATOM 3391 O O . VAL A 1 415 ? 27.651 -19.886 -6.374 1.00 90.62 415 VAL A O 1
ATOM 3394 N N . GLU A 1 416 ? 27.655 -20.064 -4.145 1.00 88.62 416 GLU A N 1
ATOM 3395 C CA . GLU A 1 416 ? 28.384 -21.340 -4.124 1.00 88.62 416 GLU A CA 1
ATOM 3396 C C . GLU A 1 416 ? 27.593 -22.453 -4.834 1.00 88.62 416 GLU A C 1
ATOM 3398 O O . GLU A 1 416 ? 28.166 -23.206 -5.625 1.00 88.62 416 GLU A O 1
ATOM 3403 N N . ILE A 1 417 ? 26.282 -22.542 -4.580 1.00 89.62 417 ILE A N 1
ATOM 3404 C CA . ILE A 1 417 ? 25.390 -23.505 -5.238 1.00 89.62 417 ILE A CA 1
ATOM 3405 C C . ILE A 1 417 ? 25.374 -23.271 -6.748 1.00 89.62 417 ILE A C 1
ATOM 3407 O O . ILE A 1 417 ? 25.615 -24.209 -7.506 1.00 89.62 417 ILE A O 1
ATOM 3411 N N . GLU A 1 418 ? 25.139 -22.033 -7.185 1.00 91.56 418 GLU A N 1
ATOM 3412 C CA . GLU A 1 418 ? 25.079 -21.689 -8.609 1.00 91.56 418 GLU A CA 1
ATOM 3413 C C . GLU A 1 418 ? 26.377 -22.064 -9.332 1.00 91.56 418 GLU A C 1
ATOM 3415 O O . GLU A 1 418 ? 26.338 -22.735 -10.359 1.00 91.56 418 GLU A O 1
ATOM 3420 N N . ARG A 1 419 ? 27.540 -21.748 -8.750 1.00 89.69 419 ARG A N 1
ATOM 3421 C CA . ARG A 1 419 ? 28.848 -22.126 -9.312 1.00 89.69 419 ARG A CA 1
ATOM 3422 C C . ARG A 1 419 ? 29.011 -23.634 -9.480 1.00 89.69 419 ARG A C 1
ATOM 3424 O O . ARG A 1 419 ? 29.616 -24.085 -10.451 1.00 89.69 419 ARG A O 1
ATOM 3431 N N . LYS A 1 420 ? 28.508 -24.430 -8.533 1.00 88.00 420 LYS A N 1
ATOM 3432 C CA . LYS A 1 420 ? 28.559 -25.896 -8.634 1.00 88.00 420 LYS A CA 1
ATOM 3433 C C . LYS A 1 420 ? 27.641 -26.412 -9.736 1.00 88.00 420 LYS A C 1
ATOM 3435 O O . LYS A 1 420 ? 28.028 -27.343 -10.436 1.00 88.00 420 LYS A O 1
ATOM 3440 N N . LEU A 1 421 ? 26.471 -25.801 -9.916 1.00 90.44 421 LEU A N 1
ATOM 3441 C CA . LEU A 1 421 ? 25.575 -26.115 -11.030 1.00 90.44 421 LEU A CA 1
ATOM 3442 C C . LEU A 1 421 ? 26.212 -25.738 -12.377 1.00 90.44 421 LEU A C 1
ATOM 3444 O O . LEU A 1 421 ? 26.160 -26.533 -13.312 1.00 90.44 421 LEU A O 1
ATOM 3448 N N . GLU A 1 422 ? 26.888 -24.586 -12.461 1.00 90.50 422 GLU A N 1
ATOM 3449 C CA . GLU A 1 422 ? 27.642 -24.172 -13.656 1.00 90.50 422 GLU A CA 1
ATOM 3450 C C . GLU A 1 422 ? 28.776 -25.156 -13.994 1.00 90.50 422 GLU A C 1
ATOM 3452 O O . GLU A 1 422 ? 29.047 -25.407 -15.166 1.00 90.50 422 GLU A O 1
ATOM 3457 N N . ALA A 1 423 ? 29.404 -25.762 -12.981 1.00 89.88 423 ALA A N 1
ATOM 3458 C CA . ALA A 1 423 ? 30.422 -26.802 -13.142 1.00 89.88 423 ALA A CA 1
ATOM 3459 C C . ALA A 1 423 ? 29.850 -28.201 -13.477 1.00 89.88 423 ALA A C 1
ATOM 3461 O O . ALA A 1 423 ? 30.606 -29.170 -13.540 1.00 89.88 423 ALA A O 1
ATOM 3462 N N . GLY A 1 424 ? 28.532 -28.331 -13.678 1.00 87.00 424 GLY A N 1
ATOM 3463 C CA . GLY A 1 424 ? 27.859 -29.595 -14.000 1.00 87.00 424 GLY A CA 1
ATOM 3464 C C . GLY A 1 424 ? 27.514 -30.475 -12.790 1.00 87.00 424 GLY A C 1
ATOM 3465 O O . GLY A 1 424 ? 27.130 -31.632 -12.965 1.00 87.00 424 GLY A O 1
ATOM 3466 N N . GLY A 1 425 ? 27.646 -29.955 -11.566 1.00 83.62 425 GLY A N 1
ATOM 3467 C CA . GLY A 1 425 ? 27.265 -30.653 -10.338 1.00 83.62 425 GLY A CA 1
ATOM 3468 C C . GLY A 1 425 ? 25.748 -30.801 -10.175 1.00 83.62 425 GLY A C 1
ATOM 3469 O O . GLY A 1 425 ? 24.963 -30.042 -10.743 1.00 83.62 425 GLY A O 1
ATOM 3470 N N . LYS A 1 426 ? 25.314 -31.775 -9.365 1.00 83.00 426 LYS A N 1
ATOM 3471 C CA . LYS A 1 426 ? 23.892 -31.996 -9.047 1.00 83.00 426 LYS A CA 1
ATOM 3472 C C . LYS A 1 426 ? 23.519 -31.347 -7.715 1.00 83.00 426 LYS A C 1
ATOM 3474 O O . LYS A 1 426 ? 24.185 -31.575 -6.708 1.00 83.00 426 LYS A O 1
ATOM 3479 N N . LEU A 1 427 ? 22.400 -30.616 -7.679 1.00 81.69 427 LEU A N 1
ATOM 3480 C CA . LEU A 1 427 ? 21.917 -29.949 -6.459 1.00 81.69 427 LEU A CA 1
ATOM 3481 C C . LEU A 1 427 ? 21.676 -30.931 -5.295 1.00 81.69 427 LEU A C 1
ATOM 3483 O O . LEU A 1 427 ? 21.921 -30.594 -4.139 1.00 81.69 427 LEU A O 1
ATOM 3487 N N . ASP A 1 428 ? 21.259 -32.165 -5.595 1.00 77.12 428 ASP A N 1
ATOM 3488 C CA . ASP A 1 428 ? 20.989 -33.210 -4.595 1.00 77.12 428 ASP A CA 1
ATOM 3489 C C . ASP A 1 428 ? 22.208 -33.565 -3.742 1.00 77.12 428 ASP A C 1
ATOM 3491 O O . ASP A 1 428 ? 22.069 -33.871 -2.560 1.00 77.12 428 ASP A O 1
ATOM 3495 N N . GLU A 1 429 ? 23.403 -33.547 -4.332 1.00 72.19 429 GLU A N 1
ATOM 3496 C CA . GLU A 1 429 ? 24.642 -33.877 -3.621 1.00 72.19 429 GLU A CA 1
ATOM 3497 C C . GLU A 1 429 ? 24.993 -32.788 -2.610 1.00 72.19 429 GLU A C 1
ATOM 3499 O O . GLU A 1 429 ? 25.470 -33.082 -1.516 1.00 72.19 429 GLU A O 1
ATOM 3504 N N . TYR A 1 430 ? 24.678 -31.537 -2.941 1.00 69.62 430 TYR A N 1
ATOM 3505 C CA . TYR A 1 430 ? 24.896 -30.403 -2.059 1.00 69.62 430 TYR A CA 1
ATOM 3506 C C . TYR A 1 430 ? 23.882 -30.360 -0.915 1.00 69.62 430 TYR A C 1
ATOM 3508 O O . TYR A 1 430 ? 24.263 -30.177 0.238 1.00 69.62 430 TYR A O 1
ATOM 3516 N N . LEU A 1 431 ? 22.598 -30.590 -1.210 1.00 71.62 431 LEU A N 1
ATOM 3517 C CA . LEU A 1 431 ? 21.552 -30.612 -0.184 1.00 71.62 431 LEU A CA 1
ATOM 3518 C C . LEU A 1 431 ? 21.746 -31.751 0.831 1.00 71.62 431 LEU A C 1
ATOM 3520 O O . LEU A 1 431 ? 21.345 -31.598 1.978 1.00 71.62 431 LEU A O 1
ATOM 3524 N N . ARG A 1 432 ? 22.405 -32.859 0.453 1.00 65.38 432 ARG A N 1
ATOM 3525 C CA . ARG A 1 432 ? 22.781 -33.947 1.382 1.00 65.38 432 ARG A CA 1
ATOM 3526 C C . ARG A 1 432 ? 23.952 -33.608 2.308 1.00 65.38 432 ARG A C 1
ATOM 3528 O O . ARG A 1 432 ? 24.082 -34.237 3.352 1.00 65.38 432 ARG A O 1
ATOM 3535 N N . GLN A 1 433 ? 24.814 -32.666 1.924 1.00 56.09 433 GLN A N 1
ATOM 3536 C CA . GLN A 1 433 ? 25.951 -32.220 2.742 1.00 56.09 433 GLN A CA 1
ATOM 3537 C C . GLN A 1 433 ? 25.544 -31.174 3.792 1.00 56.09 433 GLN A C 1
ATOM 3539 O O . GLN A 1 433 ? 26.312 -30.900 4.712 1.00 56.09 433 GLN A O 1
ATOM 3544 N N . VAL A 1 434 ? 24.348 -30.591 3.668 1.00 56.03 434 VAL A N 1
ATOM 3545 C CA . VAL A 1 434 ? 23.771 -29.698 4.677 1.00 56.03 434 VAL A CA 1
ATOM 3546 C C . VAL A 1 434 ? 23.152 -30.564 5.778 1.00 56.03 434 VAL A C 1
ATOM 3548 O O . VAL A 1 434 ? 22.292 -31.400 5.508 1.00 56.03 434 VAL A O 1
ATOM 3551 N N . ASN A 1 435 ? 23.639 -30.402 7.010 1.00 40.59 435 ASN A N 1
ATOM 3552 C CA . ASN A 1 435 ? 23.282 -31.236 8.158 1.00 40.59 435 ASN A CA 1
ATOM 3553 C C . ASN A 1 435 ? 21.749 -31.300 8.376 1.00 40.59 435 ASN A C 1
ATOM 3555 O O . ASN A 1 435 ? 21.106 -30.251 8.439 1.00 40.59 435 ASN A O 1
ATOM 3559 N N . PRO A 1 436 ? 21.151 -32.493 8.577 1.00 40.09 436 PRO A N 1
ATOM 3560 C CA . PRO A 1 436 ? 19.710 -32.639 8.819 1.00 40.09 436 PRO A CA 1
ATOM 3561 C C . PRO A 1 436 ? 19.209 -31.959 10.104 1.00 40.09 436 PRO A C 1
ATOM 3563 O O . PRO A 1 436 ? 18.013 -31.732 10.248 1.00 40.09 436 PRO A O 1
ATOM 3566 N N . SER A 1 437 ? 20.102 -31.636 11.043 1.00 37.22 437 SER A N 1
ATOM 3567 C CA . SER A 1 437 ? 19.764 -30.990 12.317 1.00 37.22 437 SER A CA 1
ATOM 3568 C C . SER A 1 437 ? 19.318 -29.529 12.184 1.00 37.22 437 SER A C 1
ATOM 3570 O O . SER A 1 437 ? 18.676 -29.023 13.099 1.00 37.22 437 SER A O 1
ATOM 3572 N N . ASP A 1 438 ? 19.583 -28.882 11.044 1.00 40.03 438 ASP A N 1
ATOM 3573 C CA . ASP A 1 438 ? 19.116 -27.520 10.736 1.00 40.03 438 ASP A CA 1
ATOM 3574 C C . ASP A 1 438 ? 17.840 -27.518 9.867 1.00 40.03 438 ASP A C 1
ATOM 3576 O O . ASP A 1 438 ? 17.360 -26.471 9.430 1.00 40.03 438 ASP A O 1
ATOM 3580 N N . VAL A 1 439 ? 17.267 -28.701 9.610 1.00 38.84 439 VAL A N 1
ATOM 3581 C CA . VAL A 1 439 ? 16.097 -28.899 8.750 1.00 38.84 439 VAL A CA 1
ATOM 3582 C C . VAL A 1 439 ? 14.946 -29.449 9.588 1.00 38.84 439 VAL A C 1
ATOM 3584 O O . VAL A 1 439 ? 14.713 -30.655 9.650 1.00 38.84 439 VAL A O 1
ATOM 3587 N N . ILE A 1 440 ? 14.180 -28.558 10.223 1.00 28.09 440 ILE A N 1
ATOM 3588 C CA . ILE A 1 440 ? 12.855 -28.928 10.734 1.00 28.09 440 ILE A CA 1
ATOM 3589 C C . ILE A 1 440 ? 11.949 -29.144 9.517 1.00 28.09 440 ILE A C 1
ATOM 3591 O O . ILE A 1 440 ? 11.359 -28.209 8.972 1.00 28.09 440 ILE A O 1
ATOM 3595 N N . TYR A 1 441 ? 11.853 -30.397 9.072 1.00 27.73 441 TYR A N 1
ATOM 3596 C CA . TYR A 1 441 ? 10.721 -30.867 8.287 1.00 27.73 441 TYR A CA 1
ATOM 3597 C C . TYR A 1 441 ? 9.486 -30.890 9.196 1.00 27.73 441 TYR A C 1
ATOM 3599 O O . TYR A 1 441 ? 9.139 -31.922 9.755 1.00 27.73 441 TYR A O 1
ATOM 3607 N N . GLU A 1 442 ? 8.781 -29.767 9.308 1.00 25.38 442 GLU A N 1
ATOM 3608 C CA . GLU A 1 442 ? 7.326 -29.832 9.442 1.00 25.38 442 GLU A CA 1
ATOM 3609 C C . GLU A 1 442 ? 6.755 -29.760 8.030 1.00 25.38 442 GLU A C 1
ATOM 3611 O O . GLU A 1 442 ? 6.379 -28.708 7.510 1.00 25.38 442 GLU A O 1
ATOM 3616 N N . ILE A 1 443 ? 6.727 -30.927 7.382 1.00 27.61 443 ILE A N 1
ATOM 3617 C CA . ILE A 1 443 ? 5.665 -31.198 6.425 1.00 27.61 443 ILE A CA 1
ATOM 3618 C C . ILE A 1 443 ? 4.410 -31.225 7.289 1.00 27.61 443 ILE A C 1
ATOM 3620 O O . ILE A 1 443 ? 4.098 -32.236 7.916 1.00 27.61 443 ILE A O 1
ATOM 3624 N N . GLN A 1 444 ? 3.727 -30.086 7.361 1.00 27.25 444 GLN A N 1
ATOM 3625 C CA . GLN A 1 444 ? 2.318 -30.064 7.698 1.00 27.25 444 GLN A CA 1
ATOM 3626 C C . GLN A 1 444 ? 1.651 -30.823 6.552 1.00 27.25 444 GLN A C 1
ATOM 3628 O O . GLN A 1 444 ? 1.366 -30.281 5.488 1.00 27.25 444 GLN A O 1
ATOM 3633 N N . THR A 1 445 ? 1.589 -32.141 6.718 1.00 25.53 445 THR A N 1
ATOM 3634 C CA . THR A 1 445 ? 0.722 -32.984 5.924 1.00 25.53 445 THR A CA 1
ATOM 3635 C C . THR A 1 445 ? -0.658 -32.410 6.155 1.00 25.53 445 THR A C 1
ATOM 3637 O O . THR A 1 445 ? -1.065 -32.193 7.298 1.00 25.53 445 THR A O 1
ATOM 3640 N N . ASP A 1 446 ? -1.334 -32.085 5.062 1.00 25.89 446 ASP A N 1
ATOM 3641 C CA . ASP A 1 446 ? -2.768 -31.898 5.065 1.00 25.89 446 ASP A CA 1
ATOM 3642 C C . ASP A 1 446 ? -3.380 -33.193 5.621 1.00 25.89 446 ASP A C 1
ATOM 3644 O O . ASP A 1 446 ? -3.702 -34.124 4.881 1.00 25.89 446 ASP A O 1
ATOM 3648 N N . GLU A 1 447 ? -3.540 -33.268 6.944 1.00 25.95 447 GLU A N 1
ATOM 3649 C CA . GLU A 1 447 ? -4.640 -34.003 7.543 1.00 25.95 447 GLU A CA 1
ATOM 3650 C C . GLU A 1 447 ? -5.902 -33.283 7.079 1.00 25.95 447 GLU A C 1
ATOM 3652 O O . GLU A 1 447 ? -6.486 -32.419 7.734 1.00 25.95 447 GLU A O 1
ATOM 3657 N N . ILE A 1 448 ? -6.303 -33.652 5.865 1.00 27.66 448 ILE A N 1
ATOM 3658 C CA . ILE A 1 448 ? -7.693 -33.727 5.479 1.00 27.66 448 ILE A CA 1
ATOM 3659 C C . ILE A 1 448 ? -8.409 -34.319 6.689 1.00 27.66 448 ILE A C 1
ATOM 3661 O O . ILE A 1 448 ? -8.156 -35.461 7.070 1.00 27.66 448 ILE A O 1
ATOM 3665 N N . LEU A 1 449 ? -9.292 -33.519 7.283 1.00 28.70 449 LEU A N 1
ATOM 3666 C CA . LEU A 1 449 ? -10.397 -33.985 8.102 1.00 28.70 449 LEU A CA 1
ATOM 3667 C C . LEU A 1 449 ? -11.173 -35.031 7.286 1.00 28.70 449 LEU A C 1
ATOM 3669 O O . LEU A 1 449 ? -12.196 -34.739 6.675 1.00 28.70 449 LEU A O 1
ATOM 3673 N N . GLN A 1 450 ? -10.695 -36.274 7.288 1.00 24.64 450 GLN A N 1
ATOM 3674 C CA . GLN A 1 450 ? -11.563 -37.431 7.290 1.00 24.64 450 GLN A CA 1
ATOM 3675 C C . GLN A 1 450 ? -12.207 -37.431 8.671 1.00 24.64 450 GLN A C 1
ATOM 3677 O O . GLN A 1 450 ? -11.789 -38.120 9.597 1.00 24.64 450 GLN A O 1
ATOM 3682 N N . THR A 1 451 ? -13.240 -36.605 8.825 1.00 25.84 451 THR A N 1
ATOM 3683 C CA . THR A 1 451 ? -14.314 -36.969 9.732 1.00 25.84 451 THR A CA 1
ATOM 3684 C C . THR A 1 451 ? -14.825 -38.315 9.246 1.00 25.84 451 THR A C 1
ATOM 3686 O O . THR A 1 451 ? -15.571 -38.382 8.270 1.00 25.84 451 THR A O 1
ATOM 3689 N N . GLU A 1 452 ? -14.370 -39.387 9.893 1.00 26.77 452 GLU A N 1
ATOM 3690 C CA . GLU A 1 452 ? -15.091 -40.647 9.925 1.00 26.77 452 GLU A CA 1
ATOM 3691 C C . GLU A 1 452 ? -16.552 -40.311 10.236 1.00 26.77 452 GLU A C 1
ATOM 3693 O O . GLU A 1 452 ? -16.895 -39.898 11.350 1.00 26.77 452 GLU A O 1
ATOM 3698 N N . GLU A 1 453 ? -17.425 -40.462 9.241 1.00 30.91 453 GLU A N 1
ATOM 3699 C CA . GLU A 1 453 ? -18.842 -40.656 9.490 1.00 30.91 453 GLU A CA 1
ATOM 3700 C C . GLU A 1 453 ? -18.959 -41.912 10.353 1.00 30.91 453 GLU A C 1
ATOM 3702 O O . GLU A 1 453 ? -19.043 -43.041 9.866 1.00 30.91 453 GLU A O 1
ATOM 3707 N N . LYS A 1 454 ? -18.979 -41.726 11.675 1.00 33.50 454 LYS A N 1
ATOM 3708 C CA . LYS A 1 454 ? -19.607 -42.689 12.568 1.00 33.50 454 LYS A CA 1
ATOM 3709 C C . LYS A 1 454 ? -21.083 -42.692 12.213 1.00 33.50 454 LYS A C 1
ATOM 3711 O O . LYS A 1 454 ? -21.878 -41.931 12.763 1.00 33.50 454 LYS A O 1
ATOM 3716 N N . GLY A 1 455 ? -21.416 -43.548 11.251 1.00 33.41 455 GLY A N 1
ATOM 3717 C CA . GLY A 1 455 ? -22.776 -43.928 10.941 1.00 33.41 455 GLY A CA 1
ATOM 3718 C C . GLY A 1 455 ? -23.505 -44.227 12.243 1.00 33.41 455 GLY A C 1
ATOM 3719 O O . GLY A 1 455 ? -23.039 -44.995 13.089 1.00 33.41 455 GLY A O 1
ATOM 3720 N N . ILE A 1 456 ? -24.644 -43.566 12.412 1.00 40.53 456 ILE A N 1
ATOM 3721 C CA . ILE A 1 456 ? -25.591 -43.842 13.482 1.00 40.53 456 ILE A CA 1
ATOM 3722 C C . ILE A 1 456 ? -25.847 -45.361 13.467 1.00 40.53 456 ILE A C 1
ATOM 3724 O O . ILE A 1 456 ? -26.231 -45.890 12.421 1.00 40.53 456 ILE A O 1
ATOM 3728 N N . PRO A 1 457 ? -25.627 -46.096 14.575 1.00 40.72 457 PRO A N 1
ATOM 3729 C CA . PRO A 1 457 ? -25.786 -47.544 14.582 1.00 40.72 457 PRO A CA 1
ATOM 3730 C C . PRO A 1 457 ? -27.196 -47.913 14.111 1.00 40.72 457 PRO A C 1
ATOM 3732 O O . PRO A 1 457 ? -28.176 -47.329 14.576 1.00 40.72 457 PRO A O 1
ATOM 3735 N N . ALA A 1 458 ? -27.308 -48.901 13.217 1.00 43.66 458 ALA A N 1
ATOM 3736 C CA . ALA A 1 458 ? -28.551 -49.309 12.543 1.00 43.66 458 ALA A CA 1
ATOM 3737 C C . ALA A 1 458 ? -29.747 -49.586 13.489 1.00 43.66 458 ALA A C 1
ATOM 3739 O O . ALA A 1 458 ? -30.902 -49.558 13.069 1.00 43.66 458 ALA A O 1
ATOM 3740 N N . LYS A 1 459 ? -29.495 -49.783 14.792 1.00 44.94 459 LYS A N 1
ATOM 3741 C CA . LYS A 1 459 ? -30.524 -49.854 15.843 1.00 44.94 459 LYS A CA 1
ATOM 3742 C C . LYS A 1 459 ? -31.262 -48.532 16.101 1.00 44.94 459 LYS A C 1
ATOM 3744 O O . LYS A 1 459 ? -32.438 -48.573 16.443 1.00 44.94 459 LYS A O 1
ATOM 3749 N N . ILE A 1 460 ? -30.615 -47.377 15.940 1.00 45.41 460 ILE A N 1
ATOM 3750 C CA . ILE A 1 460 ? -31.236 -46.056 16.141 1.00 45.41 460 ILE A CA 1
ATOM 3751 C C . ILE A 1 460 ? -32.042 -45.655 14.896 1.00 45.41 460 ILE A C 1
ATOM 3753 O O . ILE A 1 460 ? -33.146 -45.134 15.032 1.00 45.41 460 ILE A O 1
ATOM 3757 N N . LEU A 1 461 ? -31.560 -45.990 13.693 1.00 42.84 461 LEU A N 1
ATOM 3758 C CA . LEU A 1 461 ? -32.284 -45.733 12.441 1.00 42.84 461 LEU A CA 1
ATOM 3759 C C . LEU A 1 461 ? -33.583 -46.559 12.351 1.00 42.84 461 LEU A C 1
ATOM 3761 O O . LEU A 1 461 ? -34.626 -46.016 12.000 1.00 42.84 461 LEU A O 1
ATOM 3765 N N . ASN A 1 462 ? -33.563 -47.827 12.785 1.00 41.53 462 ASN A N 1
ATOM 3766 C CA . ASN A 1 462 ? -34.772 -48.662 12.872 1.00 41.53 462 ASN A CA 1
ATOM 3767 C C . ASN A 1 462 ? -35.722 -48.272 14.021 1.00 41.53 462 ASN A C 1
ATOM 3769 O O . ASN A 1 462 ? -36.906 -48.595 13.965 1.00 41.53 462 ASN A O 1
ATOM 3773 N N . SER A 1 463 ? -35.232 -47.568 15.047 1.00 39.47 463 SER A N 1
ATOM 3774 C CA . SER A 1 463 ? -36.074 -46.996 16.110 1.00 39.47 463 SER A CA 1
ATOM 3775 C C . SER A 1 463 ? -36.800 -45.729 15.634 1.00 39.47 463 SER A C 1
ATOM 3777 O O . SER A 1 463 ? -37.972 -45.527 15.942 1.00 39.47 463 SER A O 1
ATOM 3779 N N . LEU A 1 464 ? -36.136 -44.909 14.809 1.00 39.62 464 LEU A N 1
ATOM 3780 C CA . LEU A 1 464 ? -36.710 -43.693 14.223 1.00 39.62 464 LEU A CA 1
ATOM 3781 C C . LEU A 1 464 ? -37.666 -43.980 13.051 1.00 39.62 464 LEU A C 1
ATOM 3783 O O . LEU A 1 464 ? -38.676 -43.296 12.920 1.00 39.62 464 LEU A O 1
ATOM 3787 N N . LEU A 1 465 ? -37.398 -45.010 12.239 1.00 44.03 465 LEU A N 1
ATOM 3788 C CA . LEU A 1 465 ? -38.261 -45.411 11.114 1.00 44.03 465 LEU A CA 1
ATOM 3789 C C . LEU A 1 465 ? -39.571 -46.101 11.544 1.00 44.03 465 LEU A C 1
ATOM 3791 O O . LEU A 1 465 ? -40.517 -46.129 10.762 1.00 44.03 465 LEU A O 1
ATOM 3795 N N . ASN A 1 466 ? -39.654 -46.608 12.781 1.00 38.47 466 ASN A N 1
ATOM 3796 C CA . ASN A 1 466 ? -40.853 -47.261 13.329 1.00 38.47 466 ASN A CA 1
ATOM 3797 C C . ASN A 1 466 ? -41.688 -46.370 14.265 1.00 38.47 466 ASN A C 1
ATOM 3799 O O . ASN A 1 466 ? -42.669 -46.841 14.846 1.00 38.47 466 ASN A O 1
ATOM 3803 N N . MET A 1 467 ? -41.368 -45.078 14.396 1.00 39.66 467 MET A N 1
ATOM 3804 C CA . MET A 1 467 ? -42.323 -44.128 14.965 1.00 39.66 467 MET A CA 1
ATOM 3805 C C . MET A 1 467 ? -43.388 -43.811 13.917 1.00 39.66 467 MET A C 1
ATOM 3807 O O . MET A 1 467 ? -43.191 -42.978 13.036 1.00 39.66 467 MET A O 1
ATOM 3811 N N . GLN A 1 468 ? -44.553 -44.450 14.037 1.00 41.97 468 GLN A N 1
ATOM 3812 C CA . GLN A 1 468 ? -45.777 -43.896 13.467 1.00 41.97 468 GLN A CA 1
ATOM 3813 C C . GLN A 1 468 ? -45.985 -42.501 14.073 1.00 41.97 468 GLN A C 1
ATOM 3815 O O . GLN A 1 468 ? -46.415 -42.358 15.217 1.00 41.97 468 GLN A O 1
ATOM 3820 N N . PHE A 1 469 ? -45.628 -41.468 13.311 1.00 42.03 469 PHE A N 1
ATOM 3821 C CA . PHE A 1 469 ? -45.913 -40.080 13.646 1.00 42.03 469 PHE A CA 1
ATOM 3822 C C . PHE A 1 469 ? -47.431 -39.869 13.633 1.00 42.03 469 PHE A C 1
ATOM 3824 O O . PHE A 1 469 ? -48.039 -39.629 12.592 1.00 42.03 469 PHE A O 1
ATOM 3831 N N . ASP A 1 470 ? -48.055 -39.968 14.806 1.00 45.03 470 ASP A N 1
ATOM 3832 C CA . ASP A 1 470 ? -49.453 -39.596 14.991 1.00 45.03 470 ASP A CA 1
ATOM 3833 C C . ASP A 1 470 ? -49.568 -38.064 15.070 1.00 45.03 470 ASP A C 1
ATOM 3835 O O . ASP A 1 470 ? -49.427 -37.446 16.130 1.00 45.03 470 ASP A O 1
ATOM 3839 N N . ILE A 1 471 ? -49.820 -37.444 13.913 1.00 50.38 471 ILE A N 1
ATOM 3840 C CA . ILE A 1 471 ? -50.008 -35.992 13.728 1.00 50.38 471 ILE A CA 1
ATOM 3841 C C . ILE A 1 471 ? -51.126 -35.431 14.635 1.00 50.38 471 ILE A C 1
ATOM 3843 O O . ILE A 1 471 ? -51.167 -34.230 14.900 1.00 50.38 471 ILE A O 1
ATOM 3847 N N . ARG A 1 472 ? -51.998 -36.279 15.204 1.00 47.44 472 ARG A N 1
ATOM 3848 C CA . ARG A 1 472 ? -53.071 -35.859 16.123 1.00 47.44 472 ARG A CA 1
ATOM 3849 C C . ARG A 1 472 ? -52.573 -35.384 17.493 1.00 47.44 472 ARG A C 1
ATOM 3851 O O . ARG A 1 472 ? -53.357 -34.786 18.226 1.00 47.44 472 ARG A O 1
ATOM 3858 N N . ARG A 1 473 ? -51.302 -35.617 17.850 1.00 44.06 473 ARG A N 1
ATOM 3859 C CA . ARG A 1 473 ? -50.706 -35.156 19.122 1.00 44.06 473 ARG A CA 1
ATOM 3860 C C . ARG A 1 473 ? -50.071 -33.761 19.066 1.00 44.06 473 ARG A C 1
ATOM 3862 O O . ARG A 1 473 ? -49.715 -33.237 20.116 1.00 44.06 473 ARG A O 1
ATOM 3869 N N . PHE A 1 474 ? -49.970 -33.137 17.891 1.00 42.38 474 PHE A N 1
ATOM 3870 C CA . PHE A 1 474 ? -49.451 -31.770 17.718 1.00 42.38 474 PHE A CA 1
ATOM 3871 C C . PHE A 1 474 ? -50.560 -30.704 17.810 1.00 42.38 474 PHE A C 1
ATOM 3873 O O . PHE A 1 474 ? -50.619 -29.762 17.026 1.00 42.38 474 PHE A O 1
ATOM 3880 N N . ASP A 1 475 ? -51.465 -30.852 18.776 1.00 43.41 475 ASP A N 1
ATOM 3881 C CA . ASP A 1 475 ? -52.498 -29.855 19.058 1.00 43.41 475 ASP A CA 1
ATOM 3882 C C . ASP A 1 475 ? -52.053 -28.993 20.247 1.00 43.41 475 ASP A C 1
ATOM 3884 O O . ASP A 1 475 ? -52.350 -29.281 21.405 1.00 43.41 475 ASP A O 1
ATOM 3888 N N . ILE A 1 476 ? -51.241 -27.971 19.954 1.00 47.69 476 ILE A N 1
ATOM 3889 C CA . ILE A 1 476 ? -50.627 -27.063 20.946 1.00 47.69 476 ILE A CA 1
ATOM 3890 C C . ILE A 1 476 ? -51.674 -26.116 21.572 1.00 47.69 476 ILE A C 1
ATOM 3892 O O . ILE A 1 476 ? -51.408 -25.456 22.577 1.00 47.69 476 ILE A O 1
ATOM 3896 N N . TYR A 1 477 ? -52.897 -26.078 21.035 1.00 49.84 477 TYR A N 1
ATOM 3897 C CA . TYR A 1 477 ? -53.965 -25.231 21.546 1.00 49.84 477 TYR A CA 1
ATOM 3898 C C . TYR A 1 477 ? -54.934 -26.015 22.433 1.00 49.84 477 TYR A C 1
ATOM 3900 O O . TYR A 1 477 ? -55.490 -27.048 22.063 1.00 49.84 477 TYR A O 1
ATOM 3908 N N . ARG A 1 478 ? -55.184 -25.484 23.633 1.00 45.56 478 ARG A N 1
ATOM 3909 C CA . ARG A 1 478 ? -56.182 -26.015 24.564 1.00 45.56 478 ARG A CA 1
ATOM 3910 C C . ARG A 1 478 ? -57.572 -25.885 23.930 1.00 45.56 478 ARG A C 1
ATOM 3912 O O . ARG A 1 478 ? -58.150 -24.802 23.924 1.00 45.56 478 ARG A O 1
ATOM 3919 N N . LYS A 1 479 ? -58.113 -26.984 23.396 1.00 50.56 479 LYS A N 1
ATOM 3920 C CA . LYS A 1 479 ? -59.490 -27.047 22.885 1.00 50.56 479 LYS A CA 1
ATOM 3921 C C . LYS A 1 479 ? -60.468 -26.741 24.016 1.00 50.56 479 LYS A C 1
ATOM 3923 O O . LYS A 1 479 ? -60.596 -27.514 24.964 1.00 50.56 479 LYS A O 1
ATOM 3928 N N . ILE A 1 480 ? -61.143 -25.602 23.922 1.00 59.31 480 ILE A N 1
ATOM 3929 C CA . ILE A 1 480 ? -62.240 -25.261 24.825 1.00 59.31 480 ILE A CA 1
ATOM 3930 C C . ILE A 1 480 ? -63.410 -26.200 24.473 1.00 59.31 480 ILE A C 1
ATOM 3932 O O . ILE A 1 480 ? -63.717 -26.347 23.286 1.00 59.31 480 ILE A O 1
ATOM 3936 N N . PRO A 1 481 ? -64.032 -26.886 25.452 1.00 61.31 481 PRO A N 1
ATOM 3937 C CA . PRO A 1 481 ? -65.199 -27.730 25.210 1.00 61.31 481 PRO A CA 1
ATOM 3938 C C . PRO A 1 481 ? -66.269 -26.961 24.434 1.00 61.31 481 PRO A C 1
ATOM 3940 O O . PRO A 1 481 ? -66.547 -25.808 24.762 1.00 61.31 481 PRO A O 1
ATOM 3943 N N . LYS A 1 482 ? -66.878 -27.594 23.421 1.00 57.69 482 LYS A N 1
ATOM 3944 C CA . LYS A 1 482 ? -67.883 -26.947 22.555 1.00 57.69 482 LYS A CA 1
ATOM 3945 C C . LYS A 1 482 ? -69.035 -26.335 23.362 1.00 57.69 482 LYS A C 1
ATOM 3947 O O . LYS A 1 482 ? -69.536 -25.280 22.990 1.00 57.69 482 LYS A O 1
ATOM 3952 N N . ASP A 1 483 ? -69.351 -26.934 24.508 1.00 57.91 483 ASP A N 1
ATOM 3953 C CA . ASP A 1 483 ? -70.407 -26.515 25.438 1.00 57.91 483 ASP A CA 1
ATOM 3954 C C . ASP A 1 483 ? -70.131 -25.164 26.130 1.00 57.91 483 ASP A C 1
ATOM 3956 O O . ASP A 1 483 ? -71.039 -24.555 26.689 1.00 57.91 483 ASP A O 1
ATOM 3960 N N . LEU A 1 484 ? -68.887 -24.670 26.071 1.00 53.28 484 LEU A N 1
ATOM 3961 C CA . LEU A 1 484 ? -68.443 -23.386 26.632 1.00 53.28 484 LEU A CA 1
ATOM 3962 C C . LEU A 1 484 ? -68.171 -22.321 25.555 1.00 53.28 484 LEU A C 1
ATOM 3964 O O . LEU A 1 484 ? -67.718 -21.222 25.873 1.00 53.28 484 LEU A O 1
ATOM 3968 N N . THR A 1 485 ? -68.437 -22.624 24.282 1.00 58.34 485 THR A N 1
ATOM 3969 C CA . THR A 1 485 ? -68.185 -21.716 23.154 1.00 58.34 485 THR A CA 1
ATOM 3970 C C . THR A 1 485 ? -69.482 -21.416 22.416 1.00 58.34 485 THR A C 1
ATOM 3972 O O . THR A 1 485 ? -70.137 -22.324 21.916 1.00 58.34 485 THR A O 1
ATOM 3975 N N . GLN A 1 486 ? -69.860 -20.139 22.320 1.00 63.59 486 GLN A N 1
ATOM 3976 C CA . GLN A 1 486 ? -70.966 -19.711 21.463 1.00 63.59 486 GLN A CA 1
ATOM 3977 C C . GLN A 1 486 ? -70.412 -19.136 20.152 1.00 63.59 486 GLN A C 1
ATOM 3979 O O . GLN A 1 486 ? -69.615 -18.195 20.197 1.00 63.59 486 GLN A O 1
ATOM 3984 N N . PRO A 1 487 ? -70.811 -19.664 18.981 1.00 63.25 487 PRO A N 1
ATOM 3985 C CA . PRO A 1 487 ? -70.398 -19.101 17.705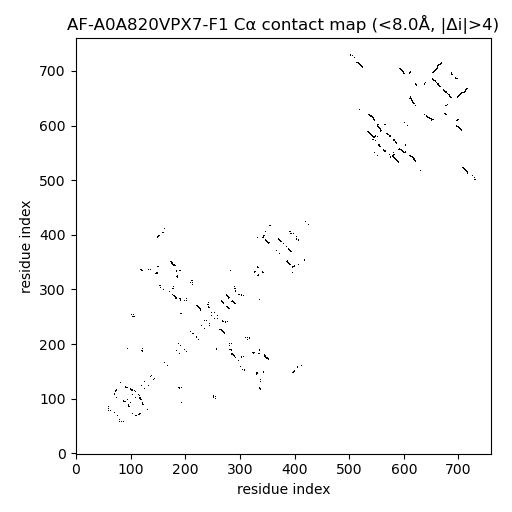 1.00 63.25 487 PRO A CA 1
ATOM 3986 C C . PRO A 1 487 ? -71.012 -17.708 17.538 1.00 63.25 487 PRO A C 1
ATOM 3988 O O . PRO A 1 487 ? -72.225 -17.529 17.633 1.00 63.25 487 PRO A O 1
ATOM 3991 N N . THR A 1 488 ? -70.168 -16.712 17.280 1.00 75.19 488 THR A N 1
ATOM 3992 C CA . THR A 1 488 ? -70.605 -15.343 16.987 1.00 75.19 488 THR A CA 1
ATOM 3993 C C . THR A 1 488 ? -70.415 -15.045 15.503 1.00 75.19 488 THR A C 1
ATOM 3995 O O . THR A 1 488 ? -69.412 -15.429 14.900 1.00 75.19 488 THR A O 1
ATOM 3998 N N . THR A 1 489 ? -71.374 -14.343 14.896 1.00 74.81 489 THR A N 1
ATOM 3999 C CA . THR A 1 489 ? -71.306 -13.938 13.480 1.00 74.81 489 THR A CA 1
ATOM 4000 C C . THR A 1 489 ? -70.116 -13.015 13.206 1.00 74.81 489 THR A C 1
ATOM 4002 O O . THR A 1 489 ? -69.470 -13.125 12.167 1.00 74.81 489 THR A O 1
ATOM 4005 N N . THR A 1 490 ? -69.760 -12.164 14.171 1.00 73.06 490 THR A N 1
ATOM 4006 C CA . THR A 1 490 ? -68.559 -11.320 14.134 1.00 73.06 490 THR A CA 1
ATOM 4007 C C . THR A 1 490 ? -67.264 -12.133 14.184 1.00 73.06 490 THR A C 1
ATOM 4009 O O . THR A 1 490 ? -66.361 -11.858 13.397 1.00 73.06 490 THR A O 1
ATOM 4012 N N . GLY A 1 491 ? -67.174 -13.167 15.030 1.00 71.81 491 GLY A N 1
ATOM 4013 C CA . GLY A 1 491 ? -66.001 -14.050 15.084 1.00 71.81 491 GLY A CA 1
ATOM 4014 C C . GLY A 1 491 ? -65.777 -14.839 13.788 1.00 71.81 491 GLY A C 1
ATOM 4015 O O . GLY A 1 491 ? -64.637 -15.014 13.351 1.00 71.81 491 GLY A O 1
ATOM 4016 N N . ALA A 1 492 ? -66.859 -15.251 13.118 1.00 75.31 492 ALA A N 1
ATOM 4017 C CA . ALA A 1 492 ? -66.787 -15.903 11.809 1.00 75.31 492 ALA A CA 1
ATOM 4018 C C . ALA A 1 492 ? -66.247 -14.960 10.716 1.00 75.31 492 ALA A C 1
ATOM 4020 O O . ALA A 1 492 ? -65.369 -15.352 9.948 1.00 75.31 492 ALA A O 1
ATOM 4021 N N . ALA A 1 493 ? -66.710 -13.705 10.678 1.00 79.25 493 ALA A N 1
ATOM 4022 C CA . ALA A 1 493 ? -66.228 -12.708 9.720 1.00 79.25 493 ALA A CA 1
ATOM 4023 C C . ALA A 1 493 ? -64.732 -12.391 9.910 1.00 79.25 493 ALA A C 1
ATOM 4025 O O . ALA A 1 493 ? -63.979 -12.371 8.937 1.00 79.25 493 ALA A O 1
ATOM 4026 N N . ILE A 1 494 ? -64.285 -12.217 11.159 1.00 77.00 494 ILE A N 1
ATOM 4027 C CA . ILE A 1 494 ? -62.870 -11.980 11.490 1.00 77.00 494 ILE A CA 1
ATOM 4028 C C . ILE A 1 494 ? -62.006 -13.170 11.053 1.00 77.00 494 ILE A C 1
ATOM 4030 O O . ILE A 1 494 ? -60.967 -12.978 10.427 1.00 77.00 494 ILE A O 1
ATOM 4034 N N . SER A 1 495 ? -62.466 -14.401 11.297 1.00 79.31 495 SER A N 1
ATOM 4035 C CA . SER A 1 495 ? -61.735 -15.613 10.905 1.00 79.31 495 SER A CA 1
ATOM 4036 C C . SER A 1 495 ? -61.544 -15.713 9.386 1.00 79.31 495 SER A C 1
ATOM 4038 O O . SER A 1 495 ? -60.445 -16.018 8.930 1.00 79.31 495 SER A O 1
ATOM 4040 N N . ILE A 1 496 ? -62.575 -15.399 8.590 1.00 85.25 496 ILE A N 1
ATOM 4041 C CA . ILE A 1 496 ? -62.492 -15.396 7.117 1.00 85.25 496 ILE A CA 1
ATOM 4042 C C . ILE A 1 496 ? -61.486 -14.346 6.626 1.00 85.25 496 ILE A C 1
ATOM 4044 O O . ILE A 1 496 ? -60.663 -14.641 5.758 1.00 85.25 496 ILE A O 1
ATOM 4048 N N . ILE A 1 497 ? -61.511 -13.144 7.209 1.00 84.38 497 ILE A N 1
ATOM 4049 C CA . ILE A 1 497 ? -60.568 -12.066 6.880 1.00 84.38 497 ILE A CA 1
ATOM 4050 C C . ILE A 1 497 ? -59.130 -12.484 7.221 1.00 84.38 497 ILE A C 1
ATOM 4052 O O . ILE A 1 497 ? -58.230 -12.291 6.404 1.00 84.38 497 ILE A O 1
ATOM 4056 N N . CYS A 1 498 ? -58.909 -13.111 8.379 1.00 82.69 498 CYS A N 1
ATOM 4057 C CA . CYS A 1 498 ? -57.596 -13.618 8.776 1.00 82.69 498 CYS A CA 1
ATOM 4058 C C . CYS A 1 498 ? -57.080 -14.710 7.829 1.00 82.69 498 CYS A C 1
ATOM 4060 O O . CYS A 1 498 ? -55.920 -14.657 7.428 1.00 82.69 498 CYS A O 1
ATOM 4062 N N . VAL A 1 499 ? -57.921 -15.670 7.425 1.00 86.38 499 VAL A N 1
ATOM 4063 C CA . VAL A 1 499 ? -57.517 -16.719 6.469 1.00 86.38 499 VAL A CA 1
ATOM 4064 C C . VAL A 1 499 ? -57.166 -16.125 5.104 1.00 86.38 499 VAL A C 1
ATOM 4066 O O . VAL A 1 499 ? -56.161 -16.516 4.506 1.00 86.38 499 VAL A O 1
ATOM 4069 N N . LEU A 1 500 ? -57.947 -15.155 4.619 1.00 90.06 500 LEU A N 1
ATOM 4070 C CA . LEU A 1 500 ? -57.676 -14.476 3.351 1.00 90.06 500 LEU A CA 1
ATOM 4071 C C . LEU A 1 500 ? -56.361 -13.684 3.410 1.00 90.06 500 LEU A C 1
ATOM 4073 O O . LEU A 1 500 ? -55.546 -13.777 2.495 1.00 90.06 500 LEU A O 1
ATOM 4077 N N . PHE A 1 501 ? -56.110 -12.976 4.512 1.00 87.75 501 PHE A N 1
ATOM 4078 C CA . PHE A 1 501 ? -54.866 -12.240 4.737 1.00 87.75 501 PHE A CA 1
ATOM 4079 C C . PHE A 1 501 ? -53.638 -13.163 4.797 1.00 87.75 501 PHE A C 1
ATOM 4081 O O . PHE A 1 501 ? -52.656 -12.923 4.096 1.00 87.75 501 PHE A O 1
ATOM 4088 N N . ILE A 1 502 ? -53.715 -14.261 5.560 1.00 89.88 502 ILE A N 1
ATOM 4089 C CA . ILE A 1 502 ? -52.646 -15.270 5.638 1.00 89.88 502 ILE A CA 1
ATOM 4090 C C . ILE A 1 502 ? -52.375 -15.874 4.253 1.00 89.88 502 ILE A C 1
ATOM 4092 O O . ILE A 1 502 ? -51.219 -16.029 3.868 1.00 89.88 502 ILE A O 1
ATOM 4096 N N . SER A 1 503 ? -53.423 -16.161 3.476 1.00 90.12 503 SER A N 1
ATOM 4097 C CA . SER A 1 503 ? -53.286 -16.721 2.125 1.00 90.12 503 SER A CA 1
ATOM 4098 C C . SER A 1 503 ? -52.563 -15.765 1.171 1.00 90.12 503 SER A C 1
ATOM 4100 O O . SER A 1 503 ? -51.711 -16.203 0.399 1.00 90.12 503 SER A O 1
ATOM 4102 N N . ILE A 1 504 ? -52.849 -14.459 1.249 1.00 94.25 504 ILE A N 1
ATOM 4103 C CA . ILE A 1 504 ? -52.153 -13.433 0.456 1.00 94.25 504 ILE A CA 1
ATOM 4104 C C . ILE A 1 504 ? -50.674 -13.360 0.843 1.00 94.25 504 ILE A C 1
ATOM 4106 O O . ILE A 1 504 ? -49.818 -13.358 -0.039 1.00 94.25 504 ILE A O 1
ATOM 4110 N N . LEU A 1 505 ? -50.359 -13.333 2.141 1.00 93.00 505 LEU A N 1
ATOM 4111 C CA . LEU A 1 505 ? -48.970 -13.278 2.601 1.00 93.00 505 LEU A CA 1
ATOM 4112 C C . LEU A 1 505 ? -48.181 -14.526 2.193 1.00 93.00 505 LEU A C 1
ATOM 4114 O O . LEU A 1 505 ? -47.069 -14.401 1.691 1.00 93.00 505 LEU A O 1
ATOM 4118 N N . ILE A 1 506 ? -48.768 -15.719 2.317 1.00 92.69 506 ILE A N 1
ATOM 4119 C CA . ILE A 1 506 ? -48.136 -16.962 1.852 1.00 92.69 506 ILE A CA 1
ATOM 4120 C C . ILE A 1 506 ? -47.910 -16.928 0.337 1.00 92.69 506 ILE A C 1
ATOM 4122 O O . ILE A 1 506 ? -46.865 -17.375 -0.129 1.00 92.69 506 ILE A O 1
ATOM 4126 N N . PHE A 1 507 ? -48.850 -16.387 -0.443 1.00 94.00 507 PHE A N 1
ATOM 4127 C CA . PHE A 1 507 ? -48.672 -16.247 -1.889 1.00 94.00 507 PHE A CA 1
ATOM 4128 C C . PHE A 1 507 ? -47.523 -15.291 -2.237 1.00 94.00 507 PHE A C 1
ATOM 4130 O O . PHE A 1 507 ? -46.745 -15.575 -3.145 1.00 94.00 507 PHE A O 1
ATOM 4137 N N . ILE A 1 508 ? -47.384 -14.191 -1.494 1.00 92.69 508 ILE A N 1
ATOM 4138 C CA . ILE A 1 508 ? -46.270 -13.247 -1.639 1.00 92.69 508 ILE A CA 1
ATOM 4139 C C . ILE A 1 508 ? -44.937 -13.928 -1.293 1.00 92.69 508 ILE A C 1
ATOM 4141 O O . ILE A 1 508 ? -43.997 -13.842 -2.078 1.00 92.69 508 ILE A O 1
ATOM 4145 N N . GLU A 1 509 ? -44.861 -14.661 -0.182 1.00 93.06 509 GLU A N 1
ATOM 4146 C CA . GLU A 1 509 ? -43.661 -15.417 0.209 1.00 93.06 509 GLU A CA 1
ATOM 4147 C C . GLU A 1 509 ? -43.309 -16.513 -0.805 1.00 93.06 509 GLU A C 1
ATOM 4149 O O . GLU A 1 509 ? -42.143 -16.706 -1.143 1.00 93.06 509 GLU A O 1
ATOM 4154 N N . LEU A 1 510 ? -44.313 -17.207 -1.348 1.00 91.44 510 LEU A N 1
ATOM 4155 C CA . LEU A 1 510 ? -44.121 -18.209 -2.396 1.00 91.44 510 LEU A CA 1
ATOM 4156 C C . LEU A 1 510 ? -43.600 -17.565 -3.681 1.00 91.44 510 LEU A C 1
ATOM 4158 O O . LEU A 1 510 ? -42.701 -18.103 -4.327 1.00 91.44 510 LEU A O 1
ATOM 4162 N N . TYR A 1 511 ? -44.143 -16.404 -4.045 1.00 90.88 511 TYR A N 1
ATOM 4163 C CA . TYR A 1 511 ? -43.649 -15.630 -5.172 1.00 90.88 511 TYR A CA 1
ATOM 4164 C C . TYR A 1 511 ? -42.184 -15.231 -4.954 1.00 90.88 511 TYR A C 1
ATOM 4166 O O . TYR A 1 511 ? -41.363 -15.502 -5.830 1.00 90.88 511 TYR A O 1
ATOM 4174 N N . TYR A 1 512 ? -41.834 -14.698 -3.776 1.00 86.06 512 TYR A N 1
ATOM 4175 C CA . TYR A 1 512 ? -40.454 -14.349 -3.425 1.00 86.06 512 TYR A CA 1
ATOM 4176 C C . TYR A 1 512 ? -39.508 -15.552 -3.460 1.00 86.06 512 TYR A C 1
ATOM 4178 O O . TYR A 1 512 ? -38.418 -15.448 -4.018 1.00 86.06 512 TYR A O 1
ATOM 4186 N N . PHE A 1 513 ? -39.939 -16.706 -2.953 1.00 88.75 513 PHE A N 1
ATOM 4187 C CA . PHE A 1 513 ? -39.153 -17.939 -2.964 1.00 88.75 513 PHE A CA 1
ATOM 4188 C C . PHE A 1 513 ? -38.870 -18.454 -4.385 1.00 88.75 513 PHE A C 1
ATOM 4190 O O . PHE A 1 513 ? -37.763 -18.908 -4.682 1.00 88.75 513 PHE A O 1
ATOM 4197 N N . ILE A 1 514 ? -39.859 -18.380 -5.282 1.00 87.31 514 ILE A N 1
ATOM 4198 C CA . ILE A 1 514 ? -39.713 -18.820 -6.679 1.00 87.31 514 ILE A CA 1
ATOM 4199 C C . ILE A 1 514 ? -38.866 -17.823 -7.482 1.00 87.31 514 ILE A C 1
ATOM 4201 O O . ILE A 1 514 ? -38.190 -18.203 -8.445 1.00 87.31 514 ILE A O 1
ATOM 4205 N N . THR A 1 515 ? -38.884 -16.540 -7.116 1.00 84.06 515 THR A N 1
ATOM 4206 C CA . THR A 1 515 ? -38.084 -15.520 -7.789 1.00 84.06 515 THR A CA 1
ATOM 4207 C C . THR A 1 515 ? -36.619 -15.553 -7.333 1.00 84.06 515 THR A C 1
ATOM 4209 O O . THR A 1 515 ? -36.355 -15.304 -6.164 1.00 84.06 515 THR A O 1
ATOM 4212 N N . PRO A 1 516 ? -35.637 -15.773 -8.233 1.00 84.75 516 PRO A N 1
ATOM 4213 C CA . PRO A 1 516 ? -34.227 -15.602 -7.881 1.00 84.75 516 PRO A CA 1
ATOM 4214 C C . PRO A 1 516 ? -33.903 -14.160 -7.480 1.00 84.75 516 PRO A C 1
ATOM 4216 O O . PRO A 1 516 ? -34.435 -13.206 -8.067 1.00 84.75 516 PRO A O 1
ATOM 4219 N N . GLU A 1 517 ? -33.004 -14.048 -6.508 1.00 84.38 517 GLU A N 1
ATOM 4220 C CA . GLU A 1 517 ? -32.449 -12.812 -5.968 1.00 84.38 517 GLU A CA 1
ATOM 4221 C C . GLU A 1 517 ? -31.100 -12.520 -6.636 1.00 84.38 517 GLU A C 1
ATOM 4223 O O . GLU A 1 517 ? -30.299 -13.429 -6.850 1.00 84.38 517 GLU A O 1
ATOM 4228 N N . VAL A 1 518 ? -30.850 -11.256 -6.983 1.00 85.69 518 VAL A N 1
ATOM 4229 C CA . VAL A 1 518 ? -29.581 -10.820 -7.579 1.00 85.69 518 VAL A CA 1
ATOM 4230 C C . VAL A 1 518 ? -28.781 -10.087 -6.514 1.00 85.69 518 VAL A C 1
ATOM 4232 O O . VAL A 1 518 ? -29.184 -9.013 -6.071 1.00 85.69 518 VAL A O 1
ATOM 4235 N N . VAL A 1 519 ? -27.641 -10.651 -6.127 1.00 86.31 519 VAL A N 1
ATOM 4236 C CA . VAL A 1 519 ? -26.733 -10.054 -5.141 1.00 86.31 519 VAL A CA 1
ATOM 4237 C C . VAL A 1 519 ? -25.606 -9.338 -5.878 1.00 86.31 519 VAL A C 1
ATOM 4239 O O . VAL A 1 519 ? -25.040 -9.889 -6.821 1.00 86.31 519 VAL A O 1
ATOM 4242 N N . SER A 1 520 ? -25.296 -8.106 -5.469 1.00 87.50 520 SER A N 1
ATOM 4243 C CA . SER A 1 520 ? -24.184 -7.324 -6.018 1.00 87.50 520 SER A CA 1
ATOM 4244 C C . SER A 1 520 ? -22.998 -7.299 -5.059 1.00 87.50 520 SER A C 1
ATOM 4246 O O . SER A 1 520 ? -23.145 -6.856 -3.920 1.00 87.50 520 SER A O 1
ATOM 4248 N N . GLU A 1 521 ? -21.825 -7.689 -5.536 1.00 87.50 521 GLU A N 1
ATOM 4249 C CA . GLU A 1 521 ? -20.557 -7.624 -4.811 1.00 87.50 521 GLU A CA 1
ATOM 4250 C C . GLU A 1 521 ? -19.589 -6.677 -5.534 1.00 87.50 521 GLU A C 1
ATOM 4252 O O . GLU A 1 521 ? -19.588 -6.588 -6.764 1.00 87.50 521 GLU A O 1
ATOM 4257 N N . LEU A 1 522 ? -18.765 -5.955 -4.774 1.00 85.88 522 LEU A N 1
ATOM 4258 C CA . LEU A 1 522 ? -17.719 -5.076 -5.299 1.00 85.88 522 LEU A CA 1
ATOM 4259 C C . LEU A 1 522 ? -16.361 -5.670 -4.947 1.00 85.88 522 LEU A C 1
ATOM 4261 O O . LEU A 1 522 ? -16.107 -5.985 -3.786 1.00 85.88 522 LEU A O 1
ATOM 4265 N N . PHE A 1 523 ? -15.482 -5.796 -5.931 1.00 83.19 523 PHE A N 1
ATOM 4266 C CA . PHE A 1 523 ? -14.122 -6.282 -5.723 1.00 83.19 523 PHE A CA 1
ATOM 4267 C C . PHE A 1 523 ? -13.155 -5.536 -6.639 1.00 83.19 523 PHE A C 1
ATOM 4269 O O . PHE A 1 523 ? -13.560 -4.889 -7.606 1.00 83.19 523 PHE A O 1
ATOM 4276 N N . VAL A 1 524 ? -11.871 -5.572 -6.294 1.00 81.94 524 VAL A N 1
ATOM 4277 C CA . VAL A 1 524 ? -10.829 -4.981 -7.136 1.00 81.94 524 VAL A CA 1
ATOM 4278 C C . VAL A 1 524 ? -10.715 -5.811 -8.401 1.00 81.94 524 VAL A C 1
ATOM 4280 O O . VAL A 1 524 ? -10.721 -7.039 -8.348 1.00 81.94 524 VAL A O 1
ATOM 4283 N N . ASP A 1 525 ? -10.633 -5.125 -9.527 1.00 68.25 525 ASP A N 1
ATOM 4284 C CA . ASP A 1 525 ? -10.526 -5.743 -10.832 1.00 68.25 525 ASP A CA 1
ATOM 4285 C C . ASP A 1 525 ? -9.203 -6.521 -10.954 1.00 68.25 525 ASP A C 1
ATOM 4287 O O . ASP A 1 525 ? -8.128 -5.930 -11.048 1.00 68.25 525 ASP A O 1
ATOM 4291 N N . ILE A 1 526 ? -9.271 -7.854 -10.885 1.00 65.62 526 ILE A N 1
ATOM 4292 C CA . ILE A 1 526 ? -8.123 -8.748 -11.070 1.00 65.62 526 ILE A CA 1
ATOM 4293 C C . ILE A 1 526 ? -8.266 -9.356 -12.468 1.00 65.62 526 ILE A C 1
ATOM 4295 O O . ILE A 1 526 ? -9.284 -10.005 -12.722 1.00 65.62 526 ILE A O 1
ATOM 4299 N N . PRO A 1 527 ? -7.295 -9.177 -13.380 1.00 59.12 527 PRO A N 1
ATOM 4300 C CA . PRO A 1 527 ? -7.342 -9.828 -14.682 1.00 59.12 527 PRO A CA 1
ATOM 4301 C C . PRO A 1 527 ? -7.268 -11.352 -14.490 1.00 59.12 527 PRO A C 1
ATOM 4303 O O . PRO A 1 527 ? -6.224 -11.901 -14.142 1.00 59.12 527 PRO A O 1
ATOM 4306 N N . GLU A 1 528 ? -8.399 -12.042 -14.666 1.00 56.28 528 GLU A N 1
ATOM 4307 C CA . GLU A 1 528 ? -8.441 -13.507 -14.693 1.00 56.28 528 GLU A CA 1
ATOM 4308 C C . GLU A 1 528 ? -7.719 -14.008 -15.959 1.00 56.28 528 GLU A C 1
ATOM 4310 O O . GLU A 1 528 ? -7.886 -13.454 -17.049 1.00 56.28 528 GLU A O 1
ATOM 4315 N N . SER A 1 529 ? -6.920 -15.072 -15.825 1.00 39.69 529 SER A N 1
ATOM 4316 C CA . SER A 1 529 ? -6.223 -15.724 -16.943 1.00 39.69 529 SER A CA 1
ATOM 4317 C C . SER A 1 529 ? -7.241 -16.188 -17.995 1.00 39.69 529 SER A C 1
ATOM 4319 O O . SER A 1 529 ? -7.979 -17.146 -17.771 1.00 39.69 529 SER A O 1
ATOM 4321 N N . GLY A 1 530 ? -7.322 -15.464 -19.117 1.00 47.44 530 GLY A N 1
ATOM 4322 C CA . GLY A 1 530 ? -8.275 -15.714 -20.207 1.00 47.44 530 GLY A CA 1
ATOM 4323 C C . GLY A 1 530 ? -9.174 -14.528 -20.579 1.00 47.44 530 GLY A C 1
ATOM 4324 O O . GLY A 1 530 ? -9.850 -14.591 -21.607 1.00 47.44 530 GLY A O 1
ATOM 4325 N N . GLN A 1 531 ? -9.183 -13.437 -19.805 1.00 57.53 531 GLN A N 1
ATOM 4326 C CA . GLN A 1 531 ? -9.863 -12.204 -20.208 1.00 57.53 531 GLN A CA 1
ATOM 4327 C C . GLN A 1 531 ? -9.042 -11.506 -21.305 1.00 57.53 531 GLN A C 1
ATOM 4329 O O . GLN A 1 531 ? -7.844 -11.297 -21.143 1.00 57.53 531 GLN A O 1
ATOM 4334 N N . ALA A 1 532 ? -9.662 -11.173 -22.440 1.00 56.91 532 ALA A N 1
ATOM 4335 C CA . ALA A 1 532 ? -8.961 -10.475 -23.515 1.00 56.91 532 ALA A CA 1
ATOM 4336 C C . ALA A 1 532 ? -8.485 -9.095 -23.025 1.00 56.91 532 ALA A C 1
ATOM 4338 O O . ALA A 1 532 ? -9.286 -8.330 -22.491 1.00 56.91 532 ALA A O 1
ATOM 4339 N N . ASP A 1 533 ? -7.226 -8.735 -23.297 1.00 71.88 533 ASP A N 1
ATOM 4340 C CA . ASP A 1 533 ? -6.623 -7.424 -22.967 1.00 71.88 533 ASP A CA 1
ATOM 4341 C C . ASP A 1 533 ? -7.351 -6.220 -23.600 1.00 71.88 533 ASP A C 1
ATOM 4343 O O . ASP A 1 533 ? -7.024 -5.054 -23.354 1.00 71.88 533 ASP A O 1
ATOM 4347 N N . ARG A 1 534 ? -8.349 -6.499 -24.447 1.00 85.88 534 ARG A N 1
ATOM 4348 C CA . ARG A 1 534 ? -9.130 -5.517 -25.185 1.00 85.88 534 ARG A CA 1
ATOM 4349 C C . ARG A 1 534 ? -10.625 -5.664 -24.924 1.00 85.88 534 ARG A C 1
ATOM 4351 O O . ARG A 1 534 ? -11.185 -6.754 -25.025 1.00 85.88 534 ARG A O 1
ATOM 4358 N N . ILE A 1 535 ? -11.276 -4.532 -24.697 1.00 90.00 535 ILE A N 1
ATOM 4359 C CA . ILE A 1 535 ? -12.713 -4.398 -24.468 1.00 90.00 535 ILE A CA 1
ATOM 4360 C C . ILE A 1 535 ? -13.410 -4.209 -25.823 1.00 90.00 535 ILE A C 1
ATOM 4362 O O . ILE A 1 535 ? -13.047 -3.287 -26.560 1.00 90.00 535 ILE A O 1
ATOM 4366 N N . PRO A 1 536 ? -14.403 -5.038 -26.188 1.00 92.12 536 PRO A N 1
ATOM 4367 C CA . PRO A 1 536 ? -15.206 -4.797 -27.379 1.00 92.12 536 PRO A CA 1
ATOM 4368 C C . PRO A 1 536 ? -16.140 -3.600 -27.153 1.00 92.12 536 PRO A C 1
ATOM 4370 O O . PRO A 1 536 ? -16.798 -3.496 -26.119 1.00 92.12 536 PRO A O 1
ATOM 4373 N N . VAL A 1 537 ? -16.196 -2.702 -28.129 1.00 93.69 537 VAL A N 1
ATOM 4374 C CA . VAL A 1 537 ? -17.020 -1.491 -28.150 1.00 93.69 537 VAL A CA 1
ATOM 4375 C C . VAL A 1 537 ? -17.928 -1.553 -29.362 1.00 93.69 537 VAL A C 1
ATOM 4377 O O . VAL A 1 537 ? -17.485 -1.886 -30.460 1.00 93.69 537 VAL A O 1
ATOM 4380 N N . HIS A 1 538 ? -19.192 -1.206 -29.164 1.00 94.62 538 HIS A N 1
ATOM 4381 C CA . HIS A 1 538 ? -20.160 -1.044 -30.237 1.00 94.62 538 HIS A CA 1
ATOM 4382 C C . HIS A 1 538 ? -20.796 0.339 -30.135 1.00 94.62 538 HIS A C 1
ATOM 4384 O O . HIS A 1 538 ? -21.268 0.718 -29.060 1.00 94.62 538 HIS A O 1
ATOM 4390 N N . ILE A 1 539 ? -20.791 1.079 -31.242 1.00 94.69 539 ILE A N 1
ATOM 4391 C CA . ILE A 1 539 ? -21.347 2.429 -31.344 1.00 94.69 539 ILE A CA 1
ATOM 4392 C C . ILE A 1 539 ? -22.251 2.547 -32.572 1.00 94.69 539 ILE A C 1
ATOM 4394 O O . ILE A 1 539 ? -21.884 2.140 -33.673 1.00 94.69 539 ILE A O 1
ATOM 4398 N N . ASP A 1 540 ? -23.419 3.149 -32.370 1.00 94.88 540 ASP A N 1
ATOM 4399 C CA . ASP A 1 540 ? -24.371 3.547 -33.403 1.00 94.88 540 ASP A CA 1
ATOM 4400 C C . ASP A 1 540 ? -24.697 5.034 -33.218 1.00 94.88 540 ASP A C 1
ATOM 4402 O O . ASP A 1 540 ? -25.301 5.437 -32.216 1.00 94.88 540 ASP A O 1
ATOM 4406 N N . ILE A 1 541 ? -24.254 5.861 -34.162 1.00 94.94 541 ILE A N 1
ATOM 4407 C CA . ILE A 1 541 ? -24.328 7.321 -34.084 1.00 94.94 541 ILE A CA 1
ATOM 4408 C C . ILE A 1 541 ? -24.630 7.931 -35.455 1.00 94.94 541 ILE A C 1
ATOM 4410 O O . ILE A 1 541 ? -24.003 7.586 -36.453 1.00 94.94 541 ILE A O 1
ATOM 4414 N N . SER A 1 542 ? -25.572 8.872 -35.500 1.00 93.94 542 SER A N 1
ATOM 4415 C CA . SER A 1 542 ? -25.880 9.679 -36.687 1.00 93.94 542 SER A CA 1
ATOM 4416 C C . SER A 1 542 ? -25.248 11.060 -36.573 1.00 93.94 542 SER A C 1
ATOM 4418 O O . SER A 1 542 ? -25.591 11.796 -35.653 1.00 93.94 542 SER A O 1
ATOM 4420 N N . VAL A 1 543 ? -24.385 11.438 -37.515 1.00 92.38 543 VAL A N 1
ATOM 4421 C CA . VAL A 1 543 ? -23.899 12.811 -37.726 1.00 92.38 543 VAL A CA 1
ATOM 4422 C C . VAL A 1 543 ? -24.756 13.445 -38.820 1.00 92.38 543 VAL A C 1
ATOM 4424 O O . VAL A 1 543 ? -24.834 12.930 -39.930 1.00 92.38 543 VAL A O 1
ATOM 4427 N N . LEU A 1 544 ? -25.458 14.533 -38.516 1.00 88.75 544 LEU A N 1
ATOM 4428 C CA . LEU A 1 544 ? -26.620 14.944 -39.319 1.00 88.75 544 LEU A CA 1
ATOM 4429 C C . LEU A 1 544 ? -26.284 15.794 -40.545 1.00 88.75 544 LEU A C 1
ATOM 4431 O O . LEU A 1 544 ? -27.044 15.771 -41.513 1.00 88.75 544 LEU A O 1
ATOM 4435 N N . ASN A 1 545 ? -25.172 16.526 -40.482 1.00 87.06 545 ASN A N 1
ATOM 4436 C CA . ASN A 1 545 ? -24.810 17.573 -41.439 1.00 87.06 545 ASN A CA 1
ATOM 4437 C C . ASN A 1 545 ? -23.422 17.344 -42.065 1.00 87.06 545 ASN A C 1
ATOM 4439 O O . ASN A 1 545 ? -22.795 18.288 -42.544 1.00 87.06 545 ASN A O 1
ATOM 4443 N N . ILE A 1 546 ? -22.925 16.102 -42.036 1.00 88.00 546 ILE A N 1
ATOM 4444 C CA . ILE A 1 546 ? -21.700 15.703 -42.734 1.00 88.00 546 ILE A CA 1
ATOM 4445 C C . ILE A 1 546 ? -21.936 14.378 -43.473 1.00 88.00 546 ILE A C 1
ATOM 4447 O O . ILE A 1 546 ? -22.363 13.387 -42.876 1.00 88.00 546 ILE A O 1
ATOM 4451 N N . ALA A 1 547 ? -21.616 14.344 -44.771 1.00 89.06 547 ALA A N 1
ATOM 4452 C CA . ALA A 1 547 ? -21.741 13.141 -45.592 1.00 89.06 547 ALA A CA 1
ATOM 4453 C C . ALA A 1 547 ? -20.732 12.049 -45.185 1.00 89.06 547 ALA A C 1
ATOM 4455 O O . ALA A 1 547 ? -19.620 12.334 -44.736 1.00 89.06 547 ALA A O 1
ATOM 4456 N N . CYS A 1 548 ? -21.080 10.779 -45.416 1.00 87.81 548 CYS A N 1
ATOM 4457 C CA . CYS A 1 548 ? -20.289 9.624 -44.961 1.00 87.81 548 CYS A CA 1
ATOM 4458 C C . CYS A 1 548 ? -18.849 9.558 -45.480 1.00 87.81 548 CYS A C 1
ATOM 4460 O O . CYS A 1 548 ? -17.995 8.943 -44.840 1.00 87.81 548 CYS A O 1
ATOM 4462 N N . GLN A 1 549 ? -18.575 10.187 -46.623 1.00 84.75 549 GLN A N 1
ATOM 4463 C CA . GLN A 1 549 ? -17.234 10.254 -47.199 1.00 84.75 549 GLN A CA 1
ATOM 4464 C C . GLN A 1 549 ? -16.292 11.184 -46.433 1.00 84.75 549 GLN A C 1
ATOM 4466 O O . GLN A 1 549 ? -15.097 11.140 -46.674 1.00 84.75 549 GLN A O 1
ATOM 4471 N N . TYR A 1 550 ? -16.801 12.020 -45.528 1.00 86.25 550 TYR A N 1
ATOM 4472 C CA . TYR A 1 550 ? -16.016 13.017 -44.799 1.00 86.25 550 TYR A CA 1
ATOM 4473 C C . TYR A 1 550 ? -15.844 12.687 -43.320 1.00 86.25 550 TYR A C 1
ATOM 4475 O O . TYR A 1 550 ? -15.284 13.503 -42.609 1.00 86.25 550 TYR A O 1
ATOM 4483 N N . VAL A 1 551 ? -16.345 11.553 -42.825 1.00 87.69 551 VAL A N 1
ATOM 4484 C CA . VAL A 1 551 ? -16.322 11.223 -41.391 1.00 87.69 551 VAL A CA 1
ATOM 4485 C C . VAL A 1 551 ? -15.703 9.853 -41.189 1.00 87.69 551 VAL A C 1
ATOM 4487 O O . VAL A 1 551 ? -16.066 8.917 -41.901 1.00 87.69 551 VAL A O 1
ATOM 4490 N N . GLY A 1 552 ? -14.819 9.697 -40.210 1.00 87.94 552 GLY A N 1
ATOM 4491 C CA . GLY A 1 552 ? -14.314 8.395 -39.771 1.00 87.94 552 GLY A CA 1
ATOM 4492 C C . GLY A 1 552 ? -14.213 8.296 -38.253 1.00 87.94 552 GLY A C 1
ATOM 4493 O O . GLY A 1 552 ? -14.592 9.223 -37.541 1.00 87.94 552 GLY A O 1
ATOM 4494 N N . ILE A 1 553 ? -13.783 7.126 -37.782 1.00 91.12 553 ILE A N 1
ATOM 4495 C CA . ILE A 1 553 ? -13.556 6.840 -36.364 1.00 91.12 553 ILE A CA 1
ATOM 4496 C C . ILE A 1 553 ? -12.055 6.689 -36.169 1.00 91.12 553 ILE A C 1
ATOM 4498 O O . ILE A 1 553 ? -11.441 5.864 -36.838 1.00 91.12 553 ILE A O 1
ATOM 4502 N N . ASP A 1 554 ? -11.497 7.425 -35.223 1.00 89.56 554 ASP A N 1
ATOM 4503 C CA . ASP A 1 554 ? -10.112 7.291 -34.793 1.00 89.56 554 ASP A CA 1
ATOM 4504 C C . ASP A 1 554 ? -10.071 6.673 -33.396 1.00 89.56 554 ASP A C 1
ATOM 4506 O O . ASP A 1 554 ? -10.947 6.930 -32.565 1.00 89.56 554 ASP A O 1
ATOM 4510 N N . ILE A 1 555 ? -9.058 5.853 -33.126 1.00 91.44 555 ILE A N 1
ATOM 4511 C CA . ILE A 1 555 ? -8.843 5.197 -31.832 1.00 91.44 555 ILE A CA 1
ATOM 4512 C C . ILE A 1 555 ? -7.437 5.546 -31.355 1.00 91.44 555 ILE A C 1
ATOM 4514 O O . ILE A 1 555 ? -6.462 5.307 -32.064 1.00 91.44 555 ILE A O 1
ATOM 4518 N N . GLN A 1 556 ? -7.322 6.081 -30.143 1.00 88.62 556 GLN A N 1
ATOM 4519 C CA . GLN A 1 556 ? -6.053 6.458 -29.535 1.00 88.62 556 GLN A CA 1
ATOM 4520 C C . GLN A 1 556 ? -6.016 6.055 -28.060 1.00 88.62 556 GLN A C 1
ATOM 4522 O O . GLN A 1 556 ? -6.969 6.300 -27.329 1.00 88.62 556 GLN A O 1
ATOM 4527 N N . ASP A 1 557 ? -4.912 5.489 -27.587 1.00 87.56 557 ASP A N 1
ATOM 4528 C CA . ASP A 1 557 ? -4.727 5.204 -26.161 1.00 87.56 557 ASP A CA 1
ATOM 4529 C C . ASP A 1 557 ? -3.399 5.725 -25.603 1.00 87.56 557 ASP A C 1
ATOM 4531 O O . ASP A 1 557 ? -2.490 6.107 -26.345 1.00 87.56 557 ASP A O 1
ATOM 4535 N N . ASP A 1 558 ? -3.305 5.757 -24.271 1.00 81.38 558 ASP A N 1
ATOM 4536 C CA . ASP A 1 558 ? -2.139 6.276 -23.546 1.00 81.38 558 ASP A CA 1
ATOM 4537 C C . ASP A 1 558 ? -0.915 5.339 -23.628 1.00 81.38 558 ASP A C 1
ATOM 4539 O O . ASP A 1 558 ? 0.196 5.740 -23.282 1.00 81.38 558 ASP A O 1
ATOM 4543 N N . LEU A 1 559 ? -1.093 4.104 -24.119 1.00 77.62 559 LEU A N 1
ATOM 4544 C CA . LEU A 1 559 ? -0.007 3.159 -24.409 1.00 77.62 559 LEU A CA 1
ATOM 4545 C C . LEU A 1 559 ? 0.584 3.342 -25.818 1.00 77.62 559 LEU A C 1
ATOM 4547 O O . LEU A 1 559 ? 1.472 2.589 -26.216 1.00 77.62 559 LEU A O 1
ATOM 4551 N N . GLY A 1 560 ? 0.123 4.344 -26.571 1.00 72.81 560 GLY A N 1
ATOM 4552 C CA . GLY A 1 560 ? 0.681 4.712 -27.870 1.00 72.81 560 GLY A CA 1
ATOM 4553 C C . GLY A 1 560 ? 0.029 4.031 -29.074 1.00 72.81 560 GLY A C 1
ATOM 4554 O O . GLY A 1 560 ? 0.544 4.165 -30.185 1.00 72.81 560 GLY A O 1
ATOM 4555 N N . ARG A 1 561 ? -1.107 3.333 -28.916 1.00 81.19 561 ARG A N 1
ATOM 4556 C CA . ARG A 1 561 ? -1.908 2.892 -30.068 1.00 81.19 561 ARG A CA 1
ATOM 4557 C C . ARG A 1 561 ? -2.578 4.107 -30.694 1.00 81.19 561 ARG A C 1
ATOM 4559 O O . ARG A 1 561 ? -3.220 4.894 -30.002 1.00 81.19 561 ARG A O 1
ATOM 4566 N N . HIS A 1 562 ? -2.471 4.224 -32.011 1.00 84.75 562 HIS A N 1
ATOM 4567 C CA . HIS A 1 562 ? -3.149 5.256 -32.783 1.00 84.75 562 HIS A CA 1
ATOM 4568 C C . HIS A 1 562 ? -3.602 4.664 -34.121 1.00 84.75 562 HIS A C 1
ATOM 4570 O O . HIS A 1 562 ? -2.778 4.321 -34.966 1.00 84.75 562 HIS A O 1
ATOM 4576 N N . GLU A 1 563 ? -4.909 4.502 -34.292 1.00 79.06 563 GLU A N 1
ATOM 4577 C CA . GLU A 1 563 ? -5.538 4.016 -35.521 1.00 79.06 563 GLU A CA 1
ATOM 4578 C C . GLU A 1 563 ? -6.412 5.131 -36.088 1.00 79.06 563 GLU A C 1
ATOM 4580 O O . GLU A 1 563 ? -7.418 5.498 -35.483 1.00 79.06 563 GLU A O 1
ATOM 4585 N N . VAL A 1 564 ? -6.012 5.668 -37.241 1.00 77.50 564 VAL A N 1
ATOM 4586 C CA . VAL A 1 564 ? -6.743 6.728 -37.945 1.00 77.50 564 VAL A CA 1
ATOM 4587 C C . VAL A 1 564 ? -7.681 6.098 -38.968 1.00 77.50 564 VAL A C 1
ATOM 4589 O O . VAL A 1 564 ? -7.252 5.276 -39.777 1.00 77.50 564 VAL A O 1
ATOM 4592 N N . GLY A 1 565 ? -8.953 6.491 -38.952 1.00 71.44 565 GLY A N 1
ATOM 4593 C CA . GLY A 1 565 ? -9.944 6.090 -39.943 1.00 71.44 565 GLY A CA 1
ATOM 4594 C C . GLY A 1 565 ? -10.288 4.605 -39.902 1.00 71.44 565 GLY A C 1
ATOM 4595 O O . GLY A 1 565 ? -10.314 3.967 -40.945 1.00 71.44 565 GLY A O 1
ATOM 4596 N N . PHE A 1 566 ? -10.578 4.049 -38.726 1.00 79.94 566 PHE A N 1
ATOM 4597 C CA . PHE A 1 566 ? -10.932 2.643 -38.523 1.00 79.94 566 PHE A CA 1
ATOM 4598 C C . PHE A 1 566 ? -12.084 2.179 -39.446 1.00 79.94 566 PHE A C 1
ATOM 4600 O O . PHE A 1 566 ? -13.222 2.657 -39.354 1.00 79.94 566 PHE A O 1
ATOM 4607 N N . ILE A 1 567 ? -11.784 1.235 -40.348 1.00 75.75 567 ILE A N 1
ATOM 4608 C CA . ILE A 1 567 ? -12.697 0.775 -41.417 1.00 75.75 567 ILE A CA 1
ATOM 4609 C C . ILE A 1 567 ? -13.359 -0.569 -41.076 1.00 75.75 567 ILE A C 1
ATOM 4611 O O . ILE A 1 567 ? -14.520 -0.792 -41.426 1.00 75.75 567 ILE A O 1
ATOM 4615 N N . ASP A 1 568 ? -12.649 -1.459 -40.383 1.00 75.69 568 ASP A N 1
ATOM 4616 C CA . ASP A 1 568 ? -13.104 -2.829 -40.135 1.00 75.69 568 ASP A CA 1
ATOM 4617 C C . ASP A 1 568 ? -14.409 -2.856 -39.327 1.00 75.69 568 ASP A C 1
ATOM 4619 O O . ASP A 1 568 ? -14.524 -2.219 -38.292 1.00 75.69 568 ASP A O 1
ATOM 4623 N N . ASN A 1 569 ? -15.423 -3.606 -39.768 1.00 81.50 569 ASN A N 1
ATOM 4624 C CA . ASN A 1 569 ? -16.738 -3.661 -39.103 1.00 81.50 569 ASN A CA 1
ATOM 4625 C C . ASN A 1 569 ? -17.419 -2.289 -38.891 1.00 81.50 569 ASN A C 1
ATOM 4627 O O . ASN A 1 569 ? -18.222 -2.143 -37.965 1.00 81.50 569 ASN A O 1
ATOM 4631 N N . THR A 1 570 ? -17.131 -1.306 -39.749 1.00 87.31 570 THR A N 1
ATOM 4632 C CA . THR A 1 570 ? -17.791 0.005 -39.765 1.00 87.31 570 THR A CA 1
ATOM 4633 C C . THR A 1 570 ? -18.731 0.107 -40.966 1.00 87.31 570 THR A C 1
ATOM 4635 O O . THR A 1 570 ? -18.298 0.204 -42.113 1.00 87.31 570 THR A O 1
ATOM 4638 N N . LEU A 1 571 ? -20.040 0.128 -40.716 1.00 91.56 571 LEU A N 1
ATOM 4639 C CA . LEU A 1 571 ? -21.068 0.383 -41.723 1.00 91.56 571 LEU A CA 1
ATOM 4640 C C . LEU A 1 571 ? -21.474 1.861 -41.680 1.00 91.56 571 LEU A C 1
ATOM 4642 O O . LEU A 1 571 ? -21.953 2.348 -40.656 1.00 91.56 571 LEU A O 1
ATOM 4646 N N . LYS A 1 572 ? -21.313 2.562 -42.806 1.00 90.94 572 LYS A N 1
ATOM 4647 C CA . LYS A 1 572 ? -21.736 3.957 -42.975 1.00 90.94 572 LYS A CA 1
ATOM 4648 C C . LYS A 1 572 ? -22.938 4.026 -43.912 1.00 90.94 572 LYS A C 1
ATOM 4650 O O . LYS A 1 572 ? -22.829 3.645 -45.075 1.00 90.94 572 LYS A O 1
ATOM 4655 N N . THR A 1 573 ? -24.073 4.514 -43.426 1.00 91.62 573 THR A N 1
ATOM 4656 C CA . THR A 1 573 ? -25.296 4.689 -44.222 1.00 91.62 573 THR A CA 1
ATOM 4657 C C . THR A 1 573 ? -25.615 6.175 -44.385 1.00 91.62 573 THR A C 1
ATOM 4659 O O . THR A 1 573 ? -25.701 6.873 -43.370 1.00 91.62 573 THR A O 1
ATOM 4662 N N . PRO A 1 574 ? -25.812 6.679 -45.618 1.00 90.81 574 PRO A N 1
ATOM 4663 C CA . PRO A 1 574 ? -26.212 8.064 -45.839 1.00 90.81 574 PRO A CA 1
ATOM 4664 C C . PRO A 1 574 ? -27.567 8.365 -45.187 1.00 90.81 574 PRO A C 1
ATOM 4666 O O . PRO A 1 574 ? -28.525 7.614 -45.361 1.00 90.81 574 PRO A O 1
ATOM 4669 N N . GLU A 1 575 ? -27.657 9.483 -44.474 1.00 86.38 575 GLU A N 1
ATOM 4670 C CA . GLU A 1 575 ? -28.902 10.022 -43.913 1.00 86.38 575 GLU A CA 1
ATOM 4671 C C . GLU A 1 575 ? -29.155 11.438 -44.463 1.00 86.38 575 GLU A C 1
ATOM 4673 O O . GLU A 1 575 ? -28.290 12.021 -45.119 1.00 86.38 575 GLU A O 1
ATOM 4678 N N . ASN A 1 576 ? -30.355 11.995 -44.256 1.00 83.44 576 ASN A N 1
ATOM 4679 C CA . ASN A 1 576 ? -30.728 13.346 -44.713 1.00 83.44 576 ASN A CA 1
ATOM 4680 C C . ASN A 1 576 ? -30.433 13.608 -46.206 1.00 83.44 576 ASN A C 1
ATOM 4682 O O . ASN A 1 576 ? -29.761 14.576 -46.554 1.00 83.44 576 ASN A O 1
ATOM 4686 N N . ASN A 1 577 ? -30.901 12.731 -47.103 1.00 81.56 577 ASN A N 1
ATOM 4687 C CA . ASN A 1 577 ? -30.660 12.823 -48.554 1.00 81.56 577 ASN A CA 1
ATOM 4688 C C . ASN A 1 577 ? -29.166 12.892 -48.948 1.00 81.56 577 ASN A C 1
ATOM 4690 O O . ASN A 1 577 ? -28.821 13.483 -49.967 1.00 81.56 577 ASN A O 1
ATOM 4694 N N . GLY A 1 578 ? -28.277 12.296 -48.146 1.00 80.25 578 GLY A N 1
ATOM 4695 C CA . GLY A 1 578 ? -26.831 12.270 -48.395 1.00 80.25 578 GLY A CA 1
ATOM 4696 C C . GLY A 1 578 ? -26.042 13.389 -47.712 1.00 80.25 578 GLY A C 1
ATOM 4697 O O . GLY A 1 578 ? -24.817 13.397 -47.809 1.00 80.25 578 GLY A O 1
ATOM 4698 N N . LEU A 1 579 ? -26.712 14.297 -46.994 1.00 85.00 579 LEU A N 1
ATOM 4699 C CA . LEU A 1 579 ? -26.069 15.363 -46.217 1.00 85.00 579 LEU A CA 1
ATOM 4700 C C . LEU A 1 579 ? -25.579 14.895 -44.841 1.00 85.00 579 LEU A C 1
ATOM 4702 O O . LEU A 1 579 ? -24.720 15.548 -44.259 1.00 85.00 579 LEU A O 1
ATOM 4706 N N . GLY A 1 580 ? -26.105 13.783 -44.326 1.00 89.12 580 GLY A N 1
ATOM 4707 C CA . GLY A 1 580 ? -25.712 13.184 -43.054 1.00 89.12 580 GLY A CA 1
ATOM 4708 C C . GLY A 1 580 ? -25.162 11.771 -43.216 1.00 89.12 580 GLY A C 1
ATOM 4709 O O . GLY A 1 580 ? -25.264 11.146 -44.276 1.00 89.12 580 GLY A O 1
ATOM 4710 N N . CYS A 1 581 ? -24.606 11.241 -42.134 1.00 92.12 581 CYS A N 1
ATOM 4711 C CA . CYS A 1 581 ? -24.080 9.893 -42.072 1.00 92.12 581 CYS A CA 1
ATOM 4712 C C . CYS A 1 581 ? -24.413 9.213 -40.752 1.00 92.12 581 CYS A C 1
ATOM 4714 O O . CYS A 1 581 ? -24.078 9.723 -39.684 1.00 92.12 581 CYS A O 1
ATOM 4716 N N . ARG A 1 582 ? -24.975 8.009 -40.826 1.00 94.81 582 ARG A N 1
ATOM 4717 C CA . ARG A 1 582 ? -25.062 7.104 -39.684 1.00 94.81 582 ARG A CA 1
ATOM 4718 C C . ARG A 1 582 ? -23.948 6.079 -39.728 1.00 94.81 582 ARG A C 1
ATOM 4720 O O . ARG A 1 582 ? -23.736 5.426 -40.746 1.00 94.81 582 ARG A O 1
ATOM 4727 N N . ILE A 1 583 ? -23.246 5.962 -38.612 1.00 93.75 583 ILE A N 1
ATOM 4728 C CA . ILE A 1 583 ? -22.074 5.121 -38.430 1.00 93.75 583 ILE A CA 1
ATOM 4729 C C . ILE A 1 583 ? -22.434 4.055 -37.404 1.00 93.75 583 ILE A C 1
ATOM 4731 O O . ILE A 1 583 ? -22.723 4.371 -36.251 1.00 93.75 583 ILE A O 1
ATOM 4735 N N . ASN A 1 584 ? -22.406 2.800 -37.838 1.00 95.06 584 ASN A N 1
ATOM 4736 C CA . ASN A 1 584 ? -22.550 1.628 -36.989 1.00 95.06 584 ASN A CA 1
ATOM 4737 C C . ASN A 1 584 ? -21.225 0.862 -37.011 1.00 95.06 584 ASN A C 1
ATOM 4739 O O . ASN A 1 584 ? -20.865 0.291 -38.040 1.00 95.06 584 ASN A O 1
ATOM 4743 N N . ALA A 1 585 ? -20.488 0.897 -35.904 1.00 93.06 585 ALA A N 1
ATOM 4744 C CA . ALA A 1 585 ? -19.137 0.357 -35.824 1.00 93.06 585 ALA A CA 1
ATOM 4745 C C . ALA A 1 585 ? -18.950 -0.556 -34.614 1.00 93.06 585 ALA A C 1
ATOM 4747 O O . ALA A 1 585 ? -19.485 -0.302 -33.532 1.00 93.06 585 ALA A O 1
ATOM 4748 N N . SER A 1 586 ? -18.155 -1.612 -34.799 1.00 93.56 586 SER A N 1
ATOM 4749 C CA . SER A 1 586 ? -17.745 -2.518 -33.721 1.00 93.56 586 SER A CA 1
ATOM 4750 C C . SER A 1 586 ? -16.230 -2.704 -33.720 1.00 93.56 586 SER A C 1
ATOM 4752 O O . SER A 1 586 ? -15.667 -3.260 -34.660 1.00 93.56 586 SER A O 1
ATOM 4754 N N . PHE A 1 587 ? -15.567 -2.264 -32.654 1.00 92.25 587 PHE A N 1
ATOM 4755 C CA . PHE A 1 587 ? -14.106 -2.273 -32.532 1.00 92.25 587 PHE A CA 1
ATOM 4756 C C . PHE A 1 587 ? -13.661 -2.716 -31.141 1.00 92.25 587 PHE A C 1
ATOM 4758 O O . PHE A 1 587 ? -14.481 -2.988 -30.270 1.00 92.25 587 PHE A O 1
ATOM 4765 N N . LYS A 1 588 ? -12.351 -2.843 -30.923 1.00 91.00 588 LYS A N 1
ATOM 4766 C CA . LYS A 1 588 ? -11.785 -3.225 -29.623 1.00 91.00 588 LYS A CA 1
ATOM 4767 C C . LYS A 1 588 ? -10.830 -2.149 -29.122 1.00 91.00 588 LYS A C 1
ATOM 4769 O O . LYS A 1 588 ? -9.895 -1.793 -29.840 1.00 91.00 588 LYS A O 1
ATOM 4774 N N . ILE A 1 589 ? -11.022 -1.693 -27.890 1.00 91.25 589 ILE A N 1
ATOM 4775 C CA . ILE A 1 589 ? -10.142 -0.737 -27.200 1.00 91.25 589 ILE A CA 1
ATOM 4776 C C . ILE A 1 589 ? -9.277 -1.464 -26.173 1.00 91.25 589 ILE A C 1
ATOM 4778 O O . ILE A 1 589 ? -9.700 -2.482 -25.634 1.00 91.25 589 ILE A O 1
ATOM 4782 N N . ASN A 1 590 ? -8.071 -0.975 -25.902 1.00 88.44 590 ASN A N 1
ATOM 4783 C CA . ASN A 1 590 ? -7.223 -1.570 -24.870 1.00 88.44 590 ASN A CA 1
ATOM 4784 C C . ASN A 1 590 ? -7.772 -1.249 -23.471 1.00 88.44 590 ASN A C 1
ATOM 4786 O O . ASN A 1 590 ? -8.446 -0.233 -23.279 1.00 88.44 590 ASN A O 1
ATOM 4790 N N . ARG A 1 591 ? -7.475 -2.103 -22.482 1.00 87.19 591 ARG A N 1
ATOM 4791 C CA . ARG A 1 591 ? -7.864 -1.897 -21.076 1.00 87.19 591 ARG A CA 1
ATOM 4792 C C . ARG A 1 591 ? -6.992 -0.841 -20.367 1.00 87.19 591 ARG A C 1
ATOM 4794 O O . ARG A 1 591 ? -6.528 -1.053 -19.253 1.00 87.19 591 ARG A O 1
ATOM 4801 N N . VAL A 1 592 ? -6.788 0.303 -21.011 1.00 87.94 592 VAL A N 1
ATOM 4802 C CA . VAL A 1 592 ? -6.060 1.472 -20.495 1.00 87.94 592 VAL A CA 1
ATOM 4803 C C . VAL A 1 592 ? -6.817 2.753 -20.832 1.00 87.94 592 VAL A C 1
ATOM 4805 O O . VAL A 1 592 ? -7.612 2.733 -21.773 1.00 87.94 592 VAL A O 1
ATOM 4808 N N . PRO A 1 593 ? -6.598 3.858 -20.100 1.00 91.31 593 PRO A N 1
ATOM 4809 C CA . PRO A 1 593 ? -7.184 5.143 -20.454 1.00 91.31 593 PRO A CA 1
ATOM 4810 C C . PRO A 1 593 ? -6.853 5.536 -21.899 1.00 91.31 593 PRO A C 1
ATOM 4812 O O . PRO A 1 593 ? -5.776 5.243 -22.424 1.00 91.31 593 PRO A O 1
ATOM 4815 N N . GLY A 1 594 ? -7.823 6.156 -22.560 1.00 93.00 594 GLY A N 1
ATOM 4816 C CA . GLY A 1 594 ? -7.701 6.501 -23.965 1.00 93.00 594 GLY A CA 1
ATOM 4817 C C . GLY A 1 594 ? -8.913 7.252 -24.483 1.00 93.00 594 GLY A C 1
ATOM 4818 O O . GLY A 1 594 ? -9.752 7.758 -23.733 1.00 93.00 594 GLY A O 1
ATOM 4819 N N . ASN A 1 595 ? -9.004 7.351 -25.799 1.00 93.50 595 ASN A N 1
ATOM 4820 C CA . ASN A 1 595 ? -10.127 7.955 -26.476 1.00 93.50 595 ASN A CA 1
ATOM 4821 C C . ASN A 1 595 ? -10.398 7.281 -27.821 1.00 93.50 595 ASN A C 1
ATOM 4823 O O . ASN A 1 595 ? -9.506 6.779 -28.494 1.00 93.50 595 ASN A O 1
ATOM 4827 N N . PHE A 1 596 ? -11.653 7.307 -28.234 1.00 94.06 596 PHE A N 1
ATOM 4828 C CA . PHE A 1 596 ? -11.992 7.170 -29.640 1.00 94.06 596 PHE A CA 1
ATOM 4829 C C . PHE A 1 596 ? -12.801 8.393 -30.037 1.00 94.06 596 PHE A C 1
ATOM 4831 O O . PHE A 1 596 ? -13.496 8.984 -29.208 1.00 94.06 596 PHE A 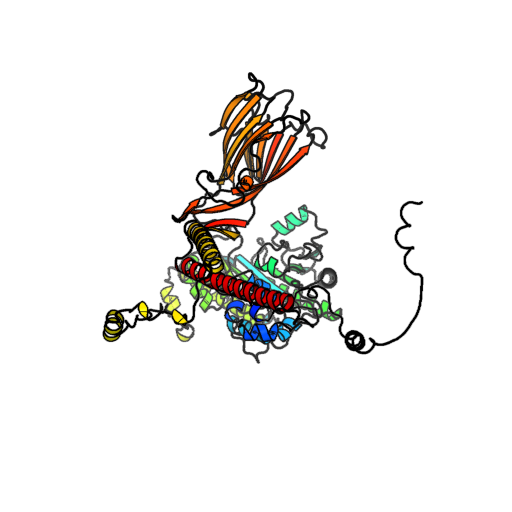O 1
ATOM 4838 N N . HIS A 1 597 ? -12.679 8.829 -31.276 1.00 92.44 597 HIS A N 1
ATOM 4839 C CA . HIS A 1 597 ? -13.309 10.066 -31.695 1.00 92.44 597 HIS A CA 1
ATOM 4840 C C . HIS A 1 597 ? -13.760 10.006 -33.141 1.00 92.44 597 HIS A C 1
ATOM 4842 O O . HIS A 1 597 ? -13.242 9.244 -33.948 1.00 92.44 597 HIS A O 1
ATOM 4848 N N . ILE A 1 598 ? -14.789 10.788 -33.439 1.00 91.88 598 ILE A N 1
ATOM 4849 C CA . ILE A 1 598 ? -15.375 10.890 -34.766 1.00 91.88 598 ILE A CA 1
ATOM 4850 C C . ILE A 1 598 ? -14.994 12.246 -35.318 1.00 91.88 598 ILE A C 1
ATOM 4852 O O . ILE A 1 598 ? -15.379 13.283 -34.764 1.00 91.88 598 ILE A O 1
ATOM 4856 N N . SER A 1 599 ? -14.217 12.228 -36.391 1.00 87.56 599 SER A N 1
ATOM 4857 C CA . SER A 1 599 ? -13.634 13.428 -36.967 1.00 87.56 599 SER A CA 1
ATOM 4858 C C . SER A 1 599 ? -13.699 13.396 -38.490 1.00 87.56 599 SER A C 1
ATOM 4860 O O . SER A 1 599 ? -13.996 12.366 -39.106 1.00 87.56 599 SER A O 1
ATOM 4862 N N . THR A 1 600 ? -13.425 14.547 -39.105 1.00 83.81 600 THR A N 1
ATOM 4863 C CA . THR A 1 600 ? -13.278 14.630 -40.560 1.00 83.81 600 THR A CA 1
ATOM 4864 C C . THR A 1 600 ? -11.853 14.422 -41.048 1.00 83.81 600 THR A C 1
ATOM 4866 O O . THR A 1 600 ? -11.652 14.219 -42.242 1.00 83.81 600 THR A O 1
ATOM 4869 N N . HIS A 1 601 ? -10.860 14.466 -40.155 1.00 77.88 601 HIS A N 1
ATOM 4870 C CA . HIS A 1 601 ? -9.471 14.184 -40.519 1.00 77.88 601 HIS A CA 1
ATOM 4871 C C . HIS A 1 601 ? -9.205 12.677 -40.622 1.00 77.88 601 HIS A C 1
ATOM 4873 O O . HIS A 1 601 ? -8.257 12.275 -41.286 1.00 77.88 601 HIS A O 1
ATOM 4879 N N . SER A 1 602 ? -10.090 11.851 -40.057 1.00 65.75 602 SER A N 1
ATOM 4880 C CA . SER A 1 602 ? -10.127 10.401 -40.268 1.00 65.75 602 SER A CA 1
ATOM 4881 C C . SER A 1 602 ? -10.482 9.991 -41.705 1.00 65.75 602 SER A C 1
ATOM 4883 O O . SER A 1 602 ? -10.517 8.798 -42.006 1.00 65.75 602 SER A O 1
ATOM 4885 N N . SER A 1 603 ? -10.858 10.941 -42.571 1.00 71.31 603 SER A N 1
ATOM 4886 C CA . SER A 1 603 ? -11.177 10.685 -43.974 1.00 71.31 603 SER A CA 1
ATOM 4887 C C . SER A 1 603 ? -10.149 11.308 -44.916 1.00 71.31 603 SER A C 1
ATOM 4889 O O . SER A 1 603 ? -9.603 12.378 -44.656 1.00 71.31 603 SER A O 1
ATOM 4891 N N . ASN A 1 604 ? -9.949 10.664 -46.067 1.00 68.56 604 ASN A N 1
ATOM 4892 C CA . ASN A 1 604 ? -9.048 11.114 -47.132 1.00 68.56 604 ASN A CA 1
ATOM 4893 C C . ASN A 1 604 ? -9.504 12.421 -47.805 1.00 68.56 604 ASN A C 1
ATOM 4895 O O . ASN A 1 604 ? -8.741 13.025 -48.555 1.00 68.56 604 ASN A O 1
ATOM 4899 N N . ILE A 1 605 ? -10.751 12.842 -47.574 1.00 73.81 605 ILE A N 1
ATOM 4900 C CA . ILE A 1 605 ? -11.333 14.067 -48.120 1.00 73.81 605 ILE A CA 1
ATOM 4901 C C . ILE A 1 605 ? -11.848 14.891 -46.943 1.00 73.81 605 ILE A C 1
ATOM 4903 O O . ILE A 1 605 ? -12.565 14.363 -46.094 1.00 73.81 605 ILE A O 1
ATOM 4907 N N . GLN A 1 606 ? -11.504 16.177 -46.898 1.00 73.75 606 GLN A N 1
ATOM 4908 C CA . GLN A 1 606 ? -11.903 17.079 -45.819 1.00 73.75 606 GLN A CA 1
ATOM 4909 C C . GLN A 1 606 ? -12.967 18.073 -46.309 1.00 73.75 606 GLN A C 1
ATOM 4911 O O . GLN A 1 606 ? -12.832 18.610 -47.411 1.00 73.75 606 GLN A O 1
ATOM 4916 N N . PRO A 1 607 ? -14.034 18.320 -45.529 1.00 76.38 607 PRO A N 1
ATOM 4917 C CA . PRO A 1 607 ? -15.003 19.360 -45.839 1.00 76.38 607 PRO A CA 1
ATOM 4918 C C . PRO A 1 607 ? -14.463 20.742 -45.441 1.00 76.38 607 PRO A C 1
ATOM 4920 O O . PRO A 1 607 ? -13.678 20.865 -44.504 1.00 76.38 607 PRO A O 1
ATOM 4923 N N . GLU A 1 608 ? -14.928 21.791 -46.120 1.00 68.81 608 GLU A N 1
ATOM 4924 C CA . GLU A 1 608 ? -14.564 23.188 -45.823 1.00 68.81 608 GLU A CA 1
ATOM 4925 C C . GLU A 1 608 ? -15.073 23.643 -44.441 1.00 68.81 608 GLU A C 1
ATOM 4927 O O . GLU A 1 608 ? -14.421 24.421 -43.748 1.00 68.81 608 GLU A O 1
ATOM 4932 N N . TYR A 1 609 ? -16.207 23.085 -43.998 1.00 69.31 609 TYR A N 1
ATOM 4933 C CA . TYR A 1 609 ? -16.793 23.310 -42.679 1.00 69.31 609 TYR A CA 1
ATOM 4934 C C . TYR A 1 609 ? -17.301 21.990 -42.082 1.00 69.31 609 TYR A C 1
ATOM 4936 O O . TYR A 1 609 ? -17.991 21.225 -42.754 1.00 69.31 609 TYR A O 1
ATOM 4944 N N . GLY A 1 610 ? -16.994 21.730 -40.806 1.00 74.44 610 GLY A N 1
ATOM 4945 C CA . GLY A 1 610 ? -17.491 20.561 -40.069 1.00 74.44 610 GLY A CA 1
ATOM 4946 C C . GLY A 1 610 ? -18.610 20.928 -39.092 1.00 74.44 610 GLY A C 1
ATOM 4947 O O . GLY A 1 610 ? -18.371 21.677 -38.142 1.00 74.44 610 GLY A O 1
ATOM 4948 N N . ASP A 1 611 ? -19.820 20.398 -39.297 1.00 85.19 611 ASP A N 1
ATOM 4949 C CA . ASP A 1 611 ? -20.920 20.476 -38.326 1.00 85.19 611 ASP A CA 1
ATOM 4950 C C . ASP A 1 611 ? -21.135 19.122 -37.634 1.00 85.19 611 ASP A C 1
ATOM 4952 O O . ASP A 1 611 ? -21.719 18.195 -38.193 1.00 85.19 611 ASP A O 1
ATOM 4956 N N . MET A 1 612 ? -20.668 19.020 -36.389 1.00 87.75 612 MET A N 1
ATOM 4957 C CA . MET A 1 612 ? -20.653 17.779 -35.610 1.00 87.75 612 MET A CA 1
ATOM 4958 C C . MET A 1 612 ? -21.941 17.514 -34.817 1.00 87.75 612 MET A C 1
ATOM 4960 O O . MET A 1 612 ? -21.934 16.727 -33.868 1.00 87.75 612 MET A O 1
ATOM 4964 N N . LYS A 1 613 ? -23.073 18.121 -35.200 1.00 90.06 613 LYS A N 1
ATOM 4965 C CA . LYS A 1 613 ? -24.388 17.777 -34.633 1.00 90.06 613 LYS A CA 1
ATOM 4966 C C . LYS A 1 613 ? -24.709 16.310 -34.861 1.00 90.06 613 LYS A C 1
ATOM 4968 O O . LYS A 1 613 ? -24.715 15.826 -35.994 1.00 90.06 613 LYS A O 1
ATOM 4973 N N . HIS A 1 614 ? -25.037 15.622 -33.776 1.00 92.25 614 HIS A N 1
ATOM 4974 C CA . HIS A 1 614 ? -25.213 14.182 -33.818 1.00 92.25 614 HIS A CA 1
ATOM 4975 C C . HIS A 1 614 ? -26.285 13.666 -32.856 1.00 92.25 614 HIS A C 1
ATOM 4977 O O . HIS A 1 614 ? -26.705 14.340 -31.909 1.00 92.25 614 HIS A O 1
ATOM 4983 N N . VAL A 1 615 ? -26.711 12.434 -33.116 1.00 94.00 615 VAL A N 1
ATOM 4984 C CA . VAL A 1 615 ? -27.597 11.638 -32.268 1.00 94.00 615 VAL A CA 1
ATOM 4985 C C . VAL A 1 615 ? -26.905 10.314 -31.982 1.00 94.00 615 VAL A C 1
ATOM 4987 O O . VAL A 1 615 ? -26.609 9.560 -32.905 1.00 94.00 615 VAL A O 1
ATOM 4990 N N . ILE A 1 616 ? -26.653 10.025 -30.706 1.00 94.94 616 ILE A N 1
ATOM 4991 C CA . ILE A 1 616 ? -26.110 8.736 -30.269 1.00 94.94 616 ILE A CA 1
ATOM 4992 C C . ILE A 1 616 ? -27.289 7.789 -30.067 1.00 94.94 616 ILE A C 1
ATOM 4994 O O . ILE A 1 616 ? -28.104 7.976 -29.159 1.00 94.94 616 ILE A O 1
ATOM 4998 N N . HIS A 1 617 ? -27.402 6.770 -30.914 1.00 93.81 617 HIS A N 1
ATOM 4999 C CA . HIS A 1 617 ? -28.456 5.763 -30.806 1.00 93.81 617 HIS A CA 1
ATOM 5000 C C . HIS A 1 617 ? -28.105 4.735 -29.739 1.00 93.81 617 HIS A C 1
ATOM 5002 O O . HIS A 1 617 ? -28.923 4.477 -28.852 1.00 93.81 617 HIS A O 1
ATOM 5008 N N . GLU A 1 618 ? -26.885 4.200 -29.784 1.00 93.25 618 GLU A N 1
ATOM 5009 C CA . GLU A 1 618 ? -26.396 3.180 -28.858 1.00 93.25 618 GLU A CA 1
ATOM 5010 C C . GLU A 1 618 ? -24.870 3.271 -28.695 1.00 93.25 618 GLU A C 1
ATOM 5012 O O . GLU A 1 618 ? -24.144 3.489 -29.657 1.00 93.25 618 GLU A O 1
ATOM 5017 N N . LEU A 1 619 ? -24.388 3.110 -27.461 1.00 94.25 619 LEU A N 1
ATOM 5018 C CA . LEU A 1 619 ? -22.973 2.912 -27.147 1.00 94.25 619 LEU A CA 1
ATOM 5019 C C . LEU A 1 619 ? -22.885 1.850 -26.052 1.00 94.25 619 LEU A C 1
ATOM 5021 O O . LEU A 1 619 ? -23.512 2.008 -24.999 1.00 94.25 619 LEU A O 1
ATOM 5025 N N . THR A 1 620 ? -22.137 0.778 -26.303 1.00 93.38 620 THR A N 1
ATOM 5026 C CA . THR A 1 620 ? -21.971 -0.341 -25.368 1.00 93.38 620 THR A CA 1
ATOM 5027 C C . THR A 1 620 ? -20.543 -0.845 -25.321 1.00 93.38 620 THR A C 1
ATOM 5029 O O . THR A 1 620 ? -19.847 -0.857 -26.335 1.00 93.38 620 THR A O 1
ATOM 5032 N N . PHE A 1 621 ? -20.164 -1.345 -24.150 1.00 93.12 621 PHE A N 1
ATOM 5033 C CA . PHE A 1 621 ? -18.860 -1.919 -23.858 1.00 93.12 621 PHE A CA 1
ATOM 5034 C C . PHE A 1 621 ? -19.048 -3.351 -23.328 1.00 93.12 621 PHE A C 1
ATOM 5036 O O . PHE A 1 621 ? -19.855 -3.574 -22.420 1.00 93.12 621 PHE A O 1
ATOM 5043 N N . GLY A 1 622 ? -18.298 -4.312 -23.868 1.00 90.62 622 GLY A N 1
ATOM 5044 C CA . GLY A 1 622 ? -18.354 -5.719 -23.464 1.00 90.62 622 GLY A CA 1
ATOM 5045 C C . GLY A 1 622 ? -19.514 -6.513 -24.059 1.00 90.62 622 GLY A C 1
ATOM 5046 O O . GLY A 1 622 ? -20.036 -6.209 -25.133 1.00 90.62 622 GLY A O 1
ATOM 5047 N N . ASP A 1 623 ? -19.905 -7.559 -23.333 1.00 87.94 623 ASP A N 1
ATOM 5048 C CA . ASP A 1 623 ? -20.981 -8.460 -23.736 1.00 87.94 623 ASP A CA 1
ATOM 5049 C C . ASP A 1 623 ? -22.355 -7.779 -23.726 1.00 87.94 623 ASP A C 1
ATOM 5051 O O . ASP A 1 623 ? -22.678 -6.948 -22.872 1.00 87.94 623 ASP A O 1
ATOM 5055 N N . SER A 1 624 ? -23.228 -8.199 -24.646 1.00 82.19 624 SER A N 1
ATOM 5056 C CA . SER A 1 624 ? -24.599 -7.699 -24.691 1.00 82.19 624 SER A CA 1
ATOM 5057 C C . SER A 1 624 ? -25.396 -8.115 -23.454 1.00 82.19 624 SER A C 1
ATOM 5059 O O . SER A 1 624 ? -25.490 -9.296 -23.110 1.00 82.19 624 SER A O 1
ATOM 5061 N N . ILE A 1 625 ? -26.100 -7.147 -22.862 1.00 80.62 625 ILE A N 1
ATOM 5062 C CA . ILE A 1 625 ? -27.015 -7.388 -21.741 1.00 80.62 625 ILE A CA 1
ATOM 5063 C C . ILE A 1 625 ? -28.349 -8.046 -22.150 1.00 80.62 625 ILE A C 1
ATOM 5065 O O . ILE A 1 625 ? -29.248 -8.234 -21.322 1.00 80.62 625 ILE A O 1
ATOM 5069 N N . LYS A 1 626 ? -28.530 -8.380 -23.437 1.00 71.25 626 LYS A N 1
ATOM 5070 C CA . LYS A 1 626 ? -29.735 -9.055 -23.941 1.00 71.25 626 LYS A CA 1
ATOM 5071 C C . LYS A 1 626 ? -29.860 -10.435 -23.270 1.00 71.25 626 LYS A C 1
ATOM 5073 O O . LYS A 1 626 ? -29.020 -11.316 -23.434 1.00 71.25 626 LYS A O 1
ATOM 5078 N N . GLY A 1 627 ? -30.918 -10.606 -22.475 1.00 65.62 627 GLY A N 1
ATOM 5079 C CA . GLY A 1 627 ? -31.178 -11.817 -21.680 1.00 65.62 627 GLY A CA 1
ATOM 5080 C C . GLY A 1 627 ? -31.066 -11.627 -20.164 1.00 65.62 627 GLY A C 1
ATOM 5081 O O . GLY A 1 627 ? -31.634 -12.423 -19.426 1.00 65.62 627 GLY A O 1
ATOM 5082 N N . PHE A 1 628 ? -30.456 -10.537 -19.687 1.00 71.00 628 PHE A N 1
ATOM 5083 C CA . PHE A 1 628 ? -30.310 -10.248 -18.255 1.00 71.00 628 PHE A CA 1
ATOM 5084 C C . PHE A 1 628 ? -31.602 -9.713 -17.646 1.00 71.00 628 PHE A C 1
ATOM 5086 O O . PHE A 1 628 ? -31.803 -8.503 -17.520 1.00 71.00 628 PHE A O 1
ATOM 5093 N N . ARG A 1 629 ? -32.545 -10.594 -17.312 1.00 62.34 629 ARG A N 1
ATOM 5094 C CA . ARG A 1 629 ? -33.919 -10.207 -16.952 1.00 62.34 629 ARG A CA 1
ATOM 5095 C C . ARG A 1 629 ? -34.019 -9.320 -15.702 1.00 62.34 629 ARG A C 1
ATOM 5097 O O . ARG A 1 629 ? -35.000 -8.589 -15.611 1.00 62.34 629 ARG A O 1
ATOM 5104 N N . ARG A 1 630 ? -33.032 -9.328 -14.793 1.00 67.94 630 ARG A N 1
ATOM 5105 C CA . ARG A 1 630 ? -33.180 -8.761 -13.435 1.00 67.94 630 ARG A CA 1
ATOM 5106 C C . ARG A 1 630 ? -32.014 -7.909 -12.920 1.00 67.94 630 ARG A C 1
ATOM 5108 O O . ARG A 1 630 ? -31.889 -7.716 -11.718 1.00 67.94 630 ARG A O 1
ATOM 5115 N N . ILE A 1 631 ? -31.182 -7.360 -13.806 1.00 72.06 631 ILE A N 1
ATOM 5116 C CA . ILE A 1 631 ? -30.069 -6.502 -13.372 1.00 72.06 631 ILE A CA 1
ATOM 5117 C C . ILE A 1 631 ? -30.569 -5.170 -12.783 1.00 72.06 631 ILE A C 1
ATOM 5119 O O . ILE A 1 631 ? -31.335 -4.459 -13.454 1.00 72.06 631 ILE A O 1
ATOM 5123 N N . PRO A 1 632 ? -30.104 -4.792 -11.576 1.00 68.38 632 PRO A N 1
ATOM 5124 C CA . PRO A 1 632 ? -30.314 -3.463 -11.016 1.00 68.38 632 PRO A CA 1
ATOM 5125 C C . PRO A 1 632 ? -29.725 -2.378 -11.925 1.00 68.38 632 PRO A C 1
ATOM 5127 O O . PRO A 1 632 ? -28.626 -2.516 -12.447 1.00 68.38 632 PRO A O 1
ATOM 5130 N N . ASN A 1 633 ? -30.440 -1.265 -12.096 1.00 74.94 633 ASN A N 1
ATOM 5131 C CA . ASN A 1 633 ? -29.937 -0.083 -12.805 1.00 74.94 633 ASN A CA 1
ATOM 5132 C C . ASN A 1 633 ? -29.475 -0.328 -14.264 1.00 74.94 633 ASN A C 1
ATOM 5134 O O . ASN A 1 633 ? -28.421 0.139 -14.689 1.00 74.94 633 ASN A O 1
ATOM 5138 N N . ARG A 1 634 ? -30.309 -0.984 -15.088 1.00 81.12 634 ARG A N 1
ATOM 5139 C CA . ARG A 1 634 ? -30.052 -1.195 -16.535 1.00 81.12 634 ARG A CA 1
ATOM 5140 C C . ARG A 1 634 ? -29.630 0.058 -17.319 1.00 81.12 634 ARG A C 1
ATOM 5142 O O . ARG A 1 634 ? -28.990 -0.064 -18.359 1.00 81.12 634 ARG A O 1
ATOM 5149 N N . LYS A 1 635 ? -29.999 1.253 -16.847 1.00 83.94 635 LYS A N 1
ATOM 5150 C CA . LYS A 1 635 ? -29.612 2.526 -17.470 1.00 83.94 635 LYS A CA 1
ATOM 5151 C C . LYS A 1 635 ? -28.097 2.763 -17.429 1.00 83.94 635 LYS A C 1
ATOM 5153 O O . LYS A 1 635 ? -27.589 3.389 -18.347 1.00 83.94 635 LYS A O 1
ATOM 5158 N N . ALA A 1 636 ? -27.383 2.224 -16.439 1.00 87.12 636 ALA A N 1
ATOM 5159 C CA . ALA A 1 636 ? -25.930 2.372 -16.304 1.00 87.12 636 ALA A CA 1
ATOM 5160 C C . ALA A 1 636 ? -25.120 1.669 -17.413 1.00 87.12 636 ALA A C 1
ATOM 5162 O O . ALA A 1 636 ? -23.969 2.022 -17.648 1.00 87.12 636 ALA A O 1
ATOM 5163 N N . PHE A 1 637 ? -25.719 0.706 -18.120 1.00 88.56 637 PHE A N 1
ATOM 5164 C CA . PHE A 1 637 ? -25.096 0.012 -19.258 1.00 88.56 637 PHE A CA 1
ATOM 5165 C C . PHE A 1 637 ? -25.336 0.724 -20.594 1.00 88.56 637 PHE A C 1
ATOM 5167 O O . PHE A 1 637 ? -24.619 0.487 -21.559 1.00 88.56 637 PHE A O 1
ATOM 5174 N N . HIS A 1 638 ? -26.344 1.602 -20.652 1.00 89.44 638 HIS A N 1
ATOM 5175 C CA . HIS A 1 638 ? -26.650 2.413 -21.830 1.00 89.44 638 HIS A CA 1
ATOM 5176 C C . HIS A 1 638 ? -26.998 3.880 -21.477 1.00 89.44 638 HIS A C 1
ATOM 5178 O O . HIS A 1 638 ? -28.075 4.352 -21.860 1.00 89.44 638 HIS A O 1
ATOM 5184 N N . PRO A 1 639 ? -26.137 4.631 -20.760 1.00 89.38 639 PRO A N 1
ATOM 5185 C CA . PRO A 1 639 ? -26.430 6.010 -20.357 1.00 89.38 639 PRO A CA 1
ATOM 5186 C C . PRO A 1 639 ? -26.645 6.978 -21.529 1.00 89.38 639 PRO A C 1
ATOM 5188 O O . PRO A 1 639 ? -27.428 7.915 -21.410 1.00 89.38 639 PRO A O 1
ATOM 5191 N N . LEU A 1 640 ? -25.954 6.754 -22.654 1.00 90.44 640 LEU A N 1
ATOM 5192 C CA . LEU A 1 640 ? -25.983 7.612 -23.850 1.00 90.44 640 LEU A CA 1
ATOM 5193 C C . LEU A 1 640 ? -27.017 7.180 -24.903 1.00 90.44 640 LEU A C 1
ATOM 5195 O O . LEU A 1 640 ? -27.040 7.712 -26.011 1.00 90.44 640 LEU A O 1
ATOM 5199 N N . ARG A 1 641 ? -27.887 6.216 -24.590 1.00 88.88 641 ARG A N 1
ATOM 5200 C CA . ARG A 1 641 ? -28.882 5.721 -25.546 1.00 88.88 641 ARG A CA 1
ATOM 5201 C C . ARG A 1 641 ? -29.901 6.806 -25.894 1.00 88.88 641 ARG A C 1
ATOM 5203 O O . ARG A 1 641 ? -30.606 7.292 -25.012 1.00 88.88 641 ARG A O 1
ATOM 5210 N N . ARG A 1 642 ? -30.039 7.101 -27.192 1.00 87.25 642 ARG A N 1
ATOM 5211 C CA . ARG A 1 642 ? -30.890 8.175 -27.748 1.00 87.25 642 ARG A CA 1
ATOM 5212 C C . ARG A 1 642 ? -30.500 9.574 -27.255 1.00 87.25 642 ARG A C 1
ATOM 5214 O O . ARG A 1 642 ? -31.366 10.435 -27.095 1.00 87.25 642 ARG A O 1
ATOM 5221 N N . PHE A 1 643 ? -29.215 9.803 -26.996 1.00 88.44 643 PHE A N 1
ATOM 5222 C CA . PHE A 1 643 ? -28.719 11.123 -26.624 1.00 88.44 643 PHE A CA 1
ATOM 5223 C C . PHE A 1 643 ? -28.693 12.034 -27.856 1.00 88.44 643 PHE A C 1
ATOM 5225 O O . PHE A 1 643 ? -28.052 11.712 -28.855 1.00 88.44 643 PHE A O 1
ATOM 5232 N N . ASN A 1 644 ? -29.412 13.156 -27.800 1.00 89.31 644 ASN A N 1
ATOM 5233 C CA . ASN A 1 644 ? -29.618 14.039 -28.945 1.00 89.31 644 ASN A CA 1
ATOM 5234 C C . ASN A 1 644 ? -28.930 15.400 -28.742 1.00 89.31 644 ASN A C 1
ATOM 5236 O O . ASN A 1 644 ? -29.253 16.117 -27.796 1.00 89.31 644 ASN A O 1
ATOM 5240 N N . ASN A 1 645 ? -28.041 15.769 -29.670 1.00 85.88 645 ASN A N 1
ATOM 5241 C CA . ASN A 1 645 ? -27.320 17.043 -29.702 1.00 85.88 645 ASN A CA 1
ATOM 5242 C C . ASN A 1 645 ? -27.668 17.930 -30.919 1.00 85.88 645 ASN A C 1
ATOM 5244 O O . ASN A 1 645 ? -26.884 18.795 -31.306 1.00 85.88 645 ASN A O 1
ATOM 5248 N N . THR A 1 646 ? -28.861 17.786 -31.505 1.00 82.56 646 THR A N 1
ATOM 5249 C CA . THR A 1 646 ? -29.306 18.564 -32.682 1.00 82.56 646 THR A CA 1
ATOM 5250 C C . THR A 1 646 ? -29.422 20.074 -32.458 1.00 82.56 646 THR A C 1
ATOM 5252 O O . THR A 1 646 ? -29.267 20.845 -33.401 1.00 82.56 646 THR A O 1
ATOM 5255 N N . ASN A 1 647 ? -29.710 20.520 -31.231 1.00 79.00 647 ASN A N 1
ATOM 5256 C CA . ASN A 1 647 ? -30.070 21.918 -30.936 1.00 79.00 647 ASN A CA 1
ATOM 5257 C C . ASN A 1 647 ? -28.867 22.812 -30.585 1.00 79.00 647 ASN A C 1
ATOM 5259 O O . ASN A 1 647 ? -29.042 23.905 -30.049 1.00 79.00 647 ASN A O 1
ATOM 5263 N N . ARG A 1 648 ? -27.643 22.337 -30.825 1.00 80.25 648 ARG A N 1
ATOM 5264 C CA . ARG A 1 648 ? -26.407 23.033 -30.453 1.00 80.25 648 ARG A CA 1
ATOM 5265 C C . ARG A 1 648 ? -25.893 23.938 -31.588 1.00 80.25 648 ARG A C 1
ATOM 5267 O O . ARG A 1 648 ? -26.299 23.748 -32.738 1.00 80.25 648 ARG A O 1
ATOM 5274 N N . PRO A 1 649 ? -25.035 24.934 -31.294 1.00 75.19 649 PRO A N 1
ATOM 5275 C CA . PRO A 1 649 ? -24.356 25.720 -32.324 1.00 75.19 649 PRO A CA 1
ATOM 5276 C C . PRO A 1 649 ? -23.580 24.825 -33.297 1.00 75.19 649 PRO A C 1
ATOM 5278 O O . PRO A 1 649 ? -23.019 23.811 -32.889 1.00 75.19 649 PRO A O 1
ATOM 5281 N N . SER A 1 650 ? -23.547 25.194 -34.579 1.00 69.50 650 SER A N 1
ATOM 5282 C CA . SER A 1 650 ? -22.627 24.570 -35.535 1.00 69.50 650 SER A CA 1
ATOM 5283 C C . SER A 1 650 ? -21.177 24.941 -35.183 1.00 69.50 650 SER A C 1
ATOM 5285 O O . SER A 1 650 ? -20.931 25.983 -34.575 1.00 69.50 650 SER A O 1
ATOM 5287 N N . HIS A 1 651 ? -20.215 24.097 -35.573 1.00 75.19 651 HIS A N 1
ATOM 5288 C CA . HIS A 1 651 ? -18.763 24.313 -35.397 1.00 75.19 651 HIS A CA 1
ATOM 5289 C C . HIS A 1 651 ? -18.207 24.194 -33.964 1.00 75.19 651 HIS A C 1
ATOM 5291 O O . HIS A 1 651 ? -17.139 24.733 -33.672 1.00 75.19 651 HIS A O 1
ATOM 5297 N N . ILE A 1 652 ? -18.887 23.474 -33.071 1.00 83.00 652 ILE A N 1
ATOM 5298 C CA . ILE A 1 652 ? -18.356 23.134 -31.741 1.00 83.00 652 ILE A CA 1
ATOM 5299 C C . ILE A 1 652 ? -17.830 21.700 -31.708 1.00 83.00 652 ILE A C 1
ATOM 5301 O O . ILE A 1 652 ? -18.333 20.820 -32.407 1.00 83.00 652 ILE A O 1
ATOM 5305 N N . SER A 1 653 ? -16.836 21.465 -30.859 1.00 87.38 653 SER A N 1
ATOM 5306 C CA . SER A 1 653 ? -16.407 20.115 -30.506 1.00 87.38 653 SER A CA 1
ATOM 5307 C C . SER A 1 653 ? -17.227 19.601 -29.327 1.00 87.38 653 SER A C 1
ATOM 5309 O O . SER A 1 653 ? -17.573 20.354 -28.411 1.00 87.38 653 SER A O 1
ATOM 5311 N N . HIS A 1 654 ? -17.514 18.303 -29.348 1.00 90.69 654 HIS A N 1
ATOM 5312 C CA . HIS A 1 654 ? -18.280 17.610 -28.317 1.00 90.69 654 HIS A CA 1
ATOM 5313 C C . HIS A 1 654 ? -17.358 16.638 -27.588 1.00 90.69 654 HIS A C 1
ATOM 5315 O O . HIS A 1 654 ? -16.717 15.823 -28.241 1.00 90.69 654 HIS A O 1
ATOM 5321 N N . ASP A 1 655 ? -17.285 16.706 -26.262 1.00 91.75 655 ASP A N 1
ATOM 5322 C CA . ASP A 1 655 ? -16.413 15.846 -25.458 1.00 91.75 655 ASP A CA 1
ATOM 5323 C C . ASP A 1 655 ? -17.224 15.050 -24.430 1.00 91.75 655 ASP A C 1
ATOM 5325 O O . ASP A 1 655 ? -17.909 15.612 -23.570 1.00 91.75 655 ASP A O 1
ATOM 5329 N N . TYR A 1 656 ? -17.155 13.727 -24.545 1.00 95.12 656 TYR A N 1
ATOM 5330 C CA . TYR A 1 656 ? -17.768 12.752 -23.658 1.00 95.12 656 TYR A CA 1
ATOM 5331 C C . TYR A 1 656 ? -16.684 12.112 -22.802 1.00 95.12 656 TYR A C 1
ATOM 5333 O O . TYR A 1 656 ? -15.984 11.199 -23.233 1.00 95.12 656 TYR A O 1
ATOM 5341 N N . LEU A 1 657 ? -16.577 12.577 -21.561 1.00 94.31 657 LEU A N 1
ATOM 5342 C CA . LEU A 1 657 ? -15.650 12.053 -20.564 1.00 94.31 657 LEU A CA 1
ATOM 5343 C C . LEU A 1 657 ? -16.326 10.914 -19.808 1.00 94.31 657 LEU A C 1
ATOM 5345 O O . LEU A 1 657 ? -17.253 11.152 -19.036 1.00 94.31 657 LEU A O 1
ATOM 5349 N N . MET A 1 658 ? -15.872 9.687 -20.023 1.00 94.69 658 MET A N 1
ATOM 5350 C CA . MET A 1 658 ? -16.507 8.469 -19.540 1.00 94.69 658 MET A CA 1
ATOM 5351 C C . MET A 1 658 ? -15.653 7.757 -18.493 1.00 94.69 658 MET A C 1
ATOM 5353 O O . MET A 1 658 ? -14.437 7.635 -18.633 1.00 94.69 658 MET A O 1
ATOM 5357 N N . LYS A 1 659 ? -16.305 7.241 -17.453 1.00 94.69 659 LYS A N 1
ATOM 5358 C CA . LYS A 1 659 ? -15.712 6.302 -16.495 1.00 94.69 659 LYS A CA 1
ATOM 5359 C C . LYS A 1 659 ? -16.354 4.939 -16.695 1.00 94.69 659 LYS A C 1
ATOM 5361 O O . LYS A 1 659 ? -17.548 4.797 -16.433 1.00 94.69 659 LYS A O 1
ATOM 5366 N N . ILE A 1 660 ? -15.577 3.978 -17.183 1.00 93.69 660 ILE A N 1
ATOM 5367 C CA . ILE A 1 660 ? -16.007 2.613 -17.486 1.00 93.69 660 ILE A CA 1
ATOM 5368 C C . ILE A 1 660 ? -15.746 1.732 -16.261 1.00 93.69 660 ILE A C 1
ATOM 5370 O O . ILE A 1 660 ? -14.648 1.727 -15.718 1.00 93.69 660 ILE A O 1
ATOM 5374 N N . VAL A 1 661 ? -16.752 0.980 -15.829 1.00 93.06 661 VAL A N 1
ATOM 5375 C CA . VAL A 1 661 ? -16.716 0.077 -14.676 1.00 93.06 661 VAL A CA 1
ATOM 5376 C C . VAL A 1 661 ? -16.932 -1.357 -15.173 1.00 93.06 661 VAL A C 1
ATOM 5378 O O . VAL A 1 661 ? -18.030 -1.674 -15.651 1.00 93.06 661 VAL A O 1
ATOM 5381 N N . PRO A 1 662 ? -15.921 -2.236 -15.079 1.00 91.44 662 PRO A N 1
ATOM 5382 C CA . PRO A 1 662 ? -16.077 -3.651 -15.396 1.00 91.44 662 PRO A CA 1
ATOM 5383 C C . PRO A 1 662 ? -17.205 -4.293 -14.582 1.00 91.44 662 PRO A C 1
ATOM 5385 O O . PRO A 1 662 ? -17.400 -3.998 -13.402 1.00 91.44 662 PRO A O 1
ATOM 5388 N N . THR A 1 663 ? -17.999 -5.157 -15.210 1.00 89.69 663 THR A N 1
ATOM 5389 C CA . THR A 1 663 ? -19.100 -5.856 -14.543 1.00 89.69 663 THR A CA 1
ATOM 5390 C C . THR A 1 663 ? -19.102 -7.331 -14.929 1.00 89.69 663 THR A C 1
ATOM 5392 O O . THR A 1 663 ? -18.924 -7.684 -16.088 1.00 89.69 663 THR A O 1
ATOM 5395 N N . ILE A 1 664 ? -19.317 -8.208 -13.955 1.00 89.50 664 ILE A N 1
ATOM 5396 C CA . ILE A 1 664 ? -19.488 -9.645 -14.165 1.00 89.50 664 ILE A CA 1
ATOM 5397 C C . ILE A 1 664 ? -20.930 -9.991 -13.828 1.00 89.50 664 ILE A C 1
ATOM 5399 O O . ILE A 1 664 ? -21.425 -9.608 -12.772 1.00 89.50 664 ILE A O 1
ATOM 5403 N N . TYR A 1 665 ? -21.607 -10.720 -14.707 1.00 87.88 665 TYR A N 1
ATOM 5404 C CA . TYR A 1 665 ? -22.929 -11.274 -14.430 1.00 87.88 665 TYR A CA 1
ATOM 5405 C C . TYR A 1 665 ? -22.869 -12.797 -14.487 1.00 87.88 665 TYR A C 1
ATOM 5407 O O . TYR A 1 665 ? -22.461 -13.362 -15.503 1.00 87.88 665 TYR A O 1
ATOM 5415 N N . GLU A 1 666 ? -23.265 -13.444 -13.395 1.00 88.19 666 GLU A N 1
ATOM 5416 C CA . GLU A 1 666 ? -23.285 -14.896 -13.225 1.00 88.19 666 GLU A CA 1
ATOM 5417 C C . GLU A 1 666 ? -24.735 -15.358 -13.018 1.00 88.19 666 GLU A C 1
ATOM 5419 O O . GLU A 1 666 ? -25.374 -15.035 -12.014 1.00 88.19 666 GLU A O 1
ATOM 5424 N N . ASP A 1 667 ? -25.262 -16.076 -14.012 1.00 84.19 667 ASP A N 1
ATOM 5425 C CA . ASP A 1 667 ? -26.618 -16.643 -13.990 1.00 84.19 667 ASP A CA 1
ATOM 5426 C C . ASP A 1 667 ? -26.674 -17.908 -13.104 1.00 84.19 667 ASP A C 1
ATOM 5428 O O . ASP A 1 667 ? -25.646 -18.497 -12.766 1.00 84.19 667 ASP A O 1
ATOM 5432 N N . LEU A 1 668 ? -27.877 -18.401 -12.798 1.00 82.88 668 LEU A N 1
ATOM 5433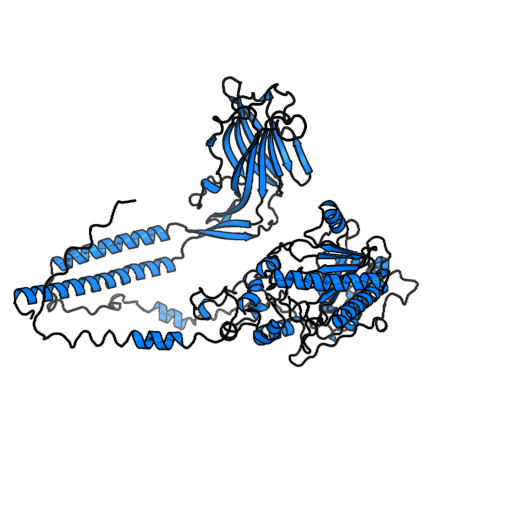 C CA . LEU A 1 668 ? -28.127 -19.641 -12.048 1.00 82.88 668 LEU A CA 1
ATOM 5434 C C . LEU A 1 668 ? -27.448 -20.883 -12.655 1.00 82.88 668 LEU A C 1
ATOM 5436 O O . LEU A 1 668 ? -27.246 -21.876 -11.959 1.00 82.88 668 LEU A O 1
ATOM 5440 N N . GLY A 1 669 ? -27.125 -20.846 -13.951 1.00 79.81 669 GLY A N 1
ATOM 5441 C CA . GLY A 1 669 ? -26.385 -21.892 -14.662 1.00 79.81 669 GLY A CA 1
ATOM 5442 C C . GLY A 1 669 ? -24.860 -21.760 -14.592 1.00 79.81 669 GLY A C 1
ATOM 5443 O O . GLY A 1 669 ? -24.181 -22.458 -15.339 1.00 79.81 669 GLY A O 1
ATOM 5444 N N . TYR A 1 670 ? -24.324 -20.852 -13.765 1.00 78.88 670 TYR A N 1
ATOM 5445 C CA . TYR A 1 670 ? -22.890 -20.531 -13.654 1.00 78.88 670 TYR A CA 1
ATOM 5446 C C . TYR A 1 670 ? -22.245 -20.034 -14.959 1.00 78.88 670 TYR A C 1
ATOM 5448 O O . TYR A 1 670 ? -21.027 -20.067 -15.130 1.00 78.88 670 TYR A O 1
ATOM 5456 N N . VAL A 1 671 ? -23.060 -19.542 -15.895 1.00 82.38 671 VAL A N 1
ATOM 5457 C CA . VAL A 1 671 ? -22.571 -18.907 -17.120 1.00 82.38 671 VAL A CA 1
ATOM 5458 C C . VAL A 1 671 ? -22.219 -17.461 -16.798 1.00 82.38 671 VAL A C 1
ATOM 5460 O O . VAL A 1 671 ? -23.092 -16.673 -16.426 1.00 82.38 671 VAL A O 1
ATOM 5463 N N . ARG A 1 672 ? -20.938 -17.120 -16.957 1.00 85.94 672 ARG A N 1
ATOM 5464 C CA . ARG A 1 672 ? -20.414 -15.770 -16.738 1.00 85.94 672 ARG A CA 1
ATOM 5465 C C . ARG A 1 672 ? -20.453 -14.956 -18.024 1.00 85.94 672 ARG A C 1
ATOM 5467 O O . ARG A 1 672 ? -20.122 -15.459 -19.095 1.00 85.94 672 ARG A O 1
ATOM 5474 N N . ARG A 1 673 ? -20.840 -13.690 -17.904 1.00 86.88 673 ARG A N 1
ATOM 5475 C CA . ARG A 1 673 ? -20.758 -12.681 -18.966 1.00 86.88 673 ARG A CA 1
ATOM 5476 C C . ARG A 1 673 ? -20.098 -11.417 -18.432 1.00 86.88 673 ARG A C 1
ATOM 5478 O O . ARG A 1 673 ? -20.240 -11.114 -17.246 1.00 86.88 673 ARG A O 1
ATOM 5485 N N . TYR A 1 674 ? -19.443 -10.671 -19.315 1.00 88.81 674 TYR A N 1
ATOM 5486 C CA . TYR A 1 674 ? -18.593 -9.528 -18.975 1.00 88.81 674 TYR A CA 1
ATOM 5487 C C . TYR A 1 674 ? -19.082 -8.225 -19.640 1.00 88.81 674 TYR A C 1
ATOM 5489 O O . TYR A 1 674 ? -18.442 -7.709 -20.563 1.00 88.81 674 TYR A O 1
ATOM 5497 N N . PRO A 1 675 ? -20.249 -7.686 -19.240 1.00 91.00 675 PRO A N 1
ATOM 5498 C CA . PRO A 1 675 ? -20.670 -6.347 -19.647 1.00 91.00 675 PRO A CA 1
ATOM 5499 C C . PRO A 1 675 ? -19.867 -5.262 -18.910 1.00 91.00 675 PRO A C 1
ATOM 5501 O O . PRO A 1 675 ? -19.283 -5.504 -17.858 1.00 91.00 675 PRO A O 1
ATOM 5504 N N . TYR A 1 676 ? -19.898 -4.026 -19.400 1.00 92.31 676 TYR A N 1
ATOM 5505 C CA . TYR A 1 676 ? -19.328 -2.886 -18.678 1.00 92.31 676 TYR A CA 1
ATOM 5506 C C . TYR A 1 676 ? -20.394 -1.815 -18.473 1.00 92.31 676 TYR A C 1
ATOM 5508 O O . TYR A 1 676 ? -21.174 -1.491 -19.371 1.00 92.31 676 TYR A O 1
ATOM 5516 N N . GLN A 1 677 ? -20.422 -1.261 -17.267 1.00 92.50 677 GLN A N 1
ATOM 5517 C CA . GLN A 1 677 ? -21.203 -0.072 -16.953 1.00 92.50 677 GLN A CA 1
ATOM 5518 C C . GLN A 1 677 ? -20.355 1.156 -17.243 1.00 92.50 677 GLN A C 1
ATOM 5520 O O . GLN A 1 677 ? -19.129 1.088 -17.206 1.00 92.50 677 GLN A O 1
ATOM 5525 N N . PHE A 1 678 ? -20.979 2.299 -17.497 1.00 93.88 678 PHE A N 1
ATOM 5526 C CA . PHE A 1 678 ? -20.227 3.541 -17.540 1.00 93.88 678 PHE A CA 1
ATOM 5527 C C . PHE A 1 678 ? -21.054 4.729 -17.073 1.00 93.88 678 PHE A C 1
ATOM 5529 O O . PHE A 1 678 ? -22.282 4.716 -17.061 1.00 93.88 678 PHE A O 1
ATOM 5536 N N . THR A 1 679 ? -20.353 5.774 -16.663 1.00 93.62 679 THR A N 1
ATOM 5537 C CA . THR A 1 679 ? -20.924 7.105 -16.440 1.00 93.62 679 THR A CA 1
ATOM 5538 C C . THR A 1 679 ? -20.227 8.081 -17.368 1.00 93.62 679 THR A C 1
ATOM 5540 O O . THR A 1 679 ? -19.098 7.820 -17.780 1.00 93.62 679 THR A O 1
ATOM 5543 N N . PHE A 1 680 ? -20.886 9.179 -17.729 1.00 94.25 680 PHE A N 1
ATOM 5544 C CA . PHE A 1 680 ? -20.300 10.170 -18.624 1.00 94.25 680 PHE A CA 1
ATOM 5545 C C . PHE A 1 680 ? -20.565 11.596 -18.146 1.00 94.25 680 PHE A C 1
ATOM 5547 O O . PHE A 1 680 ? -21.578 11.878 -17.505 1.00 94.25 680 PHE A O 1
ATOM 5554 N N . VAL A 1 681 ? -19.658 12.496 -18.507 1.00 93.62 681 VAL A N 1
ATOM 5555 C CA . VAL A 1 681 ? -19.809 13.946 -18.405 1.00 93.62 681 VAL A CA 1
ATOM 5556 C C . VAL A 1 681 ? -19.665 14.517 -19.809 1.00 93.62 681 VAL A C 1
ATOM 5558 O O . VAL A 1 681 ? -18.686 14.237 -20.493 1.00 93.62 681 VAL A O 1
ATOM 5561 N N . TYR A 1 682 ? -20.645 15.311 -20.233 1.00 92.25 682 TYR A N 1
ATOM 5562 C CA . TYR A 1 682 ? -20.646 15.980 -21.532 1.00 92.25 682 TYR A CA 1
ATOM 5563 C C . TYR A 1 682 ? -20.104 17.408 -21.400 1.00 92.25 682 TYR A C 1
ATOM 5565 O O . TYR A 1 682 ? -20.530 18.153 -20.513 1.00 92.25 682 TYR A O 1
ATOM 5573 N N . ARG A 1 683 ? -19.181 17.792 -22.285 1.00 88.88 683 ARG A N 1
ATOM 5574 C CA . ARG A 1 683 ? -18.647 19.152 -22.422 1.00 88.88 683 ARG A CA 1
ATOM 5575 C C . ARG A 1 683 ? -18.698 19.594 -23.881 1.00 88.88 683 ARG A C 1
ATOM 5577 O O . ARG A 1 683 ? -18.549 18.786 -24.791 1.00 88.88 683 ARG A O 1
ATOM 5584 N N . GLU A 1 684 ? -18.869 20.892 -24.086 1.00 87.00 684 GLU A N 1
ATOM 5585 C CA . GLU A 1 684 ? -18.778 21.532 -25.397 1.00 87.00 684 GLU A CA 1
ATOM 5586 C C . GLU A 1 684 ? -17.747 22.657 -25.349 1.00 87.00 684 GLU A C 1
ATOM 5588 O O . GLU A 1 684 ? -17.646 23.366 -24.346 1.00 87.00 684 GLU A O 1
ATOM 5593 N N . TYR A 1 685 ? -16.956 22.800 -26.409 1.00 83.50 685 TYR A N 1
ATOM 5594 C CA . TYR A 1 685 ? -15.986 23.884 -26.531 1.00 83.50 685 TYR A CA 1
ATOM 5595 C C . TYR A 1 685 ? -15.800 24.290 -27.992 1.00 83.50 685 TYR A C 1
ATOM 5597 O O . TYR A 1 685 ? -15.987 23.489 -28.910 1.00 83.50 685 TYR A O 1
ATOM 5605 N N . ASN A 1 686 ? -15.438 25.555 -28.206 1.00 77.69 686 ASN A N 1
ATOM 5606 C CA . ASN A 1 686 ? -15.133 26.073 -29.532 1.00 77.69 686 ASN A CA 1
ATOM 5607 C C . ASN A 1 686 ? -13.645 25.822 -29.844 1.00 77.69 686 ASN A C 1
ATOM 5609 O O . ASN A 1 686 ? -12.793 26.429 -29.187 1.00 77.69 686 ASN A O 1
ATOM 5613 N N . PRO A 1 687 ? -13.311 24.967 -30.827 1.00 68.12 687 PRO A N 1
ATOM 5614 C CA . PRO A 1 687 ? -11.921 24.644 -31.141 1.00 68.12 687 PRO A CA 1
ATOM 5615 C C . PRO A 1 687 ? -11.122 25.847 -31.676 1.00 68.12 687 PRO A C 1
ATOM 5617 O O . PRO A 1 687 ? -9.899 25.824 -31.619 1.00 68.12 687 PRO A O 1
ATOM 5620 N N . TYR A 1 688 ? -11.785 26.917 -32.133 1.00 64.94 688 TYR A N 1
ATOM 5621 C CA . TYR A 1 688 ? -11.138 28.095 -32.725 1.00 64.94 688 TYR A CA 1
ATOM 5622 C C . TYR A 1 688 ? -10.711 29.180 -31.712 1.00 64.94 688 TYR A C 1
ATOM 5624 O O . TYR A 1 688 ? -10.037 30.131 -32.099 1.00 64.94 688 TYR A O 1
ATOM 5632 N N . GLN A 1 689 ? -11.094 29.079 -30.430 1.00 58.19 689 GLN A N 1
ATOM 5633 C CA . GLN A 1 689 ? -10.754 30.077 -29.392 1.00 58.19 689 GLN A CA 1
ATOM 5634 C C . GLN A 1 689 ? -9.609 29.657 -28.453 1.00 58.19 689 GLN A C 1
ATOM 5636 O O . GLN A 1 689 ? -9.066 30.498 -27.735 1.00 58.19 689 GLN A O 1
ATOM 5641 N N . SER A 1 690 ? -9.211 28.385 -28.446 1.00 51.31 690 SER A N 1
ATOM 5642 C CA . SER A 1 690 ? -8.095 27.892 -27.630 1.00 51.31 690 SER A CA 1
ATOM 5643 C C . SER A 1 690 ? -6.776 28.029 -28.400 1.00 51.31 690 SER A C 1
ATOM 5645 O O . SER A 1 690 ? -6.696 27.640 -29.557 1.00 51.31 690 SER A O 1
ATOM 5647 N N . HIS A 1 691 ? -5.747 28.627 -27.789 1.00 42.31 691 HIS A N 1
ATOM 5648 C CA . HIS A 1 691 ? -4.462 28.929 -28.435 1.00 42.31 691 HIS A CA 1
ATOM 5649 C C . HIS A 1 691 ? -3.786 27.674 -29.027 1.00 42.31 691 HIS A C 1
ATOM 5651 O O . HIS A 1 691 ? -3.269 26.841 -28.288 1.00 42.31 691 HIS A O 1
ATOM 5657 N N . GLY A 1 692 ? -3.773 27.565 -30.359 1.00 39.41 692 GLY A N 1
ATOM 5658 C CA . GLY A 1 692 ? -3.110 26.499 -31.119 1.00 39.41 692 GLY A CA 1
ATOM 5659 C C . GLY A 1 692 ? -3.805 26.262 -32.464 1.00 39.41 692 GLY A C 1
ATOM 5660 O O . GLY A 1 692 ? -5.026 26.279 -32.539 1.00 39.41 692 GLY A O 1
ATOM 5661 N N . ALA A 1 693 ? -3.036 26.107 -33.540 1.00 36.56 693 ALA A N 1
ATOM 5662 C CA . ALA A 1 693 ? -3.504 26.107 -34.927 1.00 36.56 693 ALA A CA 1
ATOM 5663 C C . ALA A 1 693 ? -4.695 25.161 -35.227 1.00 36.56 693 ALA A C 1
ATOM 5665 O O . ALA A 1 693 ? -4.647 23.976 -34.919 1.00 36.56 693 ALA A O 1
ATOM 5666 N N . GLY A 1 694 ? -5.724 25.693 -35.903 1.00 52.50 694 GLY A N 1
ATOM 5667 C CA . GLY A 1 694 ? -6.592 24.969 -36.846 1.00 52.50 694 GLY A CA 1
ATOM 5668 C C . GLY A 1 694 ? -7.195 23.628 -36.410 1.00 52.50 694 GLY A C 1
ATOM 5669 O O . GLY A 1 694 ? -7.172 22.689 -37.200 1.00 52.50 694 GLY A O 1
ATOM 5670 N N . MET A 1 695 ? -7.745 23.505 -35.198 1.00 58.97 695 MET A N 1
ATOM 5671 C CA . MET A 1 695 ? -8.456 22.277 -34.815 1.00 58.97 695 MET A CA 1
ATOM 5672 C C . MET A 1 695 ? -9.831 22.180 -35.493 1.00 58.97 695 MET A C 1
ATOM 5674 O O . MET A 1 695 ? -10.671 23.071 -35.368 1.00 58.97 695 MET A O 1
ATOM 5678 N N . ILE A 1 696 ? -10.070 21.065 -36.184 1.00 72.94 696 ILE A N 1
ATOM 5679 C CA . ILE A 1 696 ? -11.349 20.740 -36.825 1.00 72.94 696 ILE A CA 1
ATOM 5680 C C . ILE A 1 696 ? -12.348 20.244 -35.755 1.00 72.94 696 ILE A C 1
ATOM 5682 O O . ILE A 1 696 ? -11.967 19.409 -34.924 1.00 72.94 696 ILE A O 1
ATOM 5686 N N . PRO A 1 697 ? -13.616 20.715 -35.746 1.00 83.94 697 PRO A N 1
ATOM 5687 C CA . PRO A 1 697 ? -14.656 20.201 -34.855 1.00 83.94 697 PRO A CA 1
ATOM 5688 C C . PRO A 1 697 ? -14.707 18.671 -34.839 1.00 83.94 697 PRO A C 1
ATOM 5690 O O . PRO A 1 697 ? -14.680 18.043 -35.892 1.00 83.94 697 PRO A O 1
ATOM 5693 N N . THR A 1 698 ? -14.756 18.073 -33.648 1.00 88.31 698 THR A N 1
ATOM 5694 C CA . THR A 1 698 ? -14.636 16.616 -33.454 1.00 88.31 698 THR A CA 1
ATOM 5695 C C . THR A 1 698 ? -15.534 16.148 -32.305 1.00 88.31 698 THR A C 1
ATOM 5697 O O . THR A 1 698 ? -15.770 16.896 -31.350 1.00 88.31 698 THR A O 1
ATOM 5700 N N . ILE A 1 699 ? -16.036 14.913 -32.387 1.00 92.50 699 ILE A N 1
ATOM 5701 C CA . ILE A 1 699 ? -16.791 14.254 -31.312 1.00 92.50 699 ILE A CA 1
ATOM 5702 C C . ILE A 1 699 ? -15.849 13.297 -30.578 1.00 92.50 699 ILE A C 1
ATOM 5704 O O . ILE A 1 699 ? -15.492 12.251 -31.112 1.00 92.50 699 ILE A O 1
ATOM 5708 N N . TRP A 1 700 ? -15.447 13.645 -29.361 1.00 92.75 700 TRP A N 1
ATOM 5709 C CA . TRP A 1 700 ? -14.515 12.883 -28.537 1.00 92.75 700 TRP A CA 1
ATOM 5710 C C . TRP A 1 700 ? -15.242 11.991 -27.538 1.00 92.75 700 TRP A C 1
ATOM 5712 O O . TRP A 1 700 ? -16.106 12.455 -26.800 1.00 92.75 700 TRP A O 1
ATOM 5722 N N . PHE A 1 701 ? -14.831 10.729 -27.456 1.00 95.88 701 PHE A N 1
ATOM 5723 C CA . PHE A 1 701 ? -15.209 9.795 -26.403 1.00 95.88 701 PHE A CA 1
ATOM 5724 C C . PHE A 1 701 ? -13.959 9.415 -25.617 1.00 95.88 701 PHE A C 1
ATOM 5726 O O . PHE A 1 701 ? -13.257 8.458 -25.945 1.00 95.88 701 PHE A O 1
ATOM 5733 N N . ARG A 1 702 ? -13.659 10.194 -24.580 1.00 94.75 702 ARG A N 1
ATOM 5734 C CA . ARG A 1 702 ? -12.529 9.956 -23.678 1.00 94.75 702 ARG A CA 1
ATOM 5735 C C . ARG A 1 702 ? -12.971 8.995 -22.595 1.00 94.75 702 ARG A C 1
ATOM 5737 O O . ARG A 1 702 ? -13.972 9.251 -21.936 1.00 94.75 702 ARG A O 1
ATOM 5744 N N . TYR A 1 703 ? -12.246 7.909 -22.385 1.00 94.69 703 TYR A N 1
ATOM 5745 C CA . TYR A 1 703 ? -12.622 6.897 -21.411 1.00 94.69 703 TYR A CA 1
ATOM 5746 C C . TYR A 1 703 ? -11.479 6.583 -20.451 1.00 94.69 703 TYR A C 1
ATOM 5748 O O . TYR A 1 703 ? -10.305 6.587 -20.810 1.00 94.69 703 TYR A O 1
ATOM 5756 N N . ASP A 1 704 ? -11.855 6.298 -19.210 1.00 93.50 704 ASP A N 1
ATOM 5757 C CA . ASP A 1 704 ? -10.965 5.818 -18.159 1.00 93.50 704 ASP A CA 1
ATOM 5758 C C . ASP A 1 704 ? -11.622 4.623 -17.461 1.00 93.50 704 ASP A C 1
ATOM 5760 O O . ASP A 1 704 ? -12.836 4.621 -17.233 1.00 93.50 704 ASP A O 1
ATOM 5764 N N . ILE A 1 705 ? -10.830 3.601 -17.153 1.00 90.38 705 ILE A N 1
ATOM 5765 C CA . ILE A 1 705 ? -11.306 2.322 -16.629 1.00 90.38 705 ILE A CA 1
ATOM 5766 C C . ILE A 1 705 ? -11.123 2.319 -15.118 1.00 90.38 705 ILE A C 1
ATOM 5768 O O . ILE A 1 705 ? -10.035 2.545 -14.594 1.00 90.38 705 ILE A O 1
ATOM 5772 N N . MET A 1 706 ? -12.208 2.061 -14.398 1.00 90.75 706 MET A N 1
ATOM 5773 C CA . MET A 1 706 ? -12.191 2.011 -12.946 1.00 90.75 706 MET A CA 1
ATOM 5774 C C . MET A 1 706 ? -11.571 0.699 -12.456 1.00 90.75 706 MET A C 1
ATOM 5776 O O . MET A 1 706 ? -11.928 -0.361 -12.966 1.00 90.75 706 MET A O 1
ATOM 5780 N N . PRO A 1 707 ? -10.719 0.740 -11.414 1.00 84.88 707 PRO A N 1
ATOM 5781 C CA . PRO A 1 707 ? -10.064 -0.446 -10.853 1.00 84.88 707 PRO A CA 1
ATOM 5782 C C . PRO A 1 707 ? -11.006 -1.304 -9.983 1.00 84.88 707 PRO A C 1
ATOM 5784 O O . PRO A 1 707 ? -10.557 -2.077 -9.137 1.00 84.88 707 PRO A O 1
ATOM 5787 N N . ILE A 1 708 ? -12.321 -1.132 -10.133 1.00 87.50 708 ILE A N 1
ATOM 5788 C CA . ILE A 1 708 ? -13.360 -1.781 -9.333 1.00 87.50 708 ILE A CA 1
ATOM 5789 C C . ILE A 1 708 ? -14.290 -2.514 -10.287 1.00 87.50 708 ILE A C 1
ATOM 5791 O O . ILE A 1 708 ? -14.802 -1.913 -11.230 1.00 87.50 708 ILE A O 1
ATOM 5795 N N . THR A 1 709 ? -14.563 -3.776 -9.982 1.00 88.81 709 THR A N 1
ATOM 5796 C CA . THR A 1 709 ? -15.476 -4.628 -10.735 1.00 88.81 709 THR A CA 1
ATOM 5797 C C . THR A 1 709 ? -16.722 -4.919 -9.912 1.00 88.81 709 THR A C 1
ATOM 5799 O O . THR A 1 709 ? -16.654 -5.237 -8.723 1.00 88.81 709 THR A O 1
ATOM 5802 N N . VAL A 1 710 ? -17.883 -4.809 -10.556 1.00 89.81 710 VAL A N 1
ATOM 5803 C CA . VAL A 1 710 ? -19.180 -5.145 -9.956 1.00 89.81 710 VAL A CA 1
ATOM 5804 C C . VAL A 1 710 ? -19.555 -6.566 -10.365 1.00 89.81 710 VAL A C 1
ATOM 5806 O O . VAL A 1 710 ? -19.726 -6.827 -11.552 1.00 89.81 710 VAL A O 1
ATOM 5809 N N . LYS A 1 711 ? -19.715 -7.494 -9.421 1.00 89.69 711 LYS A N 1
ATOM 5810 C CA . LYS A 1 711 ? -20.243 -8.837 -9.701 1.00 89.69 711 LYS A CA 1
ATOM 5811 C C . LYS A 1 711 ? -21.714 -8.910 -9.321 1.00 89.69 711 LYS A C 1
ATOM 5813 O O . LYS A 1 711 ? -22.061 -8.655 -8.176 1.00 89.69 711 LYS A O 1
ATOM 5818 N N . TYR A 1 712 ? -22.563 -9.297 -10.261 1.00 89.19 712 TYR A N 1
ATOM 5819 C CA . TYR A 1 712 ? -23.950 -9.668 -10.018 1.00 89.19 712 TYR A CA 1
ATOM 5820 C C . TYR A 1 712 ? -24.080 -11.187 -10.081 1.00 89.19 712 TYR A C 1
ATOM 5822 O O . TYR A 1 712 ? -23.795 -11.779 -11.122 1.00 89.19 712 TYR A O 1
ATOM 5830 N N . THR A 1 713 ? -24.538 -11.799 -8.992 1.00 88.31 713 THR A N 1
ATOM 5831 C CA . THR A 1 713 ? -24.751 -13.249 -8.910 1.00 88.31 713 THR A CA 1
ATOM 5832 C C . THR A 1 713 ? -26.222 -13.535 -8.646 1.00 88.31 713 THR A C 1
ATOM 5834 O O . THR A 1 713 ? -26.803 -12.985 -7.705 1.00 88.31 713 THR A O 1
ATOM 5837 N N . GLU A 1 714 ? -26.836 -14.389 -9.465 1.00 87.75 714 GLU A N 1
ATOM 5838 C CA . GLU A 1 714 ? -28.193 -14.871 -9.206 1.00 87.75 714 GLU A CA 1
ATOM 5839 C C . GLU A 1 714 ? -28.177 -16.032 -8.206 1.00 87.75 714 GLU A C 1
ATOM 5841 O O . GLU A 1 714 ? -27.528 -17.057 -8.416 1.00 87.75 714 GLU A O 1
ATOM 5846 N N . HIS A 1 715 ? -28.935 -15.898 -7.120 1.00 84.50 715 HIS A N 1
ATOM 5847 C CA . HIS A 1 715 ? -29.097 -16.929 -6.103 1.00 84.50 715 HIS A CA 1
ATOM 5848 C C . HIS A 1 715 ? -30.571 -17.306 -5.930 1.00 84.50 715 HIS A C 1
ATOM 5850 O O . HIS A 1 715 ? -31.469 -16.463 -5.943 1.00 84.50 715 HIS A O 1
ATOM 5856 N N . ARG A 1 716 ? -30.830 -18.604 -5.731 1.00 83.81 716 ARG A N 1
ATOM 5857 C CA . ARG A 1 716 ? -32.132 -19.088 -5.257 1.00 83.81 716 ARG A CA 1
ATOM 5858 C C . ARG A 1 716 ? -32.135 -19.162 -3.740 1.00 83.81 716 ARG A C 1
ATOM 5860 O O . ARG A 1 716 ? -31.176 -19.646 -3.135 1.00 83.81 716 ARG A O 1
ATOM 5867 N N . GLN A 1 717 ? -33.240 -18.736 -3.139 1.00 82.50 717 GLN A N 1
ATOM 5868 C CA . GLN A 1 717 ? -33.446 -18.912 -1.711 1.00 82.50 717 GLN A CA 1
ATOM 5869 C C . GLN A 1 717 ? -33.499 -20.401 -1.359 1.00 82.50 717 GLN A C 1
ATOM 5871 O O . GLN A 1 717 ? -33.999 -21.237 -2.115 1.00 82.50 717 GLN A O 1
ATOM 5876 N N . LYS A 1 718 ? -32.955 -20.745 -0.192 1.00 87.94 718 LYS A N 1
ATOM 5877 C CA . LYS A 1 718 ? -32.956 -22.122 0.300 1.00 87.94 718 LYS A CA 1
ATOM 5878 C C . LYS A 1 718 ? -34.323 -22.450 0.901 1.00 87.94 718 LYS A C 1
ATOM 5880 O O . LYS A 1 718 ? -34.949 -21.602 1.532 1.00 87.94 718 LYS A O 1
ATOM 5885 N N . LEU A 1 719 ? -34.760 -23.701 0.750 1.00 87.00 719 LEU A N 1
ATOM 5886 C CA . LEU A 1 719 ? -36.091 -24.154 1.175 1.00 87.00 719 LEU A CA 1
ATOM 5887 C C . LEU A 1 719 ? -36.378 -23.888 2.663 1.00 87.00 719 LEU A C 1
ATOM 5889 O O . LEU A 1 719 ? -37.504 -23.556 3.021 1.00 87.00 719 LEU A O 1
ATOM 5893 N N . TYR A 1 720 ? -35.367 -23.988 3.532 1.00 88.19 720 TYR A N 1
ATOM 5894 C CA . TYR A 1 720 ? -35.553 -23.731 4.960 1.00 88.19 720 TYR A CA 1
ATOM 5895 C C . TYR A 1 720 ? -35.960 -22.280 5.247 1.00 88.19 720 TYR A C 1
ATOM 5897 O O . TYR A 1 720 ? -36.786 -22.065 6.125 1.00 88.19 720 TYR A O 1
ATOM 5905 N N . THR A 1 721 ? -35.445 -21.304 4.487 1.00 84.38 721 THR A N 1
ATOM 5906 C CA . THR A 1 721 ? -35.775 -19.881 4.659 1.00 84.38 721 THR A CA 1
ATOM 5907 C C . THR A 1 721 ? -37.256 -19.640 4.378 1.00 84.38 721 THR A C 1
ATOM 5909 O O . THR A 1 721 ? -37.937 -18.955 5.142 1.00 84.38 721 THR A O 1
ATOM 5912 N N . PHE A 1 722 ? -37.779 -20.284 3.333 1.00 88.12 722 PHE A N 1
ATOM 5913 C CA . PHE A 1 722 ? -39.197 -20.243 2.990 1.00 88.12 722 PHE A CA 1
ATOM 5914 C C . PHE A 1 722 ? -40.072 -20.883 4.075 1.00 88.12 722 PHE A C 1
ATOM 5916 O O . PHE A 1 722 ? -41.041 -20.274 4.520 1.00 88.12 722 PHE A O 1
ATOM 5923 N N . ILE A 1 723 ? -39.696 -22.066 4.575 1.00 88.88 723 ILE A N 1
ATOM 5924 C CA . ILE A 1 723 ? -40.435 -22.745 5.654 1.00 88.88 723 ILE A CA 1
ATOM 5925 C C . ILE A 1 723 ? -40.475 -21.879 6.920 1.00 88.88 723 ILE A C 1
ATOM 5927 O O . ILE A 1 723 ? -41.537 -21.709 7.518 1.00 88.88 723 ILE A O 1
ATOM 5931 N N . THR A 1 724 ? -39.344 -21.287 7.316 1.00 89.75 724 THR A N 1
ATOM 5932 C CA . THR A 1 724 ? -39.304 -20.391 8.480 1.00 89.75 724 THR A CA 1
ATOM 5933 C C . THR A 1 724 ? -40.149 -19.134 8.279 1.00 89.75 724 THR A C 1
ATOM 5935 O O . THR A 1 724 ? -40.786 -18.685 9.230 1.00 89.75 724 THR A O 1
ATOM 5938 N N . SER A 1 725 ? -40.214 -18.606 7.051 1.00 88.69 725 SER A N 1
ATOM 5939 C CA . SER A 1 725 ? -41.055 -17.455 6.711 1.00 88.69 725 SER A CA 1
ATOM 5940 C C . SER A 1 725 ? -42.547 -17.785 6.827 1.00 88.69 725 SER A C 1
ATOM 5942 O O . SER A 1 725 ? -43.289 -17.054 7.479 1.00 88.69 725 SER A O 1
ATOM 5944 N N . ILE A 1 726 ? -42.986 -18.950 6.328 1.00 91.06 726 ILE A N 1
ATOM 5945 C CA . ILE A 1 726 ? -44.373 -19.418 6.505 1.00 91.06 726 ILE A CA 1
ATOM 5946 C C . ILE A 1 726 ? -44.726 -19.519 7.993 1.00 91.06 726 ILE A C 1
ATOM 5948 O O . ILE A 1 726 ? -45.776 -19.028 8.411 1.00 91.06 726 ILE A O 1
ATOM 5952 N N . CYS A 1 727 ? -43.855 -20.122 8.809 1.00 88.44 727 CYS A N 1
ATOM 5953 C CA . CYS A 1 727 ? -44.076 -20.223 10.253 1.00 88.44 727 CYS A CA 1
ATOM 5954 C C . CYS A 1 727 ? -44.220 -18.839 10.909 1.00 88.44 727 CYS A C 1
ATOM 5956 O O . CYS A 1 727 ? -45.084 -18.658 11.769 1.00 88.44 727 CYS A O 1
ATOM 5958 N N . ALA A 1 728 ? -43.420 -17.856 10.482 1.00 88.88 728 ALA A N 1
ATOM 5959 C CA . ALA A 1 728 ? -43.497 -16.481 10.967 1.00 88.88 728 ALA A CA 1
ATOM 5960 C C . ALA A 1 728 ? -44.790 -15.771 10.528 1.00 88.88 728 ALA A C 1
ATOM 5962 O O . ALA A 1 728 ? -45.437 -15.129 11.355 1.00 88.88 728 ALA A O 1
ATOM 5963 N N . VAL A 1 729 ? -45.212 -15.927 9.268 1.00 90.44 729 VAL A N 1
ATOM 5964 C CA . VAL A 1 729 ? -46.474 -15.373 8.746 1.00 90.44 729 VAL A CA 1
ATOM 5965 C C . VAL A 1 729 ? -47.670 -15.927 9.518 1.00 90.44 729 VAL A C 1
ATOM 5967 O O . VAL A 1 729 ? -48.532 -15.161 9.955 1.00 90.44 729 VAL A O 1
ATOM 5970 N N . VAL A 1 730 ? -47.713 -17.245 9.732 1.00 86.50 730 VAL A N 1
ATOM 5971 C CA . VAL A 1 730 ? -48.805 -17.906 10.458 1.00 86.50 730 VAL A CA 1
ATOM 5972 C C . VAL A 1 730 ? -48.797 -17.490 11.933 1.00 86.50 730 VAL A C 1
ATOM 5974 O O . VAL A 1 730 ? -49.802 -16.978 12.427 1.00 86.50 730 VAL A O 1
ATOM 5977 N N . GLY A 1 731 ? -47.664 -17.627 12.631 1.00 84.19 731 GLY A N 1
ATOM 5978 C CA . GLY A 1 731 ? -47.553 -17.285 14.055 1.00 84.19 731 GLY A CA 1
ATOM 5979 C C . GLY A 1 731 ? -47.781 -15.797 14.351 1.00 84.19 731 GLY A C 1
ATOM 5980 O O . GLY A 1 731 ? -48.489 -15.447 15.301 1.00 84.19 731 GLY A O 1
ATOM 5981 N N . GLY A 1 732 ? -47.246 -14.910 13.508 1.00 85.31 732 GLY A N 1
ATOM 5982 C CA . GLY A 1 732 ? -47.438 -13.463 13.613 1.00 85.31 732 GLY A CA 1
ATOM 5983 C C . GLY A 1 732 ? -48.894 -13.053 13.398 1.00 85.31 732 GLY A C 1
ATOM 5984 O O . GLY A 1 732 ? -49.446 -12.305 14.206 1.00 85.31 732 GLY A O 1
ATOM 5985 N N . SER A 1 733 ? -49.555 -13.604 12.374 1.00 84.50 733 SER A N 1
ATOM 5986 C CA . SER A 1 733 ? -50.964 -13.301 12.082 1.00 84.50 733 SER A CA 1
ATOM 5987 C C . SER A 1 733 ? -51.896 -13.725 13.221 1.00 84.50 733 SER A C 1
ATOM 5989 O O . SER A 1 733 ? -52.773 -12.953 13.610 1.00 84.50 733 SER A O 1
ATOM 5991 N N . PHE A 1 734 ? -51.679 -14.907 13.815 1.00 79.56 734 PHE A N 1
ATOM 5992 C CA . PHE A 1 734 ? -52.459 -15.368 14.973 1.00 79.56 734 PHE A CA 1
ATOM 5993 C C . PHE A 1 734 ? -52.247 -14.501 16.219 1.00 79.56 734 PHE A C 1
ATOM 5995 O O . PHE A 1 734 ? -53.203 -14.219 16.948 1.00 79.56 734 PHE A O 1
ATOM 6002 N N . THR A 1 735 ? -51.018 -14.039 16.455 1.00 80.88 735 THR A N 1
ATOM 6003 C CA . THR A 1 735 ? -50.703 -13.161 17.592 1.00 80.88 735 THR A CA 1
ATOM 6004 C C . THR A 1 735 ? -51.414 -11.814 17.455 1.00 80.88 735 THR A C 1
ATOM 6006 O O . THR A 1 735 ? -52.066 -11.355 18.393 1.00 80.88 735 THR A O 1
ATOM 6009 N N . VAL A 1 736 ? -51.364 -11.207 16.266 1.00 81.25 736 VAL A N 1
ATOM 6010 C CA . VAL A 1 736 ? -52.036 -9.928 15.984 1.00 81.25 736 VAL A CA 1
ATOM 6011 C C . VAL A 1 736 ? -53.557 -10.067 16.073 1.00 81.25 736 VAL A C 1
ATOM 6013 O O . VAL A 1 736 ? -54.203 -9.239 16.714 1.00 81.25 736 VAL A O 1
ATOM 6016 N N . ALA A 1 737 ? -54.133 -11.133 15.509 1.00 75.31 737 ALA A N 1
ATOM 6017 C CA . ALA A 1 737 ? -55.567 -11.402 15.611 1.00 75.31 737 ALA A CA 1
ATOM 6018 C C . ALA A 1 737 ? -56.028 -11.548 17.075 1.00 75.31 737 ALA A C 1
ATOM 6020 O O . ALA A 1 737 ? -57.059 -10.993 17.445 1.00 75.31 737 ALA A O 1
ATOM 6021 N N . SER A 1 738 ? -55.233 -12.208 17.925 1.00 69.69 738 SER A N 1
ATOM 6022 C CA . SER A 1 738 ? -55.533 -12.381 19.358 1.00 69.69 738 SER A CA 1
ATOM 6023 C C . SER A 1 738 ? -55.508 -11.058 20.137 1.00 69.69 738 SER A C 1
ATOM 6025 O O . SER A 1 738 ? -56.322 -10.842 21.037 1.00 69.69 738 SER A O 1
ATOM 6027 N N . ILE A 1 739 ? -54.594 -10.147 19.784 1.00 76.75 739 ILE A N 1
ATOM 6028 C CA . ILE A 1 739 ? -54.523 -8.803 20.379 1.00 76.75 739 ILE A CA 1
ATOM 6029 C C . ILE A 1 739 ? -55.739 -7.969 19.959 1.00 76.75 739 ILE A C 1
ATOM 6031 O O . ILE A 1 739 ? -56.354 -7.313 20.800 1.00 76.75 739 ILE A O 1
ATOM 6035 N N . ILE A 1 740 ? -56.109 -8.014 18.675 1.00 75.31 740 ILE A N 1
ATOM 6036 C CA . ILE A 1 740 ? -57.285 -7.304 18.154 1.00 75.31 740 ILE A CA 1
ATOM 6037 C C . ILE A 1 740 ? -58.563 -7.829 18.816 1.00 75.31 740 ILE A C 1
ATOM 6039 O O . ILE A 1 740 ? -59.372 -7.027 19.274 1.00 75.31 740 ILE A O 1
ATOM 6043 N N . ASP A 1 741 ? -58.726 -9.148 18.932 1.00 69.62 741 ASP A N 1
ATOM 6044 C CA . ASP A 1 741 ? -59.883 -9.755 19.599 1.00 69.62 741 ASP A CA 1
ATOM 6045 C C . ASP A 1 741 ? -59.981 -9.324 21.073 1.00 69.62 741 ASP A C 1
ATOM 6047 O O . ASP A 1 741 ? -61.031 -8.873 21.531 1.00 69.62 741 ASP A O 1
ATOM 6051 N N . SER A 1 742 ? -58.853 -9.319 21.793 1.00 69.25 742 SER A N 1
ATOM 6052 C CA . SER A 1 742 ? -58.781 -8.861 23.190 1.00 69.25 742 SER A CA 1
ATOM 6053 C C . SER A 1 742 ? -59.163 -7.383 23.356 1.00 69.25 742 SER A C 1
ATOM 6055 O O . SER A 1 742 ? -59.833 -7.010 24.325 1.00 69.25 742 SER A O 1
ATOM 6057 N N . LEU A 1 743 ? -58.765 -6.528 22.408 1.00 71.31 743 LEU A N 1
ATOM 6058 C CA . LEU A 1 743 ? -59.134 -5.109 22.370 1.00 71.31 743 LEU A CA 1
ATOM 6059 C C . LEU A 1 743 ? -60.624 -4.916 22.058 1.00 71.31 743 LEU A C 1
ATOM 6061 O O . LEU A 1 743 ? -61.295 -4.122 22.722 1.00 71.31 743 LEU A O 1
ATOM 6065 N N . VAL A 1 744 ? -61.167 -5.655 21.087 1.00 72.06 744 VAL A N 1
ATOM 6066 C CA . VAL A 1 744 ? -62.594 -5.616 20.723 1.00 72.06 744 VAL A CA 1
ATOM 6067 C C . VAL A 1 744 ? -63.469 -6.117 21.875 1.00 72.06 744 VAL A C 1
ATOM 6069 O O . VAL A 1 744 ? -64.504 -5.521 22.177 1.00 72.06 744 VAL A O 1
ATOM 6072 N N . PHE A 1 745 ? -63.049 -7.169 22.575 1.00 67.75 745 PHE A N 1
ATOM 6073 C CA . PHE A 1 745 ? -63.765 -7.683 23.740 1.00 67.75 745 PHE A CA 1
ATOM 6074 C C . PHE A 1 745 ? -63.771 -6.669 24.894 1.00 67.75 745 PHE A C 1
ATOM 6076 O O . PHE A 1 745 ? -64.827 -6.352 25.447 1.00 67.75 745 PHE A O 1
ATOM 6083 N N . SER A 1 746 ? -62.607 -6.092 25.201 1.00 69.56 746 SER A N 1
ATOM 6084 C CA . SER A 1 746 ? -62.437 -5.114 26.281 1.00 69.56 746 SER A CA 1
ATOM 6085 C C . SER A 1 746 ? -63.218 -3.820 26.021 1.00 69.56 746 SER A C 1
ATOM 6087 O O . SER A 1 746 ? -63.867 -3.283 26.920 1.00 69.56 746 SER A O 1
ATOM 6089 N N . THR A 1 747 ? -63.222 -3.334 24.777 1.00 70.12 747 THR A N 1
ATOM 6090 C CA . THR A 1 747 ? -64.036 -2.175 24.368 1.00 70.12 747 THR A CA 1
ATOM 6091 C C . THR A 1 747 ? -65.530 -2.484 24.431 1.00 70.12 747 THR A C 1
ATOM 6093 O O . THR A 1 747 ? -66.292 -1.656 24.924 1.00 70.12 747 THR A O 1
ATOM 6096 N N . ARG A 1 748 ? -65.968 -3.687 24.039 1.00 70.69 748 ARG A N 1
ATOM 6097 C CA . ARG A 1 748 ? -67.374 -4.107 24.167 1.00 70.69 748 ARG A CA 1
ATOM 6098 C C . ARG A 1 748 ? -67.836 -4.185 25.625 1.00 70.69 748 ARG A C 1
ATOM 6100 O O . ARG A 1 748 ? -68.967 -3.798 25.920 1.00 70.69 748 ARG A O 1
ATOM 6107 N N . GLU A 1 749 ? -66.991 -4.655 26.541 1.00 67.62 749 GLU A N 1
ATOM 6108 C CA . GLU A 1 749 ? -67.291 -4.617 27.978 1.00 67.62 749 GLU A CA 1
ATOM 6109 C C . GLU A 1 749 ? -67.359 -3.191 28.530 1.00 67.62 749 GLU A C 1
ATOM 6111 O O . GLU A 1 749 ? -68.255 -2.889 29.319 1.00 67.62 749 GLU A O 1
ATOM 6116 N N . LEU A 1 750 ? -66.446 -2.308 28.114 1.00 68.19 750 LEU A N 1
ATOM 6117 C CA . LEU A 1 750 ? -66.461 -0.891 28.488 1.00 68.19 750 LEU A CA 1
ATOM 6118 C C . LEU A 1 750 ? -67.738 -0.193 28.004 1.00 68.19 750 LEU A C 1
ATOM 6120 O O . LEU A 1 750 ? -68.393 0.481 28.795 1.00 68.19 750 LEU A O 1
ATOM 6124 N N . PHE A 1 751 ? -68.148 -0.419 26.753 1.00 71.88 751 PHE A N 1
ATOM 6125 C CA . PHE A 1 751 ? -69.404 0.112 26.213 1.00 71.88 751 PHE A CA 1
ATOM 6126 C C . PHE A 1 751 ? -70.631 -0.424 26.960 1.00 71.88 751 PHE A C 1
ATOM 6128 O O . PHE A 1 751 ? -71.505 0.355 27.328 1.00 71.88 751 PHE A O 1
ATOM 6135 N N . LYS A 1 752 ? -70.675 -1.722 27.288 1.00 70.69 752 LYS A N 1
ATOM 6136 C CA . LYS A 1 752 ? -71.753 -2.282 28.124 1.00 70.69 752 LYS A CA 1
ATOM 6137 C C . LYS A 1 752 ? -71.778 -1.680 29.533 1.00 70.69 752 LYS A C 1
ATOM 6139 O O . LYS A 1 752 ? -72.850 -1.437 30.079 1.00 70.69 752 LYS A O 1
ATOM 6144 N N . LYS A 1 753 ? -70.615 -1.437 30.146 1.00 68.12 753 LYS A N 1
ATOM 6145 C CA . LYS A 1 753 ? -70.513 -0.770 31.458 1.00 68.12 753 LYS A CA 1
ATOM 6146 C C . LYS A 1 753 ? -70.961 0.696 31.392 1.00 68.12 753 LYS A C 1
ATOM 6148 O O . LYS A 1 753 ? -71.536 1.178 32.367 1.00 68.12 753 LYS A O 1
ATOM 6153 N N . PHE A 1 754 ? -70.756 1.362 30.252 1.00 70.75 754 PHE A N 1
ATOM 6154 C CA . PHE A 1 754 ? -71.250 2.714 29.972 1.00 70.75 754 PHE A CA 1
ATOM 6155 C C . PHE A 1 754 ? -72.775 2.745 29.834 1.00 70.75 754 PHE A C 1
ATOM 6157 O O . PHE A 1 754 ? -73.426 3.523 30.524 1.00 70.75 754 PHE A O 1
ATOM 6164 N N . GLU A 1 755 ? -73.357 1.843 29.038 1.00 70.88 755 GLU A N 1
ATOM 6165 C CA . GLU A 1 755 ? -74.816 1.719 28.878 1.00 70.88 755 GLU A CA 1
ATOM 6166 C C . GLU A 1 755 ? -75.536 1.385 30.194 1.00 70.88 755 GLU A C 1
ATOM 6168 O O . GLU A 1 755 ? -76.641 1.859 30.437 1.00 70.88 755 GLU A O 1
ATOM 6173 N N . MET A 1 756 ? -74.903 0.603 31.074 1.00 74.00 756 MET A N 1
ATOM 6174 C CA . MET A 1 756 ? -75.448 0.262 32.395 1.00 74.00 756 MET A CA 1
ATOM 6175 C C . MET A 1 756 ? -75.207 1.337 33.473 1.00 74.00 756 MET A C 1
ATOM 6177 O O . MET A 1 756 ? -75.524 1.095 34.638 1.00 74.00 756 MET A O 1
ATOM 6181 N N . GLY A 1 757 ? -74.615 2.491 33.132 1.00 51.88 757 GLY A N 1
ATOM 6182 C CA . GLY A 1 757 ? -74.370 3.596 34.070 1.00 51.88 757 GLY A CA 1
ATOM 6183 C C . GLY A 1 757 ? -73.371 3.285 35.195 1.00 51.88 757 GLY A C 1
ATOM 6184 O O . GLY A 1 757 ? -73.393 3.942 36.230 1.00 51.88 757 GLY A O 1
ATOM 6185 N N . LYS A 1 758 ? -72.507 2.273 35.022 1.00 54.69 758 LYS A N 1
ATOM 6186 C CA . LYS A 1 758 ? -71.541 1.800 36.039 1.00 54.69 758 LYS A CA 1
ATOM 6187 C C . LYS A 1 758 ? -70.111 2.315 35.835 1.00 54.69 758 LYS A C 1
ATOM 6189 O O . LYS A 1 758 ? -69.190 1.825 36.482 1.00 54.69 758 LYS A O 1
ATOM 6194 N N . LEU A 1 759 ? -69.912 3.266 34.927 1.00 53.47 759 LEU A N 1
ATOM 6195 C CA . LEU A 1 759 ? -68.653 3.994 34.776 1.00 53.47 759 LEU A CA 1
ATOM 6196 C C . LEU A 1 759 ? -68.746 5.299 35.576 1.00 53.47 759 LEU A C 1
ATOM 6198 O O . LEU A 1 759 ? -69.160 6.324 35.042 1.00 53.47 759 LEU A O 1
ATOM 6202 N N . THR A 1 760 ? -68.417 5.221 36.865 1.00 48.25 760 THR A N 1
ATOM 6203 C CA . THR A 1 760 ? -68.047 6.382 37.696 1.00 48.25 760 THR A CA 1
ATOM 6204 C C . THR A 1 760 ? -66.546 6.561 37.705 1.00 48.25 760 THR A C 1
ATOM 6206 O O . THR A 1 760 ? -65.866 5.528 37.921 1.00 48.25 760 THR A O 1
#

Sequence (760 aa):
MSNYSNFFRSLLHFGTNQPKWKLTVLVSSVGFSTAGFLWHRHQYHHYASSYSLHLKRYPAAAEYPQLTKHANLMARQLTPQMYAKLRDRITPSGYTIDDVIQVGVDNPGAPNRQYFGVSAGDEESYKMFSDLFDPLIRIRYNYGLDARQYHDTDTTKLRFPFESDNTFDINKYILSSRIRITRNLSGYTFPTFTTRAERRRVEGKLNKAFQQLIKEDNQFNGNYYRLSMMDEELQKNLANDGVLLYKPQTMSWLSSGVARDWPDGRAVYVNNDKNIFAWINQKDHLRFISWSTNNAKNNLRSVITKFFQGISLLENTMKNEGISFAHDDHFGYLTTCPANIGTGLKINIYLKLPLLTKDLRLPTIIKNLNLTMEEIMDPDIEGFKDCIDISNRDRIGKTEIEIIQHVLDGVAKLVEIERKLEAGGKLDEYLRQVNPSDVIYEIQTDEILQTEEKGIPAKILNSLLNMQFDIRRFDIYRKIPKDLTQPTTTGAAISIICVLFISILIFIELYYFITPEVVSELFVDIPESGQADRIPVHIDISVLNIACQYVGIDIQDDLGRHEVGFIDNTLKTPENNGLGCRINASFKINRVPGNFHISTHSSNIQPEYGDMKHVIHELTFGDSIKGFRRIPNRKAFHPLRRFNNTNRPSHISHDYLMKIVPTIYEDLGYVRRYPYQFTFVYREYNPYQSHGAGMIPTIWFRYDIMPITVKYTEHRQKLYTFITSICAVVGGSFTVASIIDSLVFSTRELFKKFEMGKLT

Radius of gyration: 37.82 Å; Cα contacts (8 Å, |Δi|>4): 1197; chains: 1; bounding box: 117×97×94 Å

Nearest PDB structures (foldseek):
  1qh4-assembly1_A  TM=9.528E-01  e=1.036E-40  Gallus gallus
  3drb-assembly1_A  TM=9.551E-01  e=2.857E-40  Homo sapiens
  1u6r-assembly1_B  TM=9.237E-01  e=7.468E-40  Oryctolagus cuniculus
  3l2e-assembly1_A  TM=9.268E-01  e=1.264E-38  Namalycastis sp. ST01
  3jpz-assembly1_A  TM=9.407E-01  e=6.563E-37  Urechis caupo

Secondary structure (DSSP, 8-state):
------SS-S---------S--SSSSSSSSTTHHHHHHHTTS--S----SSSTTS----HHHHS---TT--SHHHHH--HHHHHHHTT-B-TT--BHHHHHHHHHH----TTS-------SSSHHHHHTHHHHHHHHHHHH---TT--------GGG---TTSS-TT--GGGTEEEEEEEEEE-BTTS--TTT--HHHHHHHHHHHHHHHHHHHHH-GGG-EEEEEGGG--HHHHHHHHHTT-SPPPP-SHHHHTTTTTTTTTTT-EEEEETTSSEEEEESSSSSEEEEEE--TTS---HHHHHHHHHHHHHHHHHHHHHTT--B-EETTTEE--SSGGG-BT-EEEEEEEE-TTGGGSTTHHHHHHHTTEEEE--S-TTSTT-TTEEEEEES--SSS-HHHHHHHHHHHHHHHHHHHHHHHTT--HHHHHHHS-GGG-------------------HHHHHHHHT----GGG---S----GGG----HHHHHHHHHHHHHHHHHHHHHHHHHHSPEEEEEEEE----TT--SEEEEEEEEEESSS-GGG-EEEEEETTS-EESS--TTEEEEEEGGGTEEEEEEEEEEESSSEEEEEESTTSSS--SS----EEEEEEEEBS--TT-TT-TTGGGG-TTTTEE-TTSPTT-EEEEEEEEEEEEEE-TT--EE-BEEEEEEEEEE-TTTSSSS-PPP-EEEEEEE-SEEEEEEEEPPPHHHHHHHHHHHHHHHHHHHHHHHHHHHHHHHHHHHHHTT---

pLDDT: mean 79.25, std 20.43, range [24.64, 98.12]

Mean predicted aligned error: 19.84 Å

Solvent-accessible surface area (backbone atoms only — not comparable to full-atom values): 43679 Å² total; per-residue (Å²): 136,90,86,91,88,88,86,87,86,84,86,87,83,84,84,91,86,88,90,91,83,84,81,84,72,71,74,74,67,65,68,58,59,58,54,55,58,64,63,67,71,75,77,82,82,83,92,80,86,92,76,77,86,79,65,80,87,66,59,55,80,77,71,54,78,91,48,92,84,37,38,17,49,38,55,75,66,68,41,75,68,56,47,51,69,39,60,86,43,64,38,98,91,65,50,38,50,63,66,23,34,36,24,22,70,79,36,34,66,42,86,92,42,97,39,58,27,50,40,33,34,37,78,54,39,58,70,75,42,30,90,58,48,50,59,52,49,23,72,76,60,75,49,59,94,86,45,60,37,59,83,43,76,65,64,86,77,60,70,64,86,64,72,79,44,92,88,52,72,60,62,78,32,39,69,34,39,37,39,35,36,51,43,25,56,49,99,49,56,28,38,40,59,40,49,75,67,55,40,39,51,52,38,54,53,51,49,53,33,47,59,51,45,34,71,74,40,77,87,46,30,55,50,78,45,44,56,81,76,55,53,72,66,60,49,51,52,35,46,76,70,69,69,52,86,74,81,70,78,52,65,64,39,51,58,38,35,34,48,64,69,70,53,69,47,24,32,39,36,39,21,77,84,66,32,38,37,33,44,31,49,48,69,34,46,33,33,45,35,19,33,46,48,99,90,49,84,56,49,62,67,58,38,52,49,55,38,45,53,51,51,54,50,39,51,52,48,29,47,75,74,76,40,53,65,30,64,41,68,56,51,19,34,44,46,33,38,79,88,34,21,16,55,16,52,43,47,39,37,33,34,49,34,78,63,51,72,73,41,90,57,45,68,57,53,39,50,70,59,54,37,37,82,50,85,68,93,64,64,82,49,91,85,46,69,54,47,47,36,41,28,57,63,64,30,46,82,48,28,54,51,56,49,51,39,50,44,50,54,41,51,51,51,55,53,52,51,37,54,39,46,75,72,71,49,61,71,69,66,55,61,67,71,50,64,68,90,79,54,85,79,74,74,78,67,81,76,68,82,74,70,74,78,77,68,76,56,69,71,56,56,58,54,62,72,65,56,81,78,65,73,82,74,74,65,91,64,87,79,73,59,70,93,79,57,80,94,48,75,67,58,52,54,52,51,54,51,50,53,52,51,50,51,53,53,50,49,51,52,51,50,54,52,73,44,67,45,71,49,79,46,80,45,71,62,69,89,56,96,83,66,70,72,45,44,41,36,39,39,30,36,33,32,56,61,40,32,52,74,32,49,24,38,30,41,38,38,79,89,70,53,73,43,76,30,60,58,73,66,46,49,73,45,71,32,74,96,51,39,2,18,31,40,41,36,49,51,71,43,64,84,56,44,32,35,39,33,43,28,35,81,34,24,100,42,73,68,98,70,52,37,65,38,32,36,32,54,39,51,43,39,46,46,78,70,83,83,62,88,74,63,82,68,66,55,40,46,38,71,54,48,66,38,75,44,74,90,57,76,78,51,34,23,40,39,36,45,30,46,35,30,47,29,39,40,32,45,84,82,71,52,73,45,51,32,30,34,44,50,74,46,82,49,75,49,57,44,86,77,52,95,62,85,87,54,74,38,32,42,37,41,36,40,36,72,49,71,44,25,41,37,37,40,46,42,71,66,56,70,66,61,53,54,52,47,51,53,46,52,54,54,50,50,53,52,51,51,52,51,52,51,54,50,54,52,52,51,51,51,50,53,53,35,50,76,68,70,68,73,126